Protein 4MUD (pdb70)

Sequence (864 aa):
QKLRSVKEVPQDLTNTLVNIIELRADFELAVEQYSPWLVNAPTVDSRLFVAKKLVSDELNHGWWQLVRLLEEFKVKDVIERISNARLGIHKLEVSNLPLFNWEDVIAFTFLVDGAGLYQLKILKDCSFEPLSTLASSIKEEESHIFFSQNELRNYQNKNNRQGAINFWFPRAVELHTWSLNETHLRDLNISDLTKKNDLINGYIKTTNEELKKCGYNEVNKLRSVKEVPQDLTNTLVNIIELRADFELAVEQYSPWLVNAPTVDSRLFVAKLVSDELNHGWQLVRLLEEFKVKDVIERISNARLGIHKLEVSNLPLFNWEDVIAFTFLVDGAGLYQLKILKDCSFEPLSTLASSIKEEESHIFFSQNELRNYQNKNNRQGAINFWFPRAVELHTWSLNETHLRDLNISDLTKNDLINGYIKTTNEELKKCGYNEVNYKLRSVKEVPQDLTNTLVNIIELRADFELAVEQYSPWLVNAPTVDSRLFVAKLVSDELNHGWQQLVRLLEEFKVKDVIERISNARLGIHKLEVSNLPLFNNWEDVIAFTFLVDGAGLYQLKILKDCSFEPLSTLASSIKEEESHIFFSQNELRNYQNKNRQGAINFWFPRAVELHTWSLNETHLRDLNISDLTKNNDLINGYIKTTNEELKKKCGYNEVNQKLRSVKEVPQDLTNTLVNIIELRADFELAVEQYSPWLVNAPTVDSRLFVAKLVSDELNHGWWQLVRLLEEFKVKDVIEERRISNARLGIHKLEVSNLPLFNWEDVIAFTFLVDGAGLYQLKILKDCSFEPLSTLASSIKEEESHIFFSQNELRRNYQNKNRQGAINFWFPRAVELHTWSLNETHLRDLNISDLTKNDLINGYIKTTNEELKKCGYNEVNNY

Structure (mmCIF, N/CA/C/O backbone):
data_4MUD
#
_entry.id   4MUD
#
_cell.length_a   52.730
_cell.length_b   64.250
_cell.length_c   77.010
_cell.angle_alpha   80.290
_cell.angle_beta   70.080
_cell.angle_gamma   86.420
#
_symmetry.space_group_name_H-M   'P 1'
#
loop_
_entity.id
_entity.type
_entity.pdbx_description
1 polymer 'Ring oxydation complex/ phenylacetic acid degradation related protein'
2 non-polymer 1,2-ETHANEDIOL
3 water water
#
loop_
_atom_site.group_PDB
_atom_site.id
_atom_site.type_symbol
_atom_site.label_atom_id
_atom_site.label_alt_id
_atom_site.label_comp_id
_atom_site.label_asym_id
_atom_site.label_entity_id
_atom_site.label_seq_id
_atom_site.pdbx_PDB_ins_code
_atom_site.Cartn_x
_atom_site.Cartn_y
_atom_site.Cartn_z
_atom_site.occupancy
_atom_site.B_iso_or_equiv
_atom_site.auth_seq_id
_atom_site.auth_comp_id
_atom_site.auth_asym_id
_atom_site.auth_atom_id
_atom_site.pdbx_PDB_model_num
ATOM 9 N N . GLN A 1 3 ? -6.009 40.517 -24.927 1.00 77.95 2 GLN A N 1
ATOM 10 C CA . GLN A 1 3 ? -6.760 41.149 -23.844 1.00 76.63 2 GLN A CA 1
ATOM 11 C C . GLN A 1 3 ? -6.392 40.473 -22.517 1.00 75.27 2 GLN A C 1
ATOM 12 O O . GLN A 1 3 ? -6.272 39.245 -22.465 1.00 73.37 2 GLN A O 1
ATOM 18 N N . LYS A 1 4 ? -6.199 41.283 -21.454 1.00 69.33 3 LYS A N 1
ATOM 19 C CA . LYS A 1 4 ? -5.846 40.800 -20.114 1.00 65.66 3 LYS A CA 1
ATOM 20 C C . LYS A 1 4 ? -7.086 40.451 -19.295 1.00 68.39 3 LYS A C 1
ATOM 21 O O . LYS A 1 4 ? -8.189 40.934 -19.575 1.00 69.43 3 LYS A O 1
ATOM 27 N N . LEU A 1 5 ? -6.883 39.592 -18.284 1.00 62.30 4 LEU A N 1
ATOM 28 C CA . LEU A 1 5 ? -7.890 39.137 -17.330 1.00 61.41 4 LEU A CA 1
ATOM 29 C C . LEU A 1 5 ? -7.447 39.663 -15.965 1.00 65.01 4 LEU A C 1
ATOM 30 O O . LEU A 1 5 ? -6.575 39.074 -15.318 1.00 63.13 4 LEU A O 1
ATOM 35 N N . ARG A 1 6 ? -7.985 40.829 -15.579 1.00 62.90 5 ARG A N 1
ATOM 36 C CA . ARG A 1 6 ? -7.617 41.546 -14.354 1.00 62.51 5 ARG A CA 1
ATOM 37 C C . ARG A 1 6 ? -8.116 40.893 -13.068 1.00 65.21 5 ARG A C 1
ATOM 38 O O . ARG A 1 6 ? -7.528 41.110 -12.009 1.00 64.73 5 ARG A O 1
ATOM 46 N N . SER A 1 7 ? -9.227 40.159 -13.145 1.00 61.74 6 SER A N 1
ATOM 47 C CA . SER A 1 7 ? -9.893 39.568 -11.988 1.00 61.20 6 SER A CA 1
ATOM 48 C C . SER A 1 7 ? -10.368 38.148 -12.282 1.00 63.01 6 SER A C 1
ATOM 49 O O . SER A 1 7 ? -10.324 37.702 -13.434 1.00 62.42 6 SER A O 1
ATOM 52 N N . VAL A 1 8 ? -10.848 37.451 -11.232 1.00 59.07 7 VAL A N 1
ATOM 53 C CA . VAL A 1 8 ? -11.416 36.102 -11.324 1.00 58.81 7 VAL A CA 1
ATOM 54 C C . VAL A 1 8 ? -12.782 36.195 -12.059 1.00 64.83 7 VAL A C 1
ATOM 55 O O . VAL A 1 8 ? -13.138 35.272 -12.791 1.00 64.68 7 VAL A O 1
ATOM 59 N N . LYS A 1 9 ? -13.506 37.330 -11.897 1.00 63.09 8 LYS A N 1
ATOM 60 C CA . LYS A 1 9 ? -14.803 37.606 -12.531 1.00 65.71 8 LYS A CA 1
ATOM 61 C C . LYS A 1 9 ? -14.674 37.630 -14.062 1.00 69.79 8 LYS A C 1
ATOM 62 O O . LYS A 1 9 ? -15.618 37.271 -14.772 1.00 71.50 8 LYS A O 1
ATOM 68 N N . GLU A 1 10 ? -13.496 38.051 -14.558 1.00 63.71 9 GLU A N 1
ATOM 69 C CA . GLU A 1 10 ? -13.174 38.150 -15.975 1.00 62.82 9 GLU A CA 1
ATOM 70 C C . GLU A 1 10 ? -12.690 36.809 -16.549 1.00 63.71 9 GLU A C 1
ATOM 71 O O . GLU A 1 10 ? -12.569 36.690 -17.767 1.00 64.49 9 GLU A O 1
ATOM 77 N N . VAL A 1 11 ? -12.419 35.808 -15.690 1.00 56.77 10 VAL A N 1
ATOM 78 C CA . VAL A 1 11 ? -11.950 34.488 -16.130 1.00 54.42 10 VAL A CA 1
ATOM 79 C C . VAL A 1 11 ? -13.157 33.564 -16.409 1.00 58.92 10 VAL A C 1
ATOM 80 O O . VAL A 1 11 ? -13.927 33.277 -15.487 1.00 58.87 10 VAL A O 1
ATOM 84 N N . PRO A 1 12 ? -13.320 33.073 -17.664 1.00 56.20 11 PRO A N 1
ATOM 85 C CA . PRO A 1 12 ? -14.423 32.131 -17.950 1.00 57.60 11 PRO A CA 1
ATOM 86 C C . PRO A 1 12 ? -14.250 30.834 -17.157 1.00 62.44 11 PRO A C 1
ATOM 87 O O . PRO A 1 12 ? -13.111 30.402 -16.942 1.00 59.91 11 PRO A O 1
ATOM 91 N N . GLN A 1 13 ? -15.372 30.220 -16.719 1.00 61.56 12 GLN A N 1
ATOM 92 C CA . GLN A 1 13 ? -15.409 28.990 -15.904 1.00 61.01 12 GLN A CA 1
ATOM 93 C C . GLN A 1 13 ? -14.551 27.861 -16.498 1.00 63.43 12 GLN A C 1
ATOM 94 O O . GLN A 1 13 ? -13.923 27.121 -15.741 1.00 61.50 12 GLN A O 1
ATOM 100 N N . ASP A 1 14 ? -14.509 27.764 -17.840 1.00 60.83 13 ASP A N 1
ATOM 101 C CA . ASP A 1 14 ? -13.726 26.798 -18.614 1.00 59.87 13 ASP A CA 1
ATOM 102 C C . ASP A 1 14 ? -12.211 26.905 -18.285 1.00 60.37 13 ASP A C 1
ATOM 103 O O . ASP A 1 14 ? -11.534 25.879 -18.202 1.00 59.93 13 ASP A O 1
ATOM 108 N N . LEU A 1 15 ? -11.705 28.137 -18.048 1.00 53.67 14 LEU A N 1
ATOM 109 C CA . LEU A 1 15 ? -10.293 28.409 -17.741 1.00 50.30 14 LEU A CA 1
ATOM 110 C C . LEU A 1 15 ? -9.908 28.305 -16.266 1.00 49.19 14 LEU A C 1
ATOM 111 O O . LEU A 1 15 ? -8.718 28.250 -15.979 1.00 47.62 14 LEU A O 1
ATOM 116 N N . THR A 1 16 ? -10.874 28.335 -15.337 1.00 44.35 15 THR A N 1
ATOM 117 C CA . THR A 1 16 ? -10.601 28.368 -13.894 1.00 41.94 15 THR A CA 1
ATOM 118 C C . THR A 1 16 ? -9.797 27.164 -13.399 1.00 42.54 15 THR A C 1
ATOM 119 O O . THR A 1 16 ? -8.787 27.378 -12.743 1.00 39.97 15 THR A O 1
ATOM 123 N N . ASN A 1 17 ? -10.215 25.926 -13.721 1.00 40.15 16 ASN A N 1
ATOM 124 C CA . ASN A 1 17 ? -9.541 24.699 -13.301 1.00 39.24 16 ASN A CA 1
ATOM 125 C C . ASN A 1 17 ? -8.079 24.651 -13.728 1.00 42.94 16 ASN A C 1
ATOM 126 O O . ASN A 1 17 ? -7.254 24.282 -12.907 1.00 42.99 16 ASN A O 1
ATOM 131 N N . THR A 1 18 ? -7.751 25.024 -14.983 1.00 39.58 17 THR A N 1
ATOM 132 C CA . THR A 1 18 ? -6.369 25.026 -15.487 1.00 38.18 17 THR A CA 1
ATOM 133 C C . THR A 1 18 ? -5.557 26.107 -14.770 1.00 41.39 17 THR A C 1
ATOM 134 O O . THR A 1 18 ? -4.449 25.824 -14.323 1.00 40.81 17 THR A O 1
ATOM 138 N N . LEU A 1 19 ? -6.118 27.319 -14.637 1.00 38.81 18 LEU A N 1
ATOM 139 C CA . LEU A 1 19 ? -5.479 28.451 -13.970 1.00 38.64 18 LEU A CA 1
ATOM 140 C C . LEU A 1 19 ? -5.212 28.126 -12.487 1.00 41.61 18 LEU A C 1
ATOM 141 O O . LEU A 1 19 ? -4.094 28.346 -12.015 1.00 40.32 18 LEU A O 1
ATOM 146 N N . VAL A 1 20 ? -6.198 27.524 -11.791 1.00 37.30 19 VAL A N 1
ATOM 147 C CA . VAL A 1 20 ? -6.059 27.104 -10.396 1.00 35.81 19 VAL A CA 1
ATOM 148 C C . VAL A 1 20 ? -4.933 26.060 -10.296 1.00 38.13 19 VAL A C 1
ATOM 149 O O . VAL A 1 20 ? -4.031 26.229 -9.466 1.00 36.45 19 VAL A O 1
ATOM 153 N N . ASN A 1 21 ? -4.953 25.029 -11.175 1.00 34.72 20 ASN A N 1
ATOM 154 C CA . ASN A 1 21 ? -3.929 23.982 -11.190 1.00 33.69 20 ASN A CA 1
ATOM 155 C C . ASN A 1 21 ? -2.520 24.557 -11.429 1.00 35.66 20 ASN A C 1
ATOM 156 O O . ASN A 1 21 ? -1.592 24.118 -10.759 1.00 33.34 20 ASN A O 1
ATOM 161 N N . ILE A 1 22 ? -2.372 25.553 -12.323 1.00 33.86 21 ILE A N 1
ATOM 162 C CA . ILE A 1 22 ? -1.093 26.233 -12.599 1.00 34.13 21 ILE A CA 1
ATOM 163 C C . ILE A 1 22 ? -0.563 26.922 -11.303 1.00 36.56 21 ILE A C 1
ATOM 164 O O . ILE A 1 22 ? 0.608 26.756 -10.952 1.00 33.53 21 ILE A O 1
ATOM 169 N N . ILE A 1 23 ? -1.435 27.679 -10.606 1.00 34.39 22 ILE A N 1
ATOM 170 C CA . ILE A 1 23 ? -1.086 28.411 -9.384 1.00 33.72 22 ILE A CA 1
ATOM 171 C C . ILE A 1 23 ? -0.785 27.416 -8.238 1.00 37.77 22 ILE A C 1
ATOM 172 O O . ILE A 1 23 ? 0.199 27.599 -7.525 1.00 36.19 22 ILE A O 1
ATOM 177 N N . GLU A 1 24 ? -1.599 26.351 -8.108 1.00 36.38 23 GLU A N 1
ATOM 178 C CA . GLU A 1 24 ? -1.440 25.285 -7.112 1.00 36.13 23 GLU A CA 1
ATOM 179 C C . GLU A 1 24 ? -0.081 24.597 -7.267 1.00 36.87 23 GLU A C 1
ATOM 180 O O . GLU A 1 24 ? 0.626 24.454 -6.274 1.00 35.23 23 GLU A O 1
ATOM 186 N N . LEU A 1 25 ? 0.278 24.195 -8.509 1.00 34.05 24 LEU A N 1
ATOM 187 C CA . LEU A 1 25 ? 1.538 23.525 -8.837 1.00 33.63 24 LEU A CA 1
ATOM 188 C C . LEU A 1 25 ? 2.738 24.401 -8.473 1.00 33.76 24 LEU A C 1
ATOM 189 O O . LEU A 1 25 ? 3.692 23.896 -7.889 1.00 33.32 24 LEU A O 1
ATOM 194 N N . ARG A 1 26 ? 2.674 25.705 -8.779 1.00 27.64 25 ARG A N 1
ATOM 195 C CA . ARG A 1 26 ? 3.740 26.639 -8.455 1.00 26.91 25 ARG A CA 1
ATOM 196 C C . ARG A 1 26 ? 3.822 26.849 -6.938 1.00 31.32 25 ARG A C 1
ATOM 197 O O . ARG A 1 26 ? 4.926 26.805 -6.402 1.00 31.49 25 ARG A O 1
ATOM 205 N N . ALA A 1 27 ? 2.673 27.026 -6.245 1.00 26.90 26 ALA A N 1
ATOM 206 C CA . ALA A 1 27 ? 2.642 27.187 -4.784 1.00 26.11 26 ALA A CA 1
ATOM 207 C C . ALA A 1 27 ? 3.254 25.964 -4.075 1.00 30.84 26 ALA A C 1
ATOM 208 O O . ALA A 1 27 ? 4.057 26.143 -3.160 1.00 30.29 26 ALA A O 1
ATOM 210 N N . ASP A 1 28 ? 2.907 24.724 -4.530 1.00 27.31 27 ASP A N 1
ATOM 211 C CA . ASP A 1 28 ? 3.407 23.471 -3.947 1.00 26.08 27 ASP A CA 1
ATOM 212 C C . ASP A 1 28 ? 4.919 23.302 -4.141 1.00 27.96 27 ASP A C 1
ATOM 213 O O . ASP A 1 28 ? 5.601 22.839 -3.233 1.00 25.28 27 ASP A O 1
ATOM 218 N N . PHE A 1 29 ? 5.431 23.671 -5.327 1.00 26.59 28 PHE A N 1
ATOM 219 C CA . PHE A 1 29 ? 6.845 23.586 -5.683 1.00 26.73 28 PHE A CA 1
ATOM 220 C C . PHE A 1 29 ? 7.710 24.467 -4.744 1.00 32.03 28 PHE A C 1
ATOM 221 O O . PHE A 1 29 ? 8.720 24.013 -4.202 1.00 31.09 28 PHE A O 1
ATOM 229 N N . GLU A 1 30 ? 7.283 25.707 -4.533 1.00 30.74 29 GLU A N 1
ATOM 230 C CA . GLU A 1 30 ? 7.999 26.684 -3.717 1.00 31.32 29 GLU A CA 1
ATOM 231 C C . GLU A 1 30 ? 7.887 26.387 -2.230 1.00 34.32 29 GLU A C 1
ATOM 232 O O . GLU A 1 30 ? 8.887 26.537 -1.517 1.00 34.73 29 GLU A O 1
ATOM 238 N N . LEU A 1 31 ? 6.707 25.927 -1.759 1.00 28.59 30 LEU A N 1
ATOM 239 C CA . LEU A 1 31 ? 6.569 25.595 -0.352 1.00 28.17 30 LEU A CA 1
ATOM 240 C C . LEU A 1 31 ? 7.343 24.316 -0.017 1.00 32.82 30 LEU A C 1
ATOM 241 O O . LEU A 1 31 ? 7.865 24.211 1.095 1.00 33.70 30 LEU A O 1
ATOM 246 N N . ALA A 1 32 ? 7.504 23.391 -0.990 1.00 28.25 31 ALA A N 1
ATOM 247 C CA . ALA A 1 32 ? 8.320 22.189 -0.789 1.00 27.52 31 ALA A CA 1
ATOM 248 C C . ALA A 1 32 ? 9.783 22.568 -0.601 1.00 30.28 31 ALA A C 1
ATOM 249 O O . ALA A 1 32 ? 10.466 21.949 0.211 1.00 32.12 31 ALA A O 1
ATOM 259 N N . VAL A 1 34 ? 10.895 25.113 0.930 1.00 27.95 33 VAL A N 1
ATOM 260 C CA . VAL A 1 34 ? 11.022 25.543 2.325 1.00 29.18 33 VAL A CA 1
ATOM 261 C C . VAL A 1 34 ? 11.483 24.323 3.163 1.00 34.19 33 VAL A C 1
ATOM 262 O O . VAL A 1 34 ? 12.486 24.443 3.863 1.00 33.82 33 VAL A O 1
ATOM 266 N N . GLU A 1 35 ? 10.823 23.145 3.005 1.00 30.31 34 GLU A N 1
ATOM 267 C CA . GLU A 1 35 ? 11.180 21.895 3.697 1.00 29.84 34 GLU A CA 1
ATOM 268 C C . GLU A 1 35 ? 12.530 21.360 3.279 1.00 30.91 34 GLU A C 1
ATOM 269 O O . GLU A 1 35 ? 13.239 20.791 4.109 1.00 30.67 34 GLU A O 1
ATOM 275 N N . GLN A 1 36 ? 12.837 21.441 1.974 1.00 26.05 35 GLN A N 1
ATOM 276 C CA . GLN A 1 36 ? 14.079 20.913 1.394 1.00 25.14 35 GLN A CA 1
ATOM 277 C C . GLN A 1 36 ? 15.315 21.711 1.815 1.00 30.23 35 GLN A C 1
ATOM 278 O O . GLN A 1 36 ? 16.351 21.105 2.098 1.00 29.67 35 GLN A O 1
ATOM 284 N N . TYR A 1 37 ? 15.206 23.050 1.885 1.00 27.88 36 TYR A N 1
ATOM 285 C CA . TYR A 1 37 ? 16.318 23.936 2.231 1.00 28.29 36 TYR A CA 1
ATOM 286 C C . TYR A 1 37 ? 16.462 24.232 3.730 1.00 32.60 36 TYR A C 1
ATOM 287 O O . TYR A 1 37 ? 17.556 24.600 4.158 1.00 32.01 36 TYR A O 1
ATOM 296 N N . SER A 1 38 ? 15.385 24.085 4.521 1.00 29.86 37 SER A N 1
ATOM 297 C CA . SER A 1 38 ? 15.391 24.383 5.965 1.00 30.85 37 SER A CA 1
ATOM 298 C C . SER A 1 38 ? 16.535 23.715 6.775 1.00 36.81 37 SER A C 1
ATOM 299 O O . SER A 1 38 ? 17.097 24.430 7.609 1.00 39.45 37 SER A O 1
ATOM 302 N N . PRO A 1 39 ? 16.945 22.422 6.576 1.00 30.52 38 PRO A N 1
ATOM 303 C CA . PRO A 1 39 ? 18.051 21.885 7.395 1.00 30.55 38 PRO A CA 1
ATOM 304 C C . PRO A 1 39 ? 19.381 22.632 7.224 1.00 35.03 38 PRO A C 1
ATOM 305 O O . PRO A 1 39 ? 20.215 22.628 8.140 1.00 35.48 38 PRO A O 1
ATOM 309 N N . TRP A 1 40 ? 19.558 23.301 6.069 1.00 29.91 39 TRP A N 1
ATOM 310 C CA . TRP A 1 40 ? 20.779 24.010 5.695 1.00 28.34 39 TRP A CA 1
ATOM 311 C C . TRP A 1 40 ? 20.898 25.402 6.311 1.00 32.06 39 TRP A C 1
ATOM 312 O O . TRP A 1 40 ? 21.940 26.024 6.140 1.00 32.28 39 TRP A O 1
ATOM 323 N N . LEU A 1 41 ? 19.900 25.860 7.100 1.00 30.12 40 LEU A N 1
ATOM 324 C CA . LEU A 1 41 ? 19.995 27.142 7.838 1.00 30.92 40 LEU A CA 1
ATOM 325 C C . LEU A 1 41 ? 21.064 27.042 8.924 1.00 35.47 40 LEU A C 1
ATOM 326 O O . LEU A 1 41 ? 21.687 28.039 9.300 1.00 35.72 40 LEU A O 1
ATOM 331 N N . VAL A 1 42 ? 21.275 25.813 9.407 1.00 33.37 41 VAL A N 1
ATOM 332 C CA . VAL A 1 42 ? 22.223 25.453 10.459 1.00 35.05 41 VAL A CA 1
ATOM 333 C C . VAL A 1 42 ? 23.443 24.713 9.882 1.00 39.40 41 VAL A C 1
ATOM 334 O O . VAL A 1 42 ? 24.550 24.900 10.385 1.00 41.05 41 VAL A O 1
ATOM 338 N N . ASN A 1 43 ? 23.244 23.870 8.852 1.00 34.61 42 ASN A N 1
ATOM 339 C CA . ASN A 1 43 ? 24.302 22.989 8.361 1.00 35.10 42 ASN A CA 1
ATOM 340 C C . ASN A 1 43 ? 25.065 23.417 7.106 1.00 39.03 42 ASN A C 1
ATOM 341 O O . ASN A 1 43 ? 26.010 22.704 6.746 1.00 39.37 42 ASN A O 1
ATOM 346 N N . ALA A 1 44 ? 24.733 24.569 6.475 1.00 34.53 43 ALA A N 1
ATOM 347 C CA . ALA A 1 44 ? 25.482 25.044 5.292 1.00 33.65 43 ALA A CA 1
ATOM 348 C C . ALA A 1 44 ? 26.963 25.239 5.670 1.00 37.04 43 ALA A C 1
ATOM 349 O O . ALA A 1 44 ? 27.231 25.529 6.839 1.00 38.40 43 ALA A O 1
ATOM 351 N N . PRO A 1 45 ? 27.935 24.955 4.763 1.00 33.21 44 PRO A N 1
ATOM 352 C CA . PRO A 1 45 ? 29.363 24.941 5.173 1.00 34.66 44 PRO A CA 1
ATOM 353 C C . PRO A 1 45 ? 29.979 26.270 5.616 1.00 41.34 44 PRO A C 1
ATOM 354 O O . PRO A 1 45 ? 30.960 26.239 6.352 1.00 43.00 44 PRO A O 1
ATOM 358 N N . THR A 1 46 ? 29.474 27.418 5.139 1.00 38.17 45 THR A N 1
ATOM 359 C CA . THR A 1 46 ? 30.024 28.737 5.512 1.00 38.36 45 THR A CA 1
ATOM 360 C C . THR A 1 46 ? 28.914 29.637 6.044 1.00 39.77 45 THR A C 1
ATOM 361 O O . THR A 1 46 ? 27.731 29.306 5.924 1.00 38.26 45 THR A O 1
ATOM 365 N N . VAL A 1 47 ? 29.300 30.787 6.606 1.00 36.81 46 VAL A N 1
ATOM 366 C CA . VAL A 1 47 ? 28.383 31.793 7.140 1.00 36.41 46 VAL A CA 1
ATOM 367 C C . VAL A 1 47 ? 27.546 32.388 5.985 1.00 42.16 46 VAL A C 1
ATOM 368 O O . VAL A 1 47 ? 26.319 32.392 6.080 1.00 42.64 46 VAL A O 1
ATOM 372 N N . ASP A 1 48 ? 28.201 32.837 4.891 1.00 39.18 47 ASP A N 1
ATOM 373 C CA . ASP A 1 48 ? 27.528 33.403 3.715 1.00 38.65 47 ASP A CA 1
ATOM 374 C C . ASP A 1 48 ? 26.500 32.436 3.107 1.00 39.11 47 ASP A C 1
ATOM 375 O O . ASP A 1 48 ? 25.449 32.882 2.654 1.00 37.52 47 ASP A O 1
ATOM 380 N N . SER A 1 49 ? 26.810 31.124 3.109 1.00 34.60 48 SER A N 1
ATOM 381 C CA . SER A 1 49 ? 25.953 30.050 2.600 1.00 32.66 48 SER A CA 1
ATOM 382 C C . SER A 1 49 ? 24.660 29.939 3.431 1.00 33.85 48 SER A C 1
ATOM 383 O O . SER A 1 49 ? 23.579 29.830 2.860 1.00 29.88 48 SER A O 1
ATOM 386 N N . ARG A 1 50 ? 24.789 29.959 4.775 1.00 32.25 49 ARG A N 1
ATOM 387 C CA . ARG A 1 50 ? 23.688 29.907 5.734 1.00 32.11 49 ARG A CA 1
ATOM 388 C C . ARG A 1 50 ? 22.786 31.130 5.566 1.00 36.97 49 ARG A C 1
ATOM 389 O O . ARG A 1 50 ? 21.557 31.002 5.619 1.00 36.06 49 ARG A O 1
ATOM 397 N N . LEU A 1 51 ? 23.399 32.308 5.328 1.00 33.99 50 LEU A N 1
ATOM 398 C CA . LEU A 1 51 ? 22.692 33.567 5.112 1.00 33.59 50 LEU A CA 1
ATOM 399 C C . LEU A 1 51 ? 21.897 33.519 3.810 1.00 36.02 50 LEU A C 1
ATOM 400 O O . LEU A 1 51 ? 20.784 34.027 3.773 1.00 35.77 50 LEU A O 1
ATOM 405 N N . PHE A 1 52 ? 22.445 32.878 2.763 1.00 33.12 51 PHE A N 1
ATOM 406 C CA . PHE A 1 52 ? 21.768 32.716 1.472 1.00 33.33 51 PHE A CA 1
ATOM 407 C C . PHE A 1 52 ? 20.554 31.780 1.589 1.00 34.92 51 PHE A C 1
ATOM 408 O O . PHE A 1 52 ? 19.517 32.052 0.988 1.00 33.76 51 PHE A O 1
ATOM 416 N N . VAL A 1 53 ? 20.708 30.664 2.330 1.00 31.40 52 VAL A N 1
ATOM 417 C CA . VAL A 1 53 ? 19.660 29.665 2.564 1.00 29.72 52 VAL A CA 1
ATOM 418 C C . VAL A 1 53 ? 18.496 30.359 3.273 1.00 31.79 52 VAL A C 1
ATOM 419 O O . VAL A 1 53 ? 17.360 30.134 2.882 1.00 30.47 52 VAL A O 1
ATOM 423 N N . ALA A 1 54 ? 18.784 31.275 4.226 1.00 28.00 53 ALA A N 1
ATOM 424 C CA . ALA A 1 54 ? 17.778 32.062 4.938 1.00 27.70 53 ALA A CA 1
ATOM 425 C C . ALA A 1 54 ? 17.012 32.952 3.969 1.00 31.64 53 ALA A C 1
ATOM 426 O O . ALA A 1 54 ? 15.793 33.029 4.086 1.00 30.21 53 ALA A O 1
ATOM 428 N N . LYS A 1 55 ? 17.726 33.587 3.001 1.00 30.65 54 LYS A N 1
ATOM 429 C CA A LYS A 1 55 ? 17.123 34.465 1.994 0.50 31.42 54 LYS A CA 1
ATOM 430 C CA B LYS A 1 55 ? 17.142 34.465 1.982 0.50 31.59 54 LYS A CA 1
ATOM 431 C C . LYS A 1 55 ? 16.232 33.671 1.034 1.00 35.15 54 LYS A C 1
ATOM 432 O O . LYS A 1 55 ? 15.096 34.086 0.781 1.00 35.56 54 LYS A O 1
ATOM 443 N N . LEU A 1 56 ? 16.722 32.527 0.529 1.00 30.85 55 LEU A N 1
ATOM 444 C CA . LEU A 1 56 ? 15.984 31.670 -0.385 1.00 30.55 55 LEU A CA 1
ATOM 445 C C . LEU A 1 56 ? 14.701 31.126 0.292 1.00 33.79 55 LEU A C 1
ATOM 446 O O . LEU A 1 56 ? 13.627 31.186 -0.318 1.00 32.95 55 LEU A O 1
ATOM 451 N N . VAL A 1 57 ? 14.813 30.622 1.543 1.00 29.43 56 VAL A N 1
ATOM 452 C CA . VAL A 1 57 ? 13.692 30.099 2.349 1.00 28.34 56 VAL A CA 1
ATOM 453 C C . VAL A 1 57 ? 12.633 31.206 2.529 1.00 32.47 56 VAL A C 1
ATOM 454 O O . VAL A 1 57 ? 11.451 30.960 2.314 1.00 29.90 56 VAL A O 1
ATOM 458 N N . SER A 1 58 ? 13.079 32.419 2.885 1.00 31.93 57 SER A N 1
ATOM 459 C CA . SER A 1 58 ? 12.232 33.602 3.063 1.00 34.11 57 SER A CA 1
ATOM 460 C C . SER A 1 58 ? 11.506 33.941 1.740 1.00 38.28 57 SER A C 1
ATOM 461 O O . SER A 1 58 ? 10.293 34.131 1.755 1.00 36.22 57 SER A O 1
ATOM 464 N N . ASP A 1 59 ? 12.258 33.972 0.606 1.00 35.70 58 ASP A N 1
ATOM 465 C CA . ASP A 1 59 ? 11.755 34.253 -0.743 1.00 34.72 58 ASP A CA 1
ATOM 466 C C . ASP A 1 59 ? 10.701 33.252 -1.175 1.00 37.86 58 ASP A C 1
ATOM 467 O O . ASP A 1 59 ? 9.617 33.674 -1.579 1.00 38.24 58 ASP A O 1
ATOM 472 N N . GLU A 1 60 ? 11.008 31.930 -1.089 1.00 32.65 59 GLU A N 1
ATOM 473 C CA . GLU A 1 60 ? 10.092 30.867 -1.512 1.00 31.53 59 GLU A CA 1
ATOM 474 C C . GLU A 1 60 ? 8.829 30.801 -0.651 1.00 36.20 59 GLU A C 1
ATOM 475 O O . GLU A 1 60 ? 7.741 30.564 -1.189 1.00 36.26 59 GLU A O 1
ATOM 481 N N . LEU A 1 61 ? 8.954 31.044 0.663 1.00 33.35 60 LEU A N 1
ATOM 482 C CA . LEU A 1 61 ? 7.808 31.038 1.582 1.00 33.82 60 LEU A CA 1
ATOM 483 C C . LEU A 1 61 ? 6.867 32.223 1.279 1.00 39.02 60 LEU A C 1
ATOM 484 O O . LEU A 1 61 ? 5.651 32.033 1.208 1.00 38.92 60 LEU A O 1
ATOM 489 N N . ASN A 1 62 ? 7.433 33.422 1.063 1.00 36.09 61 ASN A N 1
ATOM 490 C CA . ASN A 1 62 ? 6.683 34.618 0.699 1.00 37.13 61 ASN A CA 1
ATOM 491 C C . ASN A 1 62 ? 6.062 34.462 -0.706 1.00 40.46 61 ASN A C 1
ATOM 492 O O . ASN A 1 62 ? 4.886 34.773 -0.862 1.00 41.74 61 ASN A O 1
ATOM 497 N N . HIS A 1 63 ? 6.838 33.957 -1.714 1.00 34.16 62 HIS A N 1
ATOM 498 C CA . HIS A 1 63 ? 6.323 33.681 -3.061 1.00 33.31 62 HIS A CA 1
ATOM 499 C C . HIS A 1 63 ? 5.113 32.721 -2.935 1.00 37.20 62 HIS A C 1
ATOM 500 O O . HIS A 1 63 ? 4.001 33.054 -3.343 1.00 37.50 62 HIS A O 1
ATOM 507 N N . GLY A 1 64 ? 5.357 31.571 -2.299 1.00 33.49 63 GLY A N 1
ATOM 508 C CA . GLY A 1 64 ? 4.393 30.503 -2.051 1.00 33.40 63 GLY A CA 1
ATOM 509 C C . GLY A 1 64 ? 3.067 30.934 -1.454 1.00 39.25 63 GLY A C 1
ATOM 510 O O . GLY A 1 64 ? 2.008 30.533 -1.968 1.00 39.72 63 GLY A O 1
ATOM 511 N N A TRP A 1 65 ? 3.096 31.755 -0.395 0.50 34.84 64 TRP A N 1
ATOM 512 N N B TRP A 1 65 ? 3.112 31.769 -0.381 0.50 36.38 64 TRP A N 1
ATOM 513 C CA A TRP A 1 65 ? 1.854 32.173 0.246 0.50 35.08 64 TRP A CA 1
ATOM 514 C CA B TRP A 1 65 ? 1.924 32.293 0.312 0.50 37.46 64 TRP A CA 1
ATOM 515 C C A TRP A 1 65 ? 1.160 33.355 -0.492 0.50 40.14 64 TRP A C 1
ATOM 516 C C B TRP A 1 65 ? 1.153 33.287 -0.566 0.50 41.16 64 TRP A C 1
ATOM 517 O O A TRP A 1 65 ? -0.040 33.564 -0.292 0.50 39.99 64 TRP A O 1
ATOM 518 O O B TRP A 1 65 ? -0.077 33.354 -0.482 0.50 40.98 64 TRP A O 1
ATOM 539 N N . GLN A 1 66 ? 1.884 34.061 -1.392 1.00 37.10 65 GLN A N 1
ATOM 540 C CA . GLN A 1 66 ? 1.321 35.084 -2.280 1.00 37.42 65 GLN A CA 1
ATOM 541 C C . GLN A 1 66 ? 0.563 34.389 -3.407 1.00 39.71 65 GLN A C 1
ATOM 542 O O . GLN A 1 66 ? -0.433 34.911 -3.896 1.00 41.43 65 GLN A O 1
ATOM 548 N N . LEU A 1 67 ? 1.015 33.186 -3.788 1.00 34.37 66 LEU A N 1
ATOM 549 C CA . LEU A 1 67 ? 0.354 32.356 -4.796 1.00 34.04 66 LEU A CA 1
ATOM 550 C C . LEU A 1 67 ? -0.930 31.755 -4.226 1.00 40.70 66 LEU A C 1
ATOM 551 O O . LEU A 1 67 ? -1.975 31.838 -4.870 1.00 42.05 66 LEU A O 1
ATOM 556 N N . VAL A 1 68 ? -0.861 31.200 -3.006 1.00 37.64 67 VAL A N 1
ATOM 557 C CA . VAL A 1 68 ? -2.006 30.632 -2.283 1.00 38.97 67 VAL A CA 1
ATOM 558 C C . VAL A 1 68 ? -3.059 31.742 -2.031 1.00 44.05 67 VAL A C 1
ATOM 559 O O . VAL A 1 68 ? -4.251 31.469 -2.136 1.00 45.64 67 VAL A O 1
ATOM 563 N N . ARG A 1 69 ? -2.621 32.987 -1.742 1.00 40.80 68 ARG A N 1
ATOM 564 C CA . ARG A 1 69 ? -3.526 34.123 -1.507 1.00 42.38 68 ARG A CA 1
ATOM 565 C C . ARG A 1 69 ? -4.288 34.444 -2.810 1.00 47.85 68 ARG A C 1
ATOM 566 O O . ARG A 1 69 ? -5.454 34.842 -2.733 1.00 49.44 68 ARG A O 1
ATOM 574 N N . LEU A 1 70 ? -3.667 34.183 -3.995 1.00 43.38 69 LEU A N 1
ATOM 575 C CA . LEU A 1 70 ? -4.328 34.339 -5.300 1.00 43.15 69 LEU A CA 1
ATOM 576 C C . LEU A 1 70 ? -5.486 33.359 -5.441 1.00 45.82 69 LEU A C 1
ATOM 577 O O . LEU A 1 70 ? -6.489 33.691 -6.057 1.00 47.46 69 LEU A O 1
ATOM 582 N N . LEU A 1 71 ? -5.337 32.155 -4.879 1.00 40.58 70 LEU A N 1
ATOM 583 C CA . LEU A 1 71 ? -6.330 31.084 -4.944 1.00 40.81 70 LEU A CA 1
ATOM 584 C C . LEU A 1 71 ? -7.580 31.364 -4.105 1.00 46.19 70 LEU A C 1
ATOM 585 O O . LEU A 1 71 ? -8.637 30.820 -4.420 1.00 45.13 70 LEU A O 1
ATOM 590 N N . GLU A 1 72 ? -7.465 32.209 -3.054 1.00 46.03 71 GLU A N 1
ATOM 591 C CA . GLU A 1 72 ? -8.569 32.610 -2.160 1.00 48.87 71 GLU A CA 1
ATOM 592 C C . GLU A 1 72 ? -9.682 33.299 -2.944 1.00 55.30 71 GLU A C 1
ATOM 593 O O . GLU A 1 72 ? -10.856 33.183 -2.591 1.00 56.77 71 GLU A O 1
ATOM 599 N N . GLU A 1 73 ? -9.307 33.964 -4.042 1.00 52.31 72 GLU A N 1
ATOM 600 C CA . GLU A 1 73 ? -10.209 34.685 -4.939 1.00 53.97 72 GLU A CA 1
ATOM 601 C C . GLU A 1 73 ? -10.936 33.723 -5.908 1.00 58.10 72 GLU A C 1
ATOM 602 O O . GLU A 1 73 ? -11.890 34.133 -6.575 1.00 59.72 72 GLU A O 1
ATOM 608 N N . PHE A 1 74 ? -10.519 32.444 -5.956 1.00 52.69 73 PHE A N 1
ATOM 609 C CA . PHE A 1 74 ? -11.103 31.440 -6.850 1.00 52.58 73 PHE A CA 1
ATOM 610 C C . PHE A 1 74 ? -12.102 30.511 -6.156 1.00 58.81 73 PHE A C 1
ATOM 611 O O . PHE A 1 74 ? -12.734 29.709 -6.851 1.00 60.14 73 PHE A O 1
ATOM 619 N N . LYS A 1 75 ? -12.260 30.619 -4.810 1.00 55.89 74 LYS A N 1
ATOM 620 C CA . LYS A 1 75 ? -13.171 29.803 -3.984 1.00 57.05 74 LYS A CA 1
ATOM 621 C C . LYS A 1 75 ? -12.842 28.295 -4.146 1.00 59.14 74 LYS A C 1
ATOM 622 O O . LYS A 1 75 ? -13.687 27.493 -4.577 1.00 60.29 74 LYS A O 1
ATOM 624 N N . VAL A 1 76 ? -11.582 27.939 -3.815 1.00 51.53 75 VAL A N 1
ATOM 625 C CA . VAL A 1 76 ? -11.028 26.577 -3.894 1.00 49.24 75 VAL A CA 1
ATOM 626 C C . VAL A 1 76 ? -10.371 26.212 -2.536 1.00 51.38 75 VAL A C 1
ATOM 627 O O . VAL A 1 76 ? -9.178 25.908 -2.472 1.00 49.71 75 VAL A O 1
ATOM 631 N N . LYS A 1 77 ? -11.177 26.244 -1.453 1.00 49.06 76 LYS A N 1
ATOM 632 C CA . LYS A 1 77 ? -10.766 25.986 -0.066 1.00 48.34 76 LYS A CA 1
ATOM 633 C C . LYS A 1 77 ? -10.111 24.592 0.134 1.00 50.01 76 LYS A C 1
ATOM 634 O O . LYS A 1 77 ? -9.196 24.481 0.946 1.00 48.32 76 LYS A O 1
ATOM 640 N N . ASP A 1 78 ? -10.559 23.561 -0.603 1.00 47.25 77 ASP A N 1
ATOM 641 C CA . ASP A 1 78 ? -10.017 22.195 -0.540 1.00 47.02 77 ASP A CA 1
ATOM 642 C C . ASP A 1 78 ? -8.599 22.140 -1.152 1.00 49.12 77 ASP A C 1
ATOM 643 O O . ASP A 1 78 ? -7.747 21.393 -0.660 1.00 49.21 77 ASP A O 1
ATOM 648 N N . VAL A 1 79 ? -8.358 22.934 -2.218 1.00 42.82 78 VAL A N 1
ATOM 649 C CA . VAL A 1 79 ? -7.064 23.030 -2.893 1.00 40.48 78 VAL A CA 1
ATOM 650 C C . VAL A 1 79 ? -6.084 23.743 -1.947 1.00 42.63 78 VAL A C 1
ATOM 651 O O . VAL A 1 79 ? -4.980 23.249 -1.745 1.00 41.10 78 VAL A O 1
ATOM 655 N N . ILE A 1 80 ? -6.507 24.871 -1.343 1.00 39.47 79 ILE A N 1
ATOM 656 C CA . ILE A 1 80 ? -5.704 25.650 -0.392 1.00 38.33 79 ILE A CA 1
ATOM 657 C C . ILE A 1 80 ? -5.314 24.767 0.832 1.00 42.11 79 ILE A C 1
ATOM 658 O O . ILE A 1 80 ? -4.142 24.773 1.241 1.00 41.70 79 ILE A O 1
ATOM 663 N N . GLU A 1 81 ? -6.268 23.985 1.370 1.00 38.58 80 GLU A N 1
ATOM 664 C CA . GLU A 1 81 ? -6.026 23.105 2.521 1.00 39.17 80 GLU A CA 1
ATOM 665 C C . GLU A 1 81 ? -5.050 21.958 2.164 1.00 42.11 80 GLU A C 1
ATOM 666 O O . GLU A 1 81 ? -4.209 21.596 2.991 1.00 42.19 80 GLU A O 1
ATOM 672 N N . ARG A 1 82 ? -5.132 21.436 0.926 1.00 37.87 81 ARG A N 1
ATOM 673 C CA . ARG A 1 82 ? -4.241 20.391 0.413 1.00 36.81 81 ARG A CA 1
ATOM 674 C C . ARG A 1 82 ? -2.783 20.933 0.290 1.00 38.12 81 ARG A C 1
ATOM 675 O O . ARG A 1 82 ? -1.831 20.241 0.671 1.00 36.22 81 ARG A O 1
ATOM 683 N N . ILE A 1 83 ? -2.627 22.185 -0.188 1.00 33.64 82 ILE A N 1
ATOM 684 C CA . ILE A 1 83 ? -1.324 22.843 -0.320 1.00 31.90 82 ILE A CA 1
ATOM 685 C C . ILE A 1 83 ? -0.722 23.072 1.077 1.00 35.78 82 ILE A C 1
ATOM 686 O O . ILE A 1 83 ? 0.453 22.806 1.281 1.00 35.25 82 ILE A O 1
ATOM 691 N N . SER A 1 84 ? -1.532 23.549 2.026 1.00 34.31 83 SER A N 1
ATOM 692 C CA . SER A 1 84 ? -1.115 23.847 3.400 1.00 33.91 83 SER A CA 1
ATOM 693 C C . SER A 1 84 ? -0.669 22.614 4.167 1.00 37.17 83 SER A C 1
ATOM 694 O O . SER A 1 84 ? 0.238 22.723 4.990 1.00 37.11 83 SER A O 1
ATOM 697 N N . ASN A 1 85 ? -1.297 21.451 3.914 1.00 33.64 84 ASN A N 1
ATOM 698 C CA . ASN A 1 85 ? -0.985 20.199 4.602 1.00 33.11 84 ASN A CA 1
ATOM 699 C C . ASN A 1 85 ? 0.066 19.375 3.886 1.00 35.75 84 ASN A C 1
ATOM 700 O O . ASN A 1 85 ? 0.469 18.331 4.404 1.00 36.38 84 ASN A O 1
ATOM 705 N N . ALA A 1 86 ? 0.512 19.823 2.697 1.00 31.55 85 ALA A N 1
ATOM 706 C CA . ALA A 1 86 ? 1.502 19.079 1.925 1.00 30.15 85 ALA A CA 1
ATOM 707 C C . ALA A 1 86 ? 2.863 19.099 2.628 1.00 34.38 85 ALA A C 1
ATOM 708 O O . ALA A 1 86 ? 3.316 20.139 3.130 1.00 32.30 85 ALA A O 1
ATOM 710 N N . ARG A 1 87 ? 3.453 17.900 2.734 1.00 31.16 86 ARG A N 1
ATOM 711 C CA . ARG A 1 87 ? 4.767 17.659 3.321 1.00 30.17 86 ARG A CA 1
ATOM 712 C C . ARG A 1 87 ? 5.529 16.735 2.391 1.00 32.73 86 ARG A C 1
ATOM 713 O O . ARG A 1 87 ? 4.914 16.174 1.476 1.00 31.06 86 ARG A O 1
ATOM 721 N N . LEU A 1 88 ? 6.851 16.553 2.635 1.00 29.01 87 LEU A N 1
ATOM 722 C CA . LEU A 1 88 ? 7.713 15.643 1.879 1.00 28.91 87 LEU A CA 1
ATOM 723 C C . LEU A 1 88 ? 7.066 14.245 1.807 1.00 33.35 87 LEU A C 1
ATOM 724 O O . LEU A 1 88 ? 6.740 13.657 2.848 1.00 33.76 87 LEU A O 1
ATOM 729 N N . GLY A 1 89 ? 6.827 13.776 0.584 1.00 28.63 88 GLY A N 1
ATOM 730 C CA . GLY A 1 89 ? 6.170 12.505 0.318 1.00 29.32 88 GLY A CA 1
ATOM 731 C C . GLY A 1 89 ? 4.810 12.637 -0.346 1.00 35.01 88 GLY A C 1
ATOM 732 O O . GLY A 1 89 ? 4.334 11.673 -0.945 1.00 37.58 88 GLY A O 1
ATOM 733 N N . ILE A 1 90 ? 4.146 13.809 -0.226 1.00 30.50 89 ILE A N 1
ATOM 734 C CA . ILE A 1 90 ? 2.812 14.028 -0.812 1.00 29.93 89 ILE A CA 1
ATOM 735 C C . ILE A 1 90 ? 2.773 15.331 -1.646 1.00 33.83 89 ILE A C 1
ATOM 736 O O . ILE A 1 90 ? 1.682 15.824 -1.962 1.00 34.39 89 ILE A O 1
ATOM 741 N N . HIS A 1 91 ? 3.955 15.849 -2.053 1.00 29.34 90 HIS A N 1
ATOM 742 C CA . HIS A 1 91 ? 4.026 16.990 -2.972 1.00 28.52 90 HIS A CA 1
ATOM 743 C C . HIS A 1 91 ? 3.744 16.462 -4.385 1.00 33.83 90 HIS A C 1
ATOM 744 O O . HIS A 1 91 ? 3.923 15.266 -4.622 1.00 32.53 90 HIS A O 1
ATOM 751 N N . LYS A 1 92 ? 3.277 17.328 -5.305 1.00 32.75 91 LYS A N 1
ATOM 752 C CA . LYS A 1 92 ? 2.901 16.901 -6.649 1.00 33.73 91 LYS A CA 1
ATOM 753 C C . LYS A 1 92 ? 4.092 16.339 -7.438 1.00 37.40 91 LYS A C 1
ATOM 754 O O . LYS A 1 92 ? 4.002 15.219 -7.957 1.00 38.96 91 LYS A O 1
ATOM 760 N N . LEU A 1 93 ? 5.193 17.090 -7.503 1.00 31.35 92 LEU A N 1
ATOM 761 C CA . LEU A 1 93 ? 6.386 16.690 -8.242 1.00 31.75 92 LEU A CA 1
ATOM 762 C C . LEU A 1 93 ? 7.278 15.765 -7.436 1.00 37.23 92 LEU A C 1
ATOM 763 O O . LEU A 1 93 ? 7.470 15.979 -6.235 1.00 35.74 92 LEU A O 1
ATOM 768 N N . GLU A 1 94 ? 7.868 14.760 -8.119 1.00 36.06 93 GLU A N 1
ATOM 769 C CA . GLU A 1 94 ? 8.819 13.805 -7.543 1.00 36.69 93 GLU A CA 1
ATOM 770 C C . GLU A 1 94 ? 10.046 14.529 -6.976 1.00 40.15 93 GLU A C 1
ATOM 771 O O . GLU A 1 94 ? 10.516 14.189 -5.894 1.00 40.36 93 GLU A O 1
ATOM 777 N N . VAL A 1 95 ? 10.510 15.571 -7.682 1.00 34.76 94 VAL A N 1
ATOM 778 C CA . VAL A 1 95 ? 11.660 16.398 -7.332 1.00 32.96 94 VAL A CA 1
ATOM 779 C C . VAL A 1 95 ? 11.403 17.207 -6.032 1.00 33.02 94 VAL A C 1
ATOM 780 O O . VAL A 1 95 ? 12.355 17.586 -5.345 1.00 31.93 94 VAL A O 1
ATOM 784 N N . SER A 1 96 ? 10.122 17.432 -5.693 1.00 28.40 95 SER A N 1
ATOM 785 C CA . SER A 1 96 ? 9.683 18.151 -4.494 1.00 26.44 95 SER A CA 1
ATOM 786 C C . SER A 1 96 ? 9.612 17.203 -3.282 1.00 30.92 95 SER A C 1
ATOM 787 O O . SER A 1 96 ? 9.525 17.678 -2.149 1.00 31.00 95 SER A O 1
ATOM 790 N N . ASN A 1 97 ? 9.683 15.871 -3.518 1.00 26.21 96 ASN A N 1
ATOM 791 C CA . ASN A 1 97 ? 9.615 14.867 -2.458 1.00 26.87 96 ASN A CA 1
ATOM 792 C C . ASN A 1 97 ? 10.994 14.278 -2.143 1.00 32.84 96 ASN A C 1
ATOM 793 O O . ASN A 1 97 ? 11.101 13.277 -1.419 1.00 34.18 96 ASN A O 1
ATOM 798 N N . LEU A 1 98 ? 12.048 14.919 -2.663 1.00 28.37 97 LEU A N 1
ATOM 799 C CA . LEU A 1 98 ? 13.416 14.474 -2.464 1.00 27.82 97 LEU A CA 1
ATOM 800 C C . LEU A 1 98 ? 14.148 15.414 -1.518 1.00 33.12 97 LEU A C 1
ATOM 801 O O . LEU A 1 98 ? 14.264 16.609 -1.825 1.00 32.22 97 LEU A O 1
ATOM 806 N N . PRO A 1 99 ? 14.671 14.918 -0.369 1.00 32.01 98 PRO A N 1
ATOM 807 C CA . PRO A 1 99 ? 15.422 15.815 0.533 1.00 31.31 98 PRO A CA 1
ATOM 808 C C . PRO A 1 99 ? 16.795 16.140 -0.052 1.00 32.66 98 PRO A C 1
ATOM 809 O O . PRO A 1 99 ? 17.281 15.428 -0.934 1.00 32.64 98 PRO A O 1
ATOM 813 N N . LEU A 1 100 ? 17.397 17.239 0.404 1.00 27.72 99 LEU A N 1
ATOM 814 C CA . LEU A 1 100 ? 18.723 17.659 -0.040 1.00 26.48 99 LEU A CA 1
ATOM 815 C C . LEU A 1 100 ? 19.679 17.306 1.089 1.00 31.11 99 LEU A C 1
ATOM 816 O O . LEU A 1 100 ? 19.850 18.087 2.034 1.00 30.03 99 LEU A O 1
ATOM 821 N N . PHE A 1 101 ? 20.205 16.061 1.044 1.00 27.57 100 PHE A N 1
ATOM 822 C CA . PHE A 1 101 ? 21.035 15.497 2.112 1.00 28.44 100 PHE A CA 1
ATOM 823 C C . PHE A 1 101 ? 22.440 16.067 2.191 1.00 32.35 100 PHE A C 1
ATOM 824 O O . PHE A 1 101 ? 22.973 16.195 3.300 1.00 31.40 100 PHE A O 1
ATOM 832 N N . ASN A 1 102 ? 23.036 16.404 1.038 1.00 28.59 101 ASN A N 1
ATOM 833 C CA . ASN A 1 102 ? 24.396 16.933 0.980 1.00 29.74 101 ASN A CA 1
ATOM 834 C C . ASN A 1 102 ? 24.403 18.330 0.356 1.00 33.16 101 ASN A C 1
ATOM 835 O O . ASN A 1 102 ? 23.452 18.701 -0.332 1.00 32.01 101 ASN A O 1
ATOM 840 N N . TRP A 1 103 ? 25.459 19.115 0.622 1.00 30.64 102 TRP A N 1
ATOM 841 C CA . TRP A 1 103 ? 25.591 20.485 0.121 1.00 29.60 102 TRP A CA 1
ATOM 842 C C . TRP A 1 103 ? 25.616 20.536 -1.416 1.00 33.36 102 TRP A C 1
ATOM 843 O O . TRP A 1 103 ? 25.040 21.464 -1.987 1.00 32.87 102 TRP A O 1
ATOM 854 N N . GLU A 1 104 ? 26.224 19.526 -2.086 1.00 29.96 103 GLU A N 1
ATOM 855 C CA . GLU A 1 104 ? 26.265 19.470 -3.554 1.00 29.22 103 GLU A CA 1
ATOM 856 C C . GLU A 1 104 ? 24.856 19.254 -4.127 1.00 33.70 103 GLU A C 1
ATOM 857 O O . GLU A 1 104 ? 24.587 19.713 -5.238 1.00 34.13 103 GLU A O 1
ATOM 863 N N . ASP A 1 105 ? 23.939 18.626 -3.356 1.00 30.82 104 ASP A N 1
ATOM 864 C CA . ASP A 1 105 ? 22.528 18.456 -3.764 1.00 30.32 104 ASP A CA 1
ATOM 865 C C . ASP A 1 105 ? 21.805 19.803 -3.731 1.00 32.81 104 ASP A C 1
ATOM 866 O O . ASP A 1 105 ? 20.978 20.063 -4.596 1.00 33.29 104 ASP A O 1
ATOM 871 N N . VAL A 1 106 ? 22.147 20.663 -2.758 1.00 28.25 105 VAL A N 1
ATOM 872 C CA . VAL A 1 106 ? 21.596 22.018 -2.587 1.00 26.95 105 VAL A CA 1
ATOM 873 C C . VAL A 1 106 ? 22.004 22.873 -3.789 1.00 31.30 105 VAL A C 1
ATOM 874 O O . VAL A 1 106 ? 21.146 23.526 -4.379 1.00 30.91 105 VAL A O 1
ATOM 878 N N . ILE A 1 107 ? 23.298 22.824 -4.164 1.00 28.92 106 ILE A N 1
ATOM 879 C CA . ILE A 1 107 ? 23.863 23.570 -5.295 1.00 29.67 106 ILE A CA 1
ATOM 880 C C . ILE A 1 107 ? 23.212 23.104 -6.595 1.00 31.33 106 ILE A C 1
ATOM 881 O O . ILE A 1 107 ? 22.659 23.935 -7.316 1.00 28.46 106 ILE A O 1
ATOM 886 N N . ALA A 1 108 ? 23.269 21.783 -6.879 1.00 28.78 107 ALA A N 1
ATOM 887 C CA . ALA A 1 108 ? 22.702 21.196 -8.100 1.00 28.04 107 ALA A CA 1
ATOM 888 C C . ALA A 1 108 ? 21.199 21.421 -8.180 1.00 29.88 107 ALA A C 1
ATOM 889 O O . ALA A 1 108 ? 20.724 21.755 -9.263 1.00 31.97 107 ALA A O 1
ATOM 891 N N . PHE A 1 109 ? 20.452 21.287 -7.051 1.00 22.95 108 PHE A N 1
ATOM 892 C CA . PHE A 1 109 ? 19.005 21.530 -7.036 1.00 21.23 108 PHE A CA 1
ATOM 893 C C . PHE A 1 109 ? 18.692 23.003 -7.384 1.00 27.66 108 PHE A C 1
ATOM 894 O O . PHE A 1 109 ? 17.801 23.261 -8.176 1.00 25.11 108 PHE A O 1
ATOM 902 N N . THR A 1 110 ? 19.421 23.961 -6.777 1.00 29.02 109 THR A N 1
ATOM 903 C CA . THR A 1 110 ? 19.214 25.394 -7.002 1.00 29.25 109 THR A CA 1
ATOM 904 C C . THR A 1 110 ? 19.492 25.743 -8.465 1.00 34.27 109 THR A C 1
ATOM 905 O O . THR A 1 110 ? 18.665 26.385 -9.113 1.00 33.86 109 THR A O 1
ATOM 909 N N . PHE A 1 111 ? 20.637 25.299 -8.981 1.00 31.46 110 PHE A N 1
ATOM 910 C CA . PHE A 1 111 ? 21.060 25.586 -10.341 1.00 32.02 110 PHE A CA 1
ATOM 911 C C . PHE A 1 111 ? 20.182 24.896 -11.391 1.00 33.69 110 PHE A C 1
ATOM 912 O O . PHE A 1 111 ? 19.828 25.531 -12.378 1.00 33.42 110 PHE A O 1
ATOM 920 N N . LEU A 1 112 ? 19.829 23.619 -11.180 1.00 29.34 111 LEU A N 1
ATOM 921 C CA . LEU A 1 112 ? 19.101 22.853 -12.183 1.00 29.29 111 LEU A CA 1
ATOM 922 C C . LEU A 1 112 ? 17.579 22.833 -12.019 1.00 34.51 111 LEU A C 1
ATOM 923 O O . LEU A 1 112 ? 16.888 23.026 -13.020 1.00 35.61 111 LEU A O 1
ATOM 928 N N . VAL A 1 113 ? 17.051 22.559 -10.816 1.00 30.67 112 VAL A N 1
ATOM 929 C CA . VAL A 1 113 ? 15.607 22.418 -10.594 1.00 29.85 112 VAL A CA 1
ATOM 930 C C . VAL A 1 113 ? 14.963 23.794 -10.431 1.00 35.40 112 VAL A C 1
ATOM 931 O O . VAL A 1 113 ? 13.970 24.095 -11.098 1.00 33.82 112 VAL A O 1
ATOM 935 N N . ASP A 1 114 ? 15.541 24.633 -9.567 1.00 35.25 113 ASP A N 1
ATOM 936 C CA . ASP A 1 114 ? 15.085 26.001 -9.376 1.00 35.80 113 ASP A CA 1
ATOM 937 C C . ASP A 1 114 ? 15.373 26.794 -10.686 1.00 39.62 113 ASP A C 1
ATOM 938 O O . ASP A 1 114 ? 14.593 27.681 -11.051 1.00 40.94 113 ASP A O 1
ATOM 943 N N . GLY A 1 115 ? 16.424 26.387 -11.409 1.00 34.48 114 GLY A N 1
ATOM 944 C CA . GLY A 1 115 ? 16.804 26.913 -12.717 1.00 34.16 114 GLY A CA 1
ATOM 945 C C . GLY A 1 115 ? 15.736 26.652 -13.766 1.00 36.18 114 GLY A C 1
ATOM 946 O O . GLY A 1 115 ? 15.328 27.574 -14.472 1.00 36.23 114 GLY A O 1
ATOM 947 N N . ALA A 1 116 ? 15.237 25.401 -13.828 1.00 31.73 115 ALA A N 1
ATOM 948 C CA . ALA A 1 116 ? 14.160 24.943 -14.728 1.00 31.07 115 ALA A CA 1
ATOM 949 C C . ALA A 1 116 ? 12.835 25.634 -14.404 1.00 33.38 115 ALA A C 1
ATOM 950 O O . ALA A 1 116 ? 12.072 25.936 -15.324 1.00 34.39 115 ALA A O 1
ATOM 952 N N . GLY A 1 117 ? 12.584 25.884 -13.113 1.00 27.04 116 GLY A N 1
ATOM 953 C CA . GLY A 1 117 ? 11.399 26.597 -12.640 1.00 26.03 116 GLY A CA 1
ATOM 954 C C . GLY A 1 117 ? 11.388 28.060 -13.065 1.00 30.19 116 GLY A C 1
ATOM 955 O O . GLY A 1 117 ? 10.318 28.653 -13.250 1.00 30.01 116 GLY A O 1
ATOM 956 N N . LEU A 1 118 ? 12.586 28.655 -13.230 1.00 26.84 117 LEU A N 1
ATOM 957 C CA . LEU A 1 118 ? 12.749 30.034 -13.691 1.00 27.63 117 LEU A CA 1
ATOM 958 C C . LEU A 1 118 ? 12.388 30.131 -15.195 1.00 34.24 117 LEU A C 1
ATOM 959 O O . LEU A 1 118 ? 11.809 31.134 -15.614 1.00 34.87 117 LEU A O 1
ATOM 964 N N . TYR A 1 119 ? 12.685 29.078 -15.983 1.00 31.27 118 TYR A N 1
ATOM 965 C CA . TYR A 1 119 ? 12.304 28.999 -17.403 1.00 33.03 118 TYR A CA 1
ATOM 966 C C . TYR A 1 119 ? 10.773 29.058 -17.560 1.00 36.84 118 TYR A C 1
ATOM 967 O O . TYR A 1 119 ? 10.270 29.737 -18.457 1.00 37.50 118 TYR A O 1
ATOM 976 N N . GLN A 1 120 ? 10.047 28.371 -16.661 1.00 33.13 119 GLN A N 1
ATOM 977 C CA . GLN A 1 120 ? 8.583 28.335 -16.625 1.00 33.58 119 GLN A CA 1
ATOM 978 C C . GLN A 1 120 ? 8.020 29.685 -16.149 1.00 41.60 119 GLN A C 1
ATOM 979 O O . GLN A 1 120 ? 7.032 30.167 -16.708 1.00 43.64 119 GLN A O 1
ATOM 985 N N . LEU A 1 121 ? 8.647 30.281 -15.113 1.00 37.45 120 LEU A N 1
ATOM 986 C CA . LEU A 1 121 ? 8.278 31.568 -14.526 1.00 37.75 120 LEU A CA 1
ATOM 987 C C . LEU A 1 121 ? 8.368 32.690 -15.573 1.00 42.41 120 LEU A C 1
ATOM 988 O O . LEU A 1 121 ? 7.498 33.562 -15.603 1.00 43.54 120 LEU A O 1
ATOM 993 N N . LYS A 1 122 ? 9.377 32.630 -16.462 1.00 38.28 121 LYS A N 1
ATOM 994 C CA . LYS A 1 122 ? 9.580 33.604 -17.543 1.00 39.45 121 LYS A CA 1
ATOM 995 C C . LYS A 1 122 ? 8.482 33.476 -18.618 1.00 43.63 121 LYS A C 1
ATOM 996 O O . LYS A 1 122 ? 8.219 34.441 -19.339 1.00 44.96 121 LYS A O 1
ATOM 1002 N N . ILE A 1 123 ? 7.815 32.311 -18.691 1.00 38.08 122 ILE A N 1
ATOM 1003 C CA . ILE A 1 123 ? 6.679 32.105 -19.591 1.00 38.35 122 ILE A CA 1
ATOM 1004 C C . ILE A 1 123 ? 5.414 32.679 -18.905 1.00 42.68 122 ILE A C 1
ATOM 1005 O O . ILE A 1 123 ? 4.646 33.393 -19.553 1.00 44.12 122 ILE A O 1
ATOM 1010 N N . LEU A 1 124 ? 5.237 32.406 -17.593 1.00 38.30 123 LEU A N 1
ATOM 1011 C CA . LEU A 1 124 ? 4.089 32.855 -16.791 1.00 38.02 123 LEU A CA 1
ATOM 1012 C C . LEU A 1 124 ? 4.016 34.387 -16.652 1.00 41.29 123 LEU A C 1
ATOM 1013 O O . LEU A 1 124 ? 2.932 34.913 -16.402 1.00 40.74 123 LEU A O 1
ATOM 1018 N N . LYS A 1 125 ? 5.148 35.101 -16.845 1.00 37.82 124 LYS A N 1
ATOM 1019 C CA . LYS A 1 125 ? 5.188 36.565 -16.761 1.00 38.54 124 LYS A CA 1
ATOM 1020 C C . LYS A 1 125 ? 4.351 37.199 -17.908 1.00 44.59 124 LYS A C 1
ATOM 1021 O O . LYS A 1 125 ? 4.010 38.376 -17.826 1.00 45.28 124 LYS A O 1
ATOM 1027 N N . ASP A 1 126 ? 4.016 36.402 -18.945 1.00 42.43 125 ASP A N 1
ATOM 1028 C CA . ASP A 1 126 ? 3.244 36.814 -20.116 1.00 44.78 125 ASP A CA 1
ATOM 1029 C C . ASP A 1 126 ? 1.815 36.225 -20.116 1.00 48.86 125 ASP A C 1
ATOM 1030 O O . ASP A 1 126 ? 1.106 36.355 -21.114 1.00 49.90 125 ASP A O 1
ATOM 1035 N N . CYS A 1 127 ? 1.392 35.604 -18.992 1.00 43.66 126 CYS A N 1
ATOM 1036 C CA . CYS A 1 127 ? 0.055 35.033 -18.790 1.00 43.21 126 CYS A CA 1
ATOM 1037 C C . CYS A 1 127 ? -1.000 36.135 -18.903 1.00 47.42 126 CYS A C 1
ATOM 1038 O O . CYS A 1 127 ? -0.778 37.233 -18.396 1.00 47.76 126 CYS A O 1
ATOM 1041 N N . SER A 1 128 ? -2.142 35.842 -19.555 1.00 44.47 127 SER A N 1
ATOM 1042 C CA . SER A 1 128 ? -3.256 36.781 -19.760 1.00 45.57 127 SER A CA 1
ATOM 1043 C C . SER A 1 128 ? -3.930 37.177 -18.432 1.00 49.23 127 SER A C 1
ATOM 1044 O O . SER A 1 128 ? -4.601 38.210 -18.365 1.00 50.33 127 SER A O 1
ATOM 1047 N N . PHE A 1 129 ? -3.760 36.344 -17.387 1.00 43.73 128 PHE A N 1
ATOM 1048 C CA . PHE A 1 129 ? -4.304 36.598 -16.068 1.00 42.84 128 PHE A CA 1
ATOM 1049 C C . PHE A 1 129 ? -3.323 37.481 -15.316 1.00 45.38 128 PHE A C 1
ATOM 1050 O O . PHE A 1 129 ? -2.292 37.003 -14.839 1.00 44.01 128 PHE A O 1
ATOM 1058 N N . GLU A 1 130 ? -3.635 38.785 -15.264 1.00 42.88 129 GLU A N 1
ATOM 1059 C CA . GLU A 1 130 ? -2.856 39.872 -14.661 1.00 43.09 129 GLU A CA 1
ATOM 1060 C C . GLU A 1 130 ? -2.363 39.563 -13.215 1.00 45.21 129 GLU A C 1
ATOM 1061 O O . GLU A 1 130 ? -1.164 39.732 -12.991 1.00 43.66 129 GLU A O 1
ATOM 1067 N N . PRO A 1 131 ? -3.187 39.074 -12.237 1.00 41.00 130 PRO A N 1
ATOM 1068 C CA . PRO A 1 131 ? -2.637 38.805 -10.895 1.00 39.23 130 PRO A CA 1
ATOM 1069 C C . PRO A 1 131 ? -1.491 37.790 -10.873 1.00 43.81 130 PRO A C 1
ATOM 1070 O O . PRO A 1 131 ? -0.602 37.934 -10.033 1.00 44.64 130 PRO A O 1
ATOM 1074 N N . LEU A 1 132 ? -1.490 36.793 -11.789 1.00 39.25 131 LEU A N 1
ATOM 1075 C CA . LEU A 1 132 ? -0.442 35.769 -11.876 1.00 37.58 131 LEU A CA 1
ATOM 1076 C C . LEU A 1 132 ? 0.781 36.281 -12.649 1.00 41.52 131 LEU A C 1
ATOM 1077 O O . LEU A 1 132 ? 1.906 36.028 -12.211 1.00 41.16 131 LEU A O 1
ATOM 1082 N N . SER A 1 133 ? 0.575 36.985 -13.784 1.00 38.45 132 SER A N 1
ATOM 1083 C CA . SER A 1 133 ? 1.686 37.527 -14.581 1.00 38.31 132 SER A CA 1
ATOM 1084 C C . SER A 1 133 ? 2.487 38.575 -13.781 1.00 42.04 132 SER A C 1
ATOM 1085 O O . SER A 1 133 ? 3.702 38.610 -13.892 1.00 41.36 132 SER A O 1
ATOM 1088 N N . THR A 1 134 ? 1.805 39.397 -12.967 1.00 40.44 133 THR A N 1
ATOM 1089 C CA . THR A 1 134 ? 2.423 40.428 -12.126 1.00 41.17 133 THR A CA 1
ATOM 1090 C C . THR A 1 134 ? 3.258 39.740 -11.037 1.00 43.38 133 THR A C 1
ATOM 1091 O O . THR A 1 134 ? 4.408 40.125 -10.817 1.00 42.89 133 THR A O 1
ATOM 1095 N N . LEU A 1 135 ? 2.694 38.699 -10.409 1.00 38.04 134 LEU A N 1
ATOM 1096 C CA . LEU A 1 135 ? 3.347 37.934 -9.363 1.00 36.41 134 LEU A CA 1
ATOM 1097 C C . LEU A 1 135 ? 4.564 37.171 -9.907 1.00 40.49 134 LEU A C 1
ATOM 1098 O O . LEU A 1 135 ? 5.593 37.142 -9.236 1.00 39.92 134 LEU A O 1
ATOM 1103 N N . ALA A 1 136 ? 4.460 36.580 -11.117 1.00 36.42 135 ALA A N 1
ATOM 1104 C CA . ALA A 1 136 ? 5.562 35.865 -11.757 1.00 35.06 135 ALA A CA 1
ATOM 1105 C C . ALA A 1 136 ? 6.707 36.830 -12.116 1.00 40.67 135 ALA A C 1
ATOM 1106 O O . ALA A 1 136 ? 7.869 36.502 -11.876 1.00 39.55 135 ALA A O 1
ATOM 1108 N N . SER A 1 137 ? 6.378 38.028 -12.651 1.00 39.90 136 SER A N 1
ATOM 1109 C CA . SER A 1 137 ? 7.361 39.060 -13.027 1.00 41.47 136 SER A CA 1
ATOM 1110 C C . SER A 1 137 ? 8.195 39.547 -11.826 1.00 48.15 136 SER A C 1
ATOM 1111 O O . SER A 1 137 ? 9.412 39.692 -11.953 1.00 49.07 136 SER A O 1
ATOM 1114 N N . SER A 1 138 ? 7.548 39.778 -10.667 1.00 45.31 137 SER A N 1
ATOM 1115 C CA . SER A 1 138 ? 8.205 40.273 -9.454 1.00 45.56 137 SER A CA 1
ATOM 1116 C C . SER A 1 138 ? 9.121 39.218 -8.798 1.00 48.55 137 SER A C 1
ATOM 1117 O O . SER A 1 138 ? 10.018 39.578 -8.037 1.00 49.58 137 SER A O 1
ATOM 1128 N N . ILE A 1 140 ? 11.034 36.872 -10.578 1.00 36.83 139 ILE A N 1
ATOM 1129 C CA . ILE A 1 140 ? 12.150 36.593 -11.498 1.00 36.35 139 ILE A CA 1
ATOM 1130 C C . ILE A 1 140 ? 13.496 37.069 -10.943 1.00 42.18 139 ILE A C 1
ATOM 1131 O O . ILE A 1 140 ? 14.458 36.295 -10.983 1.00 41.27 139 ILE A O 1
ATOM 1136 N N . LYS A 1 141 ? 13.559 38.314 -10.424 1.00 41.32 140 LYS A N 1
ATOM 1137 C CA . LYS A 1 141 ? 14.783 38.898 -9.874 1.00 43.16 140 LYS A CA 1
ATOM 1138 C C . LYS A 1 141 ? 15.320 38.074 -8.683 1.00 46.15 140 LYS A C 1
ATOM 1139 O O . LYS A 1 141 ? 16.519 37.793 -8.638 1.00 45.08 140 LYS A O 1
ATOM 1145 N N . GLU A 1 142 ? 14.424 37.635 -7.770 1.00 42.64 141 GLU A N 1
ATOM 1146 C CA . GLU A 1 142 ? 14.783 36.816 -6.602 1.00 41.86 141 GLU A CA 1
ATOM 1147 C C . GLU A 1 142 ? 15.298 35.436 -7.030 1.00 44.30 141 GLU A C 1
ATOM 1148 O O . GLU A 1 142 ? 16.313 34.987 -6.492 1.00 44.50 141 GLU A O 1
ATOM 1154 N N . GLU A 1 143 ? 14.660 34.805 -8.041 1.00 37.55 142 GLU A N 1
ATOM 1155 C CA . GLU A 1 143 ? 15.089 33.496 -8.553 1.00 35.41 142 GLU A CA 1
ATOM 1156 C C . GLU A 1 143 ? 16.424 33.585 -9.295 1.00 37.22 142 GLU A C 1
ATOM 1157 O O . GLU A 1 143 ? 17.233 32.668 -9.183 1.00 35.65 142 GLU A O 1
ATOM 1163 N N . GLU A 1 144 ? 16.677 34.697 -10.011 1.00 34.43 143 GLU A N 1
ATOM 1164 C CA . GLU A 1 144 ? 17.939 34.926 -10.724 1.00 34.45 143 GLU A CA 1
ATOM 1165 C C . GLU A 1 144 ? 19.128 35.050 -9.752 1.00 37.18 143 GLU A C 1
ATOM 1166 O O . GLU A 1 144 ? 20.231 34.640 -10.107 1.00 36.21 143 GLU A O 1
ATOM 1172 N N . SER A 1 145 ? 18.894 35.570 -8.522 1.00 34.16 144 SER A N 1
ATOM 1173 C CA . SER A 1 145 ? 19.930 35.691 -7.488 1.00 33.76 144 SER A CA 1
ATOM 1174 C C . SER A 1 145 ? 20.249 34.307 -6.898 1.00 34.86 144 SER A C 1
ATOM 1175 O O . SER A 1 145 ? 21.384 34.067 -6.491 1.00 35.70 144 SER A O 1
ATOM 1178 N N . HIS A 1 146 ? 19.268 33.393 -6.901 1.00 29.32 145 HIS A N 1
ATOM 1179 C CA . HIS A 1 146 ? 19.459 32.007 -6.464 1.00 28.80 145 HIS A CA 1
ATOM 1180 C C . HIS A 1 146 ? 20.385 31.277 -7.454 1.00 34.96 145 HIS A C 1
ATOM 1181 O O . HIS A 1 146 ? 21.296 30.563 -7.024 1.00 34.74 145 HIS A O 1
ATOM 1188 N N . ILE A 1 147 ? 20.166 31.488 -8.781 1.00 32.48 146 ILE A N 1
ATOM 1189 C CA . ILE A 1 147 ? 20.962 30.864 -9.848 1.00 33.30 146 ILE A CA 1
ATOM 1190 C C . ILE A 1 147 ? 22.403 31.396 -9.807 1.00 38.65 146 ILE A C 1
ATOM 1191 O O . ILE A 1 147 ? 23.342 30.602 -9.909 1.00 38.65 146 ILE A O 1
ATOM 1196 N N . PHE A 1 148 ? 22.566 32.727 -9.653 1.00 35.70 147 PHE A N 1
ATOM 1197 C CA . PHE A 1 148 ? 23.850 33.421 -9.583 1.00 37.07 147 PHE A CA 1
ATOM 1198 C C . PHE A 1 148 ? 24.709 32.844 -8.445 1.00 42.16 147 PHE A C 1
ATOM 1199 O O . PHE A 1 148 ? 25.883 32.556 -8.667 1.00 42.77 147 PHE A O 1
ATOM 1207 N N . PHE A 1 149 ? 24.107 32.646 -7.251 1.00 38.22 148 PHE A N 1
ATOM 1208 C CA . PHE A 1 149 ? 24.754 32.065 -6.071 1.00 38.26 148 PHE A CA 1
ATOM 1209 C C . PHE A 1 149 ? 25.211 30.628 -6.356 1.00 42.89 148 PHE A C 1
ATOM 1210 O O . PHE A 1 149 ? 26.356 30.292 -6.062 1.00 43.74 148 PHE A O 1
ATOM 1218 N N . SER A 1 150 ? 24.308 29.783 -6.899 1.00 38.76 149 SER A N 1
ATOM 1219 C CA . SER A 1 150 ? 24.593 28.378 -7.228 1.00 38.56 149 SER A CA 1
ATOM 1220 C C . SER A 1 150 ? 25.706 28.260 -8.301 1.00 43.59 149 SER A C 1
ATOM 1221 O O . SER A 1 150 ? 26.515 27.339 -8.213 1.00 43.91 149 SER A O 1
ATOM 1224 N N . GLN A 1 151 ? 25.764 29.205 -9.274 1.00 40.24 150 GLN A N 1
ATOM 1225 C CA . GLN A 1 151 ? 26.801 29.251 -10.320 1.00 41.31 150 GLN A CA 1
ATOM 1226 C C . GLN A 1 151 ? 28.171 29.493 -9.698 1.00 45.40 150 GLN A C 1
ATOM 1227 O O . GLN A 1 151 ? 29.152 28.898 -10.130 1.00 46.27 150 GLN A O 1
ATOM 1233 N N . ASN A 1 152 ? 28.222 30.359 -8.675 1.00 41.81 151 ASN A N 1
ATOM 1234 C CA . ASN A 1 152 ? 29.431 30.695 -7.934 1.00 42.15 151 ASN A CA 1
ATOM 1235 C C . ASN A 1 152 ? 29.854 29.522 -7.070 1.00 44.30 151 ASN A C 1
ATOM 1236 O O . ASN A 1 152 ? 31.040 29.233 -7.005 1.00 46.15 151 ASN A O 1
ATOM 1241 N N . GLU A 1 153 ? 28.891 28.817 -6.449 1.00 39.12 152 GLU A N 1
ATOM 1242 C CA . GLU A 1 153 ? 29.152 27.622 -5.638 1.00 38.79 152 GLU A CA 1
ATOM 1243 C C . GLU A 1 153 ? 29.697 26.487 -6.519 1.00 42.94 152 GLU A C 1
ATOM 1244 O O . GLU A 1 153 ? 30.564 25.742 -6.065 1.00 43.24 152 GLU A O 1
ATOM 1250 N N . LEU A 1 154 ? 29.228 26.391 -7.785 1.00 38.92 153 LEU A N 1
ATOM 1251 C CA . LEU A 1 154 ? 29.686 25.389 -8.751 1.00 39.64 153 LEU A CA 1
ATOM 1252 C C . LEU A 1 154 ? 31.166 25.587 -9.103 1.00 45.77 153 LEU A C 1
ATOM 1253 O O . LEU A 1 154 ? 31.944 24.636 -9.017 1.00 46.30 153 LEU A O 1
ATOM 1258 N N . ARG A 1 155 ? 31.554 26.824 -9.447 1.00 44.17 154 ARG A N 1
ATOM 1259 C CA . ARG A 1 155 ? 32.930 27.202 -9.785 1.00 47.13 154 ARG A CA 1
ATOM 1260 C C . ARG A 1 155 ? 33.903 26.976 -8.613 1.00 53.91 154 ARG A C 1
ATOM 1261 O O . ARG A 1 155 ? 34.991 26.460 -8.826 1.00 56.18 154 ARG A O 1
ATOM 1269 N N . ASN A 1 156 ? 33.492 27.328 -7.388 1.00 50.52 155 ASN A N 1
ATOM 1270 C CA . ASN A 1 156 ? 34.293 27.244 -6.170 1.00 51.14 155 ASN A CA 1
ATOM 1271 C C . ASN A 1 156 ? 34.334 25.848 -5.516 1.00 54.85 155 ASN A C 1
ATOM 1272 O O . ASN A 1 156 ? 35.150 25.648 -4.609 1.00 56.32 155 ASN A O 1
ATOM 1277 N N . TYR A 1 157 ? 33.447 24.910 -5.919 1.00 49.71 156 TYR A N 1
ATOM 1278 C CA . TYR A 1 157 ? 33.401 23.560 -5.334 1.00 48.86 156 TYR A CA 1
ATOM 1279 C C . TYR A 1 157 ? 34.716 22.818 -5.631 1.00 55.52 156 TYR A C 1
ATOM 1280 O O . TYR A 1 157 ? 35.180 22.816 -6.769 1.00 56.03 156 TYR A O 1
ATOM 1289 N N . GLN A 1 158 ? 35.338 22.250 -4.590 1.00 53.76 157 GLN A N 1
ATOM 1290 C CA . GLN A 1 158 ? 36.647 21.592 -4.676 1.00 55.79 157 GLN A CA 1
ATOM 1291 C C . GLN A 1 158 ? 36.559 20.166 -5.216 1.00 61.27 157 GLN A C 1
ATOM 1292 O O . GLN A 1 158 ? 37.326 19.828 -6.116 1.00 63.26 157 GLN A O 1
ATOM 1298 N N . ASN A 1 159 ? 35.647 19.328 -4.676 1.00 56.19 158 ASN A N 1
ATOM 1299 C CA . ASN A 1 159 ? 35.485 17.949 -5.140 1.00 55.32 158 ASN A CA 1
ATOM 1300 C C . ASN A 1 159 ? 34.589 17.944 -6.393 1.00 57.98 158 ASN A C 1
ATOM 1301 O O . ASN A 1 159 ? 33.392 17.637 -6.323 1.00 56.57 158 ASN A O 1
ATOM 1306 N N . LYS A 1 160 ? 35.192 18.290 -7.543 1.00 54.27 159 LYS A N 1
ATOM 1307 C CA . LYS A 1 160 ? 34.546 18.387 -8.852 1.00 53.52 159 LYS A CA 1
ATOM 1308 C C . LYS A 1 160 ? 33.853 17.074 -9.287 1.00 56.06 159 LYS A C 1
ATOM 1309 O O . LYS A 1 160 ? 32.808 17.134 -9.948 1.00 55.84 159 LYS A O 1
ATOM 1315 N N . ASN A 1 161 ? 34.419 15.914 -8.890 1.00 51.44 160 ASN A N 1
ATOM 1316 C CA A ASN A 1 161 ? 33.880 14.588 -9.196 0.50 50.75 160 ASN A CA 1
ATOM 1317 C CA B ASN A 1 161 ? 33.877 14.591 -9.201 0.50 50.97 160 ASN A CA 1
ATOM 1318 C C . ASN A 1 161 ? 32.575 14.347 -8.427 1.00 51.95 160 ASN A C 1
ATOM 1319 O O . ASN A 1 161 ? 31.630 13.787 -8.990 1.00 51.14 160 ASN A O 1
ATOM 1328 N N . ARG A 1 162 ? 32.520 14.781 -7.142 1.00 45.98 161 ARG A N 1
ATOM 1329 C CA . ARG A 1 162 ? 31.349 14.649 -6.259 1.00 43.42 161 ARG A CA 1
ATOM 1330 C C . ARG A 1 162 ? 30.232 15.599 -6.726 1.00 42.57 161 ARG A C 1
ATOM 1331 O O . ARG A 1 162 ? 29.044 15.246 -6.669 1.00 41.59 161 ARG A O 1
ATOM 1347 N N . GLN A 1 164 ? 29.915 16.688 -9.931 1.00 37.54 163 GLN A N 1
ATOM 1348 C CA . GLN A 1 164 ? 29.450 16.135 -11.206 1.00 37.75 163 GLN A CA 1
ATOM 1349 C C . GLN A 1 164 ? 28.375 15.068 -10.979 1.00 42.95 163 GLN A C 1
ATOM 1350 O O . GLN A 1 164 ? 27.389 15.054 -11.711 1.00 43.30 163 GLN A O 1
ATOM 1356 N N . GLY A 1 165 ? 28.567 14.225 -9.954 1.00 40.58 164 GLY A N 1
ATOM 1357 C CA . GLY A 1 165 ? 27.648 13.165 -9.554 1.00 40.25 164 GLY A CA 1
ATOM 1358 C C . GLY A 1 165 ? 26.279 13.697 -9.170 1.00 43.74 164 GLY A C 1
ATOM 1359 O O . GLY A 1 165 ? 25.262 13.073 -9.492 1.00 44.69 164 GLY A O 1
ATOM 1360 N N . ALA A 1 166 ? 26.253 14.866 -8.490 1.00 37.20 165 ALA A N 1
ATOM 1361 C CA . ALA A 1 166 ? 25.035 15.568 -8.078 1.00 34.85 165 ALA A CA 1
ATOM 1362 C C . ALA A 1 166 ? 24.352 16.203 -9.304 1.00 37.65 165 ALA A C 1
ATOM 1363 O O . ALA A 1 166 ? 23.131 16.110 -9.433 1.00 36.71 165 ALA A O 1
ATOM 1365 N N . ILE A 1 167 ? 25.146 16.791 -10.229 1.00 33.61 166 ILE A N 1
ATOM 1366 C CA . ILE A 1 167 ? 24.665 17.362 -11.495 1.00 32.52 166 ILE A CA 1
ATOM 1367 C C . ILE A 1 167 ? 24.017 16.247 -12.328 1.00 36.11 166 ILE A C 1
ATOM 1368 O O . ILE A 1 167 ? 22.906 16.429 -12.809 1.00 35.46 166 ILE A O 1
ATOM 1373 N N . ASN A 1 168 ? 24.690 15.086 -12.448 1.00 34.23 167 ASN A N 1
ATOM 1374 C CA . ASN A 1 168 ? 24.216 13.935 -13.229 1.00 35.22 167 ASN A CA 1
ATOM 1375 C C . ASN A 1 168 ? 22.923 13.340 -12.656 1.00 39.60 167 ASN A C 1
ATOM 1376 O O . ASN A 1 168 ? 22.171 12.703 -13.391 1.00 40.01 167 ASN A O 1
ATOM 1381 N N . PHE A 1 169 ? 22.670 13.541 -11.351 1.00 35.48 168 PHE A N 1
ATOM 1382 C CA . PHE A 1 169 ? 21.465 13.052 -10.680 1.00 34.74 168 PHE A CA 1
ATOM 1383 C C . PHE A 1 169 ? 20.268 14.003 -10.891 1.00 36.39 168 PHE A C 1
ATOM 1384 O O . PHE A 1 169 ? 19.172 13.543 -11.218 1.00 36.12 168 PHE A O 1
ATOM 1392 N N . TRP A 1 170 ? 20.474 15.311 -10.654 1.00 31.33 169 TRP A N 1
ATOM 1393 C CA . TRP A 1 170 ? 19.422 16.319 -10.690 1.00 30.23 169 TRP A CA 1
ATOM 1394 C C . TRP A 1 170 ? 19.073 16.841 -12.093 1.00 34.79 169 TRP A C 1
ATOM 1395 O O . TRP A 1 170 ? 17.929 17.263 -12.289 1.00 32.58 169 TRP A O 1
ATOM 1406 N N . PHE A 1 171 ? 20.029 16.836 -13.050 1.00 34.14 170 PHE A N 1
ATOM 1407 C CA . PHE A 1 171 ? 19.770 17.327 -14.412 1.00 35.64 170 PHE A CA 1
ATOM 1408 C C . PHE A 1 171 ? 18.590 16.550 -15.076 1.00 39.19 170 PHE A C 1
ATOM 1409 O O . PHE A 1 171 ? 17.646 17.225 -15.500 1.00 39.15 170 PHE A O 1
ATOM 1417 N N . PRO A 1 172 ? 18.569 15.188 -15.151 1.00 34.92 171 PRO A N 1
ATOM 1418 C CA . PRO A 1 172 ? 17.431 14.518 -15.809 1.00 35.17 171 PRO A CA 1
ATOM 1419 C C . PRO A 1 172 ? 16.099 14.707 -15.073 1.00 37.39 171 PRO A C 1
ATOM 1420 O O . PRO A 1 172 ? 15.043 14.708 -15.718 1.00 38.29 171 PRO A O 1
ATOM 1424 N N . ARG A 1 173 ? 16.150 14.898 -13.743 1.00 29.87 172 ARG A N 1
ATOM 1425 C CA . ARG A 1 173 ? 14.972 15.118 -12.910 1.00 27.71 172 ARG A CA 1
ATOM 1426 C C . ARG A 1 173 ? 14.356 16.496 -13.171 1.00 32.05 172 ARG A C 1
ATOM 1427 O O . ARG A 1 173 ? 13.124 16.618 -13.164 1.00 31.45 172 ARG A O 1
ATOM 1435 N N . ALA A 1 174 ? 15.206 17.509 -13.451 1.00 29.61 173 ALA A N 1
ATOM 1436 C CA . ALA A 1 174 ? 14.805 18.870 -13.823 1.00 29.03 173 ALA A CA 1
ATOM 1437 C C . ALA A 1 174 ? 14.115 18.840 -15.197 1.00 33.97 173 ALA A C 1
ATOM 1438 O O . ALA A 1 174 ? 13.089 19.485 -15.375 1.00 33.16 173 ALA A O 1
ATOM 1440 N N . VAL A 1 175 ? 14.653 18.035 -16.139 1.00 32.90 174 VAL A N 1
ATOM 1441 C CA . VAL A 1 175 ? 14.114 17.830 -17.492 1.00 34.90 174 VAL A CA 1
ATOM 1442 C C . VAL A 1 175 ? 12.735 17.139 -17.388 1.00 41.21 174 VAL A C 1
ATOM 1443 O O . VAL A 1 175 ? 11.784 17.609 -18.022 1.00 41.01 174 VAL A O 1
ATOM 1447 N N . GLU A 1 176 ? 12.622 16.070 -16.542 1.00 38.80 175 GLU A N 1
ATOM 1448 C CA . GLU A 1 176 ? 11.359 15.343 -16.299 1.00 39.38 175 GLU A CA 1
ATOM 1449 C C . GLU A 1 176 ? 10.313 16.277 -15.683 1.00 40.62 175 GLU A C 1
ATOM 1450 O O . GLU A 1 176 ? 9.150 16.209 -16.057 1.00 41.83 175 GLU A O 1
ATOM 1464 N N . LEU A 1 178 ? 9.993 19.526 -16.192 1.00 33.17 177 LEU A N 1
ATOM 1465 C CA . LEU A 1 178 ? 9.516 20.411 -17.257 1.00 33.38 177 LEU A CA 1
ATOM 1466 C C . LEU A 1 178 ? 8.447 19.749 -18.140 1.00 38.34 177 LEU A C 1
ATOM 1467 O O . LEU A 1 178 ? 7.633 20.455 -18.740 1.00 38.03 177 LEU A O 1
ATOM 1472 N N . HIS A 1 179 ? 8.447 18.408 -18.208 1.00 35.76 178 HIS A N 1
ATOM 1473 C CA . HIS A 1 179 ? 7.489 17.616 -18.984 1.00 37.23 178 HIS A CA 1
ATOM 1474 C C . HIS A 1 179 ? 6.142 17.451 -18.260 1.00 42.64 178 HIS A C 1
ATOM 1475 O O . HIS A 1 179 ? 5.163 17.055 -18.887 1.00 44.82 178 HIS A O 1
ATOM 1490 N N . THR A 1 181 ? 4.016 19.578 -17.267 1.00 41.84 180 THR A N 1
ATOM 1491 C CA . THR A 1 181 ? 2.973 20.523 -17.692 1.00 41.50 180 THR A CA 1
ATOM 1492 C C . THR A 1 181 ? 2.225 19.996 -18.916 1.00 45.59 180 THR A C 1
ATOM 1493 O O . THR A 1 181 ? 1.138 20.477 -19.222 1.00 46.20 180 THR A O 1
ATOM 1497 N N . TRP A 1 182 ? 2.809 19.014 -19.614 1.00 43.08 181 TRP A N 1
ATOM 1498 C CA . TRP A 1 182 ? 2.314 18.446 -20.874 1.00 44.77 181 TRP A CA 1
ATOM 1499 C C . TRP A 1 182 ? 0.927 17.757 -20.736 1.00 49.72 181 TRP A C 1
ATOM 1500 O O . TRP A 1 182 ? 0.298 17.475 -21.750 1.00 50.37 181 TRP A O 1
ATOM 1511 N N . SER A 1 183 ? 0.433 17.561 -19.501 1.00 47.05 182 SER A N 1
ATOM 1512 C CA . SER A 1 183 ? -0.886 16.980 -19.231 1.00 48.60 182 SER A CA 1
ATOM 1513 C C . SER A 1 183 ? -1.959 18.079 -19.173 1.00 51.73 182 SER A C 1
ATOM 1514 O O . SER A 1 183 ? -3.144 17.761 -19.241 1.00 53.71 182 SER A O 1
ATOM 1517 N N . LEU A 1 184 ? -1.551 19.362 -19.061 1.00 45.41 183 LEU A N 1
ATOM 1518 C CA . LEU A 1 184 ? -2.474 20.502 -19.018 1.00 44.85 183 LEU A CA 1
ATOM 1519 C C . LEU A 1 184 ? -3.142 20.721 -20.373 1.00 48.10 183 LEU A C 1
ATOM 1520 O O . LEU A 1 184 ? -2.551 20.406 -21.408 1.00 48.43 183 LEU A O 1
ATOM 1525 N N . ASN A 1 185 ? -4.380 21.255 -20.351 1.00 43.03 184 ASN A N 1
ATOM 1526 C CA . ASN A 1 185 ? -5.208 21.528 -21.520 1.00 43.52 184 ASN A CA 1
ATOM 1527 C C . ASN A 1 185 ? -4.538 22.574 -22.403 1.00 46.34 184 ASN A C 1
ATOM 1528 O O . ASN A 1 185 ? -4.348 23.715 -21.981 1.00 44.12 184 ASN A O 1
ATOM 1533 N N . GLU A 1 186 ? -4.180 22.166 -23.637 1.00 44.78 185 GLU A N 1
ATOM 1534 C CA . GLU A 1 186 ? -3.494 22.994 -24.630 1.00 45.12 185 GLU A CA 1
ATOM 1535 C C . GLU A 1 186 ? -4.342 24.192 -25.062 1.00 49.45 185 GLU A C 1
ATOM 1536 O O . GLU A 1 186 ? -3.783 25.278 -25.240 1.00 48.90 185 GLU A O 1
ATOM 1542 N N . THR A 1 187 ? -5.677 24.006 -25.205 1.00 46.05 186 THR A N 1
ATOM 1543 C CA . THR A 1 187 ? -6.614 25.073 -25.585 1.00 46.56 186 THR A CA 1
ATOM 1544 C C . THR A 1 187 ? -6.643 26.150 -24.483 1.00 48.04 186 THR A C 1
ATOM 1545 O O . THR A 1 187 ? -6.612 27.343 -24.793 1.00 47.55 186 THR A O 1
ATOM 1549 N N . HIS A 1 188 ? -6.655 25.716 -23.209 1.00 43.29 187 HIS A N 1
ATOM 1550 C CA . HIS A 1 188 ? -6.670 26.589 -22.031 1.00 41.69 187 HIS A CA 1
ATOM 1551 C C . HIS A 1 188 ? -5.362 27.357 -21.893 1.00 41.43 187 HIS A C 1
ATOM 1552 O O . HIS A 1 188 ? -5.392 28.521 -21.510 1.00 39.41 187 HIS A O 1
ATOM 1559 N N . LEU A 1 189 ? -4.226 26.730 -22.262 1.00 37.80 188 LEU A N 1
ATOM 1560 C CA . LEU A 1 189 ? -2.904 27.360 -22.200 1.00 36.61 188 LEU A CA 1
ATOM 1561 C C . LEU A 1 189 ? -2.753 28.449 -23.247 1.00 42.82 188 LEU A C 1
ATOM 1562 O O . LEU A 1 189 ? -2.099 29.452 -22.966 1.00 42.72 188 LEU A O 1
ATOM 1567 N N . ARG A 1 190 ? -3.340 28.249 -24.445 1.00 41.41 189 ARG A N 1
ATOM 1568 C CA . ARG A 1 190 ? -3.341 29.228 -25.539 1.00 43.46 189 ARG A CA 1
ATOM 1569 C C . ARG A 1 190 ? -4.188 30.441 -25.156 1.00 50.05 189 ARG A C 1
ATOM 1570 O O . ARG A 1 190 ? -3.753 31.572 -25.371 1.00 50.75 189 ARG A O 1
ATOM 1578 N N . ASP A 1 191 ? -5.363 30.202 -24.532 1.00 48.02 190 ASP A N 1
ATOM 1579 C CA . ASP A 1 191 ? -6.269 31.243 -24.024 1.00 48.50 190 ASP A CA 1
ATOM 1580 C C . ASP A 1 191 ? -5.619 32.070 -22.907 1.00 50.25 190 ASP A C 1
ATOM 1581 O O . ASP A 1 191 ? -5.949 33.250 -22.755 1.00 50.82 190 ASP A O 1
ATOM 1586 N N . LEU A 1 192 ? -4.696 31.448 -22.137 1.00 43.54 191 LEU A N 1
ATOM 1587 C CA . LEU A 1 192 ? -3.971 32.096 -21.047 1.00 41.49 191 LEU A CA 1
ATOM 1588 C C . LEU A 1 192 ? -2.611 32.633 -21.517 1.00 45.02 191 LEU A C 1
ATOM 1589 O O . LEU A 1 192 ? -1.883 33.212 -20.710 1.00 42.40 191 LEU A O 1
ATOM 1594 N N . ASN A 1 193 ? -2.292 32.471 -22.834 1.00 43.35 192 ASN A N 1
ATOM 1595 C CA . ASN A 1 193 ? -1.057 32.925 -23.496 1.00 43.47 192 ASN A CA 1
ATOM 1596 C C . ASN A 1 193 ? 0.200 32.314 -22.844 1.00 43.67 192 ASN A C 1
ATOM 1597 O O . ASN A 1 193 ? 1.203 33.006 -22.673 1.00 42.12 192 ASN A O 1
ATOM 1602 N N . ILE A 1 194 ? 0.145 31.015 -22.477 1.00 40.09 193 ILE A N 1
ATOM 1603 C CA . ILE A 1 194 ? 1.277 30.328 -21.824 1.00 38.65 193 ILE A CA 1
ATOM 1604 C C . ILE A 1 194 ? 1.521 28.926 -22.436 1.00 45.92 193 ILE A C 1
ATOM 1605 O O . ILE A 1 194 ? 2.102 28.052 -21.776 1.00 44.21 193 ILE A O 1
ATOM 1610 N N . SER A 1 195 ? 1.129 28.740 -23.717 1.00 46.39 194 SER A N 1
ATOM 1611 C CA . SER A 1 195 ? 1.284 27.482 -24.455 1.00 47.63 194 SER A CA 1
ATOM 1612 C C . SER A 1 195 ? 2.771 27.077 -24.624 1.00 52.57 194 SER A C 1
ATOM 1613 O O . SER A 1 195 ? 3.050 25.889 -24.813 1.00 52.47 194 SER A O 1
ATOM 1616 N N . ASP A 1 196 ? 3.712 28.047 -24.499 1.00 49.32 195 ASP A N 1
ATOM 1617 C CA . ASP A 1 196 ? 5.170 27.831 -24.563 1.00 48.90 195 ASP A CA 1
ATOM 1618 C C . ASP A 1 196 ? 5.661 26.844 -23.497 1.00 49.66 195 ASP A C 1
ATOM 1619 O O . ASP A 1 196 ? 6.712 26.237 -23.689 1.00 49.55 195 ASP A O 1
ATOM 1624 N N . LEU A 1 197 ? 4.916 26.700 -22.376 1.00 44.28 196 LEU A N 1
ATOM 1625 C CA . LEU A 1 197 ? 5.222 25.773 -21.272 1.00 42.45 196 LEU A CA 1
ATOM 1626 C C . LEU A 1 197 ? 5.368 24.317 -21.723 1.00 46.66 196 LEU A C 1
ATOM 1627 O O . LEU A 1 197 ? 6.216 23.605 -21.194 1.00 45.93 196 LEU A O 1
ATOM 1632 N N . THR A 1 198 ? 4.515 23.879 -22.668 1.00 44.87 197 THR A N 1
ATOM 1633 C CA . THR A 1 198 ? 4.423 22.493 -23.148 1.00 45.12 197 THR A CA 1
ATOM 1634 C C . THR A 1 198 ? 5.131 22.245 -24.483 1.00 48.68 197 THR A C 1
ATOM 1635 O O . THR A 1 198 ? 5.030 21.135 -25.017 1.00 49.74 197 THR A O 1
ATOM 1639 N N . LYS A 1 199 ? 5.852 23.238 -25.019 1.00 44.31 198 LYS A N 1
ATOM 1640 C CA A LYS A 1 199 ? 6.541 23.014 -26.284 0.50 45.71 198 LYS A CA 1
ATOM 1641 C CA B LYS A 1 199 ? 6.557 23.035 -26.280 0.50 45.46 198 LYS A CA 1
ATOM 1642 C C . LYS A 1 199 ? 7.944 22.439 -26.006 1.00 49.91 198 LYS A C 1
ATOM 1643 O O . LYS A 1 199 ? 8.520 22.674 -24.937 1.00 47.86 198 LYS A O 1
ATOM 1654 N N . ASN A 1 200 ? 8.457 21.634 -26.957 1.00 49.48 199 ASN A N 1
ATOM 1655 C CA . ASN A 1 200 ? 9.755 20.961 -26.878 1.00 49.84 199 ASN A CA 1
ATOM 1656 C C . ASN A 1 200 ? 10.935 21.933 -26.921 1.00 54.47 199 ASN A C 1
ATOM 1657 O O . ASN A 1 200 ? 12.028 21.585 -26.466 1.00 53.84 199 ASN A O 1
ATOM 1662 N N . ASP A 1 201 ? 10.714 23.142 -27.474 1.00 52.70 200 ASP A N 1
ATOM 1663 C CA . ASP A 1 201 ? 11.714 24.203 -27.622 1.00 53.34 200 ASP A CA 1
ATOM 1664 C C . ASP A 1 201 ? 12.210 24.683 -26.258 1.00 56.40 200 ASP A C 1
ATOM 1665 O O . ASP A 1 201 ? 13.401 24.957 -26.107 1.00 57.23 200 ASP A O 1
ATOM 1670 N N . LEU A 1 202 ? 11.302 24.759 -25.265 1.00 51.29 201 LEU A N 1
ATOM 1671 C CA . LEU A 1 202 ? 11.618 25.147 -23.892 1.00 49.06 201 LEU A CA 1
ATOM 1672 C C . LEU A 1 202 ? 12.582 24.129 -23.272 1.00 49.06 201 LEU A C 1
ATOM 1673 O O . LEU A 1 202 ? 13.583 24.520 -22.671 1.00 47.61 201 LEU A O 1
ATOM 1678 N N . ILE A 1 203 ? 12.281 22.831 -23.434 1.00 44.20 202 ILE A N 1
ATOM 1679 C CA . ILE A 1 203 ? 13.099 21.743 -22.906 1.00 43.16 202 ILE A CA 1
ATOM 1680 C C . ILE A 1 203 ? 14.439 21.676 -23.677 1.00 47.16 202 ILE A C 1
ATOM 1681 O O . ILE A 1 203 ? 15.488 21.584 -23.029 1.00 46.90 202 ILE A O 1
ATOM 1686 N N . ASN A 1 204 ? 14.416 21.794 -25.025 1.00 43.17 203 ASN A N 1
ATOM 1687 C CA . ASN A 1 204 ? 15.651 21.777 -25.821 1.00 44.11 203 ASN A CA 1
ATOM 1688 C C . ASN A 1 204 ? 16.553 22.985 -25.500 1.00 47.92 203 ASN A C 1
ATOM 1689 O O . ASN A 1 204 ? 17.772 22.820 -25.389 1.00 47.51 203 ASN A O 1
ATOM 1694 N N . GLY A 1 205 ? 15.937 24.155 -25.308 1.00 43.57 204 GLY A N 1
ATOM 1695 C CA . GLY A 1 205 ? 16.621 25.394 -24.951 1.00 42.78 204 GLY A CA 1
ATOM 1696 C C . GLY A 1 205 ? 17.197 25.337 -23.551 1.00 45.67 204 GLY A C 1
ATOM 1697 O O . GLY A 1 205 ? 18.311 25.821 -23.315 1.00 47.05 204 GLY A O 1
ATOM 1698 N N . TYR A 1 206 ? 16.450 24.709 -22.613 1.00 38.85 205 TYR A N 1
ATOM 1699 C CA . TYR A 1 206 ? 16.901 24.511 -21.241 1.00 36.31 205 TYR A CA 1
ATOM 1700 C C . TYR A 1 206 ? 18.129 23.598 -21.224 1.00 41.82 205 TYR A C 1
ATOM 1701 O O . TYR A 1 206 ? 19.110 23.953 -20.582 1.00 43.33 205 TYR A O 1
ATOM 1710 N N . ILE A 1 207 ? 18.078 22.435 -21.912 1.00 37.93 206 ILE A N 1
ATOM 1711 C CA . ILE A 1 207 ? 19.193 21.475 -21.965 1.00 38.53 206 ILE A CA 1
ATOM 1712 C C . ILE A 1 207 ? 20.444 22.142 -22.577 1.00 42.82 206 ILE A C 1
ATOM 1713 O O . ILE A 1 207 ? 21.518 22.076 -21.975 1.00 42.38 206 ILE A O 1
ATOM 1718 N N . LYS A 1 208 ? 20.284 22.806 -23.739 1.00 39.96 207 LYS A N 1
ATOM 1719 C CA . LYS A 1 208 ? 21.367 23.473 -24.462 1.00 42.21 207 LYS A CA 1
ATOM 1720 C C . LYS A 1 208 ? 22.060 24.547 -23.602 1.00 47.40 207 LYS A C 1
ATOM 1721 O O . LYS A 1 208 ? 23.280 24.482 -23.439 1.00 48.33 207 LYS A O 1
ATOM 1727 N N . THR A 1 209 ? 21.291 25.508 -23.052 1.00 42.98 208 THR A N 1
ATOM 1728 C CA . THR A 1 209 ? 21.825 26.611 -22.249 1.00 43.19 208 THR A CA 1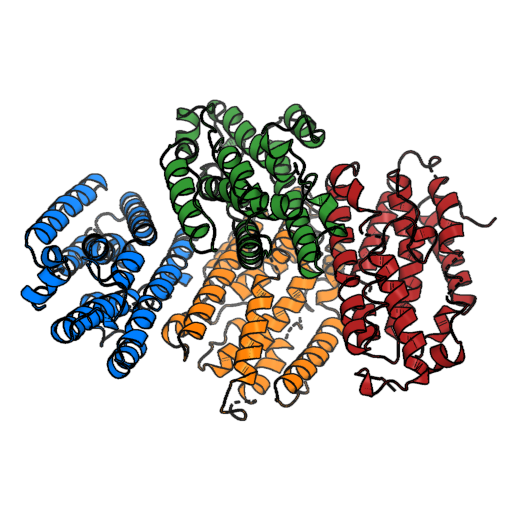
ATOM 1729 C C . THR A 1 209 ? 22.467 26.092 -20.948 1.00 47.11 208 THR A C 1
ATOM 1730 O O . THR A 1 209 ? 23.575 26.521 -20.624 1.00 49.33 208 THR A O 1
ATOM 1734 N N . THR A 1 210 ? 21.799 25.159 -20.238 1.00 40.36 209 THR A N 1
ATOM 1735 C CA . THR A 1 210 ? 22.298 24.568 -18.995 1.00 39.38 209 THR A CA 1
ATOM 1736 C C . THR A 1 210 ? 23.628 23.845 -19.237 1.00 44.60 209 THR A C 1
ATOM 1737 O O . THR A 1 210 ? 24.558 24.058 -18.460 1.00 44.75 209 THR A O 1
ATOM 1741 N N . ASN A 1 211 ? 23.733 23.032 -20.321 1.00 42.42 210 ASN A N 1
ATOM 1742 C CA . ASN A 1 211 ? 24.976 22.328 -20.664 1.00 43.92 210 ASN A CA 1
ATOM 1743 C C . ASN A 1 211 ? 26.087 23.330 -21.010 1.00 50.73 210 ASN A C 1
ATOM 1744 O O . ASN A 1 211 ? 27.240 23.096 -20.642 1.00 51.29 210 ASN A O 1
ATOM 1749 N N . GLU A 1 212 ? 25.727 24.471 -21.650 1.00 48.24 211 GLU A N 1
ATOM 1750 C CA . GLU A 1 212 ? 26.669 25.540 -21.982 1.00 50.10 211 GLU A CA 1
ATOM 1751 C C . GLU A 1 212 ? 27.188 26.210 -20.697 1.00 55.58 211 GLU A C 1
ATOM 1752 O O . GLU A 1 212 ? 28.388 26.478 -20.608 1.00 57.79 211 GLU A O 1
ATOM 1758 N N . GLU A 1 213 ? 26.306 26.430 -19.693 1.00 50.14 212 GLU A N 1
ATOM 1759 C CA . GLU A 1 213 ? 26.667 27.030 -18.401 1.00 49.48 212 GLU A CA 1
ATOM 1760 C C . GLU A 1 213 ? 27.552 26.080 -17.588 1.00 53.05 212 GLU A C 1
ATOM 1761 O O . GLU A 1 213 ? 28.503 26.549 -16.956 1.00 53.93 212 GLU A O 1
ATOM 1767 N N . LEU A 1 214 ? 27.237 24.749 -17.600 1.00 47.65 213 LEU A N 1
ATOM 1768 C CA . LEU A 1 214 ? 28.000 23.714 -16.885 1.00 46.82 213 LEU A CA 1
ATOM 1769 C C . LEU A 1 214 ? 29.441 23.669 -17.366 1.00 54.03 213 LEU A C 1
ATOM 1770 O O . LEU A 1 214 ? 30.352 23.600 -16.543 1.00 54.88 213 LEU A O 1
ATOM 1775 N N . LYS A 1 215 ? 29.634 23.722 -18.704 1.00 52.02 214 LYS A N 1
ATOM 1776 C CA . LYS A 1 215 ? 30.913 23.736 -19.414 1.00 54.12 214 LYS A CA 1
ATOM 1777 C C . LYS A 1 215 ? 31.741 24.956 -18.945 1.00 57.39 214 LYS A C 1
ATOM 1778 O O . LYS A 1 215 ? 32.856 24.785 -18.452 1.00 56.68 214 LYS A O 1
ATOM 1784 N N . LYS A 1 216 ? 31.130 26.159 -19.010 1.00 54.14 215 LYS A N 1
ATOM 1785 C CA . LYS A 1 216 ? 31.636 27.473 -18.601 1.00 54.70 215 LYS A CA 1
ATOM 1786 C C . LYS A 1 216 ? 32.005 27.514 -17.099 1.00 58.30 215 LYS A C 1
ATOM 1787 O O . LYS A 1 216 ? 32.819 28.341 -16.707 1.00 59.55 215 LYS A O 1
ATOM 1793 N N . CYS A 1 217 ? 31.379 26.658 -16.260 1.00 53.15 216 CYS A N 1
ATOM 1794 C CA . CYS A 1 217 ? 31.635 26.549 -14.814 1.00 51.20 216 CYS A CA 1
ATOM 1795 C C . CYS A 1 217 ? 32.698 25.482 -14.520 1.00 52.60 216 CYS A C 1
ATOM 1796 O O . CYS A 1 217 ? 33.131 25.352 -13.371 1.00 50.56 216 CYS A O 1
ATOM 1799 N N . GLY A 1 218 ? 33.113 24.755 -15.557 1.00 49.91 217 GLY A N 1
ATOM 1800 C CA . GLY A 1 218 ? 34.135 23.712 -15.477 1.00 50.98 217 GLY A CA 1
ATOM 1801 C C . GLY A 1 218 ? 33.630 22.306 -15.219 1.00 53.70 217 GLY A C 1
ATOM 1802 O O . GLY A 1 218 ? 34.341 21.505 -14.611 1.00 53.62 217 GLY A O 1
ATOM 1803 N N . TYR A 1 219 ? 32.417 21.981 -15.702 1.00 49.66 218 TYR A N 1
ATOM 1804 C CA . TYR A 1 219 ? 31.809 20.659 -15.532 1.00 48.36 218 TYR A CA 1
ATOM 1805 C C . TYR A 1 219 ? 31.447 20.030 -16.872 1.00 53.62 218 TYR A C 1
ATOM 1806 O O . TYR A 1 219 ? 31.392 20.726 -17.885 1.00 53.50 218 TYR A O 1
ATOM 1815 N N . ASN A 1 220 ? 31.232 18.699 -16.871 1.00 51.19 219 ASN A N 1
ATOM 1816 C CA . ASN A 1 220 ? 30.865 17.934 -18.063 1.00 52.31 219 ASN A CA 1
ATOM 1817 C C . ASN A 1 220 ? 29.370 18.037 -18.329 1.00 56.20 219 ASN A C 1
ATOM 1818 O O . ASN A 1 220 ? 28.567 18.014 -17.390 1.00 53.91 219 ASN A O 1
ATOM 1823 N N . GLU A 1 221 ? 29.004 18.145 -19.621 1.00 54.45 220 GLU A N 1
ATOM 1824 C CA . GLU A 1 221 ? 27.617 18.232 -20.091 1.00 53.35 220 GLU A CA 1
ATOM 1825 C C . GLU A 1 221 ? 26.857 16.942 -19.782 1.00 56.29 220 GLU A C 1
ATOM 1826 O O . GLU A 1 221 ? 27.474 15.884 -19.682 1.00 57.43 220 GLU A O 1
ATOM 1832 N N . VAL A 1 222 ? 25.530 17.029 -19.608 1.00 51.53 221 VAL A N 1
ATOM 1833 C CA . VAL A 1 222 ? 24.671 15.865 -19.347 1.00 51.20 221 VAL A CA 1
ATOM 1834 C C . VAL A 1 222 ? 23.807 15.669 -20.602 1.00 56.24 221 VAL A C 1
ATOM 1835 O O . VAL A 1 222 ? 23.048 16.565 -20.970 1.00 55.48 221 VAL A O 1
ATOM 1839 N N . ASN A 1 223 ? 24.021 14.569 -21.332 1.00 54.75 222 ASN A N 1
ATOM 1840 C CA . ASN A 1 223 ? 23.302 14.315 -22.583 1.00 75.92 222 ASN A CA 1
ATOM 1841 C C . ASN A 1 223 ? 22.814 12.881 -22.669 1.00 106.55 222 ASN A C 1
ATOM 1842 O O . ASN A 1 223 ? 21.723 12.654 -23.179 1.00 72.30 222 ASN A O 1
ATOM 1847 N N . LYS B 1 4 ? 34.002 54.831 26.857 1.00 50.61 3 LYS B N 1
ATOM 1848 C CA . LYS B 1 4 ? 33.572 54.119 25.652 1.00 49.10 3 LYS B CA 1
ATOM 1849 C C . LYS B 1 4 ? 34.779 53.526 24.926 1.00 52.46 3 LYS B C 1
ATOM 1850 O O . LYS B 1 4 ? 35.748 54.236 24.655 1.00 53.54 3 LYS B O 1
ATOM 1856 N N . LEU B 1 5 ? 34.703 52.222 24.610 1.00 47.05 4 LEU B N 1
ATOM 1857 C CA . LEU B 1 5 ? 35.758 51.436 23.964 1.00 46.68 4 LEU B CA 1
ATOM 1858 C C . LEU B 1 5 ? 35.358 51.118 22.520 1.00 50.73 4 LEU B C 1
ATOM 1859 O O . LEU B 1 5 ? 34.440 50.334 22.300 1.00 49.19 4 LEU B O 1
ATOM 1864 N N . ARG B 1 6 ? 36.024 51.758 21.541 1.00 49.98 5 ARG B N 1
ATOM 1865 C CA . ARG B 1 6 ? 35.708 51.648 20.099 1.00 50.24 5 ARG B CA 1
ATOM 1866 C C . ARG B 1 6 ? 36.245 50.372 19.428 1.00 53.70 5 ARG B C 1
ATOM 1867 O O . ARG B 1 6 ? 35.734 49.990 18.369 1.00 52.91 5 ARG B O 1
ATOM 1875 N N . SER B 1 7 ? 37.307 49.763 19.994 1.00 50.35 6 SER B N 1
ATOM 1876 C CA . SER B 1 7 ? 37.958 48.574 19.439 1.00 50.16 6 SER B CA 1
ATOM 1877 C C . SER B 1 7 ? 38.532 47.693 20.546 1.00 55.33 6 SER B C 1
ATOM 1878 O O . SER B 1 7 ? 38.446 48.049 21.724 1.00 54.45 6 SER B O 1
ATOM 1881 N N . VAL B 1 8 ? 39.146 46.555 20.150 1.00 53.96 7 VAL B N 1
ATOM 1882 C CA . VAL B 1 8 ? 39.744 45.544 21.035 1.00 54.48 7 VAL B CA 1
ATOM 1883 C C . VAL B 1 8 ? 41.040 46.090 21.664 1.00 60.37 7 VAL B C 1
ATOM 1884 O O . VAL B 1 8 ? 41.344 45.763 22.820 1.00 60.57 7 VAL B O 1
ATOM 1888 N N . LYS B 1 9 ? 41.767 46.956 20.918 1.00 58.19 8 LYS B N 1
ATOM 1889 C CA . LYS B 1 9 ? 43.005 47.618 21.347 1.00 60.27 8 LYS B CA 1
ATOM 1890 C C . LYS B 1 9 ? 42.763 48.517 22.568 1.00 64.14 8 LYS B C 1
ATOM 1891 O O . LYS B 1 9 ? 43.658 48.669 23.405 1.00 65.14 8 LYS B O 1
ATOM 1897 N N . GLU B 1 10 ? 41.549 49.111 22.651 1.00 59.06 9 GLU B N 1
ATOM 1898 C CA . GLU B 1 10 ? 41.105 50.002 23.725 1.00 58.25 9 GLU B CA 1
ATOM 1899 C C . GLU B 1 10 ? 40.582 49.218 24.944 1.00 59.73 9 GLU B C 1
ATOM 1900 O O . GLU B 1 10 ? 40.430 49.800 26.020 1.00 60.40 9 GLU B O 1
ATOM 1906 N N . VAL B 1 11 ? 40.340 47.908 24.793 1.00 53.02 10 VAL B N 1
ATOM 1907 C CA . VAL B 1 11 ? 39.842 47.085 25.893 1.00 51.11 10 VAL B CA 1
ATOM 1908 C C . VAL B 1 11 ? 41.019 46.566 26.764 1.00 56.17 10 VAL B C 1
ATOM 1909 O O . VAL B 1 11 ? 41.876 45.826 26.262 1.00 57.13 10 VAL B O 1
ATOM 1913 N N . PRO B 1 12 ? 41.042 46.914 28.081 1.00 52.23 11 PRO B N 1
ATOM 1914 C CA . PRO B 1 12 ? 42.088 46.364 28.973 1.00 52.67 11 PRO B CA 1
ATOM 1915 C C . PRO B 1 12 ? 41.945 44.847 29.114 1.00 55.41 11 PRO B C 1
ATOM 1916 O O . PRO B 1 12 ? 40.817 44.337 29.126 1.00 52.96 11 PRO B O 1
ATOM 1920 N N . GLN B 1 13 ? 43.093 44.133 29.198 1.00 53.42 12 GLN B N 1
ATOM 1921 C CA . GLN B 1 13 ? 43.205 42.667 29.284 1.00 52.64 12 GLN B CA 1
ATOM 1922 C C . GLN B 1 13 ? 42.281 42.057 30.343 1.00 54.26 12 GLN B C 1
ATOM 1923 O O . GLN B 1 13 ? 41.712 40.983 30.116 1.00 51.51 12 GLN B O 1
ATOM 1929 N N . ASP B 1 14 ? 42.153 42.738 31.499 1.00 52.72 13 ASP B N 1
ATOM 1930 C CA . ASP B 1 14 ? 41.340 42.306 32.631 1.00 52.25 13 ASP B CA 1
ATOM 1931 C C . ASP B 1 14 ? 39.814 42.353 32.345 1.00 51.81 13 ASP B C 1
ATOM 1932 O O . ASP B 1 14 ? 39.049 41.941 33.208 1.00 49.86 13 ASP B O 1
ATOM 1937 N N . LEU B 1 15 ? 39.374 42.799 31.143 1.00 47.35 14 LEU B N 1
ATOM 1938 C CA . LEU B 1 15 ? 37.945 42.811 30.766 1.00 45.00 14 LEU B CA 1
ATOM 1939 C C . LEU B 1 15 ? 37.663 41.899 29.556 1.00 47.09 14 LEU B C 1
ATOM 1940 O O . LEU B 1 15 ? 36.514 41.500 29.352 1.00 44.97 14 LEU B O 1
ATOM 1945 N N . THR B 1 16 ? 38.705 41.600 28.750 1.00 44.42 15 THR B N 1
ATOM 1946 C CA . THR B 1 16 ? 38.629 40.817 27.509 1.00 43.62 15 THR B CA 1
ATOM 1947 C C . THR B 1 16 ? 37.859 39.491 27.657 1.00 44.05 15 THR B C 1
ATOM 1948 O O . THR B 1 16 ? 36.930 39.272 26.882 1.00 42.69 15 THR B O 1
ATOM 1952 N N . ASN B 1 17 ? 38.206 38.645 28.650 1.00 40.13 16 ASN B N 1
ATOM 1953 C CA . ASN B 1 17 ? 37.537 37.350 28.896 1.00 38.85 16 ASN B CA 1
ATOM 1954 C C . ASN B 1 17 ? 36.049 37.492 29.211 1.00 39.35 16 ASN B C 1
ATOM 1955 O O . ASN B 1 17 ? 35.260 36.711 28.698 1.00 38.08 16 ASN B O 1
ATOM 1960 N N . THR B 1 18 ? 35.669 38.477 30.050 1.00 36.57 17 THR B N 1
ATOM 1961 C CA . THR B 1 18 ? 34.276 38.734 30.425 1.00 35.20 17 THR B CA 1
ATOM 1962 C C . THR B 1 18 ? 33.491 39.215 29.176 1.00 36.41 17 THR B C 1
ATOM 1963 O O . THR B 1 18 ? 32.411 38.700 28.901 1.00 34.72 17 THR B O 1
ATOM 1967 N N . LEU B 1 19 ? 34.068 40.159 28.417 1.00 32.65 18 LEU B N 1
ATOM 1968 C CA . LEU B 1 19 ? 33.489 40.712 27.195 1.00 31.88 18 LEU B CA 1
ATOM 1969 C C . LEU B 1 19 ? 33.289 39.613 26.135 1.00 35.31 18 LEU B C 1
ATOM 1970 O O . LEU B 1 19 ? 32.206 39.531 25.560 1.00 34.68 18 LEU B O 1
ATOM 1975 N N . VAL B 1 20 ? 34.295 38.741 25.939 1.00 31.76 19 VAL B N 1
ATOM 1976 C CA . VAL B 1 20 ? 34.218 37.623 24.993 1.00 30.71 19 VAL B CA 1
ATOM 1977 C C . VAL B 1 20 ? 33.068 36.692 25.423 1.00 33.16 19 VAL B C 1
ATOM 1978 O O . VAL B 1 20 ? 32.214 36.363 24.595 1.00 31.04 19 VAL B O 1
ATOM 1982 N N . ASN B 1 21 ? 33.027 36.323 26.722 1.00 31.05 20 ASN B N 1
ATOM 1983 C CA . ASN B 1 21 ? 31.994 35.442 27.259 1.00 31.17 20 ASN B CA 1
ATOM 1984 C C . ASN B 1 21 ? 30.587 36.041 27.073 1.00 33.95 20 ASN B C 1
ATOM 1985 O O . ASN B 1 21 ? 29.677 35.297 26.714 1.00 32.75 20 ASN B O 1
ATOM 1990 N N . ILE B 1 22 ? 30.422 37.366 27.268 1.00 30.53 21 ILE B N 1
ATOM 1991 C CA . ILE B 1 22 ? 29.144 38.076 27.063 1.00 30.25 21 ILE B CA 1
ATOM 1992 C C . ILE B 1 22 ? 28.684 37.943 25.584 1.00 32.98 21 ILE B C 1
ATOM 1993 O O . ILE B 1 22 ? 27.528 37.606 25.339 1.00 31.77 21 ILE B O 1
ATOM 1998 N N . ILE B 1 23 ? 29.598 38.196 24.622 1.00 29.74 22 ILE B N 1
ATOM 1999 C CA . ILE B 1 23 ? 29.312 38.121 23.179 1.00 28.94 22 ILE B CA 1
ATOM 2000 C C . ILE B 1 23 ? 29.018 36.664 22.769 1.00 33.37 22 ILE B C 1
ATOM 2001 O O . ILE B 1 23 ? 28.059 36.432 22.036 1.00 31.91 22 ILE B O 1
ATOM 2006 N N . GLU B 1 24 ? 29.816 35.703 23.276 1.00 32.53 23 GLU B N 1
ATOM 2007 C CA . GLU B 1 24 ? 29.676 34.264 23.027 1.00 32.40 23 GLU B CA 1
ATOM 2008 C C . GLU B 1 24 ? 28.293 33.781 23.474 1.00 34.97 23 GLU B C 1
ATOM 2009 O O . GLU B 1 24 ? 27.609 33.120 22.695 1.00 34.42 23 GLU B O 1
ATOM 2015 N N . LEU B 1 25 ? 27.883 34.128 24.715 1.00 31.81 24 LEU B N 1
ATOM 2016 C CA . LEU B 1 25 ? 26.597 33.741 25.303 1.00 30.92 24 LEU B CA 1
ATOM 2017 C C . LEU B 1 25 ? 25.426 34.254 24.466 1.00 31.09 24 LEU B C 1
ATOM 2018 O O . LEU B 1 25 ? 24.496 33.490 24.204 1.00 30.81 24 LEU B O 1
ATOM 2023 N N . ARG B 1 26 ? 25.494 35.518 24.017 1.00 24.40 25 ARG B N 1
ATOM 2024 C CA . ARG B 1 26 ? 24.471 36.119 23.187 1.00 23.90 25 ARG B CA 1
ATOM 2025 C C . ARG B 1 26 ? 24.438 35.471 21.793 1.00 29.15 25 ARG B C 1
ATOM 2026 O O . ARG B 1 26 ? 23.353 35.148 21.318 1.00 28.66 25 ARG B O 1
ATOM 2034 N N . ALA B 1 27 ? 25.611 35.232 21.168 1.00 27.00 26 ALA B N 1
ATOM 2035 C CA . ALA B 1 27 ? 25.704 34.573 19.854 1.00 26.45 26 ALA B CA 1
ATOM 2036 C C . ALA B 1 27 ? 25.083 33.167 19.887 1.00 29.16 26 ALA B C 1
ATOM 2037 O O . ALA B 1 27 ? 24.323 32.808 18.984 1.00 27.34 26 ALA B O 1
ATOM 2039 N N . ASP B 1 28 ? 25.391 32.390 20.946 1.00 26.95 27 ASP B N 1
ATOM 2040 C CA . ASP B 1 28 ? 24.914 31.012 21.116 1.00 26.61 27 ASP B CA 1
ATOM 2041 C C . ASP B 1 28 ? 23.390 30.949 21.325 1.00 29.78 27 ASP B C 1
ATOM 2042 O O . ASP B 1 28 ? 22.734 30.062 20.784 1.00 27.73 27 ASP B O 1
ATOM 2047 N N . PHE B 1 29 ? 22.844 31.898 22.098 1.00 27.48 28 PHE B N 1
ATOM 2048 C CA . PHE B 1 29 ? 21.425 32.001 22.404 1.00 26.98 28 PHE B CA 1
ATOM 2049 C C . PHE B 1 29 ? 20.604 32.208 21.117 1.00 31.83 28 PHE B C 1
ATOM 2050 O O . PHE B 1 29 ? 19.621 31.504 20.873 1.00 32.01 28 PHE B O 1
ATOM 2058 N N . GLU B 1 30 ? 21.056 33.139 20.288 1.00 29.15 29 GLU B N 1
ATOM 2059 C CA . GLU B 1 30 ? 20.402 33.533 19.051 1.00 30.11 29 GLU B CA 1
ATOM 2060 C C . GLU B 1 30 ? 20.544 32.480 17.943 1.00 33.56 29 GLU B C 1
ATOM 2061 O O . GLU B 1 30 ? 19.578 32.250 17.217 1.00 33.56 29 GLU B O 1
ATOM 2067 N N . LEU B 1 31 ? 21.703 31.817 17.835 1.00 29.39 30 LEU B N 1
ATOM 2068 C CA . LEU B 1 31 ? 21.884 30.760 16.829 1.00 28.96 30 LEU B CA 1
ATOM 2069 C C . LEU B 1 31 ? 21.103 29.507 17.215 1.00 30.65 30 LEU B C 1
ATOM 2070 O O . LEU B 1 31 ? 20.607 28.814 16.322 1.00 30.92 30 LEU B O 1
ATOM 2075 N N . ALA B 1 32 ? 20.926 29.253 18.529 1.00 24.64 31 ALA B N 1
ATOM 2076 C CA . ALA B 1 32 ? 20.104 28.128 19.002 1.00 23.14 31 ALA B CA 1
ATOM 2077 C C . ALA B 1 32 ? 18.635 28.320 18.582 1.00 27.06 31 ALA B C 1
ATOM 2078 O O . ALA B 1 32 ? 17.970 27.355 18.222 1.00 27.45 31 ALA B O 1
ATOM 2088 N N . VAL B 1 34 ? 17.558 29.585 15.877 1.00 27.64 33 VAL B N 1
ATOM 2089 C CA . VAL B 1 34 ? 17.475 29.160 14.480 1.00 27.60 33 VAL B CA 1
ATOM 2090 C C . VAL B 1 34 ? 17.030 27.685 14.451 1.00 30.71 33 VAL B C 1
ATOM 2091 O O . VAL B 1 34 ? 16.047 27.384 13.781 1.00 31.50 33 VAL B O 1
ATOM 2095 N N . GLU B 1 35 ? 17.687 26.801 15.241 1.00 27.20 34 GLU B N 1
ATOM 2096 C CA . GLU B 1 35 ? 17.347 25.363 15.335 1.00 27.59 34 GLU B CA 1
ATOM 2097 C C . GLU B 1 35 ? 15.981 25.125 15.966 1.00 28.90 34 GLU B C 1
ATOM 2098 O O . GLU B 1 35 ? 15.283 24.188 15.578 1.00 29.53 34 GLU B O 1
ATOM 2104 N N . GLN B 1 36 ? 15.649 25.901 17.005 1.00 23.22 35 GLN B N 1
ATOM 2105 C CA . GLN B 1 36 ? 14.395 25.779 17.762 1.00 21.99 35 GLN B CA 1
ATOM 2106 C C . GLN B 1 36 ? 13.178 26.193 16.949 1.00 25.68 35 GLN B C 1
ATOM 2107 O O . GLN B 1 36 ? 12.159 25.504 17.018 1.00 26.02 35 GLN B O 1
ATOM 2113 N N . TYR B 1 37 ? 13.281 27.287 16.166 1.00 22.67 36 TYR B N 1
ATOM 2114 C CA . TYR B 1 37 ? 12.166 27.813 15.372 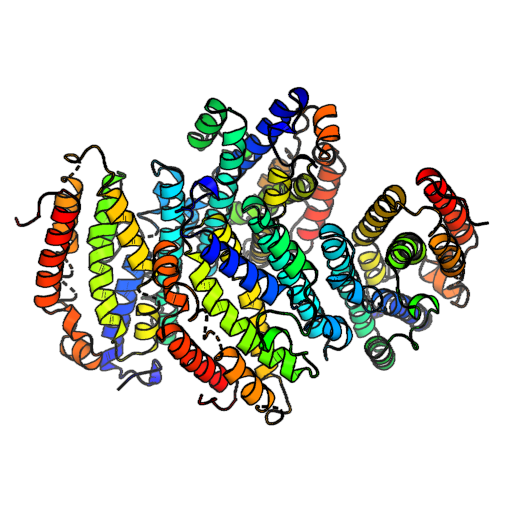1.00 23.68 36 TYR B CA 1
ATOM 2115 C C . TYR B 1 37 ? 12.046 27.243 13.957 1.00 29.46 36 TYR B C 1
ATOM 2116 O O . TYR B 1 37 ? 10.953 27.301 13.390 1.00 29.54 36 TYR B O 1
ATOM 2125 N N . SER B 1 38 ? 13.140 26.692 13.388 1.00 27.77 37 SER B N 1
ATOM 2126 C CA . SER B 1 38 ? 13.166 26.149 12.015 1.00 29.42 37 SER B CA 1
ATOM 2127 C C . SER B 1 38 ? 12.024 25.148 11.685 1.00 35.30 37 SER B C 1
ATOM 2128 O O . SER B 1 38 ? 11.463 25.303 10.590 1.00 38.09 37 SER B O 1
ATOM 2131 N N . PRO B 1 39 ? 11.604 24.171 12.553 1.00 29.24 38 PRO B N 1
ATOM 2132 C CA . PRO B 1 39 ? 10.495 23.275 12.144 1.00 28.80 38 PRO B CA 1
ATOM 2133 C C . PRO B 1 39 ? 9.170 23.997 11.859 1.00 32.50 38 PRO B C 1
ATOM 2134 O O . PRO B 1 39 ? 8.352 23.502 11.085 1.00 34.27 38 PRO B O 1
ATOM 2138 N N . TRP B 1 40 ? 8.976 25.178 12.457 1.00 27.72 39 TRP B N 1
ATOM 2139 C CA . TRP B 1 40 ? 7.754 25.970 12.369 1.00 27.22 39 TRP B CA 1
ATOM 2140 C C . TRP B 1 40 ? 7.640 26.812 11.106 1.00 34.50 39 TRP B C 1
ATOM 2141 O O . TRP B 1 40 ? 6.584 27.410 10.897 1.00 34.13 39 TRP B O 1
ATOM 2152 N N . LEU B 1 41 ? 8.650 26.777 10.207 1.00 35.48 40 LEU B N 1
ATOM 2153 C CA . LEU B 1 41 ? 8.573 27.446 8.891 1.00 38.10 40 LEU B CA 1
ATOM 2154 C C . LEU B 1 41 ? 7.508 26.774 8.023 1.00 45.98 40 LEU B C 1
ATOM 2155 O O . LEU B 1 41 ? 6.903 27.404 7.156 1.00 48.32 40 LEU B O 1
ATOM 2160 N N . VAL B 1 42 ? 7.295 25.484 8.280 1.00 43.93 41 VAL B N 1
ATOM 2161 C CA . VAL B 1 42 ? 6.375 24.605 7.568 1.00 46.04 41 VAL B CA 1
ATOM 2162 C C . VAL B 1 42 ? 5.148 24.282 8.424 1.00 49.41 41 VAL B C 1
ATOM 2163 O O . VAL B 1 42 ? 4.049 24.152 7.876 1.00 52.12 41 VAL B O 1
ATOM 2167 N N . ASN B 1 43 ? 5.331 24.130 9.752 1.00 41.36 42 ASN B N 1
ATOM 2168 C CA . ASN B 1 43 ? 4.272 23.634 10.627 1.00 40.24 42 ASN B CA 1
ATOM 2169 C C . ASN B 1 43 ? 3.489 24.668 11.443 1.00 41.66 42 ASN B C 1
ATOM 2170 O O . ASN B 1 43 ? 2.551 24.260 12.133 1.00 41.30 42 ASN B O 1
ATOM 2175 N N . ALA B 1 44 ? 3.800 25.975 11.341 1.00 36.51 43 ALA B N 1
ATOM 2176 C CA . ALA B 1 44 ? 3.026 26.996 12.062 1.00 35.74 43 ALA B CA 1
ATOM 2177 C C . ALA B 1 44 ? 1.537 26.932 11.608 1.00 39.73 43 ALA B C 1
ATOM 2178 O O . ALA B 1 44 ? 1.292 26.551 10.466 1.00 39.23 43 ALA B O 1
ATOM 2180 N N . PRO B 1 45 ? 0.546 27.174 12.503 1.00 37.46 44 PRO B N 1
ATOM 2181 C CA . PRO B 1 45 ? -0.869 26.933 12.148 1.00 39.77 44 PRO B CA 1
ATOM 2182 C C . PRO B 1 45 ? -1.487 27.814 11.062 1.00 47.88 44 PRO B C 1
ATOM 2183 O O . PRO B 1 45 ? -2.461 27.383 10.450 1.00 49.36 44 PRO B O 1
ATOM 2187 N N . THR B 1 46 ? -0.988 29.039 10.851 1.00 46.52 45 THR B N 1
ATOM 2188 C CA . THR B 1 46 ? -1.538 29.947 9.824 1.00 48.30 45 THR B CA 1
ATOM 2189 C C . THR B 1 46 ? -0.421 30.429 8.899 1.00 53.18 45 THR B C 1
ATOM 2190 O O . THR B 1 46 ? 0.762 30.229 9.181 1.00 51.77 45 THR B O 1
ATOM 2194 N N . VAL B 1 47 ? -0.806 31.093 7.813 1.00 53.53 46 VAL B N 1
ATOM 2195 C CA . VAL B 1 47 ? 0.090 31.672 6.811 1.00 54.16 46 VAL B CA 1
ATOM 2196 C C . VAL B 1 47 ? 0.929 32.799 7.454 1.00 56.71 46 VAL B C 1
ATOM 2197 O O . VAL B 1 47 ? 2.158 32.766 7.351 1.00 55.60 46 VAL B O 1
ATOM 2201 N N . ASP B 1 48 ? 0.267 33.762 8.145 1.00 52.66 47 ASP B N 1
ATOM 2202 C CA . ASP B 1 48 ? 0.929 34.880 8.822 1.00 51.55 47 ASP B CA 1
ATOM 2203 C C . ASP B 1 48 ? 1.958 34.393 9.851 1.00 50.62 47 ASP B C 1
ATOM 2204 O O . ASP B 1 48 ? 3.010 35.022 9.989 1.00 48.98 47 ASP B O 1
ATOM 2209 N N . SER B 1 49 ? 1.651 33.273 10.552 1.00 43.93 48 SER B N 1
ATOM 2210 C CA . SER B 1 49 ? 2.506 32.641 11.557 1.00 40.94 48 SER B CA 1
ATOM 2211 C C . SER B 1 49 ? 3.804 32.115 10.928 1.00 41.07 48 SER B C 1
ATOM 2212 O O . SER B 1 49 ? 4.879 32.342 11.473 1.00 37.64 48 SER B O 1
ATOM 2215 N N . ARG B 1 50 ? 3.691 31.417 9.783 1.00 38.86 49 ARG B N 1
ATOM 2216 C CA . ARG B 1 50 ? 4.810 30.863 9.023 1.00 38.18 49 ARG B CA 1
ATOM 2217 C C . ARG B 1 50 ? 5.709 31.989 8.496 1.00 41.58 49 ARG B C 1
ATOM 2218 O O . ARG B 1 50 ? 6.939 31.867 8.522 1.00 39.87 49 ARG B O 1
ATOM 2226 N N . LEU B 1 51 ? 5.086 33.111 8.071 1.00 39.11 50 LEU B N 1
ATOM 2227 C CA . LEU B 1 51 ? 5.787 34.292 7.570 1.00 38.48 50 LEU B CA 1
ATOM 2228 C C . LEU B 1 51 ? 6.593 34.951 8.691 1.00 38.98 50 LEU B C 1
ATOM 2229 O O . LEU B 1 51 ? 7.716 35.399 8.451 1.00 38.41 50 LEU B O 1
ATOM 2234 N N . PHE B 1 52 ? 6.031 34.977 9.908 1.00 33.06 51 PHE B N 1
ATOM 2235 C CA . PHE B 1 52 ? 6.689 35.535 11.078 1.00 31.79 51 PHE B CA 1
ATOM 2236 C C . PHE B 1 52 ? 7.896 34.693 11.495 1.00 32.98 51 PHE B C 1
ATOM 2237 O O . PHE B 1 52 ? 8.924 35.258 11.871 1.00 30.65 51 PHE B O 1
ATOM 2245 N N . VAL B 1 53 ? 7.745 33.343 11.466 1.00 29.63 52 VAL B N 1
ATOM 2246 C CA . VAL B 1 53 ? 8.795 32.391 11.851 1.00 28.12 52 VAL B CA 1
ATOM 2247 C C . VAL B 1 53 ? 9.981 32.585 10.910 1.00 32.00 52 VAL B C 1
ATOM 2248 O O . VAL B 1 53 ? 11.106 32.622 11.390 1.00 30.85 52 VAL B O 1
ATOM 2252 N N . ALA B 1 54 ? 9.715 32.829 9.607 1.00 30.18 53 ALA B N 1
ATOM 2253 C CA . ALA B 1 54 ? 10.737 33.109 8.602 1.00 30.81 53 ALA B CA 1
ATOM 2254 C C . ALA B 1 54 ? 11.506 34.387 8.951 1.00 35.89 53 ALA B C 1
ATOM 2255 O O . ALA B 1 54 ? 12.729 34.404 8.845 1.00 34.78 53 ALA B O 1
ATOM 2257 N N . LYS B 1 55 ? 10.781 35.436 9.405 1.00 33.68 54 LYS B N 1
ATOM 2258 C CA . LYS B 1 55 ? 11.353 36.722 9.765 1.00 33.77 54 LYS B CA 1
ATOM 2259 C C . LYS B 1 55 ? 12.230 36.587 11.019 1.00 35.76 54 LYS B C 1
ATOM 2260 O O . LYS B 1 55 ? 13.363 37.069 11.020 1.00 35.40 54 LYS B O 1
ATOM 2266 N N . LEU B 1 56 ? 11.720 35.906 12.058 1.00 30.73 55 LEU B N 1
ATOM 2267 C CA . LEU B 1 56 ? 12.428 35.686 13.316 1.00 29.68 55 LEU B CA 1
ATOM 2268 C C . LEU B 1 56 ? 13.727 34.873 13.077 1.00 32.99 55 LEU B C 1
ATOM 2269 O O . LEU B 1 56 ? 14.785 35.271 13.574 1.00 31.29 55 LEU B O 1
ATOM 2274 N N . VAL B 1 57 ? 13.641 33.768 12.293 1.00 30.83 56 VAL B N 1
ATOM 2275 C CA . VAL B 1 57 ? 14.778 32.902 11.935 1.00 30.99 56 VAL B CA 1
ATOM 2276 C C . VAL B 1 57 ? 15.850 33.725 11.204 1.00 35.37 56 VAL B C 1
ATOM 2277 O O . VAL B 1 57 ? 17.028 33.640 11.546 1.00 35.03 56 VAL B O 1
ATOM 2281 N N . SER B 1 58 ? 15.423 34.542 10.234 1.00 33.21 57 SER B N 1
ATOM 2282 C CA . SER B 1 58 ? 16.282 35.433 9.454 1.00 34.28 57 SER B CA 1
ATOM 2283 C C . SER B 1 58 ? 16.978 36.453 10.375 1.00 37.00 57 SER B C 1
ATOM 2284 O O . SER B 1 58 ? 18.193 36.627 10.275 1.00 35.68 57 SER B O 1
ATOM 2287 N N . ASP B 1 59 ? 16.207 37.082 11.300 1.00 34.19 58 ASP B N 1
ATOM 2288 C CA . ASP B 1 59 ? 16.682 38.064 12.288 1.00 33.11 58 ASP B CA 1
ATOM 2289 C C . ASP B 1 59 ? 17.749 37.461 13.208 1.00 34.46 58 ASP B C 1
ATOM 2290 O O . ASP B 1 59 ? 18.842 38.017 13.311 1.00 33.52 58 ASP B O 1
ATOM 2295 N N . GLU B 1 60 ? 17.432 36.324 13.863 1.00 30.32 59 GLU B N 1
ATOM 2296 C CA . GLU B 1 60 ? 18.342 35.663 14.807 1.00 29.72 59 GLU B CA 1
ATOM 2297 C C . GLU B 1 60 ? 19.625 35.140 14.124 1.00 33.36 59 GLU B C 1
ATOM 2298 O O . GLU B 1 60 ? 20.713 35.251 14.708 1.00 32.60 59 GLU B O 1
ATOM 2304 N N . LEU B 1 61 ? 19.509 34.617 12.887 1.00 29.59 60 LEU B N 1
ATOM 2305 C CA . LEU B 1 61 ? 20.668 34.113 12.150 1.00 30.54 60 LEU B CA 1
ATOM 2306 C C . LEU B 1 61 ? 21.609 35.252 11.778 1.00 35.40 60 LEU B C 1
ATOM 2307 O O . LEU B 1 61 ? 22.816 35.110 11.945 1.00 35.17 60 LEU B O 1
ATOM 2312 N N . ASN B 1 62 ? 21.055 36.387 11.313 1.00 32.94 61 ASN B N 1
ATOM 2313 C CA . ASN B 1 62 ? 21.839 37.551 10.934 1.00 33.46 61 ASN B CA 1
ATOM 2314 C C . ASN B 1 62 ? 22.510 38.194 12.154 1.00 36.20 61 ASN B C 1
ATOM 2315 O O . ASN B 1 62 ? 23.715 38.437 12.079 1.00 36.18 61 ASN B O 1
ATOM 2320 N N . HIS B 1 63 ? 21.790 38.387 13.292 1.00 32.23 62 HIS B N 1
ATOM 2321 C CA . HIS B 1 63 ? 22.366 38.996 14.512 1.00 31.53 62 HIS B CA 1
ATOM 2322 C C . HIS B 1 63 ? 23.422 38.067 15.148 1.00 32.60 62 HIS B C 1
ATOM 2323 O O . HIS B 1 63 ? 24.509 38.528 15.496 1.00 32.59 62 HIS B O 1
ATOM 2330 N N . GLY B 1 64 ? 23.111 36.777 15.240 1.00 27.19 63 GLY B N 1
ATOM 2331 C CA . GLY B 1 64 ? 24.014 35.766 15.776 1.00 26.45 63 GLY B CA 1
ATOM 2332 C C . GLY B 1 64 ? 25.368 35.759 15.089 1.00 32.39 63 GLY B C 1
ATOM 2333 O O . GLY B 1 64 ? 26.403 35.848 15.762 1.00 32.81 63 GLY B O 1
ATOM 2334 N N . TRP B 1 65 ? 25.376 35.727 13.737 1.00 28.70 64 TRP B N 1
ATOM 2335 C CA . TRP B 1 65 ? 26.627 35.723 12.992 1.00 29.37 64 TRP B CA 1
ATOM 2336 C C . TRP B 1 65 ? 27.302 37.098 12.975 1.00 32.90 64 TRP B C 1
ATOM 2337 O O . TRP B 1 65 ? 28.511 37.138 12.768 1.00 34.20 64 TRP B O 1
ATOM 2348 N N . GLN B 1 66 ? 26.556 38.213 13.239 1.00 27.97 65 GLN B N 1
ATOM 2349 C CA . GLN B 1 66 ? 27.126 39.566 13.374 1.00 27.52 65 GLN B CA 1
ATOM 2350 C C . GLN B 1 66 ? 27.865 39.647 14.726 1.00 32.93 65 GLN B C 1
ATOM 2351 O O . GLN B 1 66 ? 28.900 40.303 14.839 1.00 33.50 65 GLN B O 1
ATOM 2357 N N . LEU B 1 67 ? 27.334 38.936 15.745 1.00 29.37 66 LEU B N 1
ATOM 2358 C CA . LEU B 1 67 ? 27.935 38.826 17.072 1.00 29.10 66 LEU B CA 1
ATOM 2359 C C . LEU B 1 67 ? 29.223 37.986 17.014 1.00 34.53 66 LEU B C 1
ATOM 2360 O O . LEU B 1 67 ? 30.191 38.306 17.701 1.00 34.83 66 LEU B O 1
ATOM 2365 N N . VAL B 1 68 ? 29.241 36.939 16.166 1.00 31.09 67 VAL B N 1
ATOM 2366 C CA . VAL B 1 68 ? 30.396 36.055 15.980 1.00 31.78 67 VAL B CA 1
ATOM 2367 C C . VAL B 1 68 ? 31.517 36.827 15.259 1.00 38.14 67 VAL B C 1
ATOM 2368 O O . VAL B 1 68 ? 32.688 36.648 15.598 1.00 38.45 67 VAL B O 1
ATOM 2372 N N . ARG B 1 69 ? 31.146 37.720 14.308 1.00 36.02 68 ARG B N 1
ATOM 2373 C CA . ARG B 1 69 ? 32.065 38.568 13.538 1.00 37.70 68 ARG B CA 1
ATOM 2374 C C . ARG B 1 69 ? 32.869 39.504 14.496 1.00 42.19 68 ARG B C 1
ATOM 2375 O O . ARG B 1 69 ? 34.041 39.786 14.231 1.00 43.80 68 ARG B O 1
ATOM 2383 N N . LEU B 1 70 ? 32.250 39.931 15.620 1.00 36.48 69 LEU B N 1
ATOM 2384 C CA . LEU B 1 70 ? 32.887 40.767 16.640 1.00 36.16 69 LEU B CA 1
ATOM 2385 C C . LEU B 1 70 ? 33.972 40.016 17.375 1.00 39.83 69 LEU B C 1
ATOM 2386 O O . LEU B 1 70 ? 34.946 40.636 17.813 1.00 41.42 69 LEU B O 1
ATOM 2391 N N . LEU B 1 71 ? 33.820 38.691 17.516 1.00 35.14 70 LEU B N 1
ATOM 2392 C CA . LEU B 1 71 ? 34.804 37.899 18.245 1.00 35.96 70 LEU B CA 1
ATOM 2393 C C . LEU B 1 71 ? 36.094 37.672 17.450 1.00 45.17 70 LEU B C 1
ATOM 2394 O O . LEU B 1 71 ? 37.119 37.384 18.072 1.00 46.15 70 LEU B O 1
ATOM 2399 N N . GLU B 1 72 ? 36.065 37.875 16.110 1.00 44.66 71 GLU B N 1
ATOM 2400 C CA . GLU B 1 72 ? 37.204 37.678 15.193 1.00 47.66 71 GLU B CA 1
ATOM 2401 C C . GLU B 1 72 ? 38.412 38.573 15.533 1.00 53.61 71 GLU B C 1
ATOM 2402 O O . GLU B 1 72 ? 39.557 38.149 15.353 1.00 55.15 71 GLU B O 1
ATOM 2408 N N . GLU B 1 73 ? 38.164 39.779 16.055 1.00 50.29 72 GLU B N 1
ATOM 2409 C CA . GLU B 1 73 ? 39.233 40.714 16.429 1.00 51.50 72 GLU B CA 1
ATOM 2410 C C . GLU B 1 73 ? 39.782 40.427 17.849 1.00 53.57 72 GLU B C 1
ATOM 2411 O O . GLU B 1 73 ? 40.799 41.007 18.231 1.00 54.78 72 GLU B O 1
ATOM 2417 N N . PHE B 1 74 ? 39.125 39.530 18.621 1.00 47.16 73 PHE B N 1
ATOM 2418 C CA . PHE B 1 74 ? 39.553 39.186 19.984 1.00 45.76 73 PHE B CA 1
ATOM 2419 C C . PHE B 1 74 ? 40.562 38.021 20.030 1.00 49.40 73 PHE B C 1
ATOM 2420 O O . PHE B 1 74 ? 41.096 37.730 21.108 1.00 49.27 73 PHE B O 1
ATOM 2428 N N . LYS B 1 75 ? 40.843 37.383 18.868 1.00 45.07 74 LYS B N 1
ATOM 2429 C CA . LYS B 1 75 ? 41.789 36.263 18.723 1.00 46.00 74 LYS B CA 1
ATOM 2430 C C . LYS B 1 75 ? 41.325 35.060 19.579 1.00 46.80 74 LYS B C 1
ATOM 2431 O O . LYS B 1 75 ? 42.081 34.553 20.427 1.00 46.97 74 LYS B O 1
ATOM 2437 N N . VAL B 1 76 ? 40.064 34.618 19.346 1.00 39.35 75 VAL B N 1
ATOM 2438 C CA . VAL B 1 76 ? 39.426 33.515 20.077 1.00 36.75 75 VAL B CA 1
ATOM 2439 C C . VAL B 1 76 ? 38.814 32.507 19.070 1.00 39.25 75 VAL B C 1
ATOM 2440 O O . VAL B 1 76 ? 37.609 32.226 19.107 1.00 37.03 75 VAL B O 1
ATOM 2444 N N . LYS B 1 77 ? 39.667 31.955 18.178 1.00 37.94 76 LYS B N 1
ATOM 2445 C CA . LYS B 1 77 ? 39.272 31.012 17.125 1.00 38.19 76 LYS B CA 1
ATOM 2446 C C . LYS B 1 77 ? 38.589 29.720 17.676 1.00 42.18 76 LYS B C 1
ATOM 2447 O O . LYS B 1 77 ? 37.695 29.194 17.006 1.00 41.33 76 LYS B O 1
ATOM 2453 N N . ASP B 1 78 ? 39.002 29.235 18.873 1.00 39.46 77 ASP B N 1
ATOM 2454 C CA . ASP B 1 78 ? 38.421 28.059 19.539 1.00 39.14 77 ASP B CA 1
ATOM 2455 C C . ASP B 1 78 ? 36.981 28.350 20.042 1.00 42.15 77 ASP B C 1
ATOM 2456 O O . ASP B 1 78 ? 36.119 27.460 20.007 1.00 41.36 77 ASP B O 1
ATOM 2461 N N . VAL B 1 79 ? 36.728 29.599 20.491 1.00 36.47 78 VAL B N 1
ATOM 2462 C CA . VAL B 1 79 ? 35.417 30.038 20.959 1.00 34.37 78 VAL B CA 1
ATOM 2463 C C . VAL B 1 79 ? 34.486 30.127 19.737 1.00 37.97 78 VAL B C 1
ATOM 2464 O O . VAL B 1 79 ? 33.381 29.599 19.788 1.00 36.85 78 VAL B O 1
ATOM 2468 N N . ILE B 1 80 ? 34.957 30.750 18.632 1.00 34.81 79 ILE B N 1
ATOM 2469 C CA . ILE B 1 80 ? 34.199 30.901 17.384 1.00 32.88 79 ILE B CA 1
ATOM 2470 C C . ILE B 1 80 ? 33.835 29.500 16.814 1.00 37.82 79 ILE B C 1
ATOM 2471 O O . ILE B 1 80 ? 32.687 29.300 16.421 1.00 36.79 79 ILE B O 1
ATOM 2476 N N . GLU B 1 81 ? 34.787 28.542 16.820 1.00 36.58 80 GLU B N 1
ATOM 2477 C CA . GLU B 1 81 ? 34.565 27.184 16.316 1.00 37.49 80 GLU B CA 1
ATOM 2478 C C . GLU B 1 81 ? 33.545 26.416 17.188 1.00 39.67 80 GLU B C 1
ATOM 2479 O O . GLU B 1 81 ? 32.726 25.678 16.649 1.00 39.40 80 GLU B O 1
ATOM 2485 N N . ARG B 1 82 ? 33.575 26.627 18.512 1.00 36.23 81 ARG B N 1
ATOM 2486 C CA . ARG B 1 82 ? 32.645 26.039 19.474 1.00 35.48 81 ARG B CA 1
ATOM 2487 C C . ARG B 1 82 ? 31.215 26.563 19.219 1.00 37.72 81 ARG B C 1
ATOM 2488 O O . ARG B 1 82 ? 30.272 25.767 19.220 1.00 37.66 81 ARG B O 1
ATOM 2496 N N . ILE B 1 83 ? 31.063 27.879 18.955 1.00 32.04 82 ILE B N 1
ATOM 2497 C CA . ILE B 1 83 ? 29.772 28.506 18.661 1.00 30.73 82 ILE B CA 1
ATOM 2498 C C . ILE B 1 83 ? 29.223 27.951 17.340 1.00 35.45 82 ILE B C 1
ATOM 2499 O O . ILE B 1 83 ? 28.045 27.605 17.274 1.00 36.49 82 ILE B O 1
ATOM 2504 N N . SER B 1 84 ? 30.073 27.862 16.304 1.00 31.28 83 SER B N 1
ATOM 2505 C CA . SER B 1 84 ? 29.699 27.383 14.974 1.00 31.43 83 SER B CA 1
ATOM 2506 C C . SER B 1 84 ? 29.247 25.925 14.969 1.00 36.13 83 SER B C 1
ATOM 2507 O O . SER B 1 84 ? 28.352 25.578 14.197 1.00 36.40 83 SER B O 1
ATOM 2510 N N . ASN B 1 85 ? 29.863 25.076 15.815 1.00 32.71 84 ASN B N 1
ATOM 2511 C CA . ASN B 1 85 ? 29.566 23.645 15.889 1.00 33.08 84 ASN B CA 1
ATOM 2512 C C . ASN B 1 85 ? 28.502 23.314 16.916 1.00 36.51 84 ASN B C 1
ATOM 2513 O O . ASN B 1 85 ? 28.125 22.148 17.039 1.00 38.37 84 ASN B O 1
ATOM 2518 N N . ALA B 1 86 ? 28.021 24.315 17.661 1.00 31.51 85 ALA B N 1
ATOM 2519 C CA . ALA B 1 86 ? 26.996 24.089 18.683 1.00 30.42 85 ALA B CA 1
ATOM 2520 C C . ALA B 1 86 ? 25.659 23.717 18.043 1.00 33.82 85 ALA B C 1
ATOM 2521 O O . ALA B 1 86 ? 25.247 24.303 17.043 1.00 32.44 85 ALA B O 1
ATOM 2523 N N . ARG B 1 87 ? 25.047 22.662 18.580 1.00 30.81 86 ARG B N 1
ATOM 2524 C CA . ARG B 1 87 ? 23.746 22.125 18.177 1.00 28.70 86 ARG B CA 1
ATOM 2525 C C . ARG B 1 87 ? 22.955 21.848 19.432 1.00 31.41 86 ARG B C 1
ATOM 2526 O O . ARG B 1 87 ? 23.526 21.901 20.529 1.00 31.56 86 ARG B O 1
ATOM 2534 N N . LEU B 1 88 ? 21.653 21.528 19.287 1.00 27.28 87 LEU B N 1
ATOM 2535 C CA . LEU B 1 88 ? 20.786 21.164 20.408 1.00 26.11 87 LEU B CA 1
ATOM 2536 C C . LEU B 1 88 ? 21.464 20.082 21.259 1.00 30.97 87 LEU B C 1
ATOM 2537 O O . LEU B 1 88 ? 21.925 19.065 20.718 1.00 31.68 87 LEU B O 1
ATOM 2542 N N . GLY B 1 89 ? 21.612 20.364 22.549 1.00 26.58 88 GLY B N 1
ATOM 2543 C CA . GLY B 1 89 ? 22.276 19.465 23.486 1.00 27.12 88 GLY B CA 1
ATOM 2544 C C . GLY B 1 89 ? 23.618 19.948 24.007 1.00 32.22 88 GLY B C 1
ATOM 2545 O O . GLY B 1 89 ? 24.068 19.472 25.047 1.00 33.30 88 GLY B O 1
ATOM 2546 N N . ILE B 1 90 ? 24.292 20.862 23.277 1.00 28.13 89 ILE B N 1
ATOM 2547 C CA . ILE B 1 90 ? 25.600 21.388 23.670 1.00 27.60 89 ILE B CA 1
ATOM 2548 C C . ILE B 1 90 ? 25.619 22.938 23.644 1.00 30.15 89 ILE B C 1
ATOM 2549 O O . ILE B 1 90 ? 26.702 23.536 23.646 1.00 31.06 89 ILE B O 1
ATOM 2554 N N . HIS B 1 91 ? 24.433 23.583 23.676 1.00 24.81 90 HIS B N 1
ATOM 2555 C CA . HIS B 1 91 ? 24.339 25.040 23.814 1.00 23.96 90 HIS B CA 1
ATOM 2556 C C . HIS B 1 91 ? 24.583 25.383 25.289 1.00 30.46 90 HIS B C 1
ATOM 2557 O O . HIS B 1 91 ? 24.383 24.524 26.152 1.00 29.31 90 HIS B O 1
ATOM 2564 N N . LYS B 1 92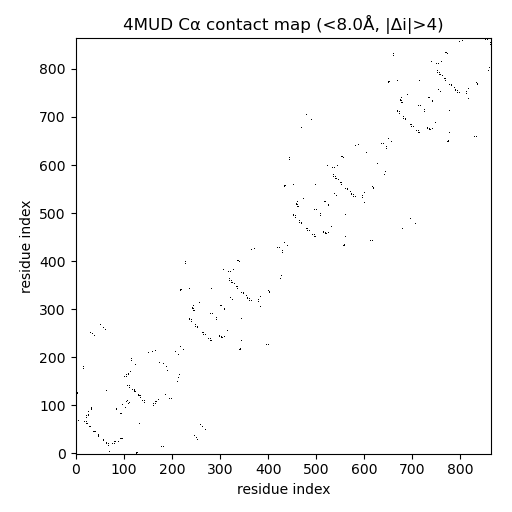 ? 25.063 26.605 25.578 1.00 30.55 91 LYS B N 1
ATOM 2565 C CA . LYS B 1 92 ? 25.406 27.036 26.948 1.00 31.93 91 LYS B CA 1
ATOM 2566 C C . LYS B 1 92 ? 24.194 26.994 27.894 1.00 34.78 91 LYS B C 1
ATOM 2567 O O . LYS B 1 92 ? 24.276 26.377 28.955 1.00 35.59 91 LYS B O 1
ATOM 2573 N N . LEU B 1 93 ? 23.091 27.641 27.512 1.00 29.49 92 LEU B N 1
ATOM 2574 C CA . LEU B 1 93 ? 21.875 27.696 28.317 1.00 29.10 92 LEU B CA 1
ATOM 2575 C C . LEU B 1 93 ? 21.005 26.453 28.137 1.00 30.64 92 LEU B C 1
ATOM 2576 O O . LEU B 1 93 ? 20.826 25.987 27.011 1.00 28.03 92 LEU B O 1
ATOM 2581 N N . GLU B 1 94 ? 20.416 25.969 29.250 1.00 28.40 93 GLU B N 1
ATOM 2582 C CA . GLU B 1 94 ? 19.473 24.850 29.292 1.00 29.01 93 GLU B CA 1
ATOM 2583 C C . GLU B 1 94 ? 18.253 25.121 28.402 1.00 33.13 93 GLU B C 1
ATOM 2584 O O . GLU B 1 94 ? 17.793 24.236 27.682 1.00 33.57 93 GLU B O 1
ATOM 2590 N N . VAL B 1 95 ? 17.783 26.378 28.407 1.00 28.87 94 VAL B N 1
ATOM 2591 C CA . VAL B 1 95 ? 16.617 26.831 27.652 1.00 27.36 94 VAL B CA 1
ATOM 2592 C C . VAL B 1 95 ? 16.905 26.818 26.105 1.00 28.21 94 VAL B C 1
ATOM 2593 O O . VAL B 1 95 ? 15.977 26.737 25.307 1.00 27.44 94 VAL B O 1
ATOM 2597 N N . SER B 1 96 ? 18.186 26.857 25.713 1.00 23.67 95 SER B N 1
ATOM 2598 C CA . SER B 1 96 ? 18.642 26.802 24.323 1.00 22.40 95 SER B CA 1
ATOM 2599 C C . SER B 1 96 ? 18.748 25.352 23.833 1.00 26.69 95 SER B C 1
ATOM 2600 O O . SER B 1 96 ? 18.876 25.127 22.628 1.00 26.50 95 SER B O 1
ATOM 2603 N N . ASN B 1 97 ? 18.682 24.374 24.758 1.00 24.30 96 ASN B N 1
ATOM 2604 C CA . ASN B 1 97 ? 18.770 22.948 24.427 1.00 25.62 96 ASN B CA 1
ATOM 2605 C C . ASN B 1 97 ? 17.394 22.274 24.470 1.00 30.47 96 ASN B C 1
ATOM 2606 O O . ASN B 1 97 ? 17.304 21.047 24.424 1.00 30.20 96 ASN B O 1
ATOM 2611 N N . LEU B 1 98 ? 16.330 23.082 24.524 1.00 28.09 97 LEU B N 1
ATOM 2612 C CA . LEU B 1 98 ? 14.960 22.585 24.573 1.00 28.63 97 LEU B CA 1
ATOM 2613 C C . LEU B 1 98 ? 14.256 22.833 23.235 1.00 32.94 97 LEU B C 1
ATOM 2614 O O . LEU B 1 98 ? 14.128 23.981 22.823 1.00 31.59 97 LEU B O 1
ATOM 2619 N N . PRO B 1 99 ? 13.796 21.784 22.529 1.00 31.07 98 PRO B N 1
ATOM 2620 C CA . PRO B 1 99 ? 13.062 22.005 21.269 1.00 30.11 98 PRO B CA 1
ATOM 2621 C C . PRO B 1 99 ? 11.668 22.593 21.545 1.00 31.41 98 PRO B C 1
ATOM 2622 O O . PRO B 1 99 ? 11.161 22.501 22.668 1.00 31.56 98 PRO B O 1
ATOM 2626 N N . LEU B 1 100 ? 11.066 23.230 20.540 1.00 25.36 99 LEU B N 1
ATOM 2627 C CA . LEU B 1 100 ? 9.720 23.802 20.658 1.00 24.51 99 LEU B CA 1
ATOM 2628 C C . LEU B 1 100 ? 8.790 22.863 19.903 1.00 27.57 99 LEU B C 1
ATOM 2629 O O . LEU B 1 100 ? 8.649 22.972 18.683 1.00 28.99 99 LEU B O 1
ATOM 2634 N N . PHE B 1 101 ? 8.270 21.850 20.619 1.00 21.78 100 PHE B N 1
ATOM 2635 C CA . PHE B 1 101 ? 7.501 20.756 20.051 1.00 22.57 100 PHE B CA 1
ATOM 2636 C C . PHE B 1 101 ? 6.107 21.148 19.601 1.00 26.94 100 PHE B C 1
ATOM 2637 O O . PHE B 1 101 ? 5.638 20.620 18.591 1.00 26.08 100 PHE B O 1
ATOM 2645 N N . ASN B 1 102 ? 5.447 22.058 20.342 1.00 24.34 101 ASN B N 1
ATOM 2646 C CA . ASN B 1 102 ? 4.081 22.497 20.062 1.00 25.91 101 ASN B CA 1
ATOM 2647 C C . ASN B 1 102 ? 4.051 23.996 19.833 1.00 31.43 101 ASN B C 1
ATOM 2648 O O . ASN B 1 102 ? 4.989 24.696 20.220 1.00 30.14 101 ASN B O 1
ATOM 2653 N N . TRP B 1 103 ? 2.991 24.488 19.163 1.00 30.61 102 TRP B N 1
ATOM 2654 C CA . TRP B 1 103 ? 2.835 25.909 18.840 1.00 30.29 102 TRP B CA 1
ATOM 2655 C C . TRP B 1 103 ? 2.767 26.775 20.105 1.00 34.52 102 TRP B C 1
ATOM 2656 O O . TRP B 1 103 ? 3.324 27.875 20.096 1.00 34.94 102 TRP B O 1
ATOM 2667 N N . GLU B 1 104 ? 2.110 26.284 21.189 1.00 31.21 103 GLU B N 1
ATOM 2668 C CA . GLU B 1 104 ? 2.027 27.040 22.455 1.00 31.79 103 GLU B CA 1
ATOM 2669 C C . GLU B 1 104 ? 3.440 27.207 23.086 1.00 33.55 103 GLU B C 1
ATOM 2670 O O . GLU B 1 104 ? 3.688 28.234 23.705 1.00 33.32 103 GLU B O 1
ATOM 2676 N N . ASP B 1 105 ? 4.388 26.287 22.802 1.00 29.30 104 ASP B N 1
ATOM 2677 C CA . ASP B 1 105 ? 5.786 26.403 23.254 1.00 28.32 104 ASP B CA 1
ATOM 2678 C C . ASP B 1 105 ? 6.508 27.529 22.500 1.00 30.92 104 ASP B C 1
ATOM 2679 O O . ASP B 1 105 ? 7.321 28.230 23.092 1.00 30.25 104 ASP B O 1
ATOM 2684 N N . VAL B 1 106 ? 6.180 27.715 21.204 1.00 26.84 105 VAL B N 1
ATOM 2685 C CA . VAL B 1 106 ? 6.734 28.761 20.342 1.00 25.73 105 VAL B CA 1
ATOM 2686 C C . VAL B 1 106 ? 6.285 30.122 20.864 1.00 31.23 105 VAL B C 1
ATOM 2687 O O . VAL B 1 106 ? 7.121 31.012 21.002 1.00 30.94 105 VAL B O 1
ATOM 2691 N N . ILE B 1 107 ? 4.977 30.258 21.194 1.00 28.66 106 ILE B N 1
ATOM 2692 C CA . ILE B 1 107 ? 4.377 31.487 21.721 1.00 28.56 106 ILE B CA 1
ATOM 2693 C C . ILE B 1 107 ? 4.996 31.818 23.066 1.00 31.45 106 ILE B C 1
ATOM 2694 O O . ILE B 1 107 ? 5.511 32.922 23.232 1.00 31.10 106 ILE B O 1
ATOM 2699 N N . ALA B 1 108 ? 4.953 30.861 24.020 1.00 28.83 107 ALA B N 1
ATOM 2700 C CA . ALA B 1 108 ? 5.482 31.047 25.375 1.00 28.19 107 ALA B CA 1
ATOM 2701 C C . ALA B 1 108 ? 6.983 31.318 25.347 1.00 31.12 107 ALA B C 1
ATOM 2702 O O . ALA B 1 108 ? 7.421 32.202 26.078 1.00 31.98 107 ALA B O 1
ATOM 2704 N N . PHE B 1 109 ? 7.764 30.606 24.492 1.00 25.23 108 PHE B N 1
ATOM 2705 C CA . PHE B 1 109 ? 9.209 30.833 24.371 1.00 23.61 108 PHE B CA 1
ATOM 2706 C C . PHE B 1 109 ? 9.495 32.244 23.864 1.00 26.94 108 PHE B C 1
ATOM 2707 O O . PHE B 1 109 ? 10.360 32.909 24.411 1.00 26.58 108 PHE B O 1
ATOM 2715 N N . THR B 1 110 ? 8.779 32.700 22.822 1.00 24.95 109 THR B N 1
ATOM 2716 C CA . THR B 1 110 ? 8.978 34.025 22.224 1.00 24.57 109 THR B CA 1
ATOM 2717 C C . THR B 1 110 ? 8.657 35.115 23.249 1.00 30.18 109 THR B C 1
ATOM 2718 O O . THR B 1 110 ? 9.461 36.014 23.463 1.00 28.34 109 THR B O 1
ATOM 2722 N N . PHE B 1 111 ? 7.497 35.008 23.899 1.00 29.05 110 PHE B N 1
ATOM 2723 C CA . PHE B 1 111 ? 7.033 35.989 24.869 1.00 29.04 110 PHE B CA 1
ATOM 2724 C C . PHE B 1 111 ? 7.881 36.010 26.135 1.00 31.37 110 PHE B C 1
ATOM 2725 O O . PHE B 1 111 ? 8.194 37.095 26.623 1.00 30.62 110 PHE B O 1
ATOM 2733 N N . LEU B 1 112 ? 8.255 34.834 26.666 1.00 27.72 111 LEU B N 1
ATOM 2734 C CA . LEU B 1 112 ? 8.950 34.756 27.945 1.00 27.46 111 LEU B CA 1
ATOM 2735 C C . LEU B 1 112 ? 10.472 34.664 27.849 1.00 31.09 111 LEU B C 1
ATOM 2736 O O . LEU B 1 112 ? 11.127 35.383 28.590 1.00 32.37 111 LEU B O 1
ATOM 2741 N N . VAL B 1 113 ? 11.037 33.784 27.006 1.00 26.59 112 VAL B N 1
ATOM 2742 C CA . VAL B 1 113 ? 12.497 33.571 26.931 1.00 25.42 112 VAL B CA 1
ATOM 2743 C C . VAL B 1 113 ? 13.138 34.638 26.051 1.00 31.58 112 VAL B C 1
ATOM 2744 O O . VAL B 1 113 ? 14.108 35.273 26.473 1.00 30.14 112 VAL B O 1
ATOM 2748 N N . ASP B 1 114 ? 12.587 34.850 24.849 1.00 30.55 113 ASP B N 1
ATOM 2749 C CA . ASP B 1 114 ? 13.041 35.901 23.949 1.00 31.53 113 ASP B CA 1
ATOM 2750 C C . ASP B 1 114 ? 12.705 37.273 24.593 1.00 35.22 113 ASP B C 1
ATOM 2751 O O . ASP B 1 114 ? 13.464 38.227 24.426 1.00 35.30 113 ASP B O 1
ATOM 2756 N N . GLY B 1 115 ? 11.630 37.317 25.390 1.00 31.51 114 GLY B N 1
ATOM 2757 C CA . GLY B 1 115 ? 11.212 38.471 26.185 1.00 31.07 114 GLY B CA 1
ATOM 2758 C C . GLY B 1 115 ? 12.248 38.845 27.228 1.00 33.35 114 GLY B C 1
ATOM 2759 O O . GLY B 1 115 ? 12.629 40.012 27.312 1.00 34.30 114 GLY B O 1
ATOM 2760 N N . ALA B 1 116 ? 12.751 37.839 27.989 1.00 27.99 115 ALA B N 1
ATOM 2761 C CA . ALA B 1 116 ? 13.802 37.975 29.006 1.00 27.86 115 ALA B CA 1
ATOM 2762 C C . ALA B 1 116 ? 15.139 38.395 28.387 1.00 32.20 115 ALA B C 1
ATOM 2763 O O . ALA B 1 116 ? 15.876 39.167 29.001 1.00 32.32 115 ALA B O 1
ATOM 2765 N N . GLY B 1 117 ? 15.427 37.896 27.180 1.00 28.19 116 GLY B N 1
ATOM 2766 C CA . GLY B 1 117 ? 16.619 38.238 26.415 1.00 27.17 116 GLY B CA 1
ATOM 2767 C C . GLY B 1 117 ? 16.610 39.690 25.955 1.00 30.18 116 GLY B C 1
ATOM 2768 O O . GLY B 1 117 ? 17.676 40.290 25.793 1.00 29.71 116 GLY B O 1
ATOM 2769 N N . LEU B 1 118 ? 15.404 40.264 25.742 1.00 25.69 117 LEU B N 1
ATOM 2770 C CA . LEU B 1 118 ? 15.223 41.668 25.357 1.00 26.21 117 LEU B CA 1
ATOM 2771 C C . LEU B 1 118 ? 15.545 42.587 26.557 1.00 32.19 117 LEU B C 1
ATOM 2772 O O . LEU B 1 118 ? 16.133 43.648 26.361 1.00 32.97 117 LEU B O 1
ATOM 2777 N N . TYR B 1 119 ? 15.214 42.158 27.789 1.00 30.12 118 TYR B N 1
ATOM 2778 C CA . TYR B 1 119 ? 15.557 42.876 29.024 1.00 31.58 118 TYR B CA 1
ATOM 2779 C C . TYR B 1 119 ? 17.086 43.021 29.142 1.00 34.14 118 TYR B C 1
ATOM 2780 O O . TYR B 1 119 ? 17.574 44.088 29.505 1.00 35.50 118 TYR B O 1
ATOM 2789 N N . GLN B 1 120 ? 17.830 41.958 28.796 1.00 29.39 119 GLN B N 1
ATOM 2790 C CA . GLN B 1 120 ? 19.298 41.928 28.812 1.00 29.41 119 GLN B CA 1
ATOM 2791 C C . GLN B 1 120 ? 19.882 42.778 27.670 1.00 34.59 119 GLN B C 1
ATOM 2792 O O . GLN B 1 120 ? 20.873 43.477 27.874 1.00 35.40 119 GLN B O 1
ATOM 2798 N N . LEU B 1 121 ? 19.266 42.696 26.472 1.00 30.20 120 LEU B N 1
ATOM 2799 C CA . LEU B 1 121 ? 19.667 43.433 25.267 1.00 30.59 120 LEU B CA 1
ATOM 2800 C C . LEU B 1 121 ? 19.578 44.937 25.495 1.00 32.84 120 LEU B C 1
ATOM 2801 O O . LEU B 1 121 ? 20.463 45.672 25.059 1.00 33.11 120 LEU B O 1
ATOM 2806 N N . LYS B 1 122 ? 18.549 45.381 26.242 1.00 28.51 121 LYS B N 1
ATOM 2807 C CA . LYS B 1 122 ? 18.341 46.789 26.588 1.00 28.66 121 LYS B CA 1
ATOM 2808 C C . LYS B 1 122 ? 19.423 47.278 27.554 1.00 30.95 121 LYS B C 1
ATOM 2809 O O . LYS B 1 122 ? 19.710 48.467 27.580 1.00 32.31 121 LYS B O 1
ATOM 2815 N N . ILE B 1 123 ? 20.063 46.364 28.292 1.00 27.04 122 ILE B N 1
ATOM 2816 C CA . ILE B 1 123 ? 21.180 46.700 29.182 1.00 27.35 122 ILE B CA 1
ATOM 2817 C C . ILE B 1 123 ? 22.471 46.777 28.334 1.00 33.11 122 ILE B C 1
ATOM 2818 O O . ILE B 1 123 ? 23.243 47.732 28.481 1.00 35.60 122 ILE B O 1
ATOM 2823 N N . LEU B 1 124 ? 22.670 45.809 27.421 1.00 28.04 123 LEU B N 1
ATOM 2824 C CA . LEU B 1 124 ? 23.848 45.736 26.539 1.00 28.20 123 LEU B CA 1
ATOM 2825 C C . LEU B 1 124 ? 23.952 46.924 25.554 1.00 34.88 123 LEU B C 1
ATOM 2826 O O . LEU B 1 124 ? 25.052 47.221 25.088 1.00 35.71 123 LEU B O 1
ATOM 2831 N N . LYS B 1 125 ? 22.830 47.610 25.256 1.00 31.46 124 LYS B N 1
ATOM 2832 C CA . LYS B 1 125 ? 22.826 48.772 24.362 1.00 31.88 124 LYS B CA 1
ATOM 2833 C C . LYS B 1 125 ? 23.644 49.936 24.980 1.00 37.01 124 LYS B C 1
ATOM 2834 O O . LYS B 1 125 ? 23.998 50.874 24.268 1.00 37.86 124 LYS B O 1
ATOM 2840 N N . ASP B 1 126 ? 23.935 49.862 26.300 1.00 34.34 125 ASP B N 1
ATOM 2841 C CA . ASP B 1 126 ? 24.684 50.873 27.057 1.00 35.74 125 ASP B CA 1
ATOM 2842 C C . ASP B 1 126 ? 26.096 50.375 27.457 1.00 41.41 125 ASP B C 1
ATOM 2843 O O . ASP B 1 126 ? 26.779 51.031 28.252 1.00 41.93 125 ASP B O 1
ATOM 2848 N N . CYS B 1 127 ? 26.535 49.234 26.880 1.00 38.84 126 CYS B N 1
ATOM 2849 C CA . CYS B 1 127 ? 27.861 48.661 27.114 1.00 40.14 126 CYS B CA 1
ATOM 2850 C C . CYS B 1 127 ? 28.956 49.659 26.676 1.00 42.90 126 CYS B C 1
ATOM 2851 O O . CYS B 1 127 ? 28.761 50.416 25.718 1.00 41.39 126 CYS B O 1
ATOM 2854 N N . SER B 1 128 ? 30.080 49.687 27.417 1.00 39.71 127 SER B N 1
ATOM 2855 C CA . SER B 1 128 ? 31.223 50.569 27.131 1.00 40.34 127 SER B CA 1
ATOM 2856 C C . SER B 1 128 ? 31.863 50.208 25.796 1.00 42.43 127 SER B C 1
ATOM 2857 O O . SER B 1 128 ? 32.360 51.095 25.108 1.00 44.47 127 SER B O 1
ATOM 2860 N N . PHE B 1 129 ? 31.852 48.916 25.436 1.00 35.16 128 PHE B N 1
ATOM 2861 C CA . PHE B 1 129 ? 32.399 48.428 24.176 1.00 34.99 128 PHE B CA 1
ATOM 2862 C C . PHE B 1 129 ? 31.432 48.764 23.022 1.00 39.05 128 PHE B C 1
ATOM 2863 O O . PHE B 1 129 ? 30.422 48.077 22.825 1.00 36.81 128 PHE B O 1
ATOM 2871 N N . GLU B 1 130 ? 31.753 49.847 22.282 1.00 37.79 129 GLU B N 1
ATOM 2872 C CA . GLU B 1 130 ? 30.972 50.421 21.181 1.00 38.04 129 GLU B CA 1
ATOM 2873 C C . GLU B 1 130 ? 30.481 49.369 20.149 1.00 40.51 129 GLU B C 1
ATOM 2874 O O . GLU B 1 130 ? 29.285 49.394 19.848 1.00 38.89 129 GLU B O 1
ATOM 2880 N N . PRO B 1 131 ? 31.308 48.444 19.593 1.00 37.04 130 PRO B N 1
ATOM 2881 C CA . PRO B 1 131 ? 30.767 47.514 18.580 1.00 35.48 130 PRO B CA 1
ATOM 2882 C C . PRO B 1 131 ? 29.649 46.588 19.086 1.00 37.63 130 PRO B C 1
ATOM 2883 O O . PRO B 1 131 ? 28.837 46.142 18.273 1.00 36.20 130 PRO B O 1
ATOM 2887 N N . LEU B 1 132 ? 29.596 46.296 20.405 1.00 32.96 131 LEU B N 1
ATOM 2888 C CA . LEU B 1 132 ? 28.546 45.446 20.970 1.00 30.70 131 LEU B CA 1
ATOM 2889 C C . LEU B 1 132 ? 27.281 46.272 21.265 1.00 32.92 131 LEU B C 1
ATOM 2890 O O . LEU B 1 132 ? 26.181 45.803 20.994 1.00 30.86 131 LEU B O 1
ATOM 2895 N N . SER B 1 133 ? 27.434 47.488 21.832 1.00 30.37 132 SER B N 1
ATOM 2896 C CA . SER B 1 133 ? 26.313 48.373 22.161 1.00 29.94 132 SER B CA 1
ATOM 2897 C C . SER B 1 133 ? 25.549 48.781 20.902 1.00 34.74 132 SER B C 1
ATOM 2898 O O . SER B 1 133 ? 24.322 48.831 20.944 1.00 33.15 132 SER B O 1
ATOM 2901 N N . THR B 1 134 ? 26.278 49.029 19.774 1.00 33.48 133 THR B N 1
ATOM 2902 C CA . THR B 1 134 ? 25.712 49.417 18.473 1.00 33.50 133 THR B CA 1
ATOM 2903 C C . THR B 1 134 ? 24.906 48.239 17.920 1.00 35.69 133 THR B C 1
ATOM 2904 O O . THR B 1 134 ? 23.774 48.416 17.457 1.00 35.72 133 THR B O 1
ATOM 2908 N N . LEU B 1 135 ? 25.479 47.042 18.004 1.00 31.00 134 LEU B N 1
ATOM 2909 C CA . LEU B 1 135 ? 24.855 45.818 17.528 1.00 30.36 134 LEU B CA 1
ATOM 2910 C C . LEU B 1 135 ? 23.626 45.460 18.378 1.00 34.67 134 LEU B C 1
ATOM 2911 O O . LEU B 1 135 ? 22.612 45.056 17.815 1.00 35.52 134 LEU B O 1
ATOM 2916 N N . ALA B 1 136 ? 23.706 45.648 19.716 1.00 30.38 135 ALA B N 1
ATOM 2917 C CA . ALA B 1 136 ? 22.593 45.390 20.639 1.00 29.83 135 ALA B CA 1
ATOM 2918 C C . ALA B 1 136 ? 21.430 46.368 20.399 1.00 34.68 135 ALA B C 1
ATOM 2919 O O . ALA B 1 136 ? 20.277 45.925 20.417 1.00 35.84 135 ALA B O 1
ATOM 2921 N N . SER B 1 137 ? 21.728 47.665 20.141 1.00 30.69 136 SER B N 1
ATOM 2922 C CA . SER B 1 137 ? 20.743 48.726 19.856 1.00 32.52 136 SER B CA 1
ATOM 2923 C C . SER B 1 137 ? 19.945 48.457 18.576 1.00 38.79 136 SER B C 1
ATOM 2924 O O . SER B 1 137 ? 18.732 48.658 18.573 1.00 39.45 136 SER B O 1
ATOM 2927 N N . SER B 1 138 ? 20.623 48.010 17.494 1.00 36.27 137 SER B N 1
ATOM 2928 C CA . SER B 1 138 ? 19.991 47.745 16.202 1.00 37.36 137 SER B CA 1
ATOM 2929 C C . SER B 1 138 ? 19.016 46.534 16.232 1.00 42.15 137 SER B C 1
ATOM 2930 O O . SER B 1 138 ? 18.140 46.455 15.372 1.00 43.08 137 SER B O 1
ATOM 2941 N N . ILE B 1 140 ? 16.986 45.702 18.954 1.00 34.09 139 ILE B N 1
ATOM 2942 C CA . ILE B 1 140 ? 15.877 45.957 19.882 1.00 33.11 139 ILE B CA 1
ATOM 2943 C C . ILE B 1 140 ? 14.537 46.037 19.146 1.00 39.13 139 ILE B C 1
ATOM 2944 O O . ILE B 1 140 ? 13.573 45.396 19.586 1.00 37.99 139 ILE B O 1
ATOM 2949 N N . LYS B 1 141 ? 14.484 46.784 18.021 1.00 39.10 140 LYS B N 1
ATOM 2950 C CA . LYS B 1 141 ? 13.261 46.939 17.222 1.00 40.39 140 LYS B CA 1
ATOM 2951 C C . LYS B 1 141 ? 12.770 45.562 16.693 1.00 43.38 140 LYS B C 1
ATOM 2952 O O . LYS B 1 141 ? 11.575 45.277 16.786 1.00 42.71 140 LYS B O 1
ATOM 2958 N N . GLU B 1 142 ? 13.698 44.710 16.197 1.00 39.29 141 GLU B N 1
ATOM 2959 C CA . GLU B 1 142 ? 13.388 43.375 15.675 1.00 38.93 141 GLU B CA 1
ATOM 2960 C C . GLU B 1 142 ? 12.862 42.457 16.794 1.00 40.45 141 GLU B C 1
ATOM 2961 O O . GLU B 1 142 ? 11.862 41.776 16.581 1.00 39.81 141 GLU B O 1
ATOM 2967 N N . GLU B 1 143 ? 13.478 42.498 17.992 1.00 34.67 142 GLU B N 1
ATOM 2968 C CA . GLU B 1 143 ? 13.040 41.689 19.134 1.00 33.49 142 GLU B CA 1
ATOM 2969 C C . GLU B 1 143 ? 11.682 42.153 19.679 1.00 36.84 142 GLU B C 1
ATOM 2970 O O . GLU B 1 143 ? 10.890 41.306 20.085 1.00 37.35 142 GLU B O 1
ATOM 2976 N N . GLU B 1 144 ? 11.399 43.474 19.655 1.00 32.60 143 GLU B N 1
ATOM 2977 C CA . GLU B 1 144 ? 10.120 44.030 20.109 1.00 32.95 143 GLU B CA 1
ATOM 2978 C C . GLU B 1 144 ? 8.958 43.576 19.205 1.00 35.62 143 GLU B C 1
ATOM 2979 O O . GLU B 1 144 ? 7.841 43.423 19.695 1.00 34.55 143 GLU B O 1
ATOM 2985 N N . SER B 1 145 ? 9.227 43.335 17.900 1.00 32.78 144 SER B N 1
ATOM 2986 C CA . SER B 1 145 ? 8.208 42.855 16.958 1.00 33.47 144 SER B CA 1
ATOM 2987 C C . SER B 1 145 ? 7.916 41.375 17.228 1.00 37.87 144 SER B C 1
ATOM 2988 O O . SER B 1 145 ? 6.794 40.926 16.981 1.00 38.91 144 SER B O 1
ATOM 2991 N N . HIS B 1 146 ? 8.911 40.626 17.765 1.00 32.87 145 HIS B N 1
ATOM 2992 C CA . HIS B 1 146 ? 8.741 39.223 18.153 1.00 32.16 145 HIS B CA 1
ATOM 2993 C C . HIS B 1 146 ? 7.786 39.144 19.362 1.00 38.59 145 HIS B C 1
ATOM 2994 O O . HIS B 1 146 ? 6.893 38.299 19.376 1.00 38.57 145 HIS B O 1
ATOM 3001 N N . ILE B 1 147 ? 7.950 40.061 20.344 1.00 36.72 146 ILE B N 1
ATOM 3002 C CA . ILE B 1 147 ? 7.121 40.115 21.561 1.00 38.10 146 ILE B CA 1
ATOM 3003 C C . ILE B 1 147 ? 5.680 40.507 21.207 1.00 43.37 146 ILE B C 1
ATOM 3004 O O . ILE B 1 147 ? 4.743 39.880 21.706 1.00 43.54 146 ILE B O 1
ATOM 3009 N N . PHE B 1 148 ? 5.516 41.518 20.328 1.00 40.66 147 PHE B N 1
ATOM 3010 C CA . PHE B 1 148 ? 4.232 42.035 19.857 1.00 41.27 147 PHE B CA 1
ATOM 3011 C C . PHE B 1 148 ? 3.412 40.914 19.214 1.00 43.92 147 PHE B C 1
ATOM 3012 O O . PHE B 1 148 ? 2.228 40.765 19.525 1.00 44.55 147 PHE B O 1
ATOM 3020 N N . PHE B 1 149 ? 4.056 40.116 18.350 1.00 39.66 148 PHE B N 1
ATOM 3021 C CA . PHE B 1 149 ? 3.460 38.972 17.670 1.00 39.53 148 PHE B CA 1
ATOM 3022 C C . PHE B 1 149 ? 2.997 37.912 18.681 1.00 42.41 148 PHE B C 1
ATOM 3023 O O . PHE B 1 149 ? 1.865 37.437 18.575 1.00 43.04 148 PHE B O 1
ATOM 3031 N N . SER B 1 150 ? 3.877 37.526 19.629 1.00 37.58 149 SER B N 1
ATOM 3032 C CA . SER B 1 150 ? 3.583 36.522 20.658 1.00 36.92 149 SER B CA 1
ATOM 3033 C C . SER B 1 150 ? 2.427 36.976 21.577 1.00 40.28 149 SER B C 1
ATOM 3034 O O . SER B 1 150 ? 1.622 36.137 21.973 1.00 40.54 149 SER B O 1
ATOM 3037 N N . GLN B 1 151 ? 2.319 38.289 21.862 1.00 36.35 150 GLN B N 1
ATOM 3038 C CA . GLN B 1 151 ? 1.241 38.867 22.682 1.00 37.51 150 GLN B CA 1
ATOM 3039 C C . GLN B 1 151 ? -0.108 38.692 21.978 1.00 43.33 150 GLN B C 1
ATOM 3040 O O . GLN B 1 151 ? -1.118 38.406 22.624 1.00 43.88 150 GLN B O 1
ATOM 3046 N N . ASN B 1 152 ? -0.114 38.859 20.642 1.00 40.17 151 ASN B N 1
ATOM 3047 C CA . ASN B 1 152 ? -1.293 38.698 19.802 1.00 41.34 151 ASN B CA 1
ATOM 3048 C C . ASN B 1 152 ? -1.680 37.215 19.702 1.00 45.26 151 ASN B C 1
ATOM 3049 O O . ASN B 1 152 ? -2.861 36.889 19.770 1.00 46.48 151 ASN B O 1
ATOM 3054 N N . GLU B 1 153 ? -0.695 36.319 19.563 1.00 40.49 152 GLU B N 1
ATOM 3055 C CA . GLU B 1 153 ? -0.898 34.863 19.539 1.00 39.89 152 GLU B CA 1
ATOM 3056 C C . GLU B 1 153 ? -1.471 34.361 20.885 1.00 45.01 152 GLU B C 1
ATOM 3057 O O . GLU B 1 153 ? -2.262 33.420 20.884 1.00 46.50 152 GLU B O 1
ATOM 3063 N N . LEU B 1 154 ? -1.070 34.994 22.017 1.00 41.13 153 LEU B N 1
ATOM 3064 C CA . LEU B 1 154 ? -1.545 34.686 23.367 1.00 42.12 153 LEU B CA 1
ATOM 3065 C C . LEU B 1 154 ? -3.040 34.967 23.495 1.00 49.22 153 LEU B C 1
ATOM 3066 O O . LEU B 1 154 ? -3.791 34.082 23.901 1.00 49.79 153 LEU B O 1
ATOM 3071 N N . ARG B 1 155 ? -3.459 36.204 23.133 1.00 47.24 154 ARG B N 1
ATOM 3072 C CA . ARG B 1 155 ? -4.844 36.674 23.159 1.00 49.29 154 ARG B CA 1
ATOM 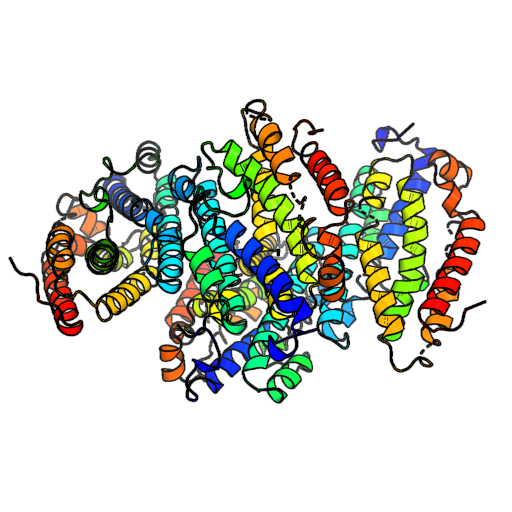3073 C C . ARG B 1 155 ? -5.770 35.796 22.290 1.00 54.08 154 ARG B C 1
ATOM 3074 O O . ARG B 1 155 ? -6.872 35.465 22.717 1.00 55.81 154 ARG B O 1
ATOM 3082 N N . ASN B 1 156 ? -5.306 35.419 21.089 1.00 48.86 155 ASN B N 1
ATOM 3083 C CA . ASN B 1 156 ? -6.047 34.649 20.093 1.00 49.29 155 ASN B CA 1
ATOM 3084 C C . ASN B 1 156 ? -6.071 33.130 20.341 1.00 51.59 155 ASN B C 1
ATOM 3085 O O . ASN B 1 156 ? -6.867 32.439 19.692 1.00 50.94 155 ASN B O 1
ATOM 3090 N N . TYR B 1 157 ? -5.202 32.604 21.244 1.00 46.18 156 TYR B N 1
ATOM 3091 C CA . TYR B 1 157 ? -5.135 31.170 21.544 1.00 44.63 156 TYR B CA 1
ATOM 3092 C C . TYR B 1 157 ? -6.445 30.699 22.176 1.00 50.12 156 TYR B C 1
ATOM 3093 O O . TYR B 1 157 ? -6.932 31.322 23.120 1.00 51.33 156 TYR B O 1
ATOM 3102 N N . GLN B 1 158 ? -7.037 29.629 21.617 1.00 46.82 157 GLN B N 1
ATOM 3103 C CA . GLN B 1 158 ? -8.340 29.107 22.037 1.00 48.15 157 GLN B CA 1
ATOM 3104 C C . GLN B 1 158 ? -8.259 28.206 23.271 1.00 53.32 157 GLN B C 1
ATOM 3105 O O . GLN B 1 158 ? -9.048 28.388 24.197 1.00 54.34 157 GLN B O 1
ATOM 3111 N N . ASN B 1 159 ? -7.324 27.248 23.298 1.00 50.09 158 ASN B N 1
ATOM 3112 C CA . ASN B 1 159 ? -7.176 26.361 24.453 1.00 50.34 158 ASN B CA 1
ATOM 3113 C C . ASN B 1 159 ? -6.330 27.075 25.518 1.00 53.56 158 ASN B C 1
ATOM 3114 O O . ASN B 1 159 ? -5.133 26.808 25.659 1.00 51.90 158 ASN B O 1
ATOM 3119 N N . LYS B 1 160 ? -6.980 27.982 26.270 1.00 51.00 159 LYS B N 1
ATOM 3120 C CA . LYS B 1 160 ? -6.384 28.815 27.316 1.00 50.18 159 LYS B CA 1
ATOM 3121 C C . LYS B 1 160 ? -5.689 27.977 28.408 1.00 53.98 159 LYS B C 1
ATOM 3122 O O . LYS B 1 160 ? -4.649 28.405 28.924 1.00 53.26 159 LYS B O 1
ATOM 3128 N N . ASN B 1 161 ? -6.242 26.781 28.720 1.00 50.29 160 ASN B N 1
ATOM 3129 C CA A ASN B 1 161 ? -5.694 25.861 29.722 0.50 49.62 160 ASN B CA 1
ATOM 3130 C CA B ASN B 1 161 ? -5.697 25.862 29.724 0.50 49.89 160 ASN B CA 1
ATOM 3131 C C . ASN B 1 161 ? -4.368 25.260 29.245 1.00 50.73 160 ASN B C 1
ATOM 3132 O O . ASN B 1 161 ? -3.440 25.129 30.043 1.00 50.17 160 ASN B O 1
ATOM 3141 N N . ARG B 1 162 ? -4.275 24.900 27.943 1.00 45.24 161 ARG B N 1
ATOM 3142 C CA . ARG B 1 162 ? -3.074 24.324 27.319 1.00 42.58 161 ARG B CA 1
ATOM 3143 C C . ARG B 1 162 ? -1.994 25.407 27.186 1.00 43.13 161 ARG B C 1
ATOM 3144 O O . ARG B 1 162 ? -0.800 25.119 27.344 1.00 43.38 161 ARG B O 1
ATOM 3160 N N . GLN B 1 164 ? -1.794 28.091 29.230 1.00 38.25 163 GLN B N 1
ATOM 3161 C CA . GLN B 1 164 ? -1.364 28.363 30.607 1.00 38.92 163 GLN B CA 1
ATOM 3162 C C . GLN B 1 164 ? -0.264 27.388 31.030 1.00 41.39 163 GLN B C 1
ATOM 3163 O O . GLN B 1 164 ? 0.702 27.817 31.659 1.00 41.16 163 GLN B O 1
ATOM 3169 N N . GLY B 1 165 ? -0.417 26.114 30.661 1.00 37.35 164 GLY B N 1
ATOM 3170 C CA . GLY B 1 165 ? 0.556 25.060 30.943 1.00 36.55 164 GLY B CA 1
ATOM 3171 C C . GLY B 1 165 ? 1.920 25.364 30.358 1.00 38.96 164 GLY B C 1
ATOM 3172 O O . GLY B 1 165 ? 2.931 25.167 31.032 1.00 38.67 164 GLY B O 1
ATOM 3173 N N . ALA B 1 166 ? 1.945 25.880 29.102 1.00 34.66 165 ALA B N 1
ATOM 3174 C CA . ALA B 1 166 ? 3.158 26.290 28.378 1.00 32.41 165 ALA B CA 1
ATOM 3175 C C . ALA B 1 166 ? 3.798 27.505 29.067 1.00 35.37 165 ALA B C 1
ATOM 3176 O O . ALA B 1 166 ? 5.010 27.524 29.251 1.00 34.30 165 ALA B O 1
ATOM 3178 N N . ILE B 1 167 ? 2.970 28.480 29.500 1.00 32.35 166 ILE B N 1
ATOM 3179 C CA . ILE B 1 167 ? 3.403 29.667 30.240 1.00 32.10 166 ILE B CA 1
ATOM 3180 C C . ILE B 1 167 ? 4.043 29.219 31.567 1.00 37.32 166 ILE B C 1
ATOM 3181 O O . ILE B 1 167 ? 5.146 29.665 31.891 1.00 36.25 166 ILE B O 1
ATOM 3186 N N . ASN B 1 168 ? 3.370 28.303 32.299 1.00 35.33 167 ASN B N 1
ATOM 3187 C CA . ASN B 1 168 ? 3.831 27.778 33.591 1.00 36.33 167 ASN B CA 1
ATOM 3188 C C . ASN B 1 168 ? 5.145 27.005 33.468 1.00 37.50 167 ASN B C 1
ATOM 3189 O O . ASN B 1 168 ? 5.877 26.913 34.446 1.00 37.69 167 ASN B O 1
ATOM 3194 N N . PHE B 1 169 ? 5.439 26.459 32.278 1.00 32.45 168 PHE B N 1
ATOM 3195 C CA . PHE B 1 169 ? 6.666 25.704 32.020 1.00 30.80 168 PHE B CA 1
ATOM 3196 C C . PHE B 1 169 ? 7.855 26.636 31.691 1.00 32.26 168 PHE B C 1
ATOM 3197 O O . PHE B 1 169 ? 8.940 26.463 32.252 1.00 29.76 168 PHE B O 1
ATOM 3205 N N . TRP B 1 170 ? 7.647 27.589 30.764 1.00 28.73 169 TRP B N 1
ATOM 3206 C CA . TRP B 1 170 ? 8.688 28.467 30.259 1.00 28.91 169 TRP B CA 1
ATOM 3207 C C . TRP B 1 170 ? 8.995 29.679 31.132 1.00 36.60 169 TRP B C 1
ATOM 3208 O O . TRP B 1 170 ? 10.133 30.157 31.076 1.00 35.99 169 TRP B O 1
ATOM 3219 N N . PHE B 1 171 ? 8.011 30.193 31.913 1.00 36.13 170 PHE B N 1
ATOM 3220 C CA . PHE B 1 171 ? 8.229 31.362 32.784 1.00 36.31 170 PHE B CA 1
ATOM 3221 C C . PHE B 1 171 ? 9.392 31.096 33.778 1.00 38.46 170 PHE B C 1
ATOM 3222 O O . PHE B 1 171 ? 10.319 31.899 33.764 1.00 36.48 170 PHE B O 1
ATOM 3230 N N . PRO B 1 172 ? 9.412 30.005 34.602 1.00 35.55 171 PRO B N 1
ATOM 3231 C CA . PRO B 1 172 ? 10.539 29.823 35.546 1.00 35.18 171 PRO B CA 1
ATOM 3232 C C . PRO B 1 172 ? 11.892 29.593 34.859 1.00 37.66 171 PRO B C 1
ATOM 3233 O O . PRO B 1 172 ? 12.924 29.961 35.417 1.00 37.85 171 PRO B O 1
ATOM 3237 N N . ARG B 1 173 ? 11.882 29.038 33.645 1.00 32.38 172 ARG B N 1
ATOM 3238 C CA . ARG B 1 173 ? 13.088 28.788 32.851 1.00 30.83 172 ARG B CA 1
ATOM 3239 C C . ARG B 1 173 ? 13.677 30.096 32.309 1.00 33.75 172 ARG B C 1
ATOM 3240 O O . ARG B 1 173 ? 14.900 30.238 32.238 1.00 33.27 172 ARG B O 1
ATOM 3248 N N . ALA B 1 174 ? 12.812 31.069 31.984 1.00 30.58 173 ALA B N 1
ATOM 3249 C CA . ALA B 1 174 ? 13.205 32.412 31.560 1.00 29.68 173 ALA B CA 1
ATOM 3250 C C . ALA B 1 174 ? 13.860 33.153 32.737 1.00 33.91 173 ALA B C 1
ATOM 3251 O O . ALA B 1 174 ? 14.883 33.819 32.557 1.00 32.50 173 ALA B O 1
ATOM 3253 N N . VAL B 1 175 ? 13.291 32.981 33.956 1.00 32.14 174 VAL B N 1
ATOM 3254 C CA . VAL B 1 175 ? 13.780 33.561 35.214 1.00 33.02 174 VAL B CA 1
ATOM 3255 C C . VAL B 1 175 ? 15.161 32.948 35.525 1.00 38.50 174 VAL B C 1
ATOM 3256 O O . VAL B 1 175 ? 16.091 33.705 35.815 1.00 39.67 174 VAL B O 1
ATOM 3260 N N . GLU B 1 176 ? 15.304 31.597 35.404 1.00 34.82 175 GLU B N 1
ATOM 3261 C CA . GLU B 1 176 ? 16.572 30.871 35.597 1.00 35.28 175 GLU B CA 1
ATOM 3262 C C . GLU B 1 176 ? 17.632 31.386 34.635 1.00 37.95 175 GLU B C 1
ATOM 3263 O O . GLU B 1 176 ? 18.769 31.584 35.042 1.00 37.95 175 GLU B O 1
ATOM 3277 N N . LEU B 1 178 ? 17.933 34.354 33.298 1.00 33.73 177 LEU B N 1
ATOM 3278 C CA . LEU B 1 178 ? 18.379 35.681 33.726 1.00 33.74 177 LEU B CA 1
ATOM 3279 C C . LEU B 1 178 ? 19.414 35.606 34.856 1.00 38.44 177 LEU B C 1
ATOM 3280 O O . LEU B 1 178 ? 20.208 36.531 34.999 1.00 39.15 177 LEU B O 1
ATOM 3285 N N . HIS B 1 179 ? 19.405 34.514 35.641 1.00 35.39 178 HIS B N 1
ATOM 3286 C CA . HIS B 1 179 ? 20.326 34.264 36.754 1.00 37.26 178 HIS B CA 1
ATOM 3287 C C . HIS B 1 179 ? 21.686 33.744 36.276 1.00 39.62 178 HIS B C 1
ATOM 3288 O O . HIS B 1 179 ? 22.629 33.750 37.052 1.00 41.19 178 HIS B O 1
ATOM 3303 N N . THR B 1 181 ? 23.848 35.061 34.363 1.00 33.13 180 THR B N 1
ATOM 3304 C CA . THR B 1 181 ? 24.885 36.096 34.279 1.00 32.81 180 THR B CA 1
ATOM 3305 C C . THR B 1 181 ? 25.562 36.300 35.661 1.00 37.08 180 THR B C 1
ATOM 3306 O O . THR B 1 181 ? 26.635 36.886 35.725 1.00 36.35 180 THR B O 1
ATOM 3310 N N . TRP B 1 182 ? 24.944 35.797 36.752 1.00 35.30 181 TRP B N 1
ATOM 3311 C CA . TRP B 1 182 ? 25.391 35.951 38.146 1.00 38.21 181 TRP B CA 1
ATOM 3312 C C . TRP B 1 182 ? 26.773 35.331 38.427 1.00 42.76 181 TRP B C 1
ATOM 3313 O O . TRP B 1 182 ? 27.358 35.620 39.467 1.00 42.78 181 TRP B O 1
ATOM 3324 N N . SER B 1 183 ? 27.303 34.520 37.492 1.00 40.13 182 SER B N 1
ATOM 3325 C CA . SER B 1 183 ? 28.618 33.889 37.598 1.00 41.08 182 SER B CA 1
ATOM 3326 C C . SER B 1 183 ? 29.701 34.788 36.993 1.00 43.75 182 SER B C 1
ATOM 3327 O O . SER B 1 183 ? 30.885 34.552 37.213 1.00 44.79 182 SER B O 1
ATOM 3330 N N . LEU B 1 184 ? 29.300 35.834 36.262 1.00 39.35 183 LEU B N 1
ATOM 3331 C CA . LEU B 1 184 ? 30.233 36.798 35.659 1.00 38.79 183 LEU B CA 1
ATOM 3332 C C . LEU B 1 184 ? 30.813 37.710 36.723 1.00 43.72 183 LEU B C 1
ATOM 3333 O O . LEU B 1 184 ? 30.171 37.960 37.749 1.00 43.68 183 LEU B O 1
ATOM 3338 N N . ASN B 1 185 ? 32.030 38.207 36.475 1.00 40.91 184 ASN B N 1
ATOM 3339 C CA . ASN B 1 185 ? 32.749 39.099 37.376 1.00 42.03 184 ASN B CA 1
ATOM 3340 C C . ASN B 1 185 ? 32.017 40.450 37.477 1.00 43.86 184 ASN B C 1
ATOM 3341 O O . ASN B 1 185 ? 31.867 41.149 36.479 1.00 42.26 184 ASN B O 1
ATOM 3346 N N . GLU B 1 186 ? 31.561 40.793 38.692 1.00 41.16 185 GLU B N 1
ATOM 3347 C CA . GLU B 1 186 ? 30.821 42.011 39.011 1.00 40.97 185 GLU B CA 1
ATOM 3348 C C . GLU B 1 186 ? 31.647 43.272 38.742 1.00 46.26 185 GLU B C 1
ATOM 3349 O O . GLU B 1 186 ? 31.091 44.258 38.250 1.00 46.11 185 GLU B O 1
ATOM 3355 N N . THR B 1 187 ? 32.961 43.240 39.057 1.00 44.86 186 THR B N 1
ATOM 3356 C CA . THR B 1 187 ? 33.877 44.367 38.843 1.00 45.76 186 THR B CA 1
ATOM 3357 C C . THR B 1 187 ? 34.011 44.633 37.333 1.00 47.96 186 THR B C 1
ATOM 3358 O O . THR B 1 187 ? 33.977 45.790 36.910 1.00 47.54 186 THR B O 1
ATOM 3362 N N . HIS B 1 188 ? 34.118 43.560 36.535 1.00 43.80 187 HIS B N 1
ATOM 3363 C CA . HIS B 1 188 ? 34.247 43.627 35.085 1.00 42.71 187 HIS B CA 1
ATOM 3364 C C . HIS B 1 188 ? 32.968 44.155 34.438 1.00 44.85 187 HIS B C 1
ATOM 3365 O O . HIS B 1 188 ? 33.053 44.894 33.457 1.00 44.82 187 HIS B O 1
ATOM 3372 N N . LEU B 1 189 ? 31.796 43.824 35.010 1.00 39.50 188 LEU B N 1
ATOM 3373 C CA . LEU B 1 189 ? 30.518 44.304 34.487 1.00 37.12 188 LEU B CA 1
ATOM 3374 C C . LEU B 1 189 ? 30.337 45.790 34.758 1.00 41.95 188 LEU B C 1
ATOM 3375 O O . LEU B 1 189 ? 29.810 46.478 33.895 1.00 43.40 188 LEU B O 1
ATOM 3380 N N . ARG B 1 190 ? 30.797 46.292 35.910 1.00 39.25 189 ARG B N 1
ATOM 3381 C CA . ARG B 1 190 ? 30.733 47.720 36.255 1.00 40.58 189 ARG B CA 1
ATOM 3382 C C . ARG B 1 190 ? 31.620 48.519 35.316 1.00 46.51 189 ARG B C 1
ATOM 3383 O O . ARG B 1 190 ? 31.189 49.561 34.822 1.00 48.04 189 ARG B O 1
ATOM 3391 N N . ASP B 1 191 ? 32.829 47.986 35.010 1.00 42.01 190 ASP B N 1
ATOM 3392 C CA . ASP B 1 191 ? 33.795 48.588 34.087 1.00 41.94 190 ASP B CA 1
ATOM 3393 C C . ASP B 1 191 ? 33.272 48.627 32.654 1.00 43.72 190 ASP B C 1
ATOM 3394 O O . ASP B 1 191 ? 33.650 49.522 31.893 1.00 43.48 190 ASP B O 1
ATOM 3399 N N . LEU B 1 192 ? 32.395 47.665 32.290 1.00 39.41 191 LEU B N 1
ATOM 3400 C CA . LEU B 1 192 ? 31.773 47.572 30.969 1.00 37.71 191 LEU B CA 1
ATOM 3401 C C . LEU B 1 192 ? 30.394 48.241 30.949 1.00 41.23 191 LEU B C 1
ATOM 3402 O O . LEU B 1 192 ? 29.739 48.251 29.904 1.00 40.16 191 LEU B O 1
ATOM 3407 N N . ASN B 1 193 ? 29.984 48.851 32.088 1.00 39.29 192 ASN B N 1
ATOM 3408 C CA . ASN B 1 193 ? 28.717 49.580 32.277 1.00 39.14 192 ASN B CA 1
ATOM 3409 C C . ASN B 1 193 ? 27.488 48.673 32.010 1.00 41.49 192 ASN B C 1
ATOM 3410 O O . ASN B 1 193 ? 26.500 49.115 31.405 1.00 40.66 192 ASN B O 1
ATOM 3415 N N . ILE B 1 194 ? 27.553 47.399 32.463 1.00 36.61 193 ILE B N 1
ATOM 3416 C CA . ILE B 1 194 ? 26.450 46.456 32.251 1.00 35.10 193 ILE B CA 1
ATOM 3417 C C . ILE B 1 194 ? 26.152 45.655 33.543 1.00 40.32 193 ILE B C 1
ATOM 3418 O O . ILE B 1 194 ? 25.596 44.559 33.471 1.00 38.86 193 ILE B O 1
ATOM 3423 N N . SER B 1 195 ? 26.478 46.229 34.722 1.00 39.48 194 SER B N 1
ATOM 3424 C CA . SER B 1 195 ? 26.251 45.624 36.046 1.00 40.42 194 SER B CA 1
ATOM 3425 C C . SER B 1 195 ? 24.762 45.380 36.324 1.00 44.68 194 SER B C 1
ATOM 3426 O O . SER B 1 195 ? 24.457 44.517 37.151 1.00 45.86 194 SER B O 1
ATOM 3429 N N . ASP B 1 196 ? 23.844 46.094 35.613 1.00 39.32 195 ASP B N 1
ATOM 3430 C CA . ASP B 1 196 ? 22.387 45.938 35.733 1.00 38.76 195 ASP B CA 1
ATOM 3431 C C . ASP B 1 196 ? 21.940 44.511 35.403 1.00 40.76 195 ASP B C 1
ATOM 3432 O O . ASP B 1 196 ? 20.877 44.100 35.868 1.00 41.54 195 ASP B O 1
ATOM 3437 N N . LEU B 1 197 ? 22.735 43.767 34.595 1.00 34.59 196 LEU B N 1
ATOM 3438 C CA . LEU B 1 197 ? 22.457 42.379 34.197 1.00 33.28 196 LEU B CA 1
ATOM 3439 C C . LEU B 1 197 ? 22.290 41.435 35.388 1.00 39.08 196 LEU B C 1
ATOM 3440 O O . LEU B 1 197 ? 21.446 40.548 35.336 1.00 38.70 196 LEU B O 1
ATOM 3445 N N . THR B 1 198 ? 23.117 41.613 36.444 1.00 37.26 197 THR B N 1
ATOM 3446 C CA . THR B 1 198 ? 23.174 40.740 37.626 1.00 37.44 197 THR B CA 1
ATOM 3447 C C . THR B 1 198 ? 22.409 41.285 38.836 1.00 43.49 197 THR B C 1
ATOM 3448 O O . THR B 1 198 ? 22.445 40.658 39.897 1.00 45.00 197 THR B O 1
ATOM 3452 N N . LYS B 1 199 ? 21.697 42.416 38.683 1.00 40.67 198 LYS B N 1
ATOM 3453 C CA . LYS B 1 199 ? 20.897 43.007 39.765 1.00 42.08 198 LYS B CA 1
ATOM 3454 C C . LYS B 1 199 ? 19.599 42.260 39.906 1.00 47.86 198 LYS B C 1
ATOM 3455 O O . LYS B 1 199 ? 19.064 41.801 38.904 1.00 47.02 198 LYS B O 1
ATOM 3461 N N . ASN B 1 200 ? 19.076 42.159 41.137 1.00 48.58 199 ASN B N 1
ATOM 3462 C CA . ASN B 1 200 ? 17.799 41.503 41.440 1.00 49.73 199 ASN B CA 1
ATOM 3463 C C . ASN B 1 200 ? 16.606 42.307 40.914 1.00 54.26 199 ASN B C 1
ATOM 3464 O O . ASN B 1 200 ? 15.537 41.735 40.709 1.00 53.51 199 ASN B O 1
ATOM 3469 N N . ASP B 1 201 ? 16.798 43.619 40.690 1.00 52.46 200 ASP B N 1
ATOM 3470 C CA . ASP B 1 201 ? 15.798 44.563 40.185 1.00 53.14 200 ASP B CA 1
ATOM 3471 C C . ASP B 1 201 ? 15.336 44.168 38.786 1.00 54.47 200 ASP B C 1
ATOM 3472 O O . ASP B 1 201 ? 14.153 44.287 38.485 1.00 53.09 200 ASP B O 1
ATOM 3477 N N . LEU B 1 202 ? 16.274 43.689 37.941 1.00 50.40 201 LEU B N 1
ATOM 3478 C CA . LEU B 1 202 ? 15.993 43.229 36.580 1.00 48.51 201 LEU B CA 1
ATOM 3479 C C . LEU B 1 202 ? 15.069 42.019 36.628 1.00 48.24 201 LEU B C 1
ATOM 3480 O O . LEU B 1 202 ? 14.089 41.989 35.898 1.00 47.15 201 LEU B O 1
ATOM 3485 N N . ILE B 1 203 ? 15.373 41.043 37.499 1.00 43.39 202 ILE B N 1
ATOM 3486 C CA . ILE B 1 203 ? 14.589 39.821 37.647 1.00 42.61 202 ILE B CA 1
ATOM 3487 C C . ILE B 1 203 ? 13.227 40.158 38.290 1.00 45.39 202 ILE B C 1
ATOM 3488 O O . ILE B 1 203 ? 12.205 39.701 37.775 1.00 45.02 202 ILE B O 1
ATOM 3493 N N . ASN B 1 204 ? 13.202 40.998 39.345 1.00 41.80 203 ASN B N 1
ATOM 3494 C CA . ASN B 1 204 ? 11.950 41.404 39.994 1.00 42.14 203 ASN B CA 1
ATOM 3495 C C . ASN B 1 204 ? 11.050 42.205 39.042 1.00 43.83 203 ASN B C 1
ATOM 3496 O O . ASN B 1 204 ? 9.842 41.967 39.015 1.00 43.22 203 ASN B O 1
ATOM 3501 N N . GLY B 1 205 ? 11.656 43.099 38.258 1.00 39.07 204 GLY B N 1
ATOM 3502 C CA . GLY B 1 205 ? 10.981 43.921 37.264 1.00 38.70 204 GLY B CA 1
ATOM 3503 C C . GLY B 1 205 ? 10.457 43.094 36.110 1.00 42.94 204 GLY B C 1
ATOM 3504 O O . GLY B 1 205 ? 9.353 43.353 35.626 1.00 43.33 204 GLY B O 1
ATOM 3505 N N . TYR B 1 206 ? 11.229 42.063 35.691 1.00 38.36 205 TYR B N 1
ATOM 3506 C CA . TYR B 1 206 ? 10.830 41.144 34.638 1.00 36.93 205 TYR B CA 1
ATOM 3507 C C . TYR B 1 206 ? 9.607 40.351 35.096 1.00 41.27 205 TYR B C 1
ATOM 3508 O O . TYR B 1 206 ? 8.644 40.285 34.347 1.00 40.50 205 TYR B O 1
ATOM 3517 N N . ILE B 1 207 ? 9.639 39.752 36.311 1.00 39.10 206 ILE B N 1
ATOM 3518 C CA . ILE B 1 207 ? 8.526 38.951 36.855 1.00 39.35 206 ILE B CA 1
ATOM 3519 C C . ILE B 1 207 ? 7.252 39.822 36.972 1.00 44.21 206 ILE B C 1
ATOM 3520 O O . ILE B 1 207 ? 6.197 39.419 36.471 1.00 43.85 206 ILE B O 1
ATOM 3525 N N . LYS B 1 208 ? 7.372 41.019 37.590 1.00 40.46 207 LYS B N 1
ATOM 3526 C CA . LYS B 1 208 ? 6.272 41.955 37.801 1.00 41.32 207 LYS B CA 1
ATOM 3527 C C . LYS B 1 208 ? 5.605 42.368 36.483 1.00 43.08 207 LYS B C 1
ATOM 3528 O O . LYS B 1 208 ? 4.390 42.212 36.362 1.00 43.96 207 LYS B O 1
ATOM 3534 N N . THR B 1 209 ? 6.390 42.883 35.508 1.00 37.30 208 THR B N 1
ATOM 3535 C CA . THR B 1 209 ? 5.887 43.361 34.213 1.00 36.17 208 THR B CA 1
ATOM 3536 C C . THR B 1 209 ? 5.278 42.211 33.399 1.00 38.96 208 THR B C 1
ATOM 3537 O O . THR B 1 209 ? 4.176 42.376 32.877 1.00 40.31 208 THR B O 1
ATOM 3541 N N . THR B 1 210 ? 5.965 41.050 33.338 1.00 33.40 209 THR B N 1
ATOM 3542 C CA . THR B 1 210 ? 5.521 39.866 32.610 1.00 32.31 209 THR B CA 1
ATOM 3543 C C . THR B 1 210 ? 4.178 39.370 33.167 1.00 37.44 209 THR B C 1
ATOM 3544 O O . THR B 1 210 ? 3.275 39.090 32.374 1.00 36.19 209 THR B O 1
ATOM 3548 N N . ASN B 1 211 ? 4.033 39.290 34.512 1.00 35.59 210 ASN B N 1
ATOM 3549 C CA . ASN B 1 211 ? 2.782 38.862 35.139 1.00 36.91 210 ASN B CA 1
ATOM 3550 C C . ASN B 1 211 ? 1.649 39.856 34.838 1.00 43.83 210 ASN B C 1
ATOM 3551 O O . ASN B 1 211 ? 0.520 39.419 34.613 1.00 44.71 210 ASN B O 1
ATOM 3556 N N . GLU B 1 212 ? 1.952 41.172 34.770 1.00 42.25 211 GLU B N 1
ATOM 3557 C CA . GLU B 1 212 ? 0.964 42.195 34.418 1.00 44.56 211 GLU B CA 1
ATOM 3558 C C . GLU B 1 212 ? 0.574 42.049 32.948 1.00 49.91 211 GLU B C 1
ATOM 3559 O O . GLU B 1 212 ? -0.612 42.094 32.629 1.00 51.86 211 GLU B O 1
ATOM 3565 N N . GLU B 1 213 ? 1.574 41.831 32.065 1.00 45.26 212 GLU B N 1
ATOM 3566 C CA . GLU B 1 213 ? 1.379 41.615 30.629 1.00 44.24 212 GLU B CA 1
ATOM 3567 C C . GLU B 1 213 ? 0.559 40.351 30.383 1.00 47.51 212 GLU B C 1
ATOM 3568 O O . GLU B 1 213 ? -0.321 40.368 29.524 1.00 49.51 212 GLU B O 1
ATOM 3574 N N . LEU B 1 214 ? 0.808 39.276 31.170 1.00 41.46 213 LEU B N 1
ATOM 3575 C CA . LEU B 1 214 ? 0.099 37.995 31.076 1.00 40.30 213 LEU B CA 1
ATOM 3576 C C . LEU B 1 214 ? -1.373 38.149 31.386 1.00 48.22 213 LEU B C 1
ATOM 3577 O O . LEU B 1 214 ? -2.202 37.590 30.661 1.00 47.84 213 LEU B O 1
ATOM 3582 N N . LYS B 1 215 ? -1.697 38.913 32.458 1.00 48.33 214 LYS B N 1
ATOM 3583 C CA . LYS B 1 215 ? -3.071 39.157 32.906 1.00 51.09 214 LYS B CA 1
ATOM 3584 C C . LYS B 1 215 ? -3.847 39.991 31.881 1.00 55.48 214 LYS B C 1
ATOM 3585 O O . LYS B 1 215 ? -4.991 39.661 31.588 1.00 55.72 214 LYS B O 1
ATOM 3591 N N . LYS B 1 216 ? -3.199 41.008 31.284 1.00 52.83 215 LYS B N 1
ATOM 3592 C CA . LYS B 1 216 ? -3.767 41.887 30.250 1.00 53.86 215 LYS B CA 1
ATOM 3593 C C . LYS B 1 216 ? -4.148 41.086 28.984 1.00 56.95 215 LYS B C 1
ATOM 3594 O O . LYS B 1 216 ? -5.007 41.523 28.228 1.00 57.16 215 LYS B O 1
ATOM 3600 N N . CYS B 1 217 ? -3.506 39.919 28.762 1.00 52.60 216 CYS B N 1
ATOM 3601 C CA . CYS B 1 217 ? -3.784 39.008 27.647 1.00 51.60 216 CYS B CA 1
ATOM 3602 C C . CYS B 1 217 ? -4.801 37.911 28.057 1.00 57.16 216 CYS B C 1
ATOM 3603 O O . CYS B 1 217 ? -5.163 37.086 27.215 1.00 57.89 216 CYS B O 1
ATOM 3606 N N . GLY B 1 218 ? -5.246 37.918 29.322 1.00 53.97 217 GLY B N 1
ATOM 3607 C CA . GLY B 1 218 ? -6.236 36.983 29.850 1.00 55.51 217 GLY B CA 1
ATOM 3608 C C . GLY B 1 218 ? -5.720 35.676 30.425 1.00 60.27 217 GLY B C 1
ATOM 3609 O O . GLY B 1 218 ? -6.415 34.656 30.353 1.00 61.35 217 GLY B O 1
ATOM 3610 N N . TYR B 1 219 ? -4.517 35.692 31.028 1.00 55.66 218 TYR B N 1
ATOM 3611 C CA . TYR B 1 219 ? -3.917 34.499 31.636 1.00 54.54 218 TYR B CA 1
ATOM 3612 C C . TYR B 1 219 ? -3.593 34.717 33.108 1.00 59.59 218 TYR B C 1
ATOM 3613 O O . TYR B 1 219 ? -3.572 35.859 33.572 1.00 60.64 218 TYR B O 1
ATOM 3622 N N . ASN B 1 220 ? -3.356 33.614 33.840 1.00 55.29 219 ASN B N 1
ATOM 3623 C CA . ASN B 1 220 ? -3.000 33.644 35.253 1.00 55.40 219 ASN B CA 1
ATOM 3624 C C . ASN B 1 220 ? -1.507 33.930 35.429 1.00 56.77 219 ASN B C 1
ATOM 3625 O O . ASN B 1 220 ? -0.675 33.439 34.657 1.00 54.72 219 ASN B O 1
ATOM 3630 N N . GLU B 1 221 ? -1.180 34.719 36.458 1.00 53.69 220 GLU B N 1
ATOM 3631 C CA . GLU B 1 221 ? 0.184 35.079 36.841 1.00 52.08 220 GLU B CA 1
ATOM 3632 C C . GLU B 1 221 ? 0.960 33.834 37.300 1.00 54.83 220 GLU B C 1
ATOM 3633 O O . GLU B 1 221 ? 0.355 32.863 37.752 1.00 54.92 220 GLU B O 1
ATOM 3639 N N . VAL B 1 222 ? 2.288 33.857 37.163 1.00 50.10 221 VAL B N 1
ATOM 3640 C CA . VAL B 1 222 ? 3.153 32.757 37.589 1.00 49.56 221 VAL B CA 1
ATOM 3641 C C . VAL B 1 222 ? 3.996 33.251 38.756 1.00 56.83 221 VAL B C 1
ATOM 3642 O O . VAL B 1 222 ? 4.703 34.253 38.626 1.00 56.41 221 VAL B O 1
ATOM 3646 N N . ASN B 1 223 ? 3.941 32.542 39.881 1.00 56.47 222 ASN B N 1
ATOM 3647 C CA . ASN B 1 223 ? 4.749 32.906 41.031 1.00 58.37 222 ASN B CA 1
ATOM 3648 C C . ASN B 1 223 ? 5.943 31.963 41.103 1.00 63.20 222 ASN B C 1
ATOM 3649 O O . ASN B 1 223 ? 5.768 30.741 41.113 1.00 63.12 222 ASN B O 1
ATOM 3654 N N . TYR B 1 224 ? 7.158 32.548 41.073 1.00 59.44 223 TYR B N 1
ATOM 3655 C CA . TYR B 1 224 ? 8.452 31.862 41.111 1.00 81.88 223 TYR B CA 1
ATOM 3656 C C . TYR B 1 224 ? 8.900 31.638 42.561 1.00 111.35 223 TYR B C 1
ATOM 3657 O O . TYR B 1 224 ? 8.571 30.622 43.171 1.00 69.48 223 TYR B O 1
ATOM 3666 N N . LYS C 1 4 ? 37.944 38.728 -0.838 1.00 71.85 3 LYS C N 1
ATOM 3667 C CA . LYS C 1 4 ? 37.639 39.788 0.121 1.00 69.27 3 LYS C CA 1
ATOM 3668 C C . LYS C 1 4 ? 38.905 40.388 0.744 1.00 74.14 3 LYS C C 1
ATOM 3669 O O . LYS C 1 4 ? 39.820 39.652 1.124 1.00 75.28 3 LYS C O 1
ATOM 3675 N N . LEU C 1 5 ? 38.936 41.735 0.845 1.00 69.84 4 LEU C N 1
ATOM 3676 C CA . LEU C 1 5 ? 40.009 42.543 1.447 1.00 70.52 4 LEU C CA 1
ATOM 3677 C C . LEU C 1 5 ? 39.500 43.027 2.809 1.00 74.46 4 LEU C C 1
ATOM 3678 O O . LEU C 1 5 ? 38.539 43.792 2.861 1.00 71.27 4 LEU C O 1
ATOM 3683 N N . ARG C 1 6 ? 40.082 42.525 3.909 1.00 74.27 5 ARG C N 1
ATOM 3684 C CA . ARG C 1 6 ? 39.602 42.850 5.259 1.00 73.68 5 ARG C CA 1
ATOM 3685 C C . ARG C 1 6 ? 40.416 43.957 5.947 1.00 78.64 5 ARG C C 1
ATOM 3686 O O . ARG C 1 6 ? 40.030 44.404 7.030 1.00 77.32 5 ARG C O 1
ATOM 3694 N N . SER C 1 7 ? 41.498 44.434 5.307 1.00 77.11 6 SER C N 1
ATOM 3695 C CA . SER C 1 7 ? 42.341 45.498 5.855 1.00 77.23 6 SER C CA 1
ATOM 3696 C C . SER C 1 7 ? 42.829 46.443 4.761 1.00 80.46 6 SER C C 1
ATOM 3697 O O . SER C 1 7 ? 42.655 46.167 3.569 1.00 79.94 6 SER C O 1
ATOM 3700 N N . VAL C 1 8 ? 43.461 47.556 5.187 1.00 76.81 7 VAL C N 1
ATOM 3701 C CA . VAL C 1 8 ? 44.060 48.598 4.348 1.00 76.50 7 VAL C CA 1
ATOM 3702 C C . VAL C 1 8 ? 45.355 48.039 3.711 1.00 82.92 7 VAL C C 1
ATOM 3703 O O . VAL C 1 8 ? 45.741 48.482 2.625 1.00 83.12 7 VAL C O 1
ATOM 3707 N N . LYS C 1 9 ? 45.998 47.046 4.378 1.00 81.13 8 LYS C N 1
ATOM 3708 C CA . LYS C 1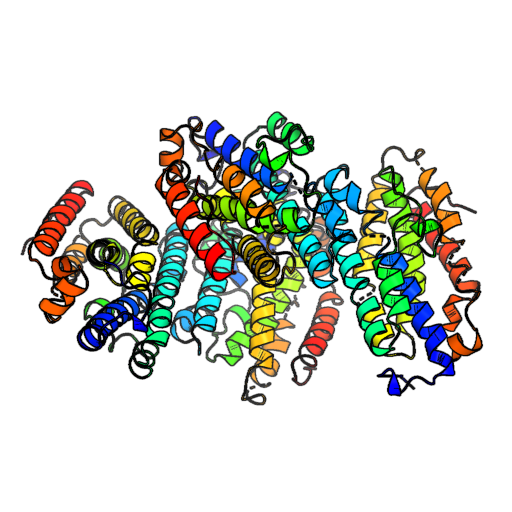 9 ? 47.219 46.361 3.918 1.00 83.65 8 LYS C CA 1
ATOM 3709 C C . LYS C 1 9 ? 46.922 45.490 2.693 1.00 86.52 8 LYS C C 1
ATOM 3710 O O . LYS C 1 9 ? 47.793 45.314 1.840 1.00 87.81 8 LYS C O 1
ATOM 3716 N N . GLU C 1 10 ? 45.687 44.943 2.623 1.00 80.76 9 GLU C N 1
ATOM 3717 C CA . GLU C 1 10 ? 45.195 44.070 1.553 1.00 80.36 9 GLU C CA 1
ATOM 3718 C C . GLU C 1 10 ? 44.694 44.875 0.338 1.00 81.18 9 GLU C C 1
ATOM 3719 O O . GLU C 1 10 ? 44.493 44.297 -0.730 1.00 81.25 9 GLU C O 1
ATOM 3725 N N . VAL C 1 11 ? 44.515 46.198 0.488 1.00 75.27 10 VAL C N 1
ATOM 3726 C CA . VAL C 1 11 ? 44.036 47.040 -0.610 1.00 73.61 10 VAL C CA 1
ATOM 3727 C C . VAL C 1 11 ? 45.231 47.534 -1.463 1.00 80.70 10 VAL C C 1
ATOM 3728 O O . VAL C 1 11 ? 46.087 48.259 -0.943 1.00 81.42 10 VAL C O 1
ATOM 3732 N N . PRO C 1 12 ? 45.278 47.189 -2.779 1.00 78.29 11 PRO C N 1
ATOM 3733 C CA . PRO C 1 12 ? 46.359 47.712 -3.643 1.00 80.31 11 PRO C CA 1
ATOM 3734 C C . PRO C 1 12 ? 46.267 49.232 -3.775 1.00 83.12 11 PRO C C 1
ATOM 3735 O O . PRO C 1 12 ? 45.151 49.765 -3.810 1.00 80.22 11 PRO C O 1
ATOM 3739 N N . GLN C 1 13 ? 47.432 49.926 -3.832 1.00 81.23 12 GLN C N 1
ATOM 3740 C CA . GLN C 1 13 ? 47.561 51.393 -3.918 1.00 79.83 12 GLN C CA 1
ATOM 3741 C C . GLN C 1 13 ? 46.664 52.007 -5.010 1.00 81.23 12 GLN C C 1
ATOM 3742 O O . GLN C 1 13 ? 46.125 53.098 -4.812 1.00 78.36 12 GLN C O 1
ATOM 3748 N N . ASP C 1 14 ? 46.495 51.292 -6.137 1.00 79.00 13 ASP C N 1
ATOM 3749 C CA . ASP C 1 14 ? 45.689 51.688 -7.292 1.00 78.10 13 ASP C CA 1
ATOM 3750 C C . ASP C 1 14 ? 44.206 51.885 -6.917 1.00 76.12 13 ASP C C 1
ATOM 3751 O O . ASP C 1 14 ? 43.573 52.820 -7.411 1.00 75.51 13 ASP C O 1
ATOM 3756 N N . LEU C 1 15 ? 43.686 51.058 -5.995 1.00 67.76 14 LEU C N 1
ATOM 3757 C CA . LEU C 1 15 ? 42.292 51.089 -5.550 1.00 63.01 14 LEU C CA 1
ATOM 3758 C C . LEU C 1 15 ? 41.995 52.049 -4.374 1.00 62.52 14 LEU C C 1
ATOM 3759 O O . LEU C 1 15 ? 40.823 52.413 -4.183 1.00 58.56 14 LEU C O 1
ATOM 3764 N N . THR C 1 16 ? 43.031 52.434 -3.588 1.00 58.81 15 THR C N 1
ATOM 3765 C CA . THR C 1 16 ? 42.904 53.252 -2.375 1.00 56.98 15 THR C CA 1
ATOM 3766 C C . THR C 1 16 ? 42.131 54.569 -2.589 1.00 57.86 15 THR C C 1
ATOM 3767 O O . THR C 1 16 ? 41.176 54.808 -1.854 1.00 55.73 15 THR C O 1
ATOM 3771 N N . ASN C 1 17 ? 42.508 55.386 -3.592 1.00 53.67 16 ASN C N 1
ATOM 3772 C CA . ASN C 1 17 ? 41.863 56.669 -3.883 1.00 51.44 16 ASN C CA 1
ATOM 3773 C C . ASN C 1 17 ? 40.380 56.537 -4.227 1.00 51.91 16 ASN C C 1
ATOM 3774 O O . ASN C 1 17 ? 39.589 57.345 -3.744 1.00 50.50 16 ASN C O 1
ATOM 3779 N N . THR C 1 18 ? 40.004 55.549 -5.059 1.00 48.25 17 THR C N 1
ATOM 3780 C CA . THR C 1 18 ? 38.609 55.323 -5.457 1.00 46.39 17 THR C CA 1
ATOM 3781 C C . THR C 1 18 ? 37.795 54.858 -4.228 1.00 45.73 17 THR C C 1
ATOM 3782 O O . THR C 1 18 ? 36.706 55.377 -3.991 1.00 41.74 17 THR C O 1
ATOM 3786 N N . LEU C 1 19 ? 38.352 53.917 -3.443 1.00 43.19 18 LEU C N 1
ATOM 3787 C CA . LEU C 1 19 ? 37.734 53.376 -2.233 1.00 41.44 18 LEU C CA 1
ATOM 3788 C C . LEU C 1 19 ? 37.519 54.492 -1.190 1.00 43.51 18 LEU C C 1
ATOM 3789 O O . LEU C 1 19 ? 36.421 54.604 -0.655 1.00 42.33 18 LEU C O 1
ATOM 3794 N N . VAL C 1 20 ? 38.529 55.353 -0.970 1.00 39.99 19 VAL C N 1
ATOM 3795 C CA . VAL C 1 20 ? 38.440 56.491 -0.054 1.00 38.14 19 VAL C CA 1
ATOM 3796 C C . VAL C 1 20 ? 37.317 57.432 -0.539 1.00 40.18 19 VAL C C 1
ATOM 3797 O O . VAL C 1 20 ? 36.437 57.771 0.261 1.00 38.70 19 VAL C O 1
ATOM 3801 N N . ASN C 1 21 ? 37.317 57.793 -1.846 1.00 36.70 20 ASN C N 1
ATOM 3802 C CA . ASN C 1 21 ? 36.299 58.660 -2.432 1.00 36.12 20 ASN C CA 1
ATOM 3803 C C . ASN C 1 21 ? 34.876 58.071 -2.277 1.00 39.99 20 ASN C C 1
ATOM 3804 O O . ASN C 1 21 ? 33.965 58.824 -1.951 1.00 37.97 20 ASN C O 1
ATOM 3809 N N . ILE C 1 22 ? 34.701 56.741 -2.441 1.00 38.27 21 ILE C N 1
ATOM 3810 C CA . ILE C 1 22 ? 33.409 56.056 -2.255 1.00 37.69 21 ILE C CA 1
ATOM 3811 C C . ILE C 1 22 ? 32.920 56.224 -0.789 1.00 39.72 21 ILE C C 1
ATOM 3812 O O . ILE C 1 22 ? 31.760 56.569 -0.568 1.00 38.57 21 ILE C O 1
ATOM 3817 N N . ILE C 1 23 ? 33.809 55.979 0.198 1.00 35.87 22 ILE C N 1
ATOM 3818 C CA . ILE C 1 23 ? 33.487 56.079 1.631 1.00 33.94 22 ILE C CA 1
ATOM 3819 C C . ILE C 1 23 ? 33.215 57.554 2.008 1.00 36.60 22 ILE C C 1
ATOM 3820 O O . ILE C 1 23 ? 32.260 57.821 2.726 1.00 35.11 22 ILE C O 1
ATOM 3825 N N . GLU C 1 24 ? 34.027 58.492 1.488 1.00 34.71 23 GLU C N 1
ATOM 3826 C CA . GLU C 1 24 ? 33.893 59.930 1.709 1.00 34.78 23 GLU C CA 1
ATOM 3827 C C . GLU C 1 24 ? 32.526 60.423 1.221 1.00 37.79 23 GLU C C 1
ATOM 3828 O O . GLU C 1 24 ? 31.828 61.101 1.972 1.00 37.45 23 GLU C O 1
ATOM 3834 N N . LEU C 1 25 ? 32.148 60.067 -0.022 1.00 34.72 24 LEU C N 1
ATOM 3835 C CA . LEU C 1 25 ? 30.881 60.453 -0.640 1.00 34.44 24 LEU C CA 1
ATOM 3836 C C . LEU C 1 25 ? 29.696 59.952 0.181 1.00 36.50 24 LEU C C 1
ATOM 3837 O O . LEU C 1 25 ? 28.750 60.708 0.402 1.00 35.82 24 LEU C O 1
ATOM 3842 N N . ARG C 1 26 ? 29.772 58.694 0.662 1.00 31.53 25 ARG C N 1
ATOM 3843 C CA . ARG C 1 26 ? 28.729 58.093 1.474 1.00 29.83 25 ARG C CA 1
ATOM 3844 C C . ARG C 1 26 ? 28.629 58.784 2.843 1.00 32.52 25 ARG C C 1
ATOM 3845 O O . ARG C 1 26 ? 27.521 59.078 3.292 1.00 30.58 25 ARG C O 1
ATOM 3853 N N . ALA C 1 27 ? 29.780 59.036 3.494 1.00 29.73 26 ALA C N 1
ATOM 3854 C CA . ALA C 1 27 ? 29.848 59.711 4.788 1.00 29.44 26 ALA C CA 1
ATOM 3855 C C . ALA C 1 27 ? 29.241 61.114 4.714 1.00 32.15 26 ALA C C 1
ATOM 3856 O O . ALA C 1 27 ? 28.465 61.487 5.597 1.00 31.42 26 ALA C O 1
ATOM 3858 N N . ASP C 1 28 ? 29.558 61.869 3.635 1.00 28.55 27 ASP C N 1
ATOM 3859 C CA . ASP C 1 28 ? 29.088 63.238 3.436 1.00 27.73 27 ASP C CA 1
ATOM 3860 C C . ASP C 1 28 ? 27.562 63.304 3.209 1.00 30.70 27 ASP C C 1
ATOM 3861 O O . ASP C 1 28 ? 26.912 64.199 3.756 1.00 29.48 27 ASP C O 1
ATOM 3866 N N . PHE C 1 29 ? 27.006 62.367 2.404 1.00 27.44 28 PHE C N 1
ATOM 3867 C CA . PHE C 1 29 ? 25.581 62.278 2.090 1.00 27.40 28 PHE C CA 1
ATOM 3868 C C . PHE C 1 29 ? 24.739 62.075 3.378 1.00 33.71 28 PHE C C 1
ATOM 3869 O O . PHE C 1 29 ? 23.764 62.807 3.607 1.00 34.52 28 PHE C O 1
ATOM 3877 N N . GLU C 1 30 ? 25.176 61.127 4.222 1.00 29.21 29 GLU C N 1
ATOM 3878 C CA . GLU C 1 30 ? 24.556 60.724 5.479 1.00 28.86 29 GLU C CA 1
ATOM 3879 C C . GLU C 1 30 ? 24.673 61.790 6.588 1.00 31.81 29 GLU C C 1
ATOM 3880 O O . GLU C 1 30 ? 23.703 61.986 7.322 1.00 30.52 29 GLU C O 1
ATOM 3886 N N . LEU C 1 31 ? 25.840 62.460 6.719 1.00 28.62 30 LEU C N 1
ATOM 3887 C CA . LEU C 1 31 ? 26.017 63.521 7.714 1.00 28.01 30 LEU C CA 1
ATOM 3888 C C . LEU C 1 31 ? 25.251 64.791 7.297 1.00 31.07 30 LEU C C 1
ATOM 3889 O O . LEU C 1 31 ? 24.746 65.503 8.172 1.00 32.04 30 LEU C O 1
ATOM 3894 N N . ALA C 1 32 ? 25.080 65.030 5.975 1.00 25.03 31 ALA C N 1
ATOM 3895 C CA . ALA C 1 32 ? 24.264 66.151 5.486 1.00 22.71 31 ALA C CA 1
ATOM 3896 C C . ALA C 1 32 ? 22.799 65.961 5.885 1.00 26.14 31 ALA C C 1
ATOM 3897 O O . ALA C 1 32 ? 22.130 66.932 6.224 1.00 28.14 31 ALA C O 1
ATOM 3907 N N . VAL C 1 34 ? 21.715 64.751 8.594 1.00 29.34 33 VAL C N 1
ATOM 3908 C CA . VAL C 1 34 ? 21.613 65.179 9.986 1.00 30.85 33 VAL C CA 1
ATOM 3909 C C . VAL C 1 34 ? 21.155 66.650 9.996 1.00 37.10 33 VAL C C 1
ATOM 3910 O O . VAL C 1 34 ? 20.156 66.943 10.647 1.00 38.77 33 VAL C O 1
ATOM 3914 N N . GLU C 1 35 ? 21.819 67.537 9.206 1.00 32.68 34 GLU C N 1
ATOM 3915 C CA . GLU C 1 35 ? 21.469 68.967 9.076 1.00 31.73 34 GLU C CA 1
ATOM 3916 C C . GLU C 1 35 ? 20.113 69.183 8.434 1.00 33.46 34 GLU C C 1
ATOM 3917 O O . GLU C 1 35 ? 19.407 70.112 8.812 1.00 35.52 34 GLU C O 1
ATOM 3923 N N . GLN C 1 36 ? 19.787 68.387 7.410 1.00 27.90 35 GLN C N 1
ATOM 3924 C CA . GLN C 1 36 ? 18.536 68.493 6.647 1.00 26.94 35 GLN C CA 1
ATOM 3925 C C . GLN C 1 36 ? 17.307 68.090 7.454 1.00 30.76 35 GLN C C 1
ATOM 3926 O O . GLN C 1 36 ? 16.279 68.770 7.370 1.00 30.89 35 GLN C O 1
ATOM 3932 N N . TYR C 1 37 ? 17.416 67.019 8.256 1.00 26.63 36 TYR C N 1
ATOM 3933 C CA . TYR C 1 37 ? 16.292 66.502 9.043 1.00 26.98 36 TYR C CA 1
ATOM 3934 C C . TYR C 1 37 ? 16.165 67.095 10.450 1.00 33.42 36 TYR C C 1
ATOM 3935 O O . TYR C 1 37 ? 15.071 67.032 11.015 1.00 33.62 36 TYR C O 1
ATOM 3944 N N . SER C 1 38 ? 17.261 67.645 11.019 1.00 31.06 37 SER C N 1
ATOM 3945 C CA . SER C 1 38 ? 17.277 68.203 12.380 1.00 32.80 37 SER C CA 1
ATOM 3946 C C . SER C 1 38 ? 16.138 69.211 12.700 1.00 36.09 37 SER C C 1
ATOM 3947 O O . SER C 1 38 ? 15.586 69.076 13.792 1.00 36.14 37 SER C O 1
ATOM 3950 N N . PRO C 1 39 ? 15.721 70.178 11.821 1.00 31.57 38 PRO C N 1
ATOM 3951 C CA . PRO C 1 39 ? 14.621 71.087 12.220 1.00 31.92 38 PRO C CA 1
ATOM 3952 C C . PRO C 1 39 ? 13.297 70.372 12.500 1.00 35.62 38 PRO C C 1
ATOM 3953 O O . PRO C 1 39 ? 12.478 70.888 13.259 1.00 38.06 38 PRO C O 1
ATOM 3957 N N . TRP C 1 40 ? 13.103 69.177 11.913 1.00 30.87 39 TRP C N 1
ATOM 3958 C CA . TRP C 1 40 ? 11.877 68.385 12.018 1.00 31.42 39 TRP C CA 1
ATOM 3959 C C . TRP C 1 40 ? 11.762 67.563 13.304 1.00 35.80 39 TRP C C 1
ATOM 3960 O O . TRP C 1 40 ? 10.708 66.967 13.527 1.00 36.04 39 TRP C O 1
ATOM 3971 N N . LEU C 1 41 ? 12.779 67.593 14.189 1.00 33.83 40 LEU C N 1
ATOM 3972 C CA . LEU C 1 41 ? 12.700 66.948 15.516 1.00 35.82 40 LEU C CA 1
ATOM 3973 C C . LEU C 1 41 ? 11.640 67.643 16.382 1.00 43.15 40 LEU C C 1
ATOM 3974 O O . LEU C 1 41 ? 11.026 67.027 17.255 1.00 44.95 40 LEU C O 1
ATOM 3979 N N . VAL C 1 42 ? 11.429 68.932 16.101 1.00 40.74 41 VAL C N 1
ATOM 3980 C CA . VAL C 1 42 ? 10.513 69.820 16.796 1.00 43.35 41 VAL C CA 1
ATOM 3981 C C . VAL C 1 42 ? 9.281 70.129 15.939 1.00 48.02 41 VAL C C 1
ATOM 3982 O O . VAL C 1 42 ? 8.182 70.272 16.487 1.00 50.97 41 VAL C O 1
ATOM 3986 N N . ASN C 1 43 ? 9.460 70.259 14.607 1.00 42.25 42 ASN C N 1
ATOM 3987 C CA . ASN C 1 43 ? 8.392 70.734 13.727 1.00 42.14 42 ASN C CA 1
ATOM 3988 C C . ASN C 1 43 ? 7.611 69.691 12.928 1.00 44.55 42 ASN C C 1
ATOM 3989 O O . ASN C 1 43 ? 6.661 70.090 12.249 1.00 44.77 42 ASN C O 1
ATOM 3994 N N . ALA C 1 44 ? 7.926 68.381 13.043 1.00 39.82 43 ALA C N 1
ATOM 3995 C CA . ALA C 1 44 ? 7.154 67.350 12.338 1.00 39.48 43 ALA C CA 1
ATOM 3996 C C . ALA C 1 44 ? 5.666 67.419 12.790 1.00 45.85 43 ALA C C 1
ATOM 3997 O O . ALA C 1 44 ? 5.418 67.819 13.932 1.00 46.95 43 ALA C O 1
ATOM 3999 N N . PRO C 1 45 ? 4.674 67.158 11.895 1.00 43.31 44 PRO C N 1
ATOM 4000 C CA . PRO C 1 45 ? 3.259 67.400 12.248 1.00 45.88 44 PRO C CA 1
ATOM 4001 C C . PRO C 1 45 ? 2.650 66.540 13.358 1.00 54.39 44 PRO C C 1
ATOM 4002 O O . PRO C 1 45 ? 1.689 66.983 13.981 1.00 56.95 44 PRO C O 1
ATOM 4006 N N . THR C 1 46 ? 3.139 65.316 13.573 1.00 52.25 45 THR C N 1
ATOM 4007 C CA . THR C 1 46 ? 2.592 64.432 14.617 1.00 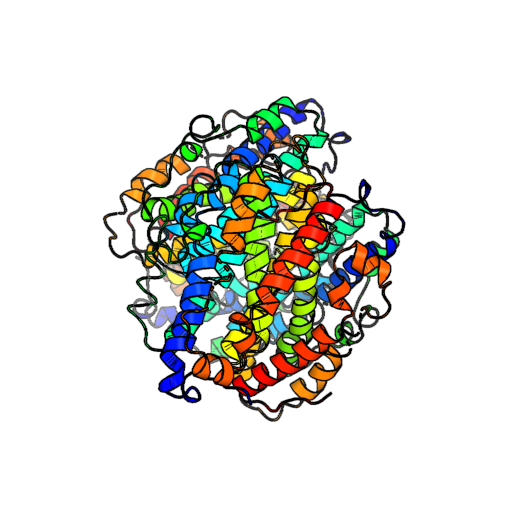54.34 45 THR C CA 1
ATOM 4008 C C . THR C 1 46 ? 3.710 63.963 15.551 1.00 59.72 45 THR C C 1
ATOM 4009 O O . THR C 1 46 ? 4.895 64.156 15.264 1.00 58.31 45 THR C O 1
ATOM 4013 N N . VAL C 1 47 ? 3.322 63.324 16.652 1.00 58.94 46 VAL C N 1
ATOM 4014 C CA . VAL C 1 47 ? 4.215 62.753 17.658 1.00 58.84 46 VAL C CA 1
ATOM 4015 C C . VAL C 1 47 ? 5.061 61.617 17.021 1.00 60.74 46 VAL C C 1
ATOM 4016 O O . VAL C 1 47 ? 6.289 61.655 17.122 1.00 59.35 46 VAL C O 1
ATOM 4020 N N . ASP C 1 48 ? 4.399 60.643 16.341 1.00 56.65 47 ASP C N 1
ATOM 4021 C CA . ASP C 1 48 ? 5.052 59.511 15.678 1.00 55.19 47 ASP C CA 1
ATOM 4022 C C . ASP C 1 48 ? 6.081 59.981 14.642 1.00 54.05 47 ASP C C 1
ATOM 4023 O O . ASP C 1 48 ? 7.133 59.350 14.514 1.00 53.20 47 ASP C O 1
ATOM 4028 N N . SER C 1 49 ? 5.779 61.094 13.930 1.00 46.22 48 SER C N 1
ATOM 4029 C CA . SER C 1 49 ? 6.629 61.708 12.918 1.00 42.26 48 SER C CA 1
ATOM 4030 C C . SER C 1 49 ? 7.926 62.237 13.535 1.00 43.40 48 SER C C 1
ATOM 4031 O O . SER C 1 49 ? 8.996 61.995 12.990 1.00 41.38 48 SER C O 1
ATOM 4034 N N . ARG C 1 50 ? 7.819 62.956 14.665 1.00 41.34 49 ARG C N 1
ATOM 4035 C CA . ARG C 1 50 ? 8.938 63.520 15.416 1.00 40.89 49 ARG C CA 1
ATOM 4036 C C . ARG C 1 50 ? 9.836 62.404 15.953 1.00 45.32 49 ARG C C 1
ATOM 4037 O O . ARG C 1 50 ? 11.061 62.536 15.926 1.00 43.74 49 ARG C O 1
ATOM 4045 N N . LEU C 1 51 ? 9.220 61.292 16.403 1.00 43.89 50 LEU C N 1
ATOM 4046 C CA . LEU C 1 51 ? 9.922 60.111 16.917 1.00 43.36 50 LEU C CA 1
ATOM 4047 C C . LEU C 1 51 ? 10.723 59.440 15.801 1.00 43.40 50 LEU C C 1
ATOM 4048 O O . LEU C 1 51 ? 11.841 58.999 16.041 1.00 42.52 50 LEU C O 1
ATOM 4053 N N . PHE C 1 52 ? 10.159 59.396 14.586 1.00 38.12 51 PHE C N 1
ATOM 4054 C CA . PHE C 1 52 ? 10.816 58.821 13.422 1.00 36.73 51 PHE C CA 1
ATOM 4055 C C . PHE C 1 52 ? 12.029 59.663 12.987 1.00 36.73 51 PHE C C 1
ATOM 4056 O O . PHE C 1 52 ? 13.060 59.096 12.614 1.00 35.28 51 PHE C O 1
ATOM 4064 N N . VAL C 1 53 ? 11.880 61.007 12.997 1.00 31.09 52 VAL C N 1
ATOM 4065 C CA . VAL C 1 53 ? 12.927 61.953 12.613 1.00 28.54 52 VAL C CA 1
ATOM 4066 C C . VAL C 1 53 ? 14.108 61.760 13.567 1.00 33.28 52 VAL C C 1
ATOM 4067 O O . VAL C 1 53 ? 15.236 61.712 13.103 1.00 34.69 52 VAL C O 1
ATOM 4071 N N . ALA C 1 54 ? 13.843 61.528 14.854 1.00 31.19 53 ALA C N 1
ATOM 4072 C CA . ALA C 1 54 ? 14.864 61.265 15.872 1.00 32.10 53 ALA C CA 1
ATOM 4073 C C . ALA C 1 54 ? 15.632 59.986 15.548 1.00 37.07 53 ALA C C 1
ATOM 4074 O O . ALA C 1 54 ? 16.855 59.970 15.663 1.00 34.86 53 ALA C O 1
ATOM 4076 N N . LYS C 1 55 ? 14.905 58.927 15.111 1.00 35.57 54 LYS C N 1
ATOM 4077 C CA . LYS C 1 55 ? 15.474 57.635 14.756 1.00 35.36 54 LYS C CA 1
ATOM 4078 C C . LYS C 1 55 ? 16.356 57.756 13.502 1.00 36.89 54 LYS C C 1
ATOM 4079 O O . LYS C 1 55 ? 17.487 57.274 13.509 1.00 37.10 54 LYS C O 1
ATOM 4085 N N . LEU C 1 56 ? 15.849 58.422 12.456 1.00 31.15 55 LEU C N 1
ATOM 4086 C CA . LEU C 1 56 ? 16.564 58.626 11.204 1.00 29.74 55 LEU C CA 1
ATOM 4087 C C . LEU C 1 56 ? 17.857 59.451 11.439 1.00 33.06 55 LEU C C 1
ATOM 4088 O O . LEU C 1 56 ? 18.916 59.065 10.939 1.00 33.68 55 LEU C O 1
ATOM 4093 N N . VAL C 1 57 ? 17.770 60.549 12.210 1.00 29.14 56 VAL C N 1
ATOM 4094 C CA . VAL C 1 57 ? 18.904 61.429 12.550 1.00 29.65 56 VAL C CA 1
ATOM 4095 C C . VAL C 1 57 ? 19.973 60.619 13.284 1.00 35.01 56 VAL C C 1
ATOM 4096 O O . VAL C 1 57 ? 21.149 60.699 12.924 1.00 35.05 56 VAL C O 1
ATOM 4100 N N . SER C 1 58 ? 19.549 59.813 14.267 1.00 32.88 57 SER C N 1
ATOM 4101 C CA . SER C 1 58 ? 20.403 58.929 15.060 1.00 33.70 57 SER C CA 1
ATOM 4102 C C . SER C 1 58 ? 21.095 57.899 14.150 1.00 35.07 57 SER C C 1
ATOM 4103 O O . SER C 1 58 ? 22.299 57.721 14.258 1.00 35.05 57 SER C O 1
ATOM 4106 N N . ASP C 1 59 ? 20.334 57.269 13.220 1.00 29.90 58 ASP C N 1
ATOM 4107 C CA . ASP C 1 59 ? 20.822 56.281 12.249 1.00 28.53 58 ASP C CA 1
ATOM 4108 C C . ASP C 1 59 ? 21.887 56.864 11.327 1.00 30.75 58 ASP C C 1
ATOM 4109 O O . ASP C 1 59 ? 22.976 56.309 11.241 1.00 30.11 58 ASP C O 1
ATOM 4114 N N . GLU C 1 60 ? 21.571 57.978 10.648 1.00 27.65 59 GLU C N 1
ATOM 4115 C CA . GLU C 1 60 ? 22.464 58.649 9.701 1.00 27.30 59 GLU C CA 1
ATOM 4116 C C . GLU C 1 60 ? 23.740 59.205 10.382 1.00 34.75 59 GLU C C 1
ATOM 4117 O O . GLU C 1 60 ? 24.817 59.130 9.790 1.00 35.25 59 GLU C O 1
ATOM 4123 N N . LEU C 1 61 ? 23.632 59.717 11.622 1.00 32.90 60 LEU C N 1
ATOM 4124 C CA . LEU C 1 61 ? 24.784 60.229 12.364 1.00 33.93 60 LEU C CA 1
ATOM 4125 C C . LEU C 1 61 ? 25.716 59.089 12.762 1.00 37.31 60 LEU C C 1
ATOM 4126 O O . LEU C 1 61 ? 26.931 59.219 12.591 1.00 37.07 60 LEU C O 1
ATOM 4131 N N . ASN C 1 62 ? 25.152 57.979 13.275 1.00 33.50 61 ASN C N 1
ATOM 4132 C CA . ASN C 1 62 ? 25.930 56.822 13.683 1.00 34.26 61 ASN C CA 1
ATOM 4133 C C . ASN C 1 62 ? 26.618 56.158 12.491 1.00 36.93 61 ASN C C 1
ATOM 4134 O O . ASN C 1 62 ? 27.823 55.924 12.581 1.00 39.12 61 ASN C O 1
ATOM 4139 N N . HIS C 1 63 ? 25.904 55.923 11.375 1.00 30.75 62 HIS C N 1
ATOM 4140 C CA . HIS C 1 63 ? 26.483 55.284 10.189 1.00 30.82 62 HIS C CA 1
ATOM 4141 C C . HIS C 1 63 ? 27.540 56.211 9.531 1.00 32.15 62 HIS C C 1
ATOM 4142 O O . HIS C 1 63 ? 28.620 55.743 9.186 1.00 32.18 62 HIS C O 1
ATOM 4149 N N . GLY C 1 64 ? 27.232 57.500 9.422 1.00 27.59 63 GLY C N 1
ATOM 4150 C CA . GLY C 1 64 ? 28.116 58.525 8.873 1.00 27.15 63 GLY C CA 1
ATOM 4151 C C . GLY C 1 64 ? 29.464 58.594 9.566 1.00 33.29 63 GLY C C 1
ATOM 4152 O O . GLY C 1 64 ? 30.491 58.581 8.888 1.00 34.35 63 GLY C O 1
ATOM 4153 N N . TRP C 1 65 ? 29.490 58.588 10.916 1.00 31.02 64 TRP C N 1
ATOM 4154 C CA . TRP C 1 65 ? 30.749 58.615 11.657 1.00 32.73 64 TRP C CA 1
ATOM 4155 C C . TRP C 1 65 ? 31.411 57.245 11.667 1.00 36.03 64 TRP C C 1
ATOM 4156 O O . TRP C 1 65 ? 32.626 57.181 11.874 1.00 36.75 64 TRP C O 1
ATOM 4167 N N . GLN C 1 66 ? 30.640 56.154 11.405 1.00 31.85 65 GLN C N 1
ATOM 4168 C CA A GLN C 1 66 ? 31.211 54.803 11.297 0.50 32.25 65 GLN C CA 1
ATOM 4169 C CA B GLN C 1 66 ? 31.216 54.810 11.299 0.50 32.05 65 GLN C CA 1
ATOM 4170 C C . GLN C 1 66 ? 31.961 54.690 9.962 1.00 36.46 65 GLN C C 1
ATOM 4171 O O . GLN C 1 66 ? 32.937 53.944 9.858 1.00 37.61 65 GLN C O 1
ATOM 4182 N N . LEU C 1 67 ? 31.507 55.458 8.941 1.00 32.84 66 LEU C N 1
ATOM 4183 C CA . LEU C 1 67 ? 32.117 55.540 7.606 1.00 32.68 66 LEU C CA 1
ATOM 4184 C C . LEU C 1 67 ? 33.407 56.339 7.715 1.00 38.29 66 LEU C C 1
ATOM 4185 O O . LEU C 1 67 ? 34.436 55.923 7.186 1.00 38.85 66 LEU C O 1
ATOM 4190 N N . VAL C 1 68 ? 33.358 57.458 8.465 1.00 34.99 67 VAL C N 1
ATOM 4191 C CA . VAL C 1 68 ? 34.505 58.338 8.721 1.00 36.72 67 VAL C CA 1
ATOM 4192 C C . VAL C 1 68 ? 35.577 57.539 9.473 1.00 45.02 67 VAL C C 1
ATOM 4193 O O . VAL C 1 68 ? 36.741 57.600 9.081 1.00 46.90 67 VAL C O 1
ATOM 4197 N N . ARG C 1 69 ? 35.163 56.723 10.479 1.00 42.92 68 ARG C N 1
ATOM 4198 C CA . ARG C 1 69 ? 36.027 55.849 11.284 1.00 45.09 68 ARG C CA 1
ATOM 4199 C C . ARG C 1 69 ? 36.775 54.816 10.422 1.00 49.87 68 ARG C C 1
ATOM 4200 O O . ARG C 1 69 ? 37.862 54.391 10.826 1.00 53.47 68 ARG C O 1
ATOM 4208 N N . LEU C 1 70 ? 36.214 54.412 9.246 1.00 42.94 69 LEU C N 1
ATOM 4209 C CA . LEU C 1 70 ? 36.893 53.487 8.321 1.00 42.58 69 LEU C CA 1
ATOM 4210 C C . LEU C 1 70 ? 38.099 54.150 7.692 1.00 48.16 69 LEU C C 1
ATOM 4211 O O . LEU C 1 70 ? 39.106 53.484 7.471 1.00 50.20 69 LEU C O 1
ATOM 4216 N N . LEU C 1 71 ? 37.982 55.457 7.371 1.00 44.65 70 LEU C N 1
ATOM 4217 C CA . LEU C 1 71 ? 39.029 56.231 6.704 1.00 46.00 70 LEU C CA 1
ATOM 4218 C C . LEU C 1 71 ? 40.261 56.465 7.575 1.00 51.42 70 LEU C C 1
ATOM 4219 O O . LEU C 1 71 ? 41.331 56.667 7.020 1.00 53.12 70 LEU C O 1
ATOM 4224 N N . GLU C 1 72 ? 40.132 56.411 8.910 1.00 48.85 71 GLU C N 1
ATOM 4225 C CA . GLU C 1 72 ? 41.230 56.643 9.862 1.00 51.87 71 GLU C CA 1
ATOM 4226 C C . GLU C 1 72 ? 42.471 55.768 9.597 1.00 59.75 71 GLU C C 1
ATOM 4227 O O . GLU C 1 72 ? 43.590 56.214 9.857 1.00 61.89 71 GLU C O 1
ATOM 4233 N N . GLU C 1 73 ? 42.271 54.559 9.044 1.00 56.75 72 GLU C N 1
ATOM 4234 C CA . GLU C 1 73 ? 43.332 53.594 8.748 1.00 59.10 72 GLU C CA 1
ATOM 4235 C C . GLU C 1 73 ? 44.005 53.843 7.369 1.00 60.93 72 GLU C C 1
ATOM 4236 O O . GLU C 1 73 ? 45.080 53.294 7.110 1.00 62.03 72 GLU C O 1
ATOM 4242 N N . PHE C 1 74 ? 43.380 54.671 6.504 1.00 54.43 73 PHE C N 1
ATOM 4243 C CA . PHE C 1 74 ? 43.847 54.984 5.145 1.00 53.96 73 PHE C CA 1
ATOM 4244 C C . PHE C 1 74 ? 44.827 56.163 5.096 1.00 58.74 73 PHE C C 1
ATOM 4245 O O . PHE C 1 74 ? 45.421 56.420 4.039 1.00 58.68 73 PHE C O 1
ATOM 4253 N N . LYS C 1 75 ? 45.005 56.864 6.243 1.00 55.56 74 LYS C N 1
ATOM 4254 C CA . LYS C 1 75 ? 45.907 58.010 6.418 1.00 56.50 74 LYS C CA 1
ATOM 4255 C C . LYS C 1 75 ? 45.499 59.167 5.466 1.00 57.72 74 LYS C C 1
ATOM 4256 O O . LYS C 1 75 ? 46.293 59.650 4.644 1.00 58.61 74 LYS C O 1
ATOM 4262 N N . VAL C 1 76 ? 44.230 59.594 5.609 1.00 49.63 75 VAL C N 1
ATOM 4263 C CA . VAL C 1 76 ? 43.602 60.666 4.822 1.00 46.74 75 VAL C CA 1
ATOM 4264 C C . VAL C 1 76 ? 42.959 61.705 5.785 1.00 49.36 75 VAL C C 1
ATOM 4265 O O . VAL C 1 76 ? 41.760 61.983 5.698 1.00 47.03 75 VAL C O 1
ATOM 4269 N N . LYS C 1 77 ? 43.780 62.278 6.692 1.00 48.05 76 LYS C N 1
ATOM 4270 C CA . LYS C 1 77 ? 43.372 63.253 7.713 1.00 47.60 76 LYS C CA 1
ATOM 4271 C C . LYS C 1 77 ? 42.705 64.516 7.118 1.00 50.63 76 LYS C C 1
ATOM 4272 O O . LYS C 1 77 ? 41.791 65.043 7.750 1.00 49.74 76 LYS C O 1
ATOM 4278 N N . ASP C 1 78 ? 43.137 64.978 5.920 1.00 47.44 77 ASP C N 1
ATOM 4279 C CA . ASP C 1 78 ? 42.563 66.140 5.232 1.00 46.66 77 ASP C CA 1
ATOM 4280 C C . ASP C 1 78 ? 41.143 65.826 4.700 1.00 48.07 77 ASP C C 1
ATOM 4281 O O . ASP C 1 78 ? 40.280 66.705 4.705 1.00 47.31 77 ASP C O 1
ATOM 4286 N N . VAL C 1 79 ? 40.906 64.576 4.264 1.00 42.31 78 VAL C N 1
ATOM 4287 C CA . VAL C 1 79 ? 39.600 64.118 3.781 1.00 39.77 78 VAL C CA 1
ATOM 4288 C C . VAL C 1 79 ? 38.635 64.038 4.986 1.00 42.60 78 VAL C C 1
ATOM 4289 O O . VAL C 1 79 ? 37.526 64.557 4.905 1.00 41.15 78 VAL C O 1
ATOM 4293 N N . ILE C 1 80 ? 39.082 63.445 6.107 1.00 39.26 79 ILE C N 1
ATOM 4294 C CA . ILE C 1 80 ? 38.301 63.318 7.343 1.00 37.65 79 ILE C CA 1
ATOM 4295 C C . ILE C 1 80 ? 37.929 64.726 7.880 1.00 43.86 79 ILE C C 1
ATOM 4296 O O . ILE C 1 80 ? 36.767 64.933 8.243 1.00 43.13 79 ILE C O 1
ATOM 4301 N N . GLU C 1 81 ? 38.890 65.687 7.885 1.00 42.19 80 GLU C N 1
ATOM 4302 C CA . GLU C 1 81 ? 38.656 67.056 8.351 1.00 42.44 80 GLU C CA 1
ATOM 4303 C C . GLU C 1 81 ? 37.652 67.800 7.443 1.00 44.29 80 GLU C C 1
ATOM 4304 O O . GLU C 1 81 ? 36.825 68.559 7.952 1.00 43.11 80 GLU C O 1
ATOM 4310 N N . ARG C 1 82 ? 37.711 67.563 6.122 1.00 40.10 81 ARG C N 1
ATOM 4311 C CA . ARG C 1 82 ? 36.805 68.145 5.133 1.00 39.13 81 ARG C CA 1
ATOM 4312 C C . ARG C 1 82 ? 35.362 67.632 5.366 1.00 42.05 81 ARG C C 1
ATOM 4313 O O . ARG C 1 82 ? 34.426 68.433 5.344 1.00 41.37 81 ARG C O 1
ATOM 4321 N N . ILE C 1 83 ? 35.197 66.317 5.639 1.00 37.48 82 ILE C N 1
ATOM 4322 C CA . ILE C 1 83 ? 33.898 65.701 5.936 1.00 35.30 82 ILE C CA 1
ATOM 4323 C C . ILE C 1 83 ? 33.332 66.286 7.246 1.00 40.62 82 ILE C C 1
ATOM 4324 O O . ILE C 1 83 ? 32.158 66.650 7.293 1.00 39.70 82 ILE C O 1
ATOM 4329 N N . SER C 1 84 ? 34.171 66.390 8.290 1.00 38.58 83 SER C N 1
ATOM 4330 C CA . SER C 1 84 ? 33.785 66.900 9.605 1.00 38.97 83 SER C CA 1
ATOM 4331 C C . SER C 1 84 ? 33.340 68.356 9.578 1.00 40.71 83 SER C C 1
ATOM 4332 O O . SER C 1 84 ? 32.442 68.717 10.333 1.00 41.37 83 SER C O 1
ATOM 4335 N N . ASN C 1 85 ? 33.956 69.182 8.725 1.00 36.45 84 ASN C N 1
ATOM 4336 C CA . ASN C 1 85 ? 33.671 70.617 8.617 1.00 36.07 84 ASN C CA 1
ATOM 4337 C C . ASN C 1 85 ? 32.618 70.934 7.572 1.00 39.21 84 ASN C C 1
ATOM 4338 O O . ASN C 1 85 ? 32.241 72.099 7.435 1.00 39.61 84 ASN C O 1
ATOM 4343 N N . ALA C 1 86 ? 32.134 69.912 6.840 1.00 35.21 85 ALA C N 1
ATOM 4344 C CA . ALA C 1 86 ? 31.122 70.125 5.809 1.00 33.91 85 ALA C CA 1
ATOM 4345 C C . ALA C 1 86 ? 29.785 70.516 6.426 1.00 37.81 85 ALA C C 1
ATOM 4346 O O . ALA C 1 86 ? 29.364 69.932 7.426 1.00 37.98 85 ALA C O 1
ATOM 4348 N N . ARG C 1 87 ? 29.179 71.570 5.867 1.00 32.59 86 ARG C N 1
ATOM 4349 C CA . ARG C 1 87 ? 27.887 72.130 6.249 1.00 31.32 86 ARG C CA 1
ATOM 4350 C C . ARG C 1 87 ? 27.106 72.421 4.974 1.00 35.35 86 ARG C C 1
ATOM 4351 O O . ARG C 1 87 ? 27.691 72.371 3.891 1.00 34.50 86 ARG C O 1
ATOM 4359 N N . LEU C 1 88 ? 25.802 72.770 5.091 1.00 32.11 87 LEU C N 1
ATOM 4360 C CA . LEU C 1 88 ? 24.936 73.111 3.960 1.00 30.71 87 LEU C CA 1
ATOM 4361 C C . LEU C 1 88 ? 25.596 74.195 3.129 1.00 35.59 87 LEU C C 1
ATOM 4362 O O . LEU C 1 88 ? 25.937 75.258 3.667 1.00 35.65 87 LEU C O 1
ATOM 4367 N N . GLY C 1 89 ? 25.792 73.896 1.842 1.00 31.68 88 GLY C N 1
ATOM 4368 C CA . GLY C 1 89 ? 26.440 74.782 0.886 1.00 31.47 88 GLY C CA 1
ATOM 4369 C C . GLY C 1 89 ? 27.780 74.274 0.378 1.00 35.99 88 GLY C C 1
ATOM 4370 O O . GLY C 1 89 ? 28.235 74.710 -0.682 1.00 37.04 88 GLY C O 1
ATOM 4371 N N . ILE C 1 90 ? 28.452 73.384 1.144 1.00 31.80 89 ILE C N 1
ATOM 4372 C CA . ILE C 1 90 ? 29.767 72.851 0.766 1.00 31.64 89 ILE C CA 1
ATOM 4373 C C . ILE C 1 90 ? 29.780 71.290 0.808 1.00 35.82 89 ILE C C 1
ATOM 4374 O O . ILE C 1 90 ? 30.862 70.679 0.840 1.00 37.13 89 ILE C O 1
ATOM 4379 N N . HIS C 1 91 ? 28.588 70.650 0.758 1.00 29.50 90 HIS C N 1
ATOM 4380 C CA . HIS C 1 91 ? 28.510 69.192 0.640 1.00 28.94 90 HIS C CA 1
ATOM 4381 C C . HIS C 1 91 ? 28.776 68.837 -0.826 1.00 35.56 90 HIS C C 1
ATOM 4382 O O . HIS C 1 91 ? 28.579 69.691 -1.695 1.00 35.31 90 HIS C O 1
ATOM 4389 N N . LYS C 1 92 ? 29.273 67.612 -1.100 1.00 34.02 91 LYS C N 1
ATOM 4390 C CA . LYS C 1 92 ? 29.624 67.167 -2.459 1.00 35.49 91 LYS C CA 1
ATOM 4391 C C . LYS C 1 92 ? 28.408 67.197 -3.408 1.00 39.62 91 LYS C C 1
ATOM 4392 O O . LYS C 1 92 ? 28.492 67.803 -4.475 1.00 40.99 91 LYS C O 1
ATOM 4398 N N . LEU C 1 93 ? 27.292 66.554 -3.015 1.00 34.19 92 LEU C N 1
ATOM 4399 C CA . LEU C 1 93 ? 26.086 66.489 -3.843 1.00 33.66 92 LEU C CA 1
ATOM 4400 C C . LEU C 1 93 ? 25.193 67.709 -3.656 1.00 35.70 92 LEU C C 1
ATOM 4401 O O . LEU C 1 93 ? 25.017 68.191 -2.531 1.00 32.67 92 LEU C O 1
ATOM 4406 N N . GLU C 1 94 ? 24.579 68.160 -4.768 1.00 33.42 93 GLU C N 1
ATOM 4407 C CA . GLU C 1 94 ? 23.625 69.279 -4.821 1.00 33.41 93 GLU C CA 1
ATOM 4408 C C . GLU C 1 94 ? 22.416 69.014 -3.923 1.00 34.85 93 GLU C C 1
ATOM 4409 O O . GLU C 1 94 ? 21.959 69.906 -3.220 1.00 34.48 93 GLU C O 1
ATOM 4415 N N . VAL C 1 95 ? 21.957 67.756 -3.899 1.00 30.47 94 VAL C N 1
ATOM 4416 C CA . VAL C 1 95 ? 20.813 67.281 -3.139 1.00 28.99 94 VAL C CA 1
ATOM 4417 C C . VAL C 1 95 ? 21.083 67.352 -1.607 1.00 28.71 94 VAL C C 1
ATOM 4418 O O . VAL C 1 95 ? 20.131 67.450 -0.834 1.00 26.27 94 VAL C O 1
ATOM 4422 N N . SER C 1 96 ? 22.371 67.324 -1.192 1.00 24.73 95 SER C N 1
ATOM 4423 C CA . SER C 1 96 ? 22.806 67.440 0.207 1.00 22.96 95 SER C CA 1
ATOM 4424 C C . SER C 1 96 ? 22.878 68.916 0.651 1.00 28.58 95 SER C C 1
ATOM 4425 O O . SER C 1 96 ? 23.009 69.188 1.846 1.00 28.44 95 SER C O 1
ATOM 4428 N N . ASN C 1 97 ? 22.838 69.860 -0.308 1.00 27.20 96 ASN C N 1
ATOM 4429 C CA . ASN C 1 97 ? 22.939 71.296 -0.012 1.00 28.28 96 ASN C CA 1
ATOM 4430 C C . ASN C 1 97 ? 21.567 71.972 -0.049 1.00 33.72 96 ASN C C 1
ATOM 4431 O O . ASN C 1 97 ? 21.476 73.205 -0.022 1.00 34.56 96 ASN C O 1
ATOM 4436 N N . LEU C 1 98 ? 20.504 71.161 -0.089 1.00 29.72 97 LEU C N 1
ATOM 4437 C CA . LEU C 1 98 ? 19.130 71.652 -0.153 1.00 29.18 97 LEU C CA 1
ATOM 4438 C C . LEU C 1 98 ? 18.414 71.408 1.158 1.00 33.72 97 LEU C C 1
ATOM 4439 O O . LEU C 1 98 ? 18.289 70.257 1.573 1.00 33.14 97 LEU C O 1
ATOM 4444 N N . PRO C 1 99 ? 17.950 72.463 1.860 1.00 32.58 98 PRO C N 1
ATOM 4445 C CA . PRO C 1 99 ? 17.211 72.237 3.118 1.00 31.98 98 PRO C CA 1
ATOM 4446 C C . PRO C 1 99 ? 15.821 71.658 2.835 1.00 35.45 98 PRO C C 1
ATOM 4447 O O . PRO C 1 99 ? 15.329 71.749 1.706 1.00 35.00 98 PRO C O 1
ATOM 4451 N N . LEU C 1 100 ? 15.212 71.019 3.837 1.00 31.78 99 LEU C N 1
ATOM 4452 C CA . LEU C 1 100 ? 13.868 70.437 3.711 1.00 30.80 99 LEU C CA 1
ATOM 4453 C C . LEU C 1 100 ? 12.931 71.372 4.456 1.00 33.45 99 LEU C C 1
ATOM 4454 O O . LEU C 1 100 ? 12.773 71.257 5.670 1.00 33.83 99 LEU C O 1
ATOM 4459 N N . PHE C 1 101 ? 12.414 72.377 3.733 1.00 28.34 100 PHE C N 1
ATOM 4460 C CA . PHE C 1 101 ? 11.615 73.465 4.288 1.00 28.97 100 PHE C CA 1
ATOM 4461 C C . PHE C 1 101 ? 10.202 73.073 4.701 1.00 35.02 100 PHE C C 1
ATOM 4462 O O . PHE C 1 101 ? 9.695 73.612 5.695 1.00 35.84 100 PHE C O 1
ATOM 4470 N N . ASN C 1 102 ? 9.575 72.156 3.952 1.00 31.78 101 ASN C N 1
ATOM 4471 C CA A ASN C 1 102 ? 8.210 71.708 4.196 0.50 33.16 101 ASN C CA 1
ATOM 4472 C CA B ASN C 1 102 ? 8.229 71.716 4.293 0.50 33.19 101 ASN C CA 1
ATOM 4473 C C . ASN C 1 102 ? 8.185 70.200 4.496 1.00 36.17 101 ASN C C 1
ATOM 4474 O O . ASN C 1 102 ? 9.124 69.496 4.135 1.00 35.13 101 ASN C O 1
ATOM 4483 N N . TRP C 1 103 ? 7.128 69.714 5.170 1.00 32.25 102 TRP C N 1
ATOM 4484 C CA . TRP C 1 103 ? 6.969 68.301 5.517 1.00 30.76 102 TRP C CA 1
ATOM 4485 C C . TRP C 1 103 ? 6.922 67.404 4.274 1.00 35.20 102 TRP C C 1
ATOM 4486 O O . TRP C 1 103 ? 7.487 66.312 4.311 1.00 34.38 102 TRP C O 1
ATOM 4497 N N . GLU C 1 104 ? 6.299 67.871 3.168 1.00 32.74 103 GLU C N 1
ATOM 4498 C CA . GLU C 1 104 ? 6.227 67.108 1.914 1.00 31.68 103 GLU C CA 1
ATOM 4499 C C . GLU C 1 104 ? 7.635 66.934 1.305 1.00 32.61 103 GLU C C 1
ATOM 4500 O O . GLU C 1 104 ? 7.868 65.933 0.635 1.00 32.57 103 GLU C O 1
ATOM 4506 N N . ASP C 1 105 ? 8.577 67.864 1.581 1.00 27.33 104 ASP C N 1
ATOM 4507 C CA . ASP C 1 105 ? 9.979 67.754 1.134 1.00 25.83 104 ASP C CA 1
ATOM 4508 C C . ASP C 1 105 ? 10.694 66.641 1.909 1.00 30.95 104 ASP C C 1
ATOM 4509 O O . ASP C 1 105 ? 11.512 65.932 1.337 1.00 30.78 104 ASP C O 1
ATOM 4514 N N . VAL C 1 106 ? 10.364 66.481 3.204 1.00 28.13 105 VAL C N 1
ATOM 4515 C CA . VAL C 1 106 ? 10.906 65.448 4.087 1.00 27.06 105 VAL C CA 1
ATOM 4516 C C . VAL C 1 106 ? 10.462 64.073 3.571 1.00 32.74 105 VAL C C 1
ATOM 4517 O O . VAL C 1 106 ? 11.298 63.180 3.445 1.00 33.03 105 VAL C O 1
ATOM 4521 N N . ILE C 1 107 ? 9.157 63.926 3.247 1.00 29.92 106 ILE C N 1
ATOM 4522 C CA . ILE C 1 107 ? 8.567 62.689 2.732 1.00 30.10 106 ILE C CA 1
ATOM 4523 C C . ILE C 1 107 ? 9.196 62.343 1.385 1.00 34.64 106 ILE C C 1
ATOM 4524 O O . ILE C 1 107 ? 9.718 61.239 1.236 1.00 32.90 106 ILE C O 1
ATOM 4529 N N . ALA C 1 108 ? 9.156 63.289 0.417 1.00 33.81 107 ALA C N 1
ATOM 4530 C CA . ALA C 1 108 ? 9.701 63.089 -0.931 1.00 33.73 107 ALA C CA 1
ATOM 4531 C C . ALA C 1 108 ? 11.201 62.826 -0.893 1.00 34.96 107 ALA C C 1
ATOM 4532 O O . ALA C 1 108 ? 11.647 61.942 -1.609 1.00 34.95 107 ALA C O 1
ATOM 4534 N N . PHE C 1 109 ? 11.973 63.553 -0.046 1.00 29.63 108 PHE C N 1
ATOM 4535 C CA . PHE C 1 109 ? 13.418 63.335 0.089 1.00 27.26 108 PHE C CA 1
ATOM 4536 C C . PHE C 1 109 ? 13.702 61.924 0.615 1.00 32.33 108 PHE C C 1
ATOM 4537 O O . PHE C 1 109 ? 14.569 61.243 0.078 1.00 31.92 108 PHE C O 1
ATOM 4545 N N . THR C 1 110 ? 12.978 61.487 1.662 1.00 30.21 109 THR C N 1
ATOM 4546 C CA . THR C 1 110 ? 13.176 60.167 2.280 1.00 29.75 109 THR C CA 1
ATOM 4547 C C . THR C 1 110 ? 12.868 59.060 1.273 1.00 33.91 109 THR C C 1
ATOM 4548 O O . THR C 1 110 ? 13.683 58.161 1.079 1.00 32.44 109 THR C O 1
ATOM 4552 N N . PHE C 1 111 ? 11.709 59.153 0.614 1.00 31.77 110 PHE C N 1
ATOM 4553 C CA . PHE C 1 111 ? 11.258 58.160 -0.346 1.00 32.27 110 PHE C CA 1
ATOM 4554 C C . PHE C 1 111 ? 12.113 58.122 -1.619 1.00 33.88 110 PHE C C 1
ATOM 4555 O O . PHE C 1 111 ? 12.440 57.030 -2.087 1.00 32.72 110 PHE C O 1
ATOM 4563 N N . LEU C 1 112 ? 12.484 59.291 -2.164 1.00 29.64 111 LEU C N 1
ATOM 4564 C CA . LEU C 1 112 ? 13.196 59.355 -3.430 1.00 29.66 111 LEU C CA 1
ATOM 4565 C C . LEU C 1 112 ? 14.720 59.443 -3.320 1.00 35.06 111 LEU C C 1
ATOM 4566 O O . LEU C 1 112 ? 15.386 58.719 -4.054 1.00 36.53 111 LEU C O 1
ATOM 4571 N N . VAL C 1 113 ? 15.277 60.336 -2.480 1.00 31.44 112 VAL C N 1
ATOM 4572 C CA . VAL C 1 113 ? 16.735 60.559 -2.401 1.00 30.73 112 VAL C CA 1
ATOM 4573 C C . VAL C 1 113 ? 17.369 59.513 -1.509 1.00 36.69 112 VAL C C 1
ATOM 4574 O O . VAL C 1 113 ? 18.335 58.868 -1.918 1.00 37.74 112 VAL C O 1
ATOM 4578 N N . ASP C 1 114 ? 16.811 59.318 -0.315 1.00 34.34 113 ASP C N 1
ATOM 4579 C CA . ASP C 1 114 ? 17.263 58.283 0.606 1.00 34.31 113 ASP C CA 1
ATOM 4580 C C . ASP C 1 114 ? 16.937 56.896 -0.019 1.00 38.11 113 ASP C C 1
ATOM 4581 O O . ASP C 1 114 ? 17.692 55.948 0.173 1.00 38.52 113 ASP C O 1
ATOM 4586 N N . GLY C 1 115 ? 15.873 56.838 -0.828 1.00 34.53 114 GLY C N 1
ATOM 4587 C CA . GLY C 1 115 ? 15.463 55.667 -1.598 1.00 34.47 114 GLY C CA 1
ATOM 4588 C C . GLY C 1 115 ? 16.506 55.274 -2.624 1.00 37.72 114 GLY C C 1
ATOM 4589 O O . GLY C 1 115 ? 16.894 54.106 -2.685 1.00 38.97 114 GLY C O 1
ATOM 4590 N N . ALA C 1 116 ? 17.008 56.263 -3.395 1.00 32.56 115 ALA C N 1
ATOM 4591 C CA . ALA C 1 116 ? 18.064 56.110 -4.404 1.00 32.75 115 ALA C CA 1
ATOM 4592 C C . ALA C 1 116 ? 19.396 55.697 -3.759 1.00 34.55 115 ALA C C 1
ATOM 4593 O O . ALA C 1 116 ? 20.134 54.911 -4.350 1.00 35.20 115 ALA C O 1
ATOM 4595 N N . GLY C 1 117 ? 19.672 56.218 -2.558 1.00 28.83 116 GLY C N 1
ATOM 4596 C CA . GLY C 1 117 ? 20.863 55.899 -1.770 1.00 27.71 116 GLY C CA 1
ATOM 4597 C C . GLY C 1 117 ? 20.860 54.461 -1.283 1.00 31.41 116 GLY C C 1
ATOM 4598 O O . GLY C 1 117 ? 21.929 53.870 -1.106 1.00 31.56 116 GLY C O 1
ATOM 4599 N N . LEU C 1 118 ? 19.649 53.876 -1.092 1.00 27.72 117 LEU C N 1
ATOM 4600 C CA . LEU C 1 118 ? 19.475 52.480 -0.684 1.00 28.64 117 LEU C CA 1
ATOM 4601 C C . LEU C 1 118 ? 19.821 51.544 -1.854 1.00 36.21 117 LEU C C 1
ATOM 4602 O O . LEU C 1 118 ? 20.406 50.486 -1.624 1.00 36.80 117 LEU C O 1
ATOM 4607 N N . TYR C 1 119 ? 19.502 51.954 -3.102 1.00 34.90 118 TYR C N 1
ATOM 4608 C CA . TYR C 1 119 ? 19.852 51.213 -4.322 1.00 35.96 118 TYR C CA 1
ATOM 4609 C C . TYR C 1 119 ? 21.386 51.060 -4.416 1.00 38.31 118 TYR C C 1
ATOM 4610 O O . TYR C 1 119 ? 21.877 49.985 -4.758 1.00 39.53 118 TYR C O 1
ATOM 4619 N N . GLN C 1 120 ? 22.126 52.127 -4.072 1.00 32.11 119 GLN C N 1
ATOM 4620 C CA . GLN C 1 120 ? 23.592 52.163 -4.077 1.00 31.74 119 GLN C CA 1
ATOM 4621 C C . GLN C 1 120 ? 24.165 51.327 -2.931 1.00 35.26 119 GLN C C 1
ATOM 4622 O O . GLN C 1 120 ? 25.148 50.615 -3.124 1.00 36.13 119 GLN C O 1
ATOM 4628 N N . LEU C 1 121 ? 23.554 51.433 -1.737 1.00 31.12 120 LEU C N 1
ATOM 4629 C CA . LEU C 1 121 ? 23.941 50.709 -0.520 1.00 30.62 120 LEU C CA 1
ATOM 4630 C C . LEU C 1 121 ? 23.844 49.195 -0.727 1.00 34.33 120 LEU C C 1
ATOM 4631 O O . LEU C 1 121 ? 24.717 48.460 -0.257 1.00 34.59 120 LEU C O 1
ATOM 4636 N N . LYS C 1 122 ? 22.817 48.738 -1.476 1.00 31.51 121 LYS C N 1
ATOM 4637 C CA . LYS C 1 122 ? 22.608 47.319 -1.811 1.00 32.31 121 LYS C CA 1
ATOM 4638 C C . LYS C 1 122 ? 23.699 46.815 -2.768 1.00 39.65 121 LYS C C 1
ATOM 4639 O O . LYS C 1 122 ? 23.976 45.616 -2.796 1.00 43.20 121 LYS C O 1
ATOM 4645 N N . ILE C 1 123 ? 24.353 47.722 -3.504 1.00 35.50 122 ILE C N 1
ATOM 4646 C CA . ILE C 1 123 ? 25.473 47.363 -4.374 1.00 36.49 122 ILE C CA 1
ATOM 4647 C C . ILE C 1 123 ? 26.753 47.293 -3.502 1.00 41.46 122 ILE C C 1
ATOM 4648 O O . ILE C 1 123 ? 27.528 46.338 -3.630 1.00 43.95 122 ILE C O 1
ATOM 4653 N N . LEU C 1 124 ? 26.939 48.272 -2.588 1.00 35.39 123 LEU C N 1
ATOM 4654 C CA . LEU C 1 124 ? 28.106 48.355 -1.697 1.00 35.26 123 LEU C CA 1
ATOM 4655 C C . LEU C 1 124 ? 28.198 47.173 -0.705 1.00 38.28 123 LEU C C 1
ATOM 4656 O O . LEU C 1 124 ? 29.278 46.893 -0.204 1.00 37.43 123 LEU C O 1
ATOM 4661 N N . LYS C 1 125 ? 27.083 46.476 -0.440 1.00 35.94 124 LYS C N 1
ATOM 4662 C CA . LYS C 1 125 ? 27.062 45.331 0.471 1.00 36.90 124 LYS C CA 1
ATOM 4663 C C . LYS C 1 125 ? 27.905 44.158 -0.111 1.00 46.02 124 LYS C C 1
ATOM 4664 O O . LYS C 1 125 ? 28.279 43.233 0.619 1.00 46.81 124 LYS C O 1
ATOM 4670 N N . ASP C 1 126 ? 28.194 44.214 -1.425 1.00 45.19 125 ASP C N 1
ATOM 4671 C CA . ASP C 1 126 ? 28.951 43.197 -2.147 1.00 47.93 125 ASP C CA 1
ATOM 4672 C C . ASP C 1 126 ? 30.377 43.673 -2.512 1.00 53.00 125 ASP C C 1
ATOM 4673 O O . ASP C 1 126 ? 31.068 42.988 -3.271 1.00 54.81 125 ASP C O 1
ATOM 4678 N N . CYS C 1 127 ? 30.829 44.815 -1.950 1.00 48.58 126 CYS C N 1
ATOM 4679 C CA . CYS C 1 127 ? 32.167 45.374 -2.165 1.00 49.13 126 CYS C CA 1
ATOM 4680 C C . CYS C 1 127 ? 33.257 44.375 -1.675 1.00 53.30 126 CYS C C 1
ATOM 4681 O O . CYS C 1 127 ? 33.031 43.636 -0.713 1.00 52.36 126 CYS C O 1
ATOM 4684 N N . SER C 1 128 ? 34.414 44.349 -2.362 1.00 50.81 127 SER C N 1
ATOM 4685 C CA . SER C 1 128 ? 35.573 43.498 -2.046 1.00 52.71 127 SER C CA 1
ATOM 4686 C C . SER C 1 128 ? 36.204 43.878 -0.706 1.00 56.20 127 SER C C 1
ATOM 4687 O O . SER C 1 128 ? 36.815 43.032 -0.056 1.00 57.60 127 SER C O 1
ATOM 4690 N N . PHE C 1 129 ? 36.086 45.160 -0.315 1.00 50.18 128 PHE C N 1
ATOM 4691 C CA . PHE C 1 129 ? 36.629 45.669 0.935 1.00 48.97 128 PHE C CA 1
ATOM 4692 C C . PHE C 1 129 ? 35.645 45.389 2.090 1.00 52.11 128 PHE C C 1
ATOM 4693 O O . PHE C 1 129 ? 34.718 46.171 2.332 1.00 50.79 128 PHE C O 1
ATOM 4701 N N . GLU C 1 130 ? 35.863 44.248 2.783 1.00 49.68 129 GLU C N 1
ATOM 4702 C CA . GLU C 1 130 ? 35.075 43.700 3.898 1.00 49.02 129 GLU C CA 1
ATOM 4703 C C . GLU C 1 130 ? 34.580 44.782 4.898 1.00 51.26 129 GLU C C 1
ATOM 4704 O O . GLU C 1 130 ? 33.374 44.783 5.162 1.00 50.07 129 GLU C O 1
ATOM 4710 N N . PRO C 1 131 ? 35.419 45.690 5.474 1.00 47.00 130 PRO C N 1
ATOM 4711 C CA . PRO C 1 131 ? 34.875 46.663 6.439 1.00 44.88 130 PRO C CA 1
ATOM 4712 C C . PRO C 1 131 ? 33.753 47.546 5.878 1.00 46.39 130 PRO C C 1
ATOM 4713 O O . PRO C 1 131 ? 32.831 47.875 6.636 1.00 44.79 130 PRO C O 1
ATOM 4717 N N . LEU C 1 132 ? 33.802 47.902 4.564 1.00 41.66 131 LEU C N 1
ATOM 4718 C CA . LEU C 1 132 ? 32.759 48.717 3.927 1.00 38.85 131 LEU C CA 1
ATOM 4719 C C . LEU C 1 132 ? 31.512 47.867 3.638 1.00 40.75 131 LEU C C 1
ATOM 4720 O O . LEU C 1 132 ? 30.393 48.341 3.870 1.00 39.85 131 LEU C O 1
ATOM 4725 N N . SER C 1 133 ? 31.701 46.625 3.132 1.00 36.67 132 SER C N 1
ATOM 4726 C CA . SER C 1 133 ? 30.588 45.719 2.808 1.00 36.21 132 SER C CA 1
ATOM 4727 C C . SER C 1 133 ? 29.800 45.340 4.068 1.00 38.02 132 SER C C 1
ATOM 4728 O O . SER C 1 133 ? 28.579 45.264 4.009 1.00 35.15 132 SER C O 1
ATOM 4731 N N . THR C 1 134 ? 30.502 45.161 5.213 1.00 35.81 133 THR C N 1
ATOM 4732 C CA . THR C 1 134 ? 29.896 44.826 6.502 1.00 35.65 133 THR C CA 1
ATOM 4733 C C . THR C 1 134 ? 29.082 46.027 6.995 1.00 39.03 133 THR C C 1
ATOM 4734 O O . THR C 1 134 ? 27.933 45.857 7.397 1.00 38.35 133 THR C O 1
ATOM 4738 N N . LEU C 1 135 ? 29.656 47.233 6.903 1.00 36.84 134 LEU C N 1
ATOM 4739 C CA . LEU C 1 135 ? 29.007 48.460 7.323 1.00 36.04 134 LEU C CA 1
ATOM 4740 C C . LEU C 1 135 ? 27.783 48.785 6.448 1.00 39.57 134 LEU C C 1
ATOM 4741 O O . LEU C 1 135 ? 26.764 49.202 6.985 1.00 38.64 134 LEU C O 1
ATOM 4746 N N . ALA C 1 136 ? 27.872 48.574 5.125 1.00 36.79 135 ALA C N 1
ATOM 4747 C CA . ALA C 1 136 ? 26.766 48.823 4.203 1.00 35.64 135 ALA C CA 1
ATOM 4748 C C . ALA C 1 136 ? 25.611 47.850 4.452 1.00 39.54 135 ALA C C 1
ATOM 4749 O O . ALA C 1 136 ? 24.454 48.278 4.461 1.00 40.23 135 ALA C O 1
ATOM 4751 N N . SER C 1 137 ? 25.930 46.562 4.682 1.00 35.99 136 SER C N 1
ATOM 4752 C CA . SER C 1 137 ? 24.969 45.488 4.946 1.00 36.83 136 SER C CA 1
ATOM 4753 C C . SER C 1 137 ? 24.146 45.751 6.211 1.00 41.24 136 SER C C 1
ATOM 4754 O O . SER C 1 137 ? 22.923 45.554 6.196 1.00 41.30 136 SER C O 1
ATOM 4757 N N . SER C 1 138 ? 24.806 46.214 7.296 1.00 37.35 137 SER C N 1
ATOM 4758 C CA . SER C 1 138 ? 24.148 46.487 8.574 1.00 37.09 137 SER C CA 1
ATOM 4759 C C . SER C 1 138 ? 23.191 47.695 8.498 1.00 40.96 137 SER C C 1
ATOM 4760 O O . SER C 1 138 ? 22.274 47.771 9.314 1.00 42.60 137 SER C O 1
ATOM 4771 N N . ILE C 1 140 ? 21.215 48.548 5.727 1.00 33.20 139 ILE C N 1
ATOM 4772 C CA . ILE C 1 140 ? 20.106 48.285 4.802 1.00 32.73 139 ILE C CA 1
ATOM 4773 C C . ILE C 1 140 ? 18.761 48.225 5.536 1.00 38.10 139 ILE C C 1
ATOM 4774 O O . ILE C 1 140 ? 17.804 48.866 5.080 1.00 36.58 139 ILE C O 1
ATOM 4779 N N . LYS C 1 141 ? 18.698 47.494 6.673 1.00 36.40 140 LYS C N 1
ATOM 4780 C CA . LYS C 1 141 ? 17.482 47.357 7.471 1.00 37.29 140 LYS C CA 1
ATOM 4781 C C . LYS C 1 141 ? 17.001 48.733 7.976 1.00 38.72 140 LYS C C 1
ATOM 4782 O O . LYS C 1 141 ? 15.808 49.013 7.898 1.00 38.51 140 LYS C O 1
ATOM 4788 N N . GLU C 1 142 ? 17.928 49.593 8.434 1.00 33.94 141 GLU C N 1
ATOM 4789 C CA . GLU C 1 142 ? 17.610 50.930 8.940 1.00 33.47 141 GLU C CA 1
ATOM 4790 C C . GLU C 1 142 ? 17.079 51.831 7.822 1.00 37.03 141 GLU C C 1
ATOM 4791 O O . GLU C 1 142 ? 16.083 52.518 8.026 1.00 37.16 141 GLU C O 1
ATOM 4797 N N . GLU C 1 143 ? 17.685 51.771 6.636 1.00 32.98 142 GLU C N 1
ATOM 4798 C CA . GLU C 1 143 ? 17.251 52.565 5.484 1.00 32.73 142 GLU C CA 1
ATOM 4799 C C . GLU C 1 143 ? 15.893 52.088 4.941 1.00 36.56 142 GLU C C 1
ATOM 4800 O O . GLU C 1 143 ? 15.094 52.926 4.529 1.00 36.24 142 GLU C O 1
ATOM 4806 N N . GLU C 1 144 ? 15.614 50.767 4.984 1.00 33.10 143 GLU C N 1
ATOM 4807 C CA . GLU C 1 144 ? 14.342 50.197 4.544 1.00 33.35 143 GLU C CA 1
ATOM 4808 C C . GLU C 1 144 ? 13.187 50.663 5.436 1.00 37.41 143 GLU C C 1
ATOM 4809 O O . GLU C 1 144 ? 12.074 50.802 4.935 1.00 37.91 143 GLU C O 1
ATOM 4815 N N . SER C 1 145 ? 13.447 50.921 6.746 1.00 33.68 144 SER C N 1
ATOM 4816 C CA . SER C 1 145 ? 12.433 51.415 7.685 1.00 32.95 144 SER C CA 1
ATOM 4817 C C . SER C 1 145 ? 12.131 52.887 7.395 1.00 35.43 144 SER C C 1
ATOM 4818 O O . SER C 1 145 ? 11.008 53.324 7.624 1.00 36.86 144 SER C O 1
ATOM 4821 N N . HIS C 1 146 ? 13.115 53.636 6.849 1.00 30.58 145 HIS C N 1
ATOM 4822 C CA . HIS C 1 146 ? 12.931 55.032 6.438 1.00 29.67 145 HIS C CA 1
ATOM 4823 C C . HIS C 1 146 ? 11.988 55.088 5.222 1.00 35.95 145 HIS C C 1
ATOM 4824 O O . HIS C 1 146 ? 11.101 55.932 5.186 1.00 36.49 145 HIS C O 1
ATOM 4831 N N . ILE C 1 147 ? 12.170 54.165 4.250 1.00 33.60 146 ILE C N 1
ATOM 4832 C CA . ILE C 1 147 ? 11.361 54.089 3.030 1.00 35.01 146 ILE C CA 1
ATOM 4833 C C . ILE C 1 147 ? 9.925 53.690 3.387 1.00 39.71 146 ILE C C 1
ATOM 4834 O O . ILE C 1 147 ? 8.991 54.295 2.858 1.00 40.70 146 ILE C O 1
ATOM 4839 N N . PHE C 1 148 ? 9.764 52.687 4.278 1.00 35.72 147 PHE C N 1
ATOM 4840 C CA . PHE C 1 148 ? 8.478 52.160 4.740 1.00 37.42 147 PHE C CA 1
ATOM 4841 C C . PHE C 1 148 ? 7.639 53.284 5.357 1.00 42.24 147 PHE C C 1
ATOM 4842 O O . PHE C 1 148 ? 6.467 53.423 5.019 1.00 43.72 147 PHE C O 1
ATOM 4850 N N . PHE C 1 149 ? 8.264 54.100 6.223 1.00 37.96 148 PHE C N 1
ATOM 4851 C CA . PHE C 1 149 ? 7.647 55.250 6.875 1.00 38.21 148 PHE C CA 1
ATOM 4852 C C . PHE C 1 149 ? 7.186 56.284 5.837 1.00 43.42 148 PHE C C 1
ATOM 4853 O O . PHE C 1 149 ? 6.044 56.735 5.913 1.00 46.04 148 PHE C O 1
ATOM 4861 N N . SER C 1 150 ? 8.075 56.668 4.896 1.00 37.83 149 SER C N 1
ATOM 4862 C CA . SER C 1 150 ? 7.788 57.654 3.849 1.00 37.44 149 SER C CA 1
ATOM 4863 C C . SER C 1 150 ? 6.659 57.178 2.916 1.00 41.18 149 SER C C 1
ATOM 4864 O O . SER C 1 150 ? 5.854 58.002 2.491 1.00 41.69 149 SER C O 1
ATOM 4867 N N . GLN C 1 151 ? 6.571 55.857 2.645 1.00 38.11 150 GLN C N 1
ATOM 4868 C CA . GLN C 1 151 ? 5.512 55.257 1.810 1.00 39.42 150 GLN C CA 1
ATOM 4869 C C . GLN C 1 151 ? 4.146 55.441 2.472 1.00 42.32 150 GLN C C 1
ATOM 4870 O O . GLN C 1 151 ? 3.159 55.724 1.797 1.00 42.06 150 GLN C O 1
ATOM 4876 N N . ASN C 1 152 ? 4.111 55.282 3.806 1.00 39.20 151 ASN C N 1
ATOM 4877 C CA . ASN C 1 152 ? 2.924 55.433 4.631 1.00 40.77 151 ASN C CA 1
ATOM 4878 C C . ASN C 1 152 ? 2.520 56.906 4.701 1.00 44.75 151 ASN C C 1
ATOM 4879 O O . ASN C 1 152 ? 1.331 57.216 4.606 1.00 45.39 151 ASN C O 1
ATOM 4884 N N . GLU C 1 153 ? 3.507 57.814 4.819 1.00 39.23 152 GLU C N 1
ATOM 4885 C CA . GLU C 1 153 ? 3.268 59.258 4.831 1.00 39.57 152 GLU C CA 1
ATOM 4886 C C . GLU C 1 153 ? 2.709 59.729 3.480 1.00 46.26 152 GLU C C 1
ATOM 4887 O O . GLU C 1 153 ? 1.848 60.610 3.465 1.00 48.02 152 GLU C O 1
ATOM 4893 N N . LEU C 1 154 ? 3.190 59.140 2.359 1.00 43.24 153 LEU C N 1
ATOM 4894 C CA . LEU C 1 154 ? 2.724 59.438 0.999 1.00 44.74 153 LEU C CA 1
ATOM 4895 C C . LEU C 1 154 ? 1.232 59.115 0.833 1.00 54.32 153 LEU C C 1
ATOM 4896 O O . LEU C 1 154 ? 0.485 59.967 0.354 1.00 55.81 153 LEU C O 1
ATOM 4901 N N . ARG C 1 155 ? 0.806 57.889 1.242 1.00 53.05 154 ARG C N 1
ATOM 4902 C CA . ARG C 1 155 ? -0.582 57.406 1.177 1.00 55.73 154 ARG C CA 1
ATOM 4903 C C . ARG C 1 155 ? -1.529 58.270 2.020 1.00 62.30 154 ARG C C 1
ATOM 4904 O O . ARG C 1 155 ? -2.628 58.597 1.568 1.00 64.76 154 ARG C O 1
ATOM 4912 N N . ASN C 1 156 ? -1.090 58.649 3.232 1.00 58.41 155 ASN C N 1
ATOM 4913 C CA . ASN C 1 156 ? -1.871 59.412 4.209 1.00 59.53 155 ASN C CA 1
ATOM 4914 C C . ASN C 1 156 ? -1.879 60.933 3.974 1.00 61.44 155 ASN C C 1
ATOM 4915 O O . ASN C 1 156 ? -2.676 61.620 4.618 1.00 62.63 155 ASN C O 1
ATOM 4920 N N . TYR C 1 157 ? -1.000 61.464 3.092 1.00 54.62 156 TYR C N 1
ATOM 4921 C CA . TYR C 1 157 ? -0.942 62.902 2.803 1.00 53.29 156 TYR C CA 1
ATOM 4922 C C . TYR C 1 157 ? -2.253 63.368 2.155 1.00 59.23 156 TYR C C 1
ATOM 4923 O O . TYR C 1 157 ? -2.725 62.744 1.205 1.00 59.78 156 TYR C O 1
ATOM 4932 N N . GLN C 1 158 ? -2.860 64.429 2.709 1.00 56.79 157 GLN C N 1
ATOM 4933 C CA . GLN C 1 158 ? -4.167 64.947 2.278 1.00 58.78 157 GLN C CA 1
ATOM 4934 C C . GLN C 1 158 ? -4.079 65.846 1.040 1.00 62.62 157 GLN C C 1
ATOM 4935 O O . GLN C 1 158 ? -4.864 65.649 0.111 1.00 64.98 157 GLN C O 1
ATOM 4941 N N . ASN C 1 159 ? -3.149 66.819 1.015 1.00 56.47 158 ASN C N 1
ATOM 4942 C CA . ASN C 1 159 ? -2.985 67.704 -0.142 1.00 55.90 158 ASN C CA 1
ATOM 4943 C C . ASN C 1 159 ? -2.118 66.997 -1.193 1.00 56.06 158 ASN C C 1
ATOM 4944 O O . ASN C 1 159 ? -0.932 67.280 -1.322 1.00 53.56 158 ASN C O 1
ATOM 4949 N N . LYS C 1 160 ? -2.736 66.073 -1.945 1.00 53.49 159 LYS C N 1
ATOM 4950 C CA . LYS C 1 160 ? -2.110 65.243 -2.982 1.00 52.37 159 LYS C CA 1
ATOM 4951 C C . LYS C 1 160 ? -1.420 66.081 -4.077 1.00 55.66 159 LYS C C 1
ATOM 4952 O O . LYS C 1 160 ? -0.384 65.667 -4.591 1.00 53.57 159 LYS C O 1
ATOM 4958 N N . ASN C 1 161 ? -1.979 67.264 -4.396 1.00 54.31 160 ASN C N 1
ATOM 4959 C CA . ASN C 1 161 ? -1.452 68.214 -5.381 1.00 54.23 160 ASN C CA 1
ATOM 4960 C C . ASN C 1 161 ? -0.120 68.807 -4.911 1.00 54.18 160 ASN C C 1
ATOM 4961 O O . ASN C 1 161 ? 0.813 68.918 -5.713 1.00 52.80 160 ASN C O 1
ATOM 4966 N N . ARG C 1 162 ? -0.040 69.184 -3.612 1.00 48.77 161 ARG C N 1
ATOM 4967 C CA . ARG C 1 162 ? 1.153 69.752 -2.967 1.00 46.16 161 ARG C CA 1
ATOM 4968 C C . ARG C 1 162 ? 2.250 68.684 -2.833 1.00 47.25 161 ARG C C 1
ATOM 4969 O O . ARG C 1 162 ? 3.439 68.983 -3.022 1.00 46.88 161 ARG C O 1
ATOM 4985 N N . GLN C 1 164 ? 2.496 65.988 -4.861 1.00 40.55 163 GLN C N 1
ATOM 4986 C CA . GLN C 1 164 ? 2.939 65.708 -6.234 1.00 41.28 163 GLN C CA 1
ATOM 4987 C C . GLN C 1 164 ? 4.042 66.686 -6.665 1.00 44.92 163 GLN C C 1
ATOM 4988 O O . GLN C 1 164 ? 5.015 66.256 -7.285 1.00 43.72 163 GLN C O 1
ATOM 4994 N N . GLY C 1 165 ? 3.887 67.968 -6.314 1.00 41.65 164 GLY C N 1
ATOM 4995 C CA . GLY C 1 165 ? 4.861 69.012 -6.608 1.00 40.47 164 GLY C CA 1
ATOM 4996 C C . GLY C 1 165 ? 6.218 68.688 -6.020 1.00 43.76 164 GLY C C 1
ATOM 4997 O O . GLY C 1 165 ? 7.232 68.815 -6.709 1.00 44.22 164 GLY C O 1
ATOM 4998 N N . ALA C 1 166 ? 6.234 68.225 -4.749 1.00 38.94 165 ALA C N 1
ATOM 4999 C CA . ALA C 1 166 ? 7.439 67.821 -4.018 1.00 36.25 165 ALA C CA 1
ATOM 5000 C C . ALA C 1 166 ? 8.081 66.591 -4.689 1.00 39.15 165 ALA C C 1
ATOM 5001 O O . ALA C 1 166 ? 9.294 66.564 -4.862 1.00 37.74 165 ALA C O 1
ATOM 5003 N N . ILE C 1 167 ? 7.257 65.610 -5.116 1.00 36.58 166 ILE C N 1
ATOM 5004 C CA . ILE C 1 167 ? 7.704 64.415 -5.843 1.00 35.90 166 ILE C CA 1
ATOM 5005 C C . ILE C 1 167 ? 8.357 64.854 -7.173 1.00 40.93 166 ILE C C 1
ATOM 5006 O O . ILE C 1 167 ? 9.457 64.410 -7.479 1.00 39.83 166 ILE C O 1
ATOM 5011 N N . ASN C 1 168 ? 7.693 65.758 -7.923 1.00 39.42 167 ASN C N 1
ATOM 5012 C CA . ASN C 1 168 ? 8.161 66.276 -9.213 1.00 40.82 167 ASN C CA 1
ATOM 5013 C C . ASN C 1 168 ? 9.470 67.057 -9.089 1.00 42.23 167 ASN C C 1
ATOM 5014 O O . ASN C 1 168 ? 10.211 67.144 -10.065 1.00 43.31 167 ASN C O 1
ATOM 5019 N N . PHE C 1 169 ? 9.749 67.617 -7.909 1.00 36.39 168 PHE C N 1
ATOM 5020 C CA . PHE C 1 169 ? 10.976 68.366 -7.632 1.00 34.08 168 PHE C CA 1
ATOM 5021 C C . PHE C 1 169 ? 12.163 67.428 -7.276 1.00 35.13 168 PHE C C 1
ATOM 5022 O O . PHE C 1 169 ? 13.265 67.589 -7.809 1.00 32.20 168 PHE C O 1
ATOM 5030 N N . TRP C 1 170 ? 11.933 66.485 -6.352 1.00 31.89 169 TRP C N 1
ATOM 5031 C CA . TRP C 1 170 ? 12.977 65.613 -5.827 1.00 31.67 169 TRP C CA 1
ATOM 5032 C C . TRP C 1 170 ? 13.294 64.383 -6.692 1.00 36.56 169 TRP C C 1
ATOM 5033 O O . TRP C 1 170 ? 14.433 63.900 -6.626 1.00 34.96 169 TRP C O 1
ATOM 5044 N N . PHE C 1 171 ? 12.319 63.869 -7.477 1.00 34.86 170 PHE C N 1
ATOM 5045 C CA . PHE C 1 171 ? 12.545 62.693 -8.332 1.00 35.97 170 PHE C CA 1
ATOM 5046 C C . PHE C 1 171 ? 13.720 62.940 -9.320 1.00 40.12 170 PHE C C 1
ATOM 5047 O O . PHE C 1 171 ? 14.644 62.126 -9.306 1.00 38.79 170 PHE C O 1
ATOM 5055 N N . PRO C 1 172 ? 13.756 64.029 -10.143 1.00 37.67 171 PRO C N 1
ATOM 5056 C CA . PRO C 1 172 ? 14.887 64.188 -11.085 1.00 38.11 171 PRO C CA 1
ATOM 5057 C C . PRO C 1 172 ? 16.232 64.420 -10.388 1.00 39.13 171 PRO C C 1
ATOM 5058 O O . PRO C 1 172 ? 17.270 64.047 -10.934 1.00 38.81 171 PRO C O 1
ATOM 5062 N N . ARG C 1 173 ? 16.209 64.987 -9.175 1.00 33.43 172 ARG C N 1
ATOM 5063 C CA . ARG C 1 173 ? 17.409 65.253 -8.384 1.00 31.84 172 ARG C CA 1
ATOM 5064 C C . ARG C 1 173 ? 17.995 63.953 -7.832 1.00 35.40 172 ARG C C 1
ATOM 5065 O O . ARG C 1 173 ? 19.213 63.812 -7.763 1.00 34.88 172 ARG C O 1
ATOM 5073 N N . ALA C 1 174 ? 17.129 62.987 -7.493 1.00 32.91 173 ALA C N 1
ATOM 5074 C CA . ALA C 1 174 ? 17.511 61.648 -7.049 1.00 32.24 173 ALA C CA 1
ATOM 5075 C C . ALA C 1 174 ? 18.179 60.893 -8.215 1.00 38.31 173 ALA C C 1
ATOM 5076 O O . ALA C 1 174 ? 19.201 60.236 -8.015 1.00 36.72 173 ALA C O 1
ATOM 5078 N N . VAL C 1 175 ? 17.623 61.043 -9.441 1.00 37.69 174 VAL C N 1
ATOM 5079 C CA . VAL C 1 175 ? 18.123 60.440 -10.684 1.00 39.80 174 VAL C CA 1
ATOM 5080 C C . VAL C 1 175 ? 19.509 61.038 -10.997 1.00 44.93 174 VAL C C 1
ATOM 5081 O O . VAL C 1 175 ? 20.437 60.271 -11.268 1.00 45.14 174 VAL C O 1
ATOM 5085 N N . GLU C 1 176 ? 19.657 62.389 -10.903 1.00 41.95 175 GLU C N 1
ATOM 5086 C CA . GLU C 1 176 ? 20.928 63.110 -11.101 1.00 42.17 175 GLU C CA 1
ATOM 5087 C C . GLU C 1 176 ? 21.976 62.607 -10.124 1.00 44.44 175 GLU C C 1
ATOM 5088 O O . GLU C 1 176 ? 23.111 62.385 -10.517 1.00 44.90 175 GLU C O 1
ATOM 5102 N N . LEU C 1 178 ? 22.259 59.669 -8.707 1.00 38.00 177 LEU C N 1
ATOM 5103 C CA . LEU C 1 178 ? 22.701 58.331 -9.101 1.00 38.10 177 LEU C CA 1
ATOM 5104 C C . LEU C 1 178 ? 23.751 58.368 -10.225 1.00 44.04 177 LEU C C 1
ATOM 5105 O O . LEU C 1 178 ? 24.546 57.433 -10.340 1.00 44.71 177 LEU C O 1
ATOM 5110 N N . HIS C 1 179 ? 23.752 59.439 -11.034 1.00 41.38 178 HIS C N 1
ATOM 5111 C CA . HIS C 1 179 ? 24.687 59.642 -12.141 1.00 43.98 178 HIS C CA 1
ATOM 5112 C C . HIS C 1 179 ? 26.044 60.157 -11.669 1.00 47.99 178 HIS C C 1
ATOM 5113 O O . HIS C 1 179 ? 26.996 60.119 -12.437 1.00 50.29 178 HIS C O 1
ATOM 5128 N N . THR C 1 181 ? 28.200 58.920 -9.729 1.00 41.70 180 THR C N 1
ATOM 5129 C CA . THR C 1 181 ? 29.233 57.882 -9.599 1.00 41.24 180 THR C CA 1
ATOM 5130 C C . THR C 1 181 ? 29.932 57.638 -10.955 1.00 45.61 180 THR C C 1
ATOM 5131 O O . THR C 1 181 ? 31.014 57.056 -10.977 1.00 45.42 180 THR C O 1
ATOM 5135 N N . TRP C 1 182 ? 29.328 58.112 -12.076 1.00 42.93 181 TRP C N 1
ATOM 5136 C CA . TRP C 1 182 ? 29.796 57.936 -13.463 1.00 44.89 181 TRP C CA 1
ATOM 5137 C C . TRP C 1 182 ? 31.196 58.545 -13.725 1.00 51.08 181 TRP C C 1
ATOM 5138 O O . TRP C 1 182 ? 31.813 58.233 -14.745 1.00 51.72 181 TRP C O 1
ATOM 5149 N N . SER C 1 183 ? 31.705 59.375 -12.797 1.00 48.08 182 SER C N 1
ATOM 5150 C CA . SER C 1 183 ? 33.032 59.992 -12.913 1.00 49.85 182 SER C CA 1
ATOM 5151 C C . SER C 1 183 ? 34.104 59.107 -12.264 1.00 52.61 182 SER C C 1
ATOM 5152 O O . SER C 1 183 ? 35.295 59.346 -12.467 1.00 52.91 182 SER C O 1
ATOM 5155 N N . LEU C 1 184 ? 33.683 58.085 -11.494 1.00 48.56 183 LEU C N 1
ATOM 5156 C CA . LEU C 1 184 ? 34.606 57.152 -10.842 1.00 49.21 183 LEU C CA 1
ATOM 5157 C C . LEU C 1 184 ? 35.214 56.204 -11.872 1.00 57.11 183 LEU C C 1
ATOM 5158 O O . LEU C 1 184 ? 34.578 55.895 -12.889 1.00 58.27 183 LEU C O 1
ATOM 5163 N N . ASN C 1 185 ? 36.444 55.737 -11.594 1.00 54.66 184 ASN C N 1
ATOM 5164 C CA . ASN C 1 185 ? 37.189 54.815 -12.445 1.00 56.86 184 ASN C CA 1
ATOM 5165 C C . ASN C 1 185 ? 36.459 53.469 -12.527 1.00 60.01 184 ASN C C 1
ATOM 5166 O O . ASN C 1 185 ? 36.302 52.791 -11.511 1.00 57.87 184 ASN C O 1
ATOM 5171 N N . GLU C 1 186 ? 36.012 53.105 -13.743 1.00 58.67 185 GLU C N 1
ATOM 5172 C CA . GLU C 1 186 ? 35.276 51.869 -14.041 1.00 58.85 185 GLU C CA 1
ATOM 5173 C C . GLU C 1 186 ? 36.104 50.619 -13.747 1.00 62.20 185 GLU C C 1
ATOM 5174 O O . GLU C 1 186 ? 35.546 49.637 -13.269 1.00 59.99 185 GLU C O 1
ATOM 5180 N N . THR C 1 187 ? 37.422 50.653 -14.031 1.00 60.31 186 THR C N 1
ATOM 5181 C CA . THR C 1 187 ? 38.337 49.531 -13.781 1.00 61.61 186 THR C CA 1
ATOM 5182 C C . THR C 1 187 ? 38.436 49.294 -12.267 1.00 63.03 186 THR C C 1
ATOM 5183 O O . THR C 1 187 ? 38.382 48.146 -11.828 1.00 62.92 186 THR C O 1
ATOM 5187 N N . HIS C 1 188 ? 38.527 50.380 -11.483 1.00 57.89 187 HIS C N 1
ATOM 5188 C CA . HIS C 1 188 ? 38.615 50.341 -10.022 1.00 55.60 187 HIS C CA 1
ATOM 5189 C C . HIS C 1 188 ? 37.322 49.832 -9.391 1.00 55.96 187 HIS C C 1
ATOM 5190 O O . HIS C 1 188 ? 37.390 49.095 -8.411 1.00 55.98 187 HIS C O 1
ATOM 5197 N N . LEU C 1 189 ? 36.157 50.205 -9.941 1.00 49.49 188 LEU C N 1
ATOM 5198 C CA . LEU C 1 189 ? 34.866 49.735 -9.426 1.00 46.98 188 LEU C CA 1
ATOM 5199 C C . LEU C 1 189 ? 34.686 48.241 -9.696 1.00 52.98 188 LEU C C 1
ATOM 5200 O O . LEU C 1 189 ? 34.187 47.523 -8.835 1.00 51.90 188 LEU C O 1
ATOM 5205 N N . ARG C 1 190 ? 35.153 47.773 -10.867 1.00 53.57 189 ARG C N 1
ATOM 5206 C CA . ARG C 1 190 ? 35.139 46.375 -11.289 1.00 55.43 189 ARG C CA 1
ATOM 5207 C C . ARG C 1 190 ? 35.955 45.533 -10.298 1.00 61.09 189 ARG C C 1
ATOM 5208 O O . ARG C 1 190 ? 35.440 44.531 -9.799 1.00 61.53 189 ARG C O 1
ATOM 5213 N N . ASP C 1 191 ? 37.181 46.000 -9.947 1.00 57.86 190 ASP C N 1
ATOM 5214 C CA . ASP C 1 191 ? 38.120 45.384 -8.999 1.00 58.39 190 ASP C CA 1
ATOM 5215 C C . ASP C 1 191 ? 37.574 45.355 -7.570 1.00 58.70 190 ASP C C 1
ATOM 5216 O O . ASP C 1 191 ? 37.949 44.473 -6.786 1.00 58.98 190 ASP C O 1
ATOM 5221 N N . LEU C 1 192 ? 36.703 46.328 -7.231 1.00 51.22 191 LEU C N 1
ATOM 5222 C CA . LEU C 1 192 ? 36.068 46.434 -5.921 1.00 48.03 191 LEU C CA 1
ATOM 5223 C C . LEU C 1 192 ? 34.690 45.759 -5.915 1.00 51.27 191 LEU C C 1
ATOM 5224 O O . LEU C 1 192 ? 34.037 45.738 -4.878 1.00 49.27 191 LEU C O 1
ATOM 5229 N N . ASN C 1 193 ? 34.286 45.153 -7.056 1.00 50.24 192 ASN C N 1
ATOM 5230 C CA . ASN C 1 193 ? 33.027 44.417 -7.272 1.00 49.77 192 ASN C CA 1
ATOM 5231 C C . ASN C 1 193 ? 31.804 45.319 -7.003 1.00 49.53 192 ASN C C 1
ATOM 5232 O O . ASN C 1 193 ? 30.821 44.879 -6.414 1.00 47.23 192 ASN C O 1
ATOM 5237 N N . ILE C 1 194 ? 31.867 46.583 -7.462 1.00 44.95 193 ILE C N 1
ATOM 5238 C CA . ILE C 1 194 ? 30.777 47.553 -7.293 1.00 42.30 193 ILE C CA 1
ATOM 5239 C C . ILE C 1 194 ? 30.509 48.340 -8.597 1.00 47.25 193 ILE C C 1
ATOM 5240 O O . ILE C 1 194 ? 29.942 49.432 -8.548 1.00 45.95 193 ILE C O 1
ATOM 5245 N N . SER C 1 195 ? 30.857 47.748 -9.753 1.00 46.26 194 SER C N 1
ATOM 5246 C CA . SER C 1 195 ? 30.684 48.325 -11.090 1.00 47.40 194 SER C CA 1
ATOM 5247 C C . SER C 1 195 ? 29.210 48.580 -11.427 1.00 51.53 194 SER C C 1
ATOM 5248 O O . SER C 1 195 ? 28.933 49.447 -12.258 1.00 51.99 194 SER C O 1
ATOM 5251 N N . ASP C 1 196 ? 28.268 47.865 -10.750 1.00 46.97 195 ASP C N 1
ATOM 5252 C CA . ASP C 1 196 ? 26.813 48.015 -10.922 1.00 45.59 195 ASP C CA 1
ATOM 5253 C C . ASP C 1 196 ? 26.335 49.444 -10.619 1.00 46.67 195 ASP C C 1
ATOM 5254 O O . ASP C 1 196 ? 25.277 49.837 -11.114 1.00 46.69 195 ASP C O 1
ATOM 5259 N N . LEU C 1 197 ? 27.106 50.208 -9.800 1.00 40.47 196 LEU C N 1
ATOM 5260 C CA . LEU C 1 197 ? 26.812 51.602 -9.430 1.00 38.12 196 LEU C CA 1
ATOM 5261 C C . LEU C 1 197 ? 26.667 52.527 -10.640 1.00 41.83 196 LEU C C 1
ATOM 5262 O O . LEU C 1 197 ? 25.827 53.421 -10.621 1.00 39.42 196 LEU C O 1
ATOM 5267 N N . THR C 1 198 ? 27.512 52.327 -11.678 1.00 40.59 197 THR C N 1
ATOM 5268 C CA . THR C 1 198 ? 27.588 53.178 -12.870 1.00 41.60 197 THR C CA 1
ATOM 5269 C C . THR C 1 198 ? 26.850 52.622 -14.092 1.00 48.63 197 THR C C 1
ATOM 5270 O O . THR C 1 198 ? 26.910 53.231 -15.163 1.00 49.72 197 THR C O 1
ATOM 5274 N N . LYS C 1 199 ? 26.137 51.495 -13.936 1.00 47.55 198 LYS C N 1
ATOM 5275 C CA . LYS C 1 199 ? 25.347 50.893 -15.022 1.00 50.40 198 LYS C CA 1
ATOM 5276 C C . LYS C 1 199 ? 24.035 51.658 -15.152 1.00 57.04 198 LYS C C 1
ATOM 5277 O O . LYS C 1 199 ? 23.497 52.100 -14.136 1.00 53.44 198 LYS C O 1
ATOM 5283 N N A ASN C 1 200 ? 23.516 51.857 -16.368 0.50 57.88 199 ASN C N 1
ATOM 5284 N N B ASN C 1 200 ? 23.524 51.822 -16.382 0.50 57.99 199 ASN C N 1
ATOM 5285 C CA A ASN C 1 200 ? 22.268 52.617 -16.454 0.50 58.08 199 ASN C CA 1
ATOM 5286 C CA B ASN C 1 200 ? 22.273 52.552 -16.606 0.50 58.54 199 ASN C CA 1
ATOM 5287 C C A ASN C 1 200 ? 21.038 51.719 -16.158 0.50 63.75 199 ASN C C 1
ATOM 5288 C C B ASN C 1 200 ? 21.047 51.702 -16.206 0.50 63.87 199 ASN C C 1
ATOM 5289 O O A ASN C 1 200 ? 19.932 52.245 -16.049 0.50 63.21 199 ASN C O 1
ATOM 5290 O O B ASN C 1 200 ? 19.950 52.246 -16.091 0.50 63.29 199 ASN C O 1
ATOM 5299 N N . ASP C 1 201 ? 21.251 50.391 -15.940 1.00 62.20 200 ASP C N 1
ATOM 5300 C CA . ASP C 1 201 ? 20.217 49.425 -15.501 1.00 62.84 200 ASP C CA 1
ATOM 5301 C C . ASP C 1 201 ? 19.738 49.802 -14.082 1.00 64.48 200 ASP C C 1
ATOM 5302 O O . ASP C 1 201 ? 18.550 49.682 -13.792 1.00 65.05 200 ASP C O 1
ATOM 5307 N N . LEU C 1 202 ? 20.667 50.280 -13.218 1.00 57.56 201 LEU C N 1
ATOM 5308 C CA . LEU C 1 202 ? 20.375 50.741 -11.867 1.00 54.36 201 LEU C CA 1
ATOM 5309 C C . LEU C 1 202 ? 19.438 51.952 -11.926 1.00 56.90 201 LEU C C 1
ATOM 5310 O O . LEU C 1 202 ? 18.447 51.986 -11.203 1.00 56.17 201 LEU C O 1
ATOM 5315 N N . ILE C 1 203 ? 19.744 52.922 -12.798 1.00 52.89 202 ILE C N 1
ATOM 5316 C CA . ILE C 1 203 ? 18.955 54.138 -12.965 1.00 52.35 202 ILE C CA 1
ATOM 5317 C C . ILE C 1 203 ? 17.598 53.789 -13.618 1.00 56.40 202 ILE C C 1
ATOM 5318 O O . ILE C 1 203 ? 16.567 54.252 -13.125 1.00 54.38 202 ILE C O 1
ATOM 5323 N N . ASN C 1 204 ? 17.586 52.934 -14.665 1.00 55.17 203 ASN C N 1
ATOM 5324 C CA . ASN C 1 204 ? 16.340 52.519 -15.323 1.00 56.56 203 ASN C CA 1
ATOM 5325 C C . ASN C 1 204 ? 15.433 51.719 -14.371 1.00 59.96 203 ASN C C 1
ATOM 5326 O O . ASN C 1 204 ? 14.222 51.942 -14.361 1.00 60.21 203 ASN C O 1
ATOM 5331 N N . GLY C 1 205 ? 16.040 50.845 -13.560 1.00 55.11 204 GLY C N 1
ATOM 5332 C CA . GLY C 1 205 ? 15.356 50.033 -12.558 1.00 53.77 204 GLY C CA 1
ATOM 5333 C C . GLY C 1 205 ? 14.811 50.880 -11.427 1.00 56.32 204 GLY C C 1
ATOM 5334 O O . GLY C 1 205 ? 13.698 50.635 -10.951 1.00 56.90 204 GLY C O 1
ATOM 5335 N N . TYR C 1 206 ? 15.577 51.912 -11.019 1.00 50.31 205 TYR C N 1
ATOM 5336 C CA . TYR C 1 206 ? 15.163 52.857 -9.988 1.00 47.91 205 TYR C CA 1
ATOM 5337 C C . TYR C 1 206 ? 13.943 53.644 -10.470 1.00 52.02 205 TYR C C 1
ATOM 5338 O O . TYR C 1 206 ? 12.978 53.728 -9.727 1.00 51.14 205 TYR C O 1
ATOM 5347 N N . ILE C 1 207 ? 13.984 54.214 -11.699 1.00 49.32 206 ILE C N 1
ATOM 5348 C CA . ILE C 1 207 ? 12.879 55.005 -12.268 1.00 49.35 206 ILE C CA 1
ATOM 5349 C C . ILE C 1 207 ? 11.613 54.138 -12.378 1.00 52.52 206 ILE C C 1
ATOM 5350 O O . ILE C 1 207 ? 10.554 54.557 -11.907 1.00 52.23 206 ILE C O 1
ATOM 5355 N N . LYS C 1 208 ? 11.737 52.930 -12.960 1.00 48.40 207 LYS C N 1
ATOM 5356 C CA . LYS C 1 208 ? 10.637 51.995 -13.168 1.00 49.35 207 LYS C CA 1
ATOM 5357 C C . LYS C 1 208 ? 9.952 51.607 -11.848 1.00 51.13 207 LYS C C 1
ATOM 5358 O O . LYS C 1 208 ? 8.735 51.771 -11.740 1.00 52.05 207 LYS C O 1
ATOM 5364 N N . THR C 1 209 ? 10.722 51.104 -10.859 1.00 44.30 208 THR C N 1
ATOM 5365 C CA . THR C 1 209 ? 10.204 50.659 -9.564 1.00 42.50 208 THR C CA 1
ATOM 5366 C C . THR C 1 209 ? 9.592 51.833 -8.781 1.00 44.81 208 THR C C 1
ATOM 5367 O O . THR C 1 209 ? 8.488 51.685 -8.260 1.00 44.06 208 THR C O 1
ATOM 5371 N N . THR C 1 210 ? 10.285 52.991 -8.732 1.00 40.96 209 THR C N 1
ATOM 5372 C CA . THR C 1 210 ? 9.827 54.194 -8.036 1.00 39.69 209 THR C CA 1
ATOM 5373 C C . THR C 1 210 ? 8.497 54.684 -8.628 1.00 44.76 209 THR C C 1
ATOM 5374 O O . THR C 1 210 ? 7.583 54.980 -7.858 1.00 44.05 209 THR C O 1
ATOM 5378 N N . ASN C 1 211 ? 8.371 54.735 -9.973 1.00 43.51 210 ASN C N 1
ATOM 5379 C CA . ASN C 1 211 ? 7.125 55.152 -10.635 1.00 44.76 210 ASN C CA 1
ATOM 5380 C C . ASN C 1 211 ? 5.998 54.154 -10.349 1.00 50.77 210 ASN C C 1
ATOM 5381 O O . ASN C 1 211 ? 4.854 54.570 -10.176 1.00 51.56 210 ASN C O 1
ATOM 5386 N N . GLU C 1 212 ? 6.333 52.851 -10.232 1.00 48.72 211 GLU C N 1
ATOM 5387 C CA . GLU C 1 212 ? 5.381 51.793 -9.878 1.00 50.30 211 GLU C CA 1
ATOM 5388 C C . GLU C 1 212 ? 4.919 51.952 -8.425 1.00 56.73 211 GLU C C 1
ATOM 5389 O O . GLU C 1 212 ? 3.726 51.801 -8.172 1.00 60.04 211 GLU C O 1
ATOM 5395 N N . GLU C 1 213 ? 5.840 52.261 -7.466 1.00 51.29 212 GLU C N 1
ATOM 5396 C CA . GLU C 1 213 ? 5.406 52.428 -6.079 1.00 50.53 212 GLU C CA 1
ATOM 5397 C C . GLU C 1 213 ? 4.778 53.812 -5.842 1.00 55.05 212 GLU C C 1
ATOM 5398 O O . GLU C 1 213 ? 4.013 53.956 -4.884 1.00 56.02 212 GLU C O 1
ATOM 5404 N N . LEU C 1 214 ? 5.019 54.795 -6.744 1.00 50.41 213 LEU C N 1
ATOM 5405 C CA . LEU C 1 214 ? 4.348 56.095 -6.675 1.00 49.70 213 LEU C CA 1
ATOM 5406 C C . LEU C 1 214 ? 2.901 55.900 -7.112 1.00 57.05 213 LEU C C 1
ATOM 5407 O O . LEU C 1 214 ? 2.005 56.493 -6.510 1.00 58.08 213 LEU C O 1
ATOM 5412 N N . LYS C 1 215 ? 2.689 55.038 -8.151 1.00 55.67 214 LYS C N 1
ATOM 5413 C CA A LYS C 1 215 ? 1.380 54.661 -8.696 0.50 58.53 214 LYS C CA 1
ATOM 5414 C CA B LYS C 1 215 ? 1.372 54.673 -8.687 0.50 58.51 214 LYS C CA 1
ATOM 5415 C C . LYS C 1 215 ? 0.570 53.927 -7.603 1.00 62.82 214 LYS C C 1
ATOM 5416 O O . LYS C 1 215 ? -0.581 54.283 -7.345 1.00 63.35 214 LYS C O 1
ATOM 5427 N N . LYS C 1 216 ? 1.203 52.928 -6.938 1.00 59.33 215 LYS C N 1
ATOM 5428 C CA . LYS C 1 216 ? 0.670 52.101 -5.844 1.00 60.23 215 LYS C CA 1
ATOM 5429 C C . LYS C 1 216 ? 0.266 52.925 -4.610 1.00 65.19 215 LYS C C 1
ATOM 5430 O O . LYS C 1 216 ? -0.458 52.414 -3.753 1.00 65.06 215 LYS C O 1
ATOM 5436 N N . CYS C 1 217 ? 0.816 54.159 -4.477 1.00 61.78 216 CYS C N 1
ATOM 5437 C CA . CYS C 1 217 ? 0.574 55.073 -3.359 1.00 60.27 216 CYS C CA 1
ATOM 5438 C C . CYS C 1 217 ? -0.456 56.154 -3.712 1.00 63.94 216 CYS C C 1
ATOM 5439 O O . CYS C 1 217 ? -0.864 56.910 -2.829 1.00 63.53 216 CYS C O 1
ATOM 5442 N N . GLY C 1 218 ? -0.889 56.191 -4.974 1.00 60.63 217 GLY C N 1
ATOM 5443 C CA . GLY C 1 218 ? -1.902 57.125 -5.453 1.00 61.62 217 GLY C CA 1
ATOM 5444 C C . GLY C 1 218 ? -1.368 58.428 -6.005 1.00 63.86 217 GLY C C 1
ATOM 5445 O O . GLY C 1 218 ? -2.016 59.470 -5.858 1.00 64.91 217 GLY C O 1
ATOM 5446 N N . TYR C 1 219 ? -0.194 58.380 -6.663 1.00 57.01 218 TYR C N 1
ATOM 5447 C CA . TYR C 1 219 ? 0.426 59.560 -7.264 1.00 54.60 218 TYR C CA 1
ATOM 5448 C C . TYR C 1 219 ? 0.750 59.328 -8.734 1.00 60.10 218 TYR C C 1
ATOM 5449 O O . TYR C 1 219 ? 0.750 58.182 -9.197 1.00 60.24 218 TYR C O 1
ATOM 5458 N N . ASN C 1 220 ? 0.996 60.432 -9.470 1.00 56.67 219 ASN C N 1
ATOM 5459 C CA . ASN C 1 220 ? 1.354 60.396 -10.880 1.00 57.46 219 ASN C CA 1
ATOM 5460 C C . ASN C 1 220 ? 2.845 60.115 -11.046 1.00 58.34 219 ASN C C 1
ATOM 5461 O O . ASN C 1 220 ? 3.674 60.613 -10.270 1.00 55.41 219 ASN C O 1
ATOM 5466 N N . GLU C 1 221 ? 3.178 59.310 -12.065 1.00 55.37 220 GLU C N 1
ATOM 5467 C CA . GLU C 1 221 ? 4.551 58.939 -12.414 1.00 53.69 220 GLU C CA 1
ATOM 5468 C C . GLU C 1 221 ? 5.339 60.171 -12.882 1.00 54.88 220 GLU C C 1
ATOM 5469 O O . GLU C 1 221 ? 4.740 61.130 -13.364 1.00 55.13 220 GLU C O 1
ATOM 5475 N N . VAL C 1 222 ? 6.667 60.151 -12.721 1.00 49.15 221 VAL C N 1
ATOM 5476 C CA . VAL C 1 222 ? 7.537 61.246 -13.157 1.00 48.47 221 VAL C CA 1
ATOM 5477 C C . VAL C 1 222 ? 8.390 60.741 -14.322 1.00 55.06 221 VAL C C 1
ATOM 5478 O O . VAL C 1 222 ? 9.083 59.723 -14.189 1.00 54.67 221 VAL C O 1
ATOM 5482 N N . ASN C 1 223 ? 8.358 61.491 -15.446 1.00 53.60 222 ASN C N 1
ATOM 5483 C CA . ASN C 1 223 ? 9.089 61.217 -16.686 1.00 82.13 222 ASN C CA 1
ATOM 5484 C C . ASN C 1 223 ? 10.378 62.035 -16.744 1.00 103.22 222 ASN C C 1
ATOM 5485 O O . ASN C 1 223 ? 11.372 61.674 -16.118 1.00 61.84 222 ASN C O 1
ATOM 5498 N N . GLN D 1 3 ? -1.000 53.575 49.181 1.00 84.92 2 GLN D N 1
ATOM 5499 C CA . GLN D 1 3 ? -1.794 52.780 48.233 1.00 84.71 2 GLN D CA 1
ATOM 5500 C C . GLN D 1 3 ? -1.755 53.447 46.842 1.00 84.30 2 GLN D C 1
ATOM 5501 O O . GLN D 1 3 ? -1.970 54.660 46.718 1.00 82.43 2 GLN D O 1
ATOM 5507 N N . LYS D 1 4 ? -1.428 52.647 45.809 1.00 78.74 3 LYS D N 1
ATOM 5508 C CA . LYS D 1 4 ? -1.239 53.111 44.434 1.00 75.47 3 LYS D CA 1
ATOM 5509 C C . LYS D 1 4 ? -2.533 53.221 43.614 1.00 77.31 3 LYS D C 1
ATOM 5510 O O . LYS D 1 4 ? -3.495 52.490 43.854 1.00 78.72 3 LYS D O 1
ATOM 5516 N N . LEU D 1 5 ? -2.527 54.162 42.641 1.00 70.47 4 LEU D N 1
ATOM 5517 C CA . LEU D 1 5 ? -3.601 54.440 41.676 1.00 69.74 4 LEU D CA 1
ATOM 5518 C C . LEU D 1 5 ? -3.106 53.982 40.306 1.00 71.49 4 LEU D C 1
ATOM 5519 O O . LEU D 1 5 ? -2.086 54.485 39.825 1.00 68.11 4 LEU D O 1
ATOM 5524 N N . ARG D 1 6 ? -3.789 52.990 39.704 1.00 69.66 5 ARG D N 1
ATOM 5525 C CA . ARG D 1 6 ? -3.356 52.355 38.455 1.00 68.90 5 ARG D CA 1
ATOM 5526 C C . ARG D 1 6 ? -3.961 52.963 37.182 1.00 71.75 5 ARG D C 1
ATOM 5527 O O . ARG D 1 6 ? -3.435 52.722 36.092 1.00 70.51 5 ARG D O 1
ATOM 5535 N N . SER D 1 7 ? -5.030 53.759 37.314 1.00 68.69 6 SER D N 1
ATOM 5536 C CA . SER D 1 7 ? -5.748 54.361 36.186 1.00 68.28 6 SER D CA 1
ATOM 5537 C C . SER D 1 7 ? -6.240 55.770 36.533 1.00 70.87 6 SER D C 1
ATOM 5538 O O . SER D 1 7 ? -6.150 56.188 37.690 1.00 69.95 6 SER D O 1
ATOM 5541 N N . VAL D 1 8 ? -6.759 56.497 35.522 1.00 67.37 7 VAL D N 1
ATOM 5542 C CA . VAL D 1 8 ? -7.352 57.833 35.656 1.00 67.01 7 VAL D CA 1
ATOM 5543 C C . VAL D 1 8 ? -8.702 57.700 36.407 1.00 74.00 7 VAL D C 1
ATOM 5544 O O . VAL D 1 8 ? -9.069 58.609 37.159 1.00 73.91 7 VAL D O 1
ATOM 5548 N N . LYS D 1 9 ? -9.402 56.544 36.241 1.00 72.81 8 LYS D N 1
ATOM 5549 C CA . LYS D 1 9 ? -10.675 56.236 36.903 1.00 75.34 8 LYS D CA 1
ATOM 5550 C C . LYS D 1 9 ? -10.512 56.160 38.435 1.00 79.30 8 LYS D C 1
ATOM 5551 O O . LYS D 1 9 ? -11.447 56.486 39.169 1.00 80.72 8 LYS D O 1
ATOM 5557 N N . GLU D 1 10 ? -9.319 55.739 38.898 1.00 74.09 9 GLU D N 1
ATOM 5558 C CA . GLU D 1 10 ? -8.953 55.613 40.310 1.00 73.82 9 GLU D CA 1
ATOM 5559 C C . GLU D 1 10 ? -8.479 56.957 40.908 1.00 75.44 9 GLU D C 1
ATOM 5560 O O . GLU D 1 10 ? -8.358 57.079 42.128 1.00 75.56 9 GLU D O 1
ATOM 5566 N N . VAL D 1 11 ? -8.234 57.965 40.058 1.00 69.73 10 VAL D N 1
ATOM 5567 C CA . VAL D 1 11 ? -7.788 59.278 40.524 1.00 68.05 10 VAL D CA 1
ATOM 5568 C C . VAL D 1 11 ? -9.009 60.170 40.861 1.00 72.98 10 VAL D C 1
ATOM 5569 O O . VAL D 1 11 ? -9.803 60.475 39.964 1.00 73.75 10 VAL D O 1
ATOM 5573 N N . PRO D 1 12 ? -9.152 60.621 42.136 1.00 68.74 11 PRO D N 1
ATOM 5574 C CA . PRO D 1 12 ? -10.259 61.539 42.478 1.00 69.97 11 PRO D CA 1
ATOM 5575 C C . PRO D 1 12 ? -10.131 62.864 41.726 1.00 72.78 11 PRO D C 1
ATOM 5576 O O . PRO D 1 12 ? -9.001 63.330 41.521 1.00 69.82 11 PRO D O 1
ATOM 5580 N N . GLN D 1 13 ? -11.279 63.464 41.314 1.00 71.14 12 GLN D N 1
ATOM 5581 C CA . GLN D 1 13 ? -11.375 64.728 40.555 1.00 70.49 12 GLN D CA 1
ATOM 5582 C C . GLN D 1 13 ? -10.521 65.859 41.171 1.00 74.23 12 GLN D C 1
ATOM 5583 O O . GLN D 1 13 ? -9.936 66.652 40.425 1.00 72.50 12 GLN D O 1
ATOM 5589 N N . ASP D 1 14 ? -10.432 65.902 42.513 1.00 72.16 13 ASP D N 1
ATOM 5590 C CA . ASP D 1 14 ? -9.652 66.875 43.281 1.00 71.71 13 ASP D CA 1
ATOM 5591 C C . ASP D 1 14 ? -8.144 66.810 42.926 1.00 70.68 13 ASP D C 1
ATOM 5592 O O . ASP D 1 14 ? -7.494 67.858 42.840 1.00 70.45 13 ASP D O 1
ATOM 5597 N N . LEU D 1 15 ? -7.614 65.597 42.656 1.00 62.70 14 LEU D N 1
ATOM 5598 C CA . LEU D 1 15 ? -6.197 65.375 42.332 1.00 58.46 14 LEU D CA 1
ATOM 5599 C C . LEU D 1 15 ? -5.817 65.536 40.853 1.00 56.83 14 LEU D C 1
ATOM 5600 O O . LEU D 1 15 ? -4.639 65.753 40.561 1.00 53.91 14 LEU D O 1
ATOM 5605 N N . THR D 1 16 ? -6.789 65.402 39.935 1.00 52.29 15 THR D N 1
ATOM 5606 C CA . THR D 1 16 ? -6.599 65.412 38.475 1.00 49.44 15 THR D CA 1
ATOM 5607 C C . THR D 1 16 ? -5.819 66.625 37.955 1.00 48.73 15 THR D C 1
ATOM 5608 O O . THR D 1 16 ? -4.844 66.416 37.244 1.00 47.49 15 THR D O 1
ATOM 5612 N N . ASN D 1 17 ? -6.203 67.861 38.328 1.00 44.10 16 ASN D N 1
ATOM 5613 C CA . ASN D 1 17 ? -5.536 69.095 37.891 1.00 42.33 16 ASN D CA 1
ATOM 5614 C C . ASN D 1 17 ? -4.071 69.175 38.316 1.00 44.50 16 ASN D C 1
ATOM 5615 O O . ASN D 1 17 ? -3.253 69.592 37.507 1.00 42.36 16 ASN D O 1
ATOM 5620 N N . THR D 1 18 ? -3.738 68.779 39.560 1.00 42.60 17 THR D N 1
ATOM 5621 C CA . THR D 1 18 ? -2.354 68.812 40.060 1.00 41.43 17 THR D CA 1
ATOM 5622 C C . THR D 1 18 ? -1.512 67.758 39.316 1.00 43.00 17 THR D C 1
ATOM 5623 O O . THR D 1 18 ? -0.410 68.070 38.865 1.00 39.58 17 THR D O 1
ATOM 5627 N N . LEU D 1 19 ? -2.059 66.539 39.161 1.00 40.65 18 LEU D N 1
ATOM 5628 C CA . LEU D 1 19 ? -1.415 65.430 38.467 1.00 39.49 18 LEU D CA 1
ATOM 5629 C C . LEU D 1 19 ? -1.156 65.794 36.991 1.00 43.66 18 LEU D C 1
ATOM 5630 O O . LEU D 1 19 ? -0.042 65.600 36.515 1.00 42.42 18 LEU D O 1
ATOM 5635 N N . VAL D 1 20 ? -2.150 66.394 36.309 1.00 41.41 19 VAL D N 1
ATOM 5636 C CA . VAL D 1 20 ? -2.019 66.848 34.927 1.00 40.62 19 VAL D CA 1
ATOM 5637 C C . VAL D 1 20 ? -0.906 67.911 34.846 1.00 43.52 19 VAL D C 1
ATOM 5638 O O . VAL D 1 20 ? -0.009 67.780 34.009 1.00 42.02 19 VAL D O 1
ATOM 5642 N N . ASN D 1 21 ? -0.932 68.916 35.750 1.00 40.20 20 ASN D N 1
ATOM 5643 C CA . ASN D 1 21 ? 0.065 69.980 35.778 1.00 39.15 20 ASN D CA 1
ATOM 5644 C C . ASN D 1 21 ? 1.483 69.425 35.988 1.00 41.61 20 ASN D C 1
ATOM 5645 O O . ASN D 1 21 ? 2.399 69.899 35.332 1.00 40.00 20 ASN D O 1
ATOM 5650 N N . ILE D 1 22 ? 1.655 68.408 36.859 1.00 38.88 21 ILE D N 1
ATOM 5651 C CA . ILE D 1 22 ? 2.943 67.747 37.117 1.00 36.94 21 ILE D CA 1
ATOM 5652 C C . ILE D 1 22 ? 3.467 67.099 35.806 1.00 37.00 21 ILE D C 1
ATOM 5653 O O . ILE D 1 22 ? 4.626 67.306 35.448 1.00 34.59 21 ILE D O 1
ATOM 5658 N N . ILE D 1 23 ? 2.608 66.338 35.100 1.00 33.16 22 ILE D N 1
ATOM 5659 C CA . ILE D 1 23 ? 2.960 65.630 33.862 1.00 32.86 22 ILE D CA 1
ATOM 5660 C C . ILE D 1 23 ? 3.241 66.647 32.733 1.00 38.11 22 ILE D C 1
ATOM 5661 O O . ILE D 1 23 ? 4.222 66.482 32.010 1.00 36.16 22 ILE D O 1
ATOM 5666 N N . GLU D 1 24 ? 2.411 67.707 32.622 1.00 37.55 23 GLU D N 1
ATOM 5667 C CA . GLU D 1 24 ? 2.551 68.791 31.648 1.00 37.51 23 GLU D CA 1
ATOM 5668 C C . GLU D 1 24 ? 3.905 69.489 31.811 1.00 40.37 23 GLU D C 1
ATOM 5669 O O . GLU D 1 24 ? 4.610 69.651 30.818 1.00 39.85 23 GLU D O 1
ATOM 5675 N N . LEU D 1 25 ? 4.269 69.875 33.058 1.00 36.86 24 LEU D N 1
ATOM 5676 C CA . LEU D 1 25 ? 5.524 70.558 33.381 1.00 36.22 24 LEU D CA 1
ATOM 5677 C C . LEU D 1 25 ? 6.727 69.708 32.991 1.00 37.41 24 LEU D C 1
ATOM 5678 O O . LEU D 1 25 ? 7.671 70.228 32.404 1.00 36.28 24 LEU D O 1
ATOM 5683 N N . ARG D 1 26 ? 6.680 68.402 33.279 1.00 33.87 25 ARG D N 1
ATOM 5684 C CA . ARG D 1 26 ? 7.750 67.468 32.944 1.00 32.37 25 ARG D CA 1
ATOM 5685 C C . ARG D 1 26 ? 7.837 67.262 31.420 1.00 36.00 25 ARG D C 1
ATOM 5686 O O . ARG D 1 26 ? 8.938 67.286 30.879 1.00 35.77 25 ARG D O 1
ATOM 5694 N N . ALA D 1 27 ? 6.691 67.116 30.729 1.00 32.07 26 ALA D N 1
ATOM 5695 C CA . ALA D 1 27 ? 6.651 66.972 29.270 1.00 30.29 26 ALA D CA 1
ATOM 5696 C C . ALA D 1 27 ? 7.250 68.201 28.583 1.00 31.85 26 ALA D C 1
ATOM 5697 O O . ALA D 1 27 ? 8.040 68.044 27.657 1.00 30.70 26 ALA D O 1
ATOM 5699 N N . ASP D 1 28 ? 6.893 69.420 29.052 1.00 28.32 27 ASP D N 1
ATOM 5700 C CA . ASP D 1 28 ? 7.372 70.686 28.478 1.00 27.81 27 ASP D CA 1
ATOM 5701 C C . ASP D 1 28 ? 8.895 70.877 28.675 1.00 31.64 27 ASP D C 1
ATOM 5702 O O . ASP D 1 28 ? 9.573 71.346 27.771 1.00 30.75 27 ASP D O 1
ATOM 5707 N N . PHE D 1 29 ? 9.411 70.505 29.846 1.00 29.79 28 PHE D N 1
ATOM 5708 C CA . PHE D 1 29 ? 10.827 70.582 30.204 1.00 29.56 28 PHE D CA 1
ATOM 5709 C C . PHE D 1 29 ? 11.683 69.716 29.258 1.00 34.12 28 PHE D C 1
ATOM 5710 O O . PHE D 1 29 ? 12.685 70.198 28.713 1.00 33.04 28 PHE D O 1
ATOM 5718 N N . GLU D 1 30 ? 11.250 68.454 29.043 1.00 30.85 29 GLU D N 1
ATOM 5719 C CA . GLU D 1 30 ? 11.918 67.473 28.196 1.00 30.70 29 GLU D CA 1
ATOM 5720 C C . GLU D 1 30 ? 11.877 67.837 26.739 1.00 33.89 29 GLU D C 1
ATOM 5721 O O . GLU D 1 30 ? 12.903 67.707 26.070 1.00 33.31 29 GLU D O 1
ATOM 5727 N N . LEU D 1 31 ? 10.695 68.281 26.238 1.00 29.82 30 LEU D N 1
ATOM 5728 C CA . LEU D 1 31 ? 10.545 68.641 24.835 1.00 29.40 30 LEU D CA 1
ATOM 5729 C C . LEU D 1 31 ? 11.305 69.918 24.523 1.00 32.34 30 LEU D C 1
ATOM 5730 O O . LEU D 1 31 ? 11.830 70.027 23.414 1.00 32.96 30 LEU D O 1
ATOM 5735 N N . ALA D 1 32 ? 11.454 70.837 25.504 1.00 27.77 31 ALA D N 1
ATOM 5736 C CA . ALA D 1 32 ? 12.262 72.054 25.315 1.00 26.79 31 ALA D CA 1
ATOM 5737 C C . ALA D 1 32 ? 13.738 71.696 25.123 1.00 28.81 31 ALA D C 1
ATOM 5738 O O . ALA D 1 32 ? 14.420 72.328 24.320 1.00 29.23 31 ALA D O 1
ATOM 5748 N N . VAL D 1 34 ? 14.877 69.183 23.554 1.00 30.21 33 VAL D N 1
ATOM 5749 C CA . VAL D 1 34 ? 15.007 68.765 22.162 1.00 30.77 33 VAL D CA 1
ATOM 5750 C C . VAL D 1 34 ? 15.451 69.995 21.341 1.00 34.88 33 VAL D C 1
ATOM 5751 O O . VAL D 1 34 ? 16.453 69.896 20.642 1.00 34.70 33 VAL D O 1
ATOM 5755 N N . GLU D 1 35 ? 14.769 71.162 21.505 1.00 31.04 34 GLU D N 1
ATOM 5756 C CA . GLU D 1 35 ? 15.106 72.424 20.826 1.00 30.64 34 GLU D CA 1
ATOM 5757 C C . GLU D 1 35 ? 16.465 72.975 21.242 1.00 32.39 34 GLU D C 1
ATOM 5758 O O . GLU D 1 35 ? 17.170 73.542 20.407 1.00 32.99 34 GLU D O 1
ATOM 5764 N N . GLN D 1 36 ? 16.781 72.878 22.544 1.00 26.73 35 GLN D N 1
ATOM 5765 C CA . GLN D 1 36 ? 18.009 73.406 23.131 1.00 27.09 35 GLN D CA 1
ATOM 5766 C C . GLN D 1 36 ? 19.255 72.633 22.695 1.00 32.28 35 GLN D C 1
ATOM 5767 O O . GLN D 1 36 ? 20.274 73.253 22.411 1.00 31.55 35 GLN D O 1
ATOM 5773 N N . TYR D 1 37 ? 19.170 71.302 22.622 1.00 30.57 36 TYR D N 1
ATOM 5774 C CA . TYR D 1 37 ? 20.298 70.433 22.267 1.00 30.48 36 TYR D CA 1
ATOM 5775 C C . TYR D 1 37 ? 20.443 70.138 20.770 1.00 34.06 36 TYR D C 1
ATOM 5776 O O . TYR D 1 37 ? 21.543 69.780 20.344 1.00 34.45 36 TYR D O 1
ATOM 5785 N N . SER D 1 38 ? 19.364 70.276 19.982 1.00 30.40 37 SER D N 1
ATOM 5786 C CA . SER D 1 38 ? 19.366 69.983 18.537 1.00 31.33 37 SER D CA 1
ATOM 5787 C C . SER D 1 38 ? 20.504 70.657 17.729 1.00 34.56 37 SER D C 1
ATOM 5788 O O . SER D 1 38 ? 21.074 69.942 16.905 1.00 36.25 37 SER D O 1
ATOM 5791 N N . PRO D 1 39 ? 20.895 71.956 17.919 1.00 27.98 38 PRO D N 1
ATOM 5792 C CA . PRO D 1 39 ? 22.010 72.501 17.109 1.00 28.03 38 PRO D CA 1
ATOM 5793 C C . PRO D 1 39 ? 23.343 71.757 17.279 1.00 31.43 38 PRO D C 1
ATOM 5794 O O . PRO D 1 39 ? 24.169 71.768 16.367 1.00 33.31 38 PRO D O 1
ATOM 5798 N N . TRP D 1 40 ? 23.534 71.091 18.429 1.00 26.80 39 TRP D N 1
ATOM 5799 C CA . TRP D 1 40 ? 24.762 70.397 18.793 1.00 26.41 39 TRP D CA 1
ATOM 5800 C C . TRP D 1 40 ? 24.901 68.998 18.165 1.00 32.39 39 TRP D C 1
ATOM 5801 O O . TRP D 1 40 ? 25.962 68.385 18.313 1.00 31.90 39 TRP D O 1
ATOM 5812 N N . LEU D 1 41 ? 23.900 68.538 17.381 1.00 30.54 40 LEU D N 1
ATOM 5813 C CA . LEU D 1 41 ? 24.002 67.270 16.634 1.00 32.20 40 LEU D CA 1
ATOM 5814 C C . LEU D 1 41 ? 25.072 67.385 15.535 1.00 38.81 40 LEU D C 1
ATOM 5815 O O . LEU D 1 41 ? 25.691 66.393 15.126 1.00 38.79 40 LEU D O 1
ATOM 5820 N N . VAL D 1 42 ? 25.269 68.621 15.068 1.00 36.39 41 VAL D N 1
ATOM 5821 C CA . VAL D 1 42 ? 26.203 68.987 14.016 1.00 38.09 41 VAL D CA 1
ATOM 5822 C C . VAL D 1 42 ? 27.430 69.729 14.592 1.00 39.90 41 VAL D C 1
ATOM 5823 O O . VAL D 1 42 ? 28.534 69.548 14.080 1.00 41.05 41 VAL D O 1
ATOM 5827 N N . ASN D 1 43 ? 27.230 70.570 15.627 1.00 33.44 42 ASN D N 1
ATOM 5828 C CA . ASN D 1 43 ? 28.275 71.468 16.121 1.00 33.13 42 ASN D CA 1
ATOM 5829 C C . ASN D 1 43 ? 29.038 71.052 17.371 1.00 35.34 42 ASN D C 1
ATOM 5830 O O . ASN D 1 43 ? 29.971 71.776 17.726 1.00 35.81 42 ASN D O 1
ATOM 5835 N N . ALA D 1 44 ? 28.726 69.896 17.998 1.00 31.43 43 ALA D N 1
ATOM 5836 C CA . ALA D 1 44 ? 29.478 69.433 19.182 1.00 31.47 43 ALA D CA 1
ATOM 5837 C C . ALA D 1 44 ? 30.966 69.260 18.808 1.00 37.83 43 ALA D C 1
ATOM 5838 O O . ALA D 1 44 ? 31.251 68.988 17.641 1.00 39.79 43 ALA D O 1
ATOM 5840 N N . PRO D 1 45 ? 31.928 69.539 19.721 1.00 34.60 44 PRO D N 1
ATOM 5841 C CA . PRO D 1 45 ? 33.355 69.562 19.324 1.00 35.53 44 PRO D CA 1
ATOM 5842 C C . PRO D 1 45 ? 33.986 68.234 18.883 1.00 39.40 44 PRO D C 1
ATOM 5843 O O . PRO D 1 45 ? 34.960 68.269 18.137 1.00 40.75 44 PRO D O 1
ATOM 5847 N N . THR D 1 46 ? 33.487 67.088 19.360 1.00 34.71 45 THR D N 1
ATOM 5848 C CA . THR D 1 46 ? 34.042 65.779 18.974 1.00 35.73 45 THR D CA 1
ATOM 5849 C C . THR D 1 46 ? 32.934 64.874 18.427 1.00 38.29 45 THR D C 1
ATOM 5850 O O . THR D 1 46 ? 31.759 65.185 18.567 1.00 36.00 45 THR D O 1
ATOM 5854 N N . VAL D 1 47 ? 33.317 63.741 17.843 1.00 38.13 46 VAL D N 1
ATOM 5855 C CA . VAL D 1 47 ? 32.410 62.728 17.300 1.00 38.71 46 VAL D CA 1
ATOM 5856 C C . VAL D 1 47 ? 31.590 62.104 18.452 1.00 45.84 46 VAL D C 1
ATOM 5857 O O . VAL D 1 47 ? 30.363 62.052 18.352 1.00 45.11 46 VAL D O 1
ATOM 5861 N N . ASP D 1 48 ? 32.265 61.671 19.555 1.00 44.67 47 ASP D N 1
ATOM 5862 C CA . ASP D 1 48 ? 31.617 61.074 20.735 1.00 43.95 47 ASP D CA 1
ATOM 5863 C C . ASP D 1 48 ? 30.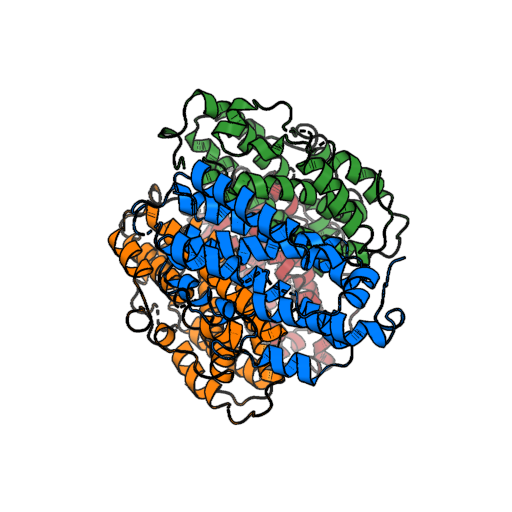570 62.012 21.344 1.00 43.67 47 ASP D C 1
ATOM 5864 O O . ASP D 1 48 ? 29.528 61.539 21.793 1.00 42.10 47 ASP D O 1
ATOM 5869 N N . SER D 1 49 ? 30.854 63.332 21.339 1.00 39.23 48 SER D N 1
ATOM 5870 C CA . SER D 1 49 ? 29.980 64.396 21.852 1.00 36.75 48 SER D CA 1
ATOM 5871 C C . SER D 1 49 ? 28.695 64.487 21.017 1.00 37.57 48 SER D C 1
ATOM 5872 O O . SER D 1 49 ? 27.614 64.595 21.583 1.00 35.93 48 SER D O 1
ATOM 5875 N N . ARG D 1 50 ? 28.827 64.429 19.676 1.00 33.13 49 ARG D N 1
ATOM 5876 C CA . ARG D 1 50 ? 27.735 64.473 18.695 1.00 32.55 49 ARG D CA 1
ATOM 5877 C C . ARG D 1 50 ? 26.833 63.241 18.849 1.00 36.29 49 ARG D C 1
ATOM 5878 O O . ARG D 1 50 ? 25.605 63.338 18.729 1.00 34.14 49 ARG D O 1
ATOM 5886 N N . LEU D 1 51 ? 27.463 62.080 19.127 1.00 34.71 50 LEU D N 1
ATOM 5887 C CA . LEU D 1 51 ? 26.777 60.809 19.349 1.00 35.01 50 LEU D CA 1
ATOM 5888 C C . LEU D 1 51 ? 25.967 60.871 20.630 1.00 38.04 50 LEU D C 1
ATOM 5889 O O . LEU D 1 51 ? 24.851 60.370 20.649 1.00 37.07 50 LEU D O 1
ATOM 5894 N N . PHE D 1 52 ? 26.507 61.523 21.681 1.00 35.13 51 PHE D N 1
ATOM 5895 C CA . PHE D 1 52 ? 25.823 61.681 22.963 1.00 34.13 51 PHE D CA 1
ATOM 5896 C C . PHE D 1 52 ? 24.604 62.614 22.835 1.00 34.70 51 PHE D C 1
ATOM 5897 O O . PHE D 1 52 ? 23.566 62.342 23.435 1.00 33.99 51 PHE D O 1
ATOM 5905 N N . VAL D 1 53 ? 24.757 63.732 22.097 1.00 28.57 52 VAL D N 1
ATOM 5906 C CA . VAL D 1 53 ? 23.701 64.723 21.866 1.00 25.33 52 VAL D CA 1
ATOM 5907 C C . VAL D 1 53 ? 22.545 64.030 21.148 1.00 27.89 52 VAL D C 1
ATOM 5908 O O . VAL D 1 53 ? 21.409 64.239 21.539 1.00 27.34 52 VAL D O 1
ATOM 5912 N N . ALA D 1 54 ? 22.840 63.132 20.200 1.00 26.27 53 ALA D N 1
ATOM 5913 C CA . ALA D 1 54 ? 21.842 62.332 19.481 1.00 27.19 53 ALA D CA 1
ATOM 5914 C C . ALA D 1 54 ? 21.079 61.432 20.442 1.00 32.52 53 ALA D C 1
ATOM 5915 O O . ALA D 1 54 ? 19.862 61.344 20.329 1.00 32.93 53 ALA D O 1
ATOM 5917 N N . LYS D 1 55 ? 21.786 60.806 21.404 1.00 30.19 54 LYS D N 1
ATOM 5918 C CA . LYS D 1 55 ? 21.213 59.909 22.405 1.00 31.37 54 LYS D CA 1
ATOM 5919 C C . LYS D 1 55 ? 20.306 60.688 23.377 1.00 34.86 54 LYS D C 1
ATOM 5920 O O . LYS D 1 55 ? 19.174 60.264 23.613 1.00 34.55 54 LYS D O 1
ATOM 5926 N N . LEU D 1 56 ? 20.777 61.837 23.882 1.00 30.78 55 LEU D N 1
ATOM 5927 C CA . LEU D 1 56 ? 20.027 62.688 24.799 1.00 30.50 55 LEU D CA 1
ATOM 5928 C C . LEU D 1 56 ? 18.739 63.220 24.127 1.00 32.53 55 LEU D C 1
ATOM 5929 O O . LEU D 1 56 ? 17.669 63.151 24.732 1.00 30.11 55 LEU D O 1
ATOM 5934 N N . VAL D 1 57 ? 18.845 63.713 22.874 1.00 30.51 56 VAL D N 1
ATOM 5935 C CA . VAL D 1 57 ? 17.724 64.242 22.080 1.00 30.23 56 VAL D CA 1
ATOM 5936 C C . VAL D 1 57 ? 16.681 63.138 21.883 1.00 34.53 56 VAL D C 1
ATOM 5937 O O . VAL D 1 57 ? 15.498 63.377 22.103 1.00 33.85 56 VAL D O 1
ATOM 5941 N N . SER D 1 58 ? 17.138 61.931 21.519 1.00 32.70 57 SER D N 1
ATOM 5942 C CA . SER D 1 58 ? 16.309 60.745 21.323 1.00 34.42 57 SER D CA 1
ATOM 5943 C C . SER D 1 58 ? 15.586 60.379 22.631 1.00 38.96 57 SER D C 1
ATOM 5944 O O . SER D 1 58 ? 14.378 60.170 22.606 1.00 39.27 57 SER D O 1
ATOM 5947 N N . ASP D 1 59 ? 16.324 60.349 23.769 1.00 34.93 58 ASP D N 1
ATOM 5948 C CA . ASP D 1 59 ? 15.818 60.047 25.115 1.00 34.46 58 ASP D CA 1
ATOM 5949 C C . ASP D 1 59 ? 14.733 61.021 25.554 1.00 37.18 58 ASP D C 1
ATOM 5950 O O . ASP D 1 59 ? 13.653 60.575 25.930 1.00 37.45 58 ASP D O 1
ATOM 5955 N N . GLU D 1 60 ? 15.019 62.342 25.497 1.00 31.68 59 GLU D N 1
ATOM 5956 C CA . GLU D 1 60 ? 14.107 63.399 25.917 1.00 31.04 59 GLU D CA 1
ATOM 5957 C C . GLU D 1 60 ? 12.847 63.459 25.055 1.00 36.91 59 GLU D C 1
ATOM 5958 O O . GLU D 1 60 ? 11.757 63.727 25.591 1.00 35.92 59 GLU D O 1
ATOM 5964 N N . LEU D 1 61 ? 12.985 63.215 23.733 1.00 34.96 60 LEU D N 1
ATOM 5965 C CA . LEU D 1 61 ? 11.843 63.231 22.816 1.00 36.12 60 LEU D CA 1
ATOM 5966 C C . LEU D 1 61 ? 10.931 62.022 23.102 1.00 42.90 60 LEU D C 1
ATOM 5967 O O . LEU D 1 61 ? 9.707 62.171 23.118 1.00 44.67 60 LEU D O 1
ATOM 5972 N N . ASN D 1 62 ? 11.545 60.859 23.429 1.00 39.49 61 ASN D N 1
ATOM 5973 C CA . ASN D 1 62 ? 10.892 59.609 23.834 1.00 40.53 61 ASN D CA 1
ATOM 5974 C C . ASN D 1 62 ? 10.201 59.793 25.211 1.00 42.02 61 ASN D C 1
ATOM 5975 O O . ASN D 1 62 ? 9.014 59.500 25.326 1.00 42.64 61 ASN D O 1
ATOM 5980 N N . HIS D 1 63 ? 10.935 60.279 26.241 1.00 36.12 62 HIS D N 1
ATOM 5981 C CA . HIS D 1 63 ? 10.373 60.569 27.567 1.00 35.22 62 HIS D CA 1
ATOM 5982 C C . HIS D 1 63 ? 9.149 61.522 27.401 1.00 38.91 62 HIS D C 1
ATOM 5983 O O . HIS D 1 63 ? 8.047 61.206 27.840 1.00 39.19 62 HIS D O 1
ATOM 5990 N N . GLY D 1 64 ? 9.379 62.651 26.726 1.00 34.85 63 GLY D N 1
ATOM 5991 C CA . GLY D 1 64 ? 8.410 63.711 26.484 1.00 35.05 63 GLY D CA 1
ATOM 5992 C C . GLY D 1 64 ? 7.101 63.291 25.851 1.00 41.51 63 GLY D C 1
ATOM 5993 O O . GLY D 1 64 ? 6.043 63.755 26.286 1.00 41.76 63 GLY D O 1
ATOM 5994 N N A TRP D 1 65 ? 7.147 62.419 24.839 0.50 37.21 64 TRP D N 1
ATOM 5995 N N B TRP D 1 65 ? 7.165 62.410 24.822 0.50 40.61 64 TRP D N 1
ATOM 5996 C CA A TRP D 1 65 ? 5.915 62.006 24.185 0.50 37.64 64 TRP D CA 1
ATOM 5997 C CA B TRP D 1 65 ? 5.989 61.888 24.115 0.50 42.75 64 TRP D CA 1
ATOM 5998 C C A TRP D 1 65 ? 5.247 60.812 24.911 0.50 44.73 64 TRP D C 1
ATOM 5999 C C B TRP D 1 65 ? 5.237 60.885 24.987 0.50 46.97 64 TRP D C 1
ATOM 6000 O O A TRP D 1 65 ? 4.057 60.570 24.699 0.50 46.00 64 TRP D O 1
ATOM 6001 O O B TRP D 1 65 ? 4.011 60.789 24.892 0.50 48.25 64 TRP D O 1
ATOM 6022 N N . GLN D 1 66 ? 5.974 60.133 25.822 1.00 41.57 65 GLN D N 1
ATOM 6023 C CA . GLN D 1 66 ? 5.403 59.110 26.694 1.00 41.42 65 GLN D CA 1
ATOM 6024 C C . GLN D 1 66 ? 4.603 59.811 27.806 1.00 43.66 65 GLN D C 1
ATOM 6025 O O . GLN D 1 66 ? 3.550 59.317 28.189 1.00 46.83 65 GLN D O 1
ATOM 6031 N N . LEU D 1 67 ? 5.058 60.993 28.253 1.00 36.72 66 LEU D N 1
ATOM 6032 C CA . LEU D 1 67 ? 4.362 61.829 29.242 1.00 36.60 66 LEU D CA 1
ATOM 6033 C C . LEU D 1 67 ? 3.080 62.453 28.654 1.00 44.10 66 LEU D C 1
ATOM 6034 O O . LEU D 1 67 ? 2.036 62.442 29.316 1.00 44.74 66 LEU D O 1
ATOM 6039 N N . VAL D 1 68 ? 3.162 62.989 27.417 1.00 41.98 67 VAL D N 1
ATOM 6040 C CA . VAL D 1 68 ? 2.020 63.558 26.682 1.00 43.93 67 VAL D CA 1
ATOM 6041 C C . VAL D 1 68 ? 1.002 62.411 26.412 1.00 50.59 67 VAL D C 1
ATOM 6042 O O . VAL D 1 68 ? -0.202 62.656 26.477 1.00 52.09 67 VAL D O 1
ATOM 6046 N N . ARG D 1 69 ? 1.488 61.160 26.190 1.00 47.78 68 ARG D N 1
ATOM 6047 C CA . ARG D 1 69 ? 0.638 59.982 25.984 1.00 50.53 68 ARG D CA 1
ATOM 6048 C C . ARG D 1 69 ? -0.158 59.660 27.268 1.00 57.01 68 ARG D C 1
ATOM 6049 O O . ARG D 1 69 ? -1.274 59.153 27.164 1.00 59.59 68 ARG D O 1
ATOM 6057 N N . LEU D 1 70 ? 0.394 59.980 28.470 1.00 51.72 69 LEU D N 1
ATOM 6058 C CA . LEU D 1 70 ? -0.314 59.785 29.738 1.00 51.51 69 LEU D CA 1
ATOM 6059 C C . LEU D 1 70 ? -1.501 60.728 29.854 1.00 55.70 69 LEU D C 1
ATOM 6060 O O . LEU D 1 70 ? -2.507 60.359 30.450 1.00 57.88 69 LEU D O 1
ATOM 6065 N N . LEU D 1 71 ? -1.367 61.955 29.314 1.00 50.85 70 LEU D N 1
ATOM 6066 C CA . LEU D 1 71 ? -2.377 63.019 29.379 1.00 51.01 70 LEU D CA 1
ATOM 6067 C C . LEU D 1 71 ? -3.629 62.711 28.561 1.00 56.26 70 LEU D C 1
ATOM 6068 O O . LEU D 1 71 ? -4.692 63.222 28.896 1.00 56.22 70 LEU D O 1
ATOM 6073 N N . GLU D 1 72 ? -3.509 61.873 27.513 1.00 54.68 71 GLU D N 1
ATOM 6074 C CA . GLU D 1 72 ? -4.604 61.467 26.615 1.00 57.37 71 GLU D CA 1
ATOM 6075 C C . GLU D 1 72 ? -5.786 60.846 27.367 1.00 63.55 71 GLU D C 1
ATOM 6076 O O . GLU D 1 72 ? -6.939 61.049 26.978 1.00 64.34 71 GLU D O 1
ATOM 6082 N N . GLU D 1 73 ? -5.492 60.125 28.461 1.00 60.94 72 GLU D N 1
ATOM 6083 C CA . GLU D 1 73 ? -6.471 59.442 29.316 1.00 62.50 72 GLU D CA 1
ATOM 6084 C C . GLU D 1 73 ? -7.164 60.405 30.300 1.00 65.02 72 GLU D C 1
ATOM 6085 O O . GLU D 1 73 ? -8.155 60.016 30.915 1.00 66.82 72 GLU D O 1
ATOM 6091 N N . PHE D 1 74 ? -6.657 61.652 30.439 1.00 58.12 73 PHE D N 1
ATOM 6092 C CA . PHE D 1 74 ? -7.171 62.651 31.380 1.00 57.16 73 PHE D CA 1
ATOM 6093 C C . PHE D 1 74 ? -8.190 63.624 30.763 1.00 59.94 73 PHE D C 1
ATOM 6094 O O . PHE D 1 74 ? -8.777 64.417 31.503 1.00 59.52 73 PHE D O 1
ATOM 6102 N N . LYS D 1 75 ? -8.415 63.554 29.430 1.00 56.73 74 LYS D N 1
ATOM 6103 C CA . LYS D 1 75 ? -9.338 64.414 28.669 1.00 58.15 74 LYS D CA 1
ATOM 6104 C C . LYS D 1 75 ? -8.934 65.906 28.824 1.00 60.49 74 LYS D C 1
ATOM 6105 O O . LYS D 1 75 ? -9.727 66.737 29.304 1.00 61.54 74 LYS D O 1
ATOM 6111 N N . VAL D 1 76 ? -7.673 66.217 28.441 1.00 53.14 75 VAL D N 1
ATOM 6112 C CA . VAL D 1 76 ? -7.082 67.559 28.529 1.00 51.57 75 VAL D CA 1
ATOM 6113 C C . VAL D 1 76 ? -6.443 67.936 27.162 1.00 54.36 75 VAL D C 1
ATOM 6114 O O . VAL D 1 76 ? -5.245 68.230 27.077 1.00 50.87 75 VAL D O 1
ATOM 6118 N N . LYS D 1 77 ? -7.278 67.942 26.098 1.00 53.20 76 LYS D N 1
ATOM 6119 C CA . LYS D 1 77 ? -6.877 68.219 24.710 1.00 53.07 76 LYS D CA 1
ATOM 6120 C C . LYS D 1 77 ? -6.199 69.608 24.526 1.00 55.88 76 LYS D C 1
ATOM 6121 O O . LYS D 1 77 ? -5.290 69.721 23.702 1.00 52.66 76 LYS D O 1
ATOM 6127 N N . ASP D 1 78 ? -6.630 70.634 25.296 1.00 54.57 77 ASP D N 1
ATOM 6128 C CA . ASP D 1 78 ? -6.080 71.997 25.262 1.00 54.13 77 ASP D CA 1
ATOM 6129 C C . ASP D 1 78 ? -4.658 72.027 25.847 1.00 55.18 77 ASP D C 1
ATOM 6130 O O . ASP D 1 78 ? -3.801 72.764 25.344 1.00 54.56 77 ASP D O 1
ATOM 6135 N N . VAL D 1 79 ? -4.415 71.213 26.898 1.00 49.11 78 VAL D N 1
ATOM 6136 C CA . VAL D 1 79 ? -3.108 71.091 27.549 1.00 46.03 78 VAL D CA 1
ATOM 6137 C C . VAL D 1 79 ? -2.142 70.391 26.577 1.00 46.16 78 VAL D C 1
ATOM 6138 O O . VAL D 1 79 ? -1.037 70.889 26.365 1.00 44.84 78 VAL D O 1
ATOM 6142 N N . ILE D 1 80 ? -2.578 69.276 25.960 1.00 41.57 79 ILE D N 1
ATOM 6143 C CA . ILE D 1 80 ? -1.790 68.518 24.978 1.00 40.46 79 ILE D CA 1
ATOM 6144 C C . ILE D 1 80 ? -1.406 69.437 23.764 1.00 44.55 79 ILE D C 1
ATOM 6145 O O . ILE D 1 80 ? -0.242 69.416 23.343 1.00 44.15 79 ILE D O 1
ATOM 6150 N N A GLU D 1 81 ? -2.368 70.248 23.263 0.50 41.99 80 GLU D N 1
ATOM 6151 N N B GLU D 1 81 ? -2.350 70.247 23.240 0.50 42.31 80 GLU D N 1
ATOM 6152 C CA A GLU D 1 81 ? -2.183 71.196 22.153 0.50 42.16 80 GLU D CA 1
ATOM 6153 C CA B GLU D 1 81 ? -2.066 71.148 22.112 0.50 42.52 80 GLU D CA 1
ATOM 6154 C C A GLU D 1 81 ? -1.122 72.240 22.510 0.50 44.94 80 GLU D C 1
ATOM 6155 C C B GLU D 1 81 ? -1.070 72.245 22.509 0.50 45.06 80 GLU D C 1
ATOM 6156 O O A GLU D 1 81 ? -0.254 72.531 21.685 0.50 44.26 80 GLU D O 1
ATOM 6157 O O B GLU D 1 81 ? -0.188 72.567 21.712 0.50 44.32 80 GLU D O 1
ATOM 6168 N N . ARG D 1 82 ? -1.186 72.777 23.747 1.00 40.86 81 ARG D N 1
ATOM 6169 C CA A ARG D 1 82 ? -0.256 73.788 24.252 0.67 39.84 81 ARG D CA 1
ATOM 6170 C CA B ARG D 1 82 ? -0.278 73.788 24.303 0.33 39.31 81 ARG D CA 1
ATOM 6171 C C . ARG D 1 82 ? 1.164 73.235 24.352 1.00 41.83 81 ARG D C 1
ATOM 6172 O O . ARG D 1 82 ? 2.112 73.926 23.963 1.00 41.64 81 ARG D O 1
ATOM 6187 N N . ILE D 1 83 ? 1.314 71.975 24.810 1.00 37.37 82 ILE D N 1
ATOM 6188 C CA . ILE D 1 83 ? 2.612 71.302 24.918 1.00 35.97 82 ILE D CA 1
ATOM 6189 C C . ILE D 1 83 ? 3.202 71.103 23.513 1.00 40.31 82 ILE D C 1
ATOM 6190 O O . ILE D 1 83 ? 4.374 71.382 23.301 1.00 39.47 82 ILE D O 1
ATOM 6195 N N . SER D 1 84 ? 2.393 70.617 22.572 1.00 39.05 83 SER D N 1
ATOM 6196 C CA . SER D 1 84 ? 2.801 70.334 21.193 1.00 38.73 83 SER D CA 1
ATOM 6197 C C . SER D 1 84 ? 3.245 71.575 20.433 1.00 40.60 83 SER D C 1
ATOM 6198 O O . SER D 1 84 ? 4.144 71.471 19.598 1.00 38.77 83 SER D O 1
ATOM 6201 N N . ASN D 1 85 ? 2.615 72.733 20.703 1.00 38.02 84 ASN D N 1
ATOM 6202 C CA . ASN D 1 85 ? 2.904 73.994 20.009 1.00 38.30 84 ASN D CA 1
ATOM 6203 C C . ASN D 1 85 ? 3.955 74.829 20.708 1.00 40.65 84 ASN D C 1
ATOM 6204 O O . ASN D 1 85 ? 4.338 75.873 20.175 1.00 40.31 84 ASN D O 1
ATOM 6209 N N . ALA D 1 86 ? 4.388 74.421 21.916 1.00 36.30 85 ALA D N 1
ATOM 6210 C CA . ALA D 1 86 ? 5.366 75.177 22.686 1.00 34.42 85 ALA D CA 1
ATOM 6211 C C . ALA D 1 86 ? 6.736 75.134 22.012 1.00 37.14 85 ALA D C 1
ATOM 6212 O O . ALA D 1 86 ? 7.204 74.080 21.588 1.00 37.93 85 ALA D O 1
ATOM 6214 N N . ARG D 1 87 ? 7.325 76.311 21.850 1.00 31.86 86 ARG D N 1
ATOM 6215 C CA . ARG D 1 87 ? 8.642 76.554 21.262 1.00 30.04 86 ARG D CA 1
ATOM 6216 C C . ARG D 1 87 ? 9.399 77.481 22.186 1.00 30.05 86 ARG D C 1
ATOM 6217 O O . ARG D 1 87 ? 8.790 78.037 23.100 1.00 27.63 86 ARG D O 1
ATOM 6225 N N . LEU D 1 88 ? 10.704 77.702 21.913 1.00 27.21 87 LEU D N 1
ATOM 6226 C CA . LEU D 1 88 ? 11.531 78.637 22.681 1.00 27.24 87 LEU D CA 1
ATOM 6227 C C . LEU D 1 88 ? 10.818 80.001 22.780 1.00 32.17 87 LEU D C 1
ATOM 6228 O O . LEU D 1 88 ? 10.356 80.547 21.758 1.00 32.10 87 LEU D O 1
ATOM 6233 N N . GLY D 1 89 ? 10.648 80.466 24.016 1.00 27.12 88 GLY D N 1
ATOM 6234 C CA . GLY D 1 89 ? 9.971 81.718 24.312 1.00 27.15 88 GLY D CA 1
ATOM 6235 C C . GLY D 1 89 ? 8.621 81.562 24.985 1.00 33.24 88 GLY D C 1
ATOM 6236 O O . GLY D 1 89 ? 8.129 82.516 25.603 1.00 36.07 88 GLY D O 1
ATOM 6237 N N . ILE D 1 90 ? 7.975 80.381 24.847 1.00 28.01 89 ILE D N 1
ATOM 6238 C CA . ILE D 1 90 ? 6.647 80.131 25.427 1.00 27.31 89 ILE D CA 1
ATOM 6239 C C . ILE D 1 90 ? 6.632 78.815 26.243 1.00 31.16 89 ILE D C 1
ATOM 6240 O O . ILE D 1 90 ? 5.552 78.286 26.546 1.00 30.73 89 ILE D O 1
ATOM 6245 N N . HIS D 1 91 ? 7.821 78.318 26.645 1.00 26.72 90 HIS D N 1
ATOM 6246 C CA . HIS D 1 91 ? 7.914 77.170 27.552 1.00 25.65 90 HIS D CA 1
ATOM 6247 C C . HIS D 1 91 ? 7.635 77.679 28.967 1.00 34.00 90 HIS D C 1
ATOM 6248 O O . HIS D 1 91 ? 7.805 78.873 29.217 1.00 34.45 90 HIS D O 1
ATOM 6255 N N . LYS D 1 92 ? 7.150 76.811 29.875 1.00 33.64 91 LYS D N 1
ATOM 6256 C CA . LYS D 1 92 ? 6.791 77.219 31.225 1.00 34.94 91 LYS D CA 1
ATOM 6257 C C . LYS D 1 92 ? 7.977 77.780 32.010 1.00 39.48 91 LYS D C 1
ATOM 6258 O O . LYS D 1 92 ? 7.874 78.881 32.558 1.00 40.97 91 LYS D O 1
ATOM 6264 N N . LEU D 1 93 ? 9.088 77.033 32.066 1.00 34.90 92 LEU D N 1
ATOM 6265 C CA . LEU D 1 93 ? 10.279 77.440 32.805 1.00 34.67 92 LEU D CA 1
ATOM 6266 C C . LEU D 1 93 ? 11.158 78.383 32.001 1.00 39.11 92 LEU D C 1
ATOM 6267 O O . LEU D 1 93 ? 11.343 78.187 30.796 1.00 38.52 92 LEU D O 1
ATOM 6272 N N . GLU D 1 94 ? 11.728 79.390 32.687 1.00 37.23 93 GLU D N 1
ATOM 6273 C CA . GLU D 1 94 ? 12.663 80.372 32.121 1.00 38.17 93 GLU D CA 1
ATOM 6274 C C . GLU D 1 94 ? 13.899 79.678 31.549 1.00 39.52 93 GLU D C 1
ATOM 6275 O O . GLU D 1 94 ? 14.370 80.040 30.476 1.00 39.21 93 GLU D O 1
ATOM 6281 N N . VAL D 1 95 ? 14.365 78.637 32.236 1.00 34.90 94 VAL D N 1
ATOM 6282 C CA . VAL D 1 95 ? 15.528 77.822 31.894 1.00 33.42 94 VAL D CA 1
ATOM 6283 C C . VAL D 1 95 ? 15.282 77.030 30.587 1.00 33.61 94 VAL D C 1
ATOM 6284 O O . VAL D 1 95 ? 16.237 76.674 29.901 1.00 32.73 94 VAL D O 1
ATOM 6288 N N . SER D 1 96 ? 14.005 76.804 30.237 1.00 28.78 95 SER D N 1
ATOM 6289 C CA . SER D 1 96 ? 13.576 76.092 29.028 1.00 26.86 95 SER D CA 1
ATOM 6290 C C . SER D 1 96 ? 13.474 77.038 27.829 1.00 30.52 95 SER D C 1
ATOM 6291 O O . SER D 1 96 ? 13.326 76.570 26.700 1.00 29.53 95 SER D O 1
ATOM 6294 N N . ASN D 1 97 ? 13.561 78.365 28.070 1.00 27.58 96 ASN D N 1
ATOM 6295 C CA . ASN D 1 97 ? 13.477 79.389 27.025 1.00 28.27 96 ASN D CA 1
ATOM 6296 C C . ASN D 1 97 ? 14.851 80.010 26.733 1.00 32.76 96 ASN D C 1
ATOM 6297 O O . ASN D 1 97 ? 14.946 81.020 26.034 1.00 31.51 96 ASN D O 1
ATOM 6302 N N . LEU D 1 98 ? 15.915 79.366 27.233 1.00 30.60 97 LEU D N 1
ATOM 6303 C CA . LEU D 1 98 ? 17.284 79.825 27.045 1.00 30.38 97 LEU D CA 1
ATOM 6304 C C . LEU D 1 98 ? 18.018 78.901 26.090 1.00 36.33 97 LEU D C 1
ATOM 6305 O O . LEU D 1 98 ? 18.141 77.705 26.380 1.00 37.18 97 LEU D O 1
ATOM 6310 N N . PRO D 1 99 ? 18.534 79.406 24.944 1.00 32.55 98 PRO D N 1
ATOM 6311 C CA . PRO D 1 99 ? 19.274 78.512 24.039 1.00 31.43 98 PRO D CA 1
ATOM 6312 C C . PRO D 1 99 ? 20.661 78.206 24.605 1.00 32.48 98 PRO D C 1
ATOM 6313 O O . PRO D 1 99 ? 21.154 78.936 25.472 1.00 31.30 98 PRO D O 1
ATOM 6317 N N . LEU D 1 100 ? 21.268 77.108 24.141 1.00 28.34 99 LEU D N 1
ATOM 6318 C CA . LEU D 1 100 ? 22.602 76.694 24.567 1.00 27.15 99 LEU D CA 1
ATOM 6319 C C . LEU D 1 100 ? 23.546 77.056 23.431 1.00 30.75 99 LEU D C 1
ATOM 6320 O O . LEU D 1 100 ? 23.718 76.278 22.488 1.00 30.79 99 LEU D O 1
ATOM 6325 N N . PHE D 1 101 ? 24.064 78.295 23.474 1.00 25.56 100 PHE D N 1
ATOM 6326 C CA . PHE D 1 101 ? 24.873 78.864 22.403 1.00 25.13 100 PHE D CA 1
ATOM 6327 C C . PHE D 1 101 ? 26.297 78.329 22.343 1.00 30.30 100 PHE D C 1
ATOM 6328 O O . PHE D 1 101 ? 26.850 78.212 21.240 1.00 30.40 100 PHE D O 1
ATOM 6336 N N . ASN D 1 102 ? 26.882 78.009 23.496 1.00 25.83 101 ASN D N 1
ATOM 6337 C CA . ASN D 1 102 ? 28.247 77.512 23.566 1.00 27.43 101 ASN D CA 1
ATOM 6338 C C . ASN D 1 102 ? 28.281 76.102 24.178 1.00 31.90 101 ASN D C 1
ATOM 6339 O O . ASN D 1 102 ? 27.338 75.706 24.862 1.00 29.58 101 ASN D O 1
ATOM 6344 N N . TRP D 1 103 ? 29.351 75.334 23.898 1.00 29.78 102 TRP D N 1
ATOM 6345 C CA . TRP D 1 103 ? 29.502 73.967 24.388 1.00 28.59 102 TRP D CA 1
ATOM 6346 C C . TRP D 1 103 ? 29.526 73.907 25.923 1.00 34.12 102 TRP D C 1
ATOM 6347 O O . TRP D 1 103 ? 28.965 72.967 26.482 1.00 33.43 102 TRP D O 1
ATOM 6358 N N . GLU D 1 104 ? 30.122 74.922 26.604 1.00 31.95 103 GLU D N 1
ATOM 6359 C CA . GLU D 1 104 ? 30.172 74.975 28.072 1.00 31.91 103 GLU D CA 1
ATOM 6360 C C . GLU D 1 104 ? 28.758 75.168 28.654 1.00 36.15 103 GLU D C 1
ATOM 6361 O O . GLU D 1 104 ? 28.506 74.700 29.759 1.00 36.84 103 GLU D O 1
ATOM 6367 N N . ASP D 1 105 ? 27.822 75.782 27.890 1.00 32.59 104 ASP D N 1
ATOM 6368 C CA . ASP D 1 105 ? 26.411 75.928 28.301 1.00 31.02 104 ASP D CA 1
ATOM 6369 C C . ASP D 1 105 ? 25.706 74.566 28.259 1.00 33.95 104 ASP D C 1
ATOM 6370 O O . ASP D 1 105 ? 24.885 74.285 29.119 1.00 34.24 104 ASP D O 1
ATOM 6375 N N . VAL D 1 106 ? 26.055 73.718 27.279 1.00 29.10 105 VAL D N 1
ATOM 6376 C CA . VAL D 1 106 ? 25.528 72.359 27.098 1.00 27.93 105 VAL D CA 1
ATOM 6377 C C . VAL D 1 106 ? 25.960 71.502 28.295 1.00 32.33 105 VAL D C 1
ATOM 6378 O O . VAL D 1 106 ? 25.127 70.815 28.878 1.00 31.75 105 VAL D O 1
ATOM 6382 N N . ILE D 1 107 ? 27.253 71.576 28.671 1.00 30.06 106 ILE D N 1
ATOM 6383 C CA . ILE D 1 107 ? 27.826 70.833 29.792 1.00 30.35 106 ILE D CA 1
ATOM 6384 C C . ILE D 1 107 ? 27.171 71.287 31.097 1.00 33.20 106 ILE D C 1
ATOM 6385 O O . ILE D 1 107 ? 26.637 70.445 31.815 1.00 34.06 106 ILE D O 1
ATOM 6390 N N . ALA D 1 108 ? 27.205 72.607 31.391 1.00 28.13 107 ALA D N 1
ATOM 6391 C CA . ALA D 1 108 ? 26.635 73.171 32.615 1.00 27.83 107 ALA D CA 1
ATOM 6392 C C . ALA D 1 108 ? 25.131 72.925 32.702 1.00 32.38 107 ALA D C 1
ATOM 6393 O O . ALA D 1 108 ? 24.659 72.583 33.785 1.00 34.10 107 ALA D O 1
ATOM 6395 N N . PHE D 1 109 ? 24.381 73.051 31.575 1.00 26.63 108 PHE D N 1
ATOM 6396 C CA . PHE D 1 109 ? 22.936 72.790 31.559 1.00 24.41 108 PHE D CA 1
ATOM 6397 C C . PHE D 1 109 ? 22.648 71.323 31.893 1.00 30.37 108 PHE D C 1
ATOM 6398 O O . PHE D 1 109 ? 21.756 71.046 32.692 1.00 29.77 108 PHE D O 1
ATOM 6406 N N . THR D 1 110 ? 23.389 70.384 31.279 1.00 28.71 109 THR D N 1
ATOM 6407 C CA . THR D 1 110 ? 23.191 68.946 31.495 1.00 28.36 109 THR D CA 1
ATOM 6408 C C . THR D 1 110 ? 23.486 68.588 32.961 1.00 33.61 109 THR D C 1
ATOM 6409 O O . THR D 1 110 ? 22.683 67.926 33.615 1.00 33.88 109 THR D O 1
ATOM 6413 N N . PHE D 1 111 ? 24.620 69.050 33.473 1.00 31.06 110 PHE D N 1
ATOM 6414 C CA . PHE D 1 111 ? 25.052 68.749 34.827 1.00 32.20 110 PHE D CA 1
ATOM 6415 C C . PHE D 1 111 ? 24.167 69.412 35.896 1.00 34.08 110 PHE D C 1
ATOM 6416 O O . PHE D 1 111 ? 23.828 68.759 36.886 1.00 32.88 110 PHE D O 1
ATOM 6424 N N . LEU D 1 112 ? 23.796 70.684 35.695 1.00 29.65 111 LEU D N 1
ATOM 6425 C CA . LEU D 1 112 ? 23.060 71.434 36.705 1.00 29.35 111 LEU D CA 1
ATOM 6426 C C . LEU D 1 112 ? 21.541 71.438 36.535 1.00 34.30 111 LEU D C 1
ATOM 6427 O O . LEU D 1 112 ? 20.852 71.242 37.528 1.00 35.75 111 LEU D O 1
ATOM 6432 N N . VAL D 1 113 ? 21.013 71.707 35.333 1.00 31.00 112 VAL D N 1
ATOM 6433 C CA . VAL D 1 113 ? 19.564 71.838 35.111 1.00 30.43 112 VAL D CA 1
ATOM 6434 C C . VAL D 1 113 ? 18.938 70.456 34.940 1.00 35.47 112 VAL D C 1
ATOM 6435 O O . VAL D 1 113 ? 17.959 70.140 35.620 1.00 34.57 112 VAL D O 1
ATOM 6439 N N . ASP D 1 114 ? 19.527 69.625 34.063 1.00 32.93 113 ASP D N 1
ATOM 6440 C CA . ASP D 1 114 ? 19.086 68.256 33.863 1.00 32.71 113 ASP D CA 1
ATOM 6441 C C . ASP D 1 114 ? 19.385 67.460 35.159 1.00 36.73 113 ASP D C 1
ATOM 6442 O O . ASP D 1 114 ? 18.624 66.560 35.508 1.00 37.51 113 ASP D O 1
ATOM 6447 N N . GLY D 1 115 ? 20.429 67.871 35.889 1.00 32.67 114 GLY D N 1
ATOM 6448 C CA . GLY D 1 115 ? 20.814 67.322 37.189 1.00 32.45 114 GLY D CA 1
ATOM 6449 C C . GLY D 1 115 ? 19.752 67.571 38.245 1.00 35.37 114 GLY D C 1
ATOM 6450 O O . GLY D 1 115 ? 19.352 66.637 38.942 1.00 35.45 114 GLY D O 1
ATOM 6451 N N . ALA D 1 116 ? 19.231 68.821 38.315 1.00 30.65 115 ALA D N 1
ATOM 6452 C CA . ALA D 1 116 ? 18.156 69.252 39.220 1.00 30.67 115 ALA D CA 1
ATOM 6453 C C . ALA D 1 116 ? 16.837 68.555 38.888 1.00 35.04 115 ALA D C 1
ATOM 6454 O O . ALA D 1 116 ? 16.074 68.243 39.805 1.00 35.34 115 ALA D O 1
ATOM 6456 N N . GLY D 1 117 ? 16.592 68.304 37.592 1.00 30.88 116 GLY D N 1
ATOM 6457 C CA . GLY D 1 117 ? 15.414 67.591 37.104 1.00 30.21 116 GLY D CA 1
ATOM 6458 C C . GLY D 1 117 ? 15.419 66.126 37.517 1.00 35.35 116 GLY D C 1
ATOM 6459 O O . GLY D 1 117 ? 14.358 65.525 37.697 1.00 35.43 116 GLY D O 1
ATOM 6460 N N . LEU D 1 118 ? 16.627 65.537 37.677 1.00 32.64 117 LEU D N 1
ATOM 6461 C CA . LEU D 1 118 ? 16.804 64.154 38.125 1.00 32.79 117 LEU D CA 1
ATOM 6462 C C . LEU D 1 118 ? 16.438 64.036 39.618 1.00 37.07 117 LEU D C 1
ATOM 6463 O O . LEU D 1 118 ? 15.858 63.025 40.016 1.00 37.83 117 LEU D O 1
ATOM 6468 N N . TYR D 1 119 ? 16.716 65.089 40.418 1.00 33.31 118 TYR D N 1
ATOM 6469 C CA . TYR D 1 119 ? 16.343 65.152 41.838 1.00 34.82 118 TYR D CA 1
ATOM 6470 C C . TYR D 1 119 ? 14.821 65.070 41.991 1.00 39.56 118 TYR D C 1
ATOM 6471 O O . TYR D 1 119 ? 14.322 64.366 42.868 1.00 40.95 118 TYR D O 1
ATOM 6480 N N . GLN D 1 120 ? 14.089 65.758 41.107 1.00 35.89 119 GLN D N 1
ATOM 6481 C CA . GLN D 1 120 ? 12.621 65.769 41.076 1.00 35.34 119 GLN D CA 1
ATOM 6482 C C . GLN D 1 120 ? 12.072 64.420 40.597 1.00 40.14 119 GLN D C 1
ATOM 6483 O O . GLN D 1 120 ? 11.090 63.924 41.146 1.00 40.01 119 GLN D O 1
ATOM 6489 N N . LEU D 1 121 ? 12.723 63.828 39.577 1.00 37.90 120 LEU D N 1
ATOM 6490 C CA . LEU D 1 121 ? 12.339 62.549 38.988 1.00 38.65 120 LEU D CA 1
ATOM 6491 C C . LEU D 1 121 ? 12.468 61.415 39.999 1.00 43.83 120 LEU D C 1
ATOM 6492 O O . LEU D 1 121 ? 11.621 60.526 40.010 1.00 45.23 120 LEU D O 1
ATOM 6497 N N . LYS D 1 122 ? 13.471 61.484 40.892 1.00 40.00 121 LYS D N 1
ATOM 6498 C CA . LYS D 1 122 ? 13.686 60.498 41.959 1.00 40.59 121 LYS D CA 1
ATOM 6499 C C . LYS D 1 122 ? 12.579 60.593 43.032 1.00 46.73 121 LYS D C 1
ATOM 6500 O O . LYS D 1 122 ? 12.320 59.608 43.722 1.00 48.85 121 LYS D O 1
ATOM 6506 N N . ILE D 1 123 ? 11.897 61.750 43.143 1.00 42.06 122 ILE D N 1
ATOM 6507 C CA . ILE D 1 123 ? 10.746 61.927 44.035 1.00 41.73 122 ILE D CA 1
ATOM 6508 C C . ILE D 1 123 ? 9.506 61.331 43.338 1.00 44.25 122 ILE D C 1
ATOM 6509 O O . ILE D 1 123 ? 8.738 60.607 43.978 1.00 44.34 122 ILE D O 1
ATOM 6514 N N . LEU D 1 124 ? 9.327 61.632 42.023 1.00 39.42 123 LEU D N 1
ATOM 6515 C CA . LEU D 1 124 ? 8.187 61.178 41.205 1.00 39.19 123 LEU D CA 1
ATOM 6516 C C . LEU D 1 124 ? 8.137 59.645 41.032 1.00 43.53 123 LEU D C 1
ATOM 6517 O O . LEU D 1 124 ? 7.064 59.106 40.763 1.00 43.12 123 LEU D O 1
ATOM 6522 N N . LYS D 1 125 ? 9.278 58.944 41.209 1.00 41.48 124 LYS D N 1
ATOM 6523 C CA . LYS D 1 125 ? 9.333 57.481 41.102 1.00 42.94 124 LYS D CA 1
ATOM 6524 C C . LYS D 1 125 ? 8.493 56.819 42.231 1.00 50.82 124 LYS D C 1
ATOM 6525 O O . LYS D 1 125 ? 8.158 55.636 42.132 1.00 52.70 124 LYS D O 1
ATOM 6531 N N . ASP D 1 126 ? 8.148 57.593 43.279 1.00 48.20 125 ASP D N 1
ATOM 6532 C CA . ASP D 1 126 ? 7.382 57.130 44.435 1.00 50.47 125 ASP D CA 1
ATOM 6533 C C . ASP D 1 126 ? 5.947 57.684 44.433 1.00 53.02 125 ASP D C 1
ATOM 6534 O O . ASP D 1 126 ? 5.234 57.546 45.428 1.00 53.78 125 ASP D O 1
ATOM 6539 N N . CYS D 1 127 ? 5.519 58.267 43.301 1.00 48.08 126 CYS D N 1
ATOM 6540 C CA . CYS D 1 127 ? 4.169 58.800 43.132 1.00 48.21 126 CYS D CA 1
ATOM 6541 C C . CYS D 1 127 ? 3.129 57.680 43.290 1.00 52.89 126 CYS D C 1
ATOM 6542 O O . CYS D 1 127 ? 3.343 56.575 42.786 1.00 53.19 126 CYS D O 1
ATOM 6545 N N . SER D 1 128 ? 2.014 57.965 43.999 1.00 49.54 127 SER D N 1
ATOM 6546 C CA . SER D 1 128 ? 0.920 57.011 44.200 1.00 50.65 127 SER D CA 1
ATOM 6547 C C . SER D 1 128 ? 0.281 56.634 42.855 1.00 52.71 127 SER D C 1
ATOM 6548 O O . SER D 1 128 ? -0.152 55.497 42.696 1.00 53.88 127 SER D O 1
ATOM 6551 N N . PHE D 1 129 ? 0.271 57.568 41.877 1.00 46.47 128 PHE D N 1
ATOM 6552 C CA . PHE D 1 129 ? -0.241 57.321 40.522 1.00 45.55 128 PHE D CA 1
ATOM 6553 C C . PHE D 1 129 ? 0.810 56.510 39.734 1.00 47.20 128 PHE D C 1
ATOM 6554 O O . PHE D 1 129 ? 1.772 57.082 39.212 1.00 43.92 128 PHE D O 1
ATOM 6562 N N . GLU D 1 130 ? 0.629 55.167 39.702 1.00 46.22 129 GLU D N 1
ATOM 6563 C CA . GLU D 1 130 ? 1.523 54.169 39.095 1.00 46.70 129 GLU D CA 1
ATOM 6564 C C . GLU D 1 130 ? 1.950 54.482 37.638 1.00 49.13 129 GLU D C 1
ATOM 6565 O O . GLU D 1 130 ? 3.154 54.401 37.394 1.00 47.66 129 GLU D O 1
ATOM 6571 N N . PRO D 1 131 ? 1.076 54.873 36.668 1.00 45.80 130 PRO D N 1
ATOM 6572 C CA . PRO D 1 131 ? 1.586 55.162 35.310 1.00 44.14 130 PRO D CA 1
ATOM 6573 C C . PRO D 1 131 ? 2.733 56.195 35.274 1.00 45.99 130 PRO D C 1
ATOM 6574 O O . PRO D 1 131 ? 3.687 56.011 34.515 1.00 45.33 130 PRO D O 1
ATOM 6578 N N . LEU D 1 132 ? 2.676 57.234 36.127 1.00 40.90 131 LEU D N 1
ATOM 6579 C CA . LEU D 1 132 ? 3.714 58.264 36.218 1.00 38.34 131 LEU D CA 1
ATOM 6580 C C . LEU D 1 132 ? 4.935 57.743 36.989 1.00 43.60 131 LEU D C 1
ATOM 6581 O O . LEU D 1 132 ? 6.069 58.001 36.569 1.00 42.39 131 LEU D O 1
ATOM 6586 N N . SER D 1 133 ? 4.708 57.021 38.111 1.00 41.92 132 SER D N 1
ATOM 6587 C CA . SER D 1 133 ? 5.787 56.460 38.935 1.00 41.73 132 SER D CA 1
ATOM 6588 C C . SER D 1 133 ? 6.632 55.430 38.142 1.00 45.28 132 SER D C 1
ATOM 6589 O O . SER D 1 133 ? 7.849 55.366 38.333 1.00 43.98 132 SER D O 1
ATOM 6592 N N . THR D 1 134 ? 5.978 54.640 37.266 1.00 42.85 133 THR D N 1
ATOM 6593 C CA . THR D 1 134 ? 6.633 53.627 36.441 1.00 43.95 133 THR D CA 1
ATOM 6594 C C . THR D 1 134 ? 7.456 54.334 35.351 1.00 48.56 133 THR D C 1
ATOM 6595 O O . THR D 1 134 ? 8.613 53.972 35.119 1.00 48.51 133 THR D O 1
ATOM 6599 N N . LEU D 1 135 ? 6.877 55.364 34.739 1.00 44.77 134 LEU D N 1
ATOM 6600 C CA . LEU D 1 135 ? 7.530 56.153 33.711 1.00 43.78 134 LEU D CA 1
ATOM 6601 C C . LEU D 1 135 ? 8.729 56.921 34.281 1.00 46.90 134 LEU D C 1
ATOM 6602 O O . LEU D 1 135 ? 9.756 56.968 33.609 1.00 46.87 134 LEU D O 1
ATOM 6607 N N . ALA D 1 136 ? 8.620 57.484 35.517 1.00 42.33 135 ALA D N 1
ATOM 6608 C CA . ALA D 1 136 ? 9.725 58.211 36.167 1.00 41.12 135 ALA D CA 1
ATOM 6609 C C . ALA D 1 136 ? 10.887 57.267 36.513 1.00 46.39 135 ALA D C 1
ATOM 6610 O O . ALA D 1 136 ? 12.049 57.631 36.318 1.00 44.82 135 ALA D O 1
ATOM 6612 N N . SER D 1 137 ? 10.565 56.051 37.006 1.00 45.38 136 SER D N 1
ATOM 6613 C CA . SER D 1 137 ? 11.548 55.031 37.374 1.00 46.72 136 SER D CA 1
ATOM 6614 C C . SER D 1 137 ? 12.391 54.576 36.170 1.00 50.76 136 SER D C 1
ATOM 6615 O O . SER D 1 137 ? 13.607 54.457 36.300 1.00 51.23 136 SER D O 1
ATOM 6618 N N . SER D 1 138 ? 11.749 54.334 35.009 1.00 46.79 137 SER D N 1
ATOM 6619 C CA . SER D 1 138 ? 12.411 53.873 33.786 1.00 46.56 137 SER D CA 1
ATOM 6620 C C . SER D 1 138 ? 13.304 54.948 33.151 1.00 49.10 137 SER D C 1
ATOM 6621 O O . SER D 1 138 ? 14.215 54.602 32.402 1.00 50.22 137 SER D O 1
ATOM 6632 N N . ILE D 1 140 ? 15.159 57.330 34.953 1.00 37.37 139 ILE D N 1
ATOM 6633 C CA . ILE D 1 140 ? 16.274 57.619 35.872 1.00 37.46 139 ILE D CA 1
ATOM 6634 C C . ILE D 1 140 ? 17.630 57.170 35.308 1.00 42.06 139 ILE D C 1
ATOM 6635 O O . ILE D 1 140 ? 18.579 57.955 35.352 1.00 41.79 139 ILE D O 1
ATOM 6640 N N . LYS D 1 141 ? 17.714 55.935 34.775 1.00 39.55 140 LYS D N 1
ATOM 6641 C CA . LYS D 1 141 ? 18.938 55.375 34.206 1.00 39.73 140 LYS D CA 1
ATOM 6642 C C . LYS D 1 141 ? 19.439 56.233 33.028 1.00 41.15 140 LYS D C 1
ATOM 6643 O O . LYS D 1 141 ? 20.633 56.526 32.970 1.00 40.27 140 LYS D O 1
ATOM 6646 N N . GLU D 1 142 ? 18.527 56.674 32.134 1.00 37.41 141 GLU D N 1
ATOM 6647 C CA . GLU D 1 142 ? 18.878 57.507 30.973 1.00 37.20 141 GLU D CA 1
ATOM 6648 C C . GLU D 1 142 ? 19.382 58.882 31.403 1.00 39.07 141 GLU D C 1
ATOM 6649 O O . GLU D 1 142 ? 20.386 59.345 30.865 1.00 38.61 141 GLU D O 1
ATOM 6655 N N . GLU D 1 143 ? 18.742 59.494 32.416 1.00 34.34 142 GLU D N 1
ATOM 6656 C CA . GLU D 1 143 ? 19.157 60.798 32.943 1.00 33.75 142 GLU D CA 1
ATOM 6657 C C . GLU D 1 143 ? 20.501 60.713 33.684 1.00 37.81 142 GLU D C 1
ATOM 6658 O O . GLU D 1 143 ? 21.298 61.642 33.573 1.00 38.27 142 GLU D O 1
ATOM 6664 N N . GLU D 1 144 ? 20.773 59.595 34.388 1.00 33.74 143 GLU D N 1
ATOM 6665 C CA . GLU D 1 144 ? 22.036 59.382 35.095 1.00 34.28 143 GLU D CA 1
ATOM 6666 C C . GLU D 1 144 ? 23.218 59.281 34.113 1.00 38.61 143 GLU D C 1
ATOM 6667 O O . GLU D 1 144 ? 24.320 59.693 34.467 1.00 39.34 143 GLU D O 1
ATOM 6673 N N . SER D 1 145 ? 22.985 58.767 32.877 1.00 34.51 144 SER D N 1
ATOM 6674 C CA . SER D 1 145 ? 24.021 58.669 31.842 1.00 33.79 144 SER D CA 1
ATOM 6675 C C . SER D 1 145 ? 24.323 60.059 31.274 1.00 38.22 144 SER D C 1
ATOM 6676 O O . SER D 1 145 ? 25.459 60.309 30.862 1.00 40.98 144 SER D O 1
ATOM 6679 N N . HIS D 1 146 ? 23.329 60.971 31.300 1.00 31.85 145 HIS D N 1
ATOM 6680 C CA . HIS D 1 146 ? 23.511 62.359 30.868 1.00 31.09 145 HIS D CA 1
ATOM 6681 C C . HIS D 1 146 ? 24.429 63.091 31.865 1.00 36.95 145 HIS D C 1
ATOM 6682 O O . HIS D 1 146 ? 25.321 63.827 31.443 1.00 36.80 145 HIS D O 1
ATOM 6689 N N . ILE D 1 147 ? 24.222 62.857 33.186 1.00 34.48 146 ILE D N 1
ATOM 6690 C CA . ILE D 1 147 ? 25.012 63.476 34.261 1.00 35.13 146 ILE D CA 1
ATOM 6691 C C . ILE D 1 147 ? 26.455 62.961 34.211 1.00 40.08 146 ILE D C 1
ATOM 6692 O O . ILE D 1 147 ? 27.381 63.765 34.316 1.00 39.67 146 ILE D O 1
ATOM 6697 N N . PHE D 1 148 ? 26.633 61.631 34.034 1.00 36.91 147 PHE D N 1
ATOM 6698 C CA . PHE D 1 148 ? 27.932 60.953 33.946 1.00 37.80 147 PHE D CA 1
ATOM 6699 C C . PHE D 1 148 ? 28.775 61.563 32.823 1.00 40.73 147 PHE D C 1
ATOM 6700 O O . PHE D 1 148 ? 29.944 61.874 33.040 1.00 40.44 147 PHE D O 1
ATOM 6708 N N . PHE D 1 149 ? 28.164 61.764 31.641 1.00 37.86 148 PHE D N 1
ATOM 6709 C CA . PHE D 1 149 ? 28.798 62.369 30.471 1.00 38.27 148 PHE D CA 1
ATOM 6710 C C . PHE D 1 149 ? 29.242 63.808 30.769 1.00 41.46 148 PHE D C 1
ATOM 6711 O O . PHE D 1 149 ? 30.378 64.163 30.472 1.00 42.73 148 PHE D O 1
ATOM 6719 N N . SER D 1 150 ? 28.337 64.634 31.328 1.00 36.39 149 SER D N 1
ATOM 6720 C CA . SER D 1 150 ? 28.606 66.037 31.667 1.00 35.57 149 SER D CA 1
ATOM 6721 C C . SER D 1 150 ? 29.722 66.159 32.730 1.00 39.64 149 SER D C 1
ATOM 6722 O O . SER D 1 150 ? 30.526 67.087 32.650 1.00 38.93 149 SER D O 1
ATOM 6725 N N . GLN D 1 151 ? 29.794 65.208 33.687 1.00 37.62 150 GLN D N 1
ATOM 6726 C CA . GLN D 1 151 ? 30.829 65.170 34.728 1.00 39.67 150 GLN D CA 1
ATOM 6727 C C . GLN D 1 151 ? 32.200 64.950 34.104 1.00 44.72 150 GLN D C 1
ATOM 6728 O O . GLN D 1 151 ? 33.181 65.545 34.548 1.00 46.31 150 GLN D O 1
ATOM 6734 N N . ASN D 1 152 ? 32.256 64.090 33.070 1.00 39.77 151 ASN D N 1
ATOM 6735 C CA . ASN D 1 152 ? 33.469 63.776 32.336 1.00 40.11 151 ASN D CA 1
ATOM 6736 C C . ASN D 1 152 ? 33.883 64.967 31.476 1.00 41.44 151 ASN D C 1
ATOM 6737 O O . ASN D 1 152 ? 35.065 65.270 31.410 1.00 42.14 151 ASN D O 1
ATOM 6742 N N . GLU D 1 153 ? 32.910 65.665 30.858 1.00 36.43 152 GLU D N 1
ATOM 6743 C CA . GLU D 1 153 ? 33.148 66.873 30.057 1.00 35.75 152 GLU D CA 1
ATOM 6744 C C . GLU D 1 153 ? 33.677 67.998 30.943 1.00 42.28 152 GLU D C 1
ATOM 6745 O O . GLU D 1 153 ? 34.541 68.763 30.510 1.00 44.09 152 GLU D O 1
ATOM 6751 N N . LEU D 1 154 ? 33.186 68.065 32.189 1.00 39.52 153 LEU D N 1
ATOM 6752 C CA . LEU D 1 154 ? 33.629 69.017 33.203 1.00 41.44 153 LEU D CA 1
ATOM 6753 C C . LEU D 1 154 ? 35.120 68.834 33.549 1.00 48.90 153 LEU D C 1
ATOM 6754 O O . LEU D 1 154 ? 35.856 69.815 33.528 1.00 49.10 153 LEU D O 1
ATOM 6759 N N A ARG D 1 155 ? 35.539 67.583 33.844 0.67 47.80 154 ARG D N 1
ATOM 6760 N N B ARG D 1 155 ? 35.556 67.591 33.846 0.33 47.59 154 ARG D N 1
ATOM 6761 C CA A ARG D 1 155 ? 36.908 67.170 34.186 0.67 50.45 154 ARG D CA 1
ATOM 6762 C CA B ARG D 1 155 ? 36.947 67.263 34.192 0.33 50.18 154 ARG D CA 1
ATOM 6763 C C A ARG D 1 155 ? 37.911 67.433 33.044 0.67 56.51 154 ARG D C 1
ATOM 6764 C C B ARG D 1 155 ? 37.918 67.507 33.026 0.33 56.17 154 ARG D C 1
ATOM 6765 O O A ARG D 1 155 ? 39.054 67.812 33.303 0.67 58.36 154 ARG D O 1
ATOM 6766 O O B ARG D 1 155 ? 39.046 67.948 33.252 0.33 57.74 154 ARG D O 1
ATOM 6781 N N . ASN D 1 156 ? 37.482 67.200 31.792 1.00 52.33 155 ASN D N 1
ATOM 6782 C CA . ASN D 1 156 ? 38.295 67.314 30.581 1.00 53.51 155 ASN D CA 1
ATOM 6783 C C . ASN D 1 156 ? 38.313 68.711 29.926 1.00 56.60 155 ASN D C 1
ATOM 6784 O O . ASN D 1 156 ? 39.137 68.927 29.026 1.00 57.45 155 ASN D O 1
ATOM 6789 N N . TYR D 1 157 ? 37.411 69.639 30.341 1.00 49.75 156 TYR D N 1
ATOM 6790 C CA . TYR D 1 157 ? 37.354 70.986 29.773 1.00 48.27 156 TYR D CA 1
ATOM 6791 C C . TYR D 1 157 ? 38.658 71.744 30.073 1.00 54.13 156 TYR D C 1
ATOM 6792 O O . TYR D 1 157 ? 39.120 71.748 31.213 1.00 54.38 156 TYR D O 1
ATOM 6801 N N . GLN D 1 158 ? 39.274 72.329 29.025 1.00 51.67 157 GLN D N 1
ATOM 6802 C CA . GLN D 1 158 ? 40.571 73.014 29.118 1.00 53.18 157 GLN D CA 1
ATOM 6803 C C . GLN D 1 158 ? 40.455 74.435 29.664 1.00 55.61 157 GLN D C 1
ATOM 6804 O O . GLN D 1 158 ? 41.206 74.776 30.571 1.00 57.27 157 GLN D O 1
ATOM 6810 N N . ASN D 1 159 ? 39.535 75.258 29.130 1.00 49.60 158 ASN D N 1
ATOM 6811 C CA . ASN D 1 159 ? 39.353 76.632 29.614 1.00 49.61 158 ASN D CA 1
ATOM 6812 C C . ASN D 1 159 ? 38.462 76.611 30.870 1.00 51.15 158 ASN D C 1
ATOM 6813 O O . ASN D 1 159 ? 37.258 76.906 30.805 1.00 48.12 158 ASN D O 1
ATOM 6818 N N . LYS D 1 160 ? 39.077 76.260 32.015 1.00 47.69 159 LYS D N 1
ATOM 6819 C CA . LYS D 1 160 ? 38.441 76.138 33.331 1.00 46.77 159 LYS D CA 1
ATOM 6820 C C . LYS D 1 160 ? 37.730 77.437 33.774 1.00 50.30 159 LYS D C 1
ATOM 6821 O O . LYS D 1 160 ? 36.679 77.368 34.420 1.00 49.45 159 LYS D O 1
ATOM 6827 N N . ASN D 1 161 ? 38.281 78.600 33.392 1.00 47.24 160 ASN D N 1
ATOM 6828 C CA . ASN D 1 161 ? 37.733 79.921 33.690 1.00 47.33 160 ASN D CA 1
ATOM 6829 C C . ASN D 1 161 ? 36.404 80.143 32.948 1.00 48.21 160 ASN D C 1
ATOM 6830 O O . ASN D 1 161 ? 35.460 80.680 33.536 1.00 47.38 160 ASN D O 1
ATOM 6835 N N . ARG D 1 162 ? 36.351 79.749 31.655 1.00 43.12 161 ARG D N 1
ATOM 6836 C CA . ARG D 1 162 ? 35.174 79.875 30.787 1.00 41.14 161 ARG D CA 1
ATOM 6837 C C . ARG D 1 162 ? 34.067 78.897 31.246 1.00 41.67 161 ARG D C 1
ATOM 6838 O O . ARG D 1 162 ? 32.886 79.251 31.216 1.00 40.81 161 ARG D O 1
ATOM 6854 N N . GLN D 1 164 ? 33.793 77.763 34.431 1.00 39.29 163 GLN D N 1
ATOM 6855 C CA . GLN D 1 164 ? 33.323 78.294 35.724 1.00 39.35 163 GLN D C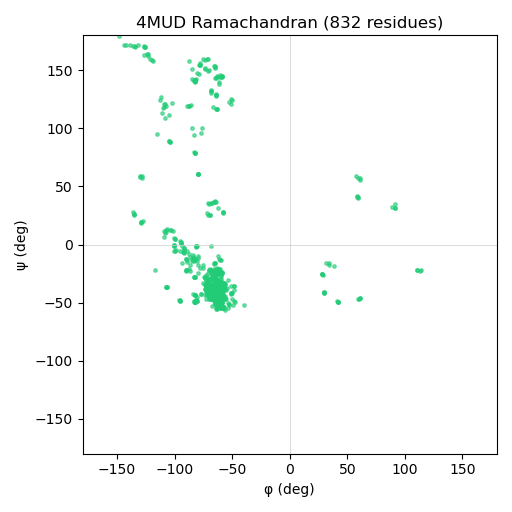A 1
ATOM 6856 C C . GLN D 1 164 ? 32.221 79.346 35.523 1.00 42.67 163 GLN D C 1
ATOM 6857 O O . GLN D 1 164 ? 31.243 79.334 36.269 1.00 41.62 163 GLN D O 1
ATOM 6863 N N . GLY D 1 165 ? 32.388 80.215 34.514 1.00 40.02 164 GLY D N 1
ATOM 6864 C CA . GLY D 1 165 ? 31.423 81.255 34.159 1.00 39.65 164 GLY D CA 1
ATOM 6865 C C . GLY D 1 165 ? 30.061 80.671 33.802 1.00 42.80 164 GLY D C 1
ATOM 6866 O O . GLY D 1 165 ? 29.027 81.187 34.229 1.00 41.46 164 GLY D O 1
ATOM 6867 N N . ALA D 1 166 ? 30.066 79.555 33.047 1.00 38.79 165 ALA D N 1
ATOM 6868 C CA . ALA D 1 166 ? 28.875 78.815 32.638 1.00 37.31 165 ALA D CA 1
ATOM 6869 C C . ALA D 1 166 ? 28.214 78.165 33.867 1.00 40.00 165 ALA D C 1
ATOM 6870 O O . ALA D 1 166 ? 26.994 78.240 34.004 1.00 37.90 165 ALA D O 1
ATOM 6872 N N . ILE D 1 167 ? 29.029 77.587 34.783 1.00 36.69 166 ILE D N 1
ATOM 6873 C CA . ILE D 1 167 ? 28.561 76.993 36.041 1.00 35.91 166 ILE D CA 1
ATOM 6874 C C . ILE D 1 167 ? 27.890 78.094 36.896 1.00 39.17 166 ILE D C 1
ATOM 6875 O O . ILE D 1 167 ? 26.772 77.896 37.379 1.00 37.27 166 ILE D O 1
ATOM 6880 N N . ASN D 1 168 ? 28.558 79.263 37.031 1.00 35.98 167 ASN D N 1
ATOM 6881 C CA . ASN D 1 168 ? 28.071 80.405 37.811 1.00 36.21 167 ASN D CA 1
ATOM 6882 C C . ASN D 1 168 ? 26.763 80.986 37.246 1.00 38.71 167 ASN D C 1
ATOM 6883 O O . ASN D 1 168 ? 26.007 81.602 37.992 1.00 40.76 167 ASN D O 1
ATOM 6888 N N . PHE D 1 169 ? 26.502 80.793 35.950 1.00 32.89 168 PHE D N 1
ATOM 6889 C CA . PHE D 1 169 ? 25.286 81.265 35.286 1.00 32.08 168 PHE D CA 1
ATOM 6890 C C . PHE D 1 169 ? 24.104 80.294 35.482 1.00 35.52 168 PHE D C 1
ATOM 6891 O O . PHE D 1 169 ? 23.001 80.735 35.812 1.00 35.96 168 PHE D O 1
ATOM 6899 N N . TRP D 1 170 ? 24.330 78.995 35.239 1.00 31.04 169 TRP D N 1
ATOM 6900 C CA . TRP D 1 170 ? 23.293 77.971 35.262 1.00 30.70 169 TRP D CA 1
ATOM 6901 C C . TRP D 1 170 ? 22.953 77.428 36.658 1.00 36.45 169 TRP D C 1
ATOM 6902 O O . TRP D 1 170 ? 21.815 76.983 36.850 1.00 33.76 169 TRP D O 1
ATOM 6913 N N . PHE D 1 171 ? 23.911 77.442 37.617 1.00 36.93 170 PHE D N 1
ATOM 6914 C CA . PHE D 1 171 ? 23.661 76.926 38.973 1.00 38.49 170 PHE D CA 1
ATOM 6915 C C . PHE D 1 171 ? 22.482 77.671 39.644 1.00 41.52 170 PHE D C 1
ATOM 6916 O O . PHE D 1 171 ? 21.549 76.973 40.057 1.00 40.87 170 PHE D O 1
ATOM 6924 N N . PRO D 1 172 ? 22.444 79.035 39.735 1.00 38.53 171 PRO D N 1
ATOM 6925 C CA . PRO D 1 172 ? 21.298 79.688 40.410 1.00 38.69 171 PRO D CA 1
ATOM 6926 C C . PRO D 1 172 ? 19.968 79.499 39.677 1.00 40.19 171 PRO D C 1
ATOM 6927 O O . PRO D 1 172 ? 18.918 79.495 40.325 1.00 41.05 171 PRO D O 1
ATOM 6931 N N . ARG D 1 173 ? 20.015 79.313 38.344 1.00 33.54 172 ARG D N 1
ATOM 6932 C CA . ARG D 1 173 ? 18.834 79.097 37.511 1.00 31.79 172 ARG D CA 1
ATOM 6933 C C . ARG D 1 173 ? 18.240 77.710 37.749 1.00 36.22 172 ARG D C 1
ATOM 6934 O O . ARG D 1 173 ? 17.013 77.568 37.739 1.00 36.60 172 ARG D O 1
ATOM 6942 N N . ALA D 1 174 ? 19.102 76.709 38.025 1.00 32.93 173 ALA D N 1
ATOM 6943 C CA . ALA D 1 174 ? 18.714 75.342 38.377 1.00 31.71 173 ALA D CA 1
ATOM 6944 C C . ALA D 1 174 ? 18.027 75.351 39.749 1.00 36.01 173 ALA D C 1
ATOM 6945 O O . ALA D 1 174 ? 17.010 74.679 39.917 1.00 34.93 173 ALA D O 1
ATOM 6947 N N . VAL D 1 175 ? 18.559 76.157 40.703 1.00 33.98 174 VAL D N 1
ATOM 6948 C CA . VAL D 1 175 ? 18.024 76.335 42.064 1.00 36.34 174 VAL D CA 1
ATOM 6949 C C . VAL D 1 175 ? 16.631 77.010 41.974 1.00 42.12 174 VAL D C 1
ATOM 6950 O O . VAL D 1 175 ? 15.688 76.521 42.603 1.00 41.26 174 VAL D O 1
ATOM 6954 N N . GLU D 1 176 ? 16.502 78.090 41.155 1.00 39.88 175 GLU D N 1
ATOM 6955 C CA . GLU D 1 176 ? 15.233 78.791 40.886 1.00 40.03 175 GLU D CA 1
ATOM 6956 C C . GLU D 1 176 ? 14.203 77.820 40.311 1.00 42.22 175 GLU D C 1
ATOM 6957 O O . GLU D 1 176 ? 13.053 77.833 40.727 1.00 42.40 175 GLU D O 1
ATOM 6971 N N . LEU D 1 178 ? 13.930 74.595 40.743 1.00 30.91 177 LEU D N 1
ATOM 6972 C CA . LEU D 1 178 ? 13.463 73.688 41.793 1.00 31.07 177 LEU D CA 1
ATOM 6973 C C . LEU D 1 178 ? 12.379 74.324 42.670 1.00 38.60 177 LEU D C 1
ATOM 6974 O O . LEU D 1 178 ? 11.567 73.600 43.239 1.00 38.10 177 LEU D O 1
ATOM 6979 N N . HIS D 1 179 ? 12.366 75.661 42.766 1.00 38.96 178 HIS D N 1
ATOM 6980 C CA . HIS D 1 179 ? 11.400 76.436 43.548 1.00 42.57 178 HIS D CA 1
ATOM 6981 C C . HIS D 1 179 ? 10.058 76.602 42.826 1.00 47.73 178 HIS D C 1
ATOM 6982 O O . HIS D 1 179 ? 9.075 76.984 43.459 1.00 49.87 178 HIS D O 1
ATOM 6997 N N . THR D 1 181 ? 7.985 74.439 41.842 1.00 45.17 180 THR D N 1
ATOM 6998 C CA . THR D 1 181 ? 6.998 73.440 42.287 1.00 45.47 180 THR D CA 1
ATOM 6999 C C . THR D 1 181 ? 6.216 73.959 43.512 1.00 50.52 180 THR D C 1
ATOM 7000 O O . THR D 1 181 ? 5.136 73.450 43.812 1.00 50.31 180 THR D O 1
ATOM 7004 N N . TRP D 1 182 ? 6.766 74.976 44.203 1.00 48.39 181 TRP D N 1
ATOM 7005 C CA . TRP D 1 182 ? 6.251 75.575 45.439 1.00 50.97 181 TRP D CA 1
ATOM 7006 C C . TRP D 1 182 ? 4.828 76.182 45.307 1.00 54.87 181 TRP D C 1
ATOM 7007 O O . TRP D 1 182 ? 4.186 76.438 46.327 1.00 56.33 181 TRP D O 1
ATOM 7018 N N . SER D 1 183 ? 4.329 76.363 44.073 1.00 49.79 182 SER D N 1
ATOM 7019 C CA . SER D 1 183 ? 2.991 76.904 43.805 1.00 50.64 182 SER D CA 1
ATOM 7020 C C . SER D 1 183 ? 1.943 75.783 43.756 1.00 53.15 182 SER D C 1
ATOM 7021 O O . SER D 1 183 ? 0.747 76.071 43.807 1.00 54.80 182 SER D O 1
ATOM 7024 N N . LEU D 1 184 ? 2.389 74.511 43.673 1.00 46.66 183 LEU D N 1
ATOM 7025 C CA . LEU D 1 184 ? 1.501 73.343 43.636 1.00 45.68 183 LEU D CA 1
ATOM 7026 C C . LEU D 1 184 ? 0.851 73.111 44.992 1.00 50.60 183 LEU D C 1
ATOM 7027 O O . LEU D 1 184 ? 1.453 73.416 46.029 1.00 50.36 183 LEU D O 1
ATOM 7032 N N . ASN D 1 185 ? -0.384 72.562 44.966 1.00 47.70 184 ASN D N 1
ATOM 7033 C CA . ASN D 1 185 ? -1.192 72.259 46.139 1.00 49.45 184 ASN D CA 1
ATOM 7034 C C . ASN D 1 185 ? -0.495 71.200 47.003 1.00 53.09 184 ASN D C 1
ATOM 7035 O O . ASN D 1 185 ? -0.294 70.070 46.560 1.00 50.97 184 ASN D O 1
ATOM 7040 N N . GLU D 1 186 ? -0.131 71.590 48.238 1.00 51.40 185 GLU D N 1
ATOM 7041 C CA . GLU D 1 186 ? 0.561 70.757 49.221 1.00 51.90 185 GLU D CA 1
ATOM 7042 C C . GLU D 1 186 ? -0.280 69.536 49.635 1.00 55.52 185 GLU D C 1
ATOM 7043 O O . GLU D 1 186 ? 0.281 68.456 49.818 1.00 53.39 185 GLU D O 1
ATOM 7049 N N . THR D 1 187 ? -1.616 69.704 49.774 1.00 54.01 186 THR D N 1
ATOM 7050 C CA . THR D 1 187 ? -2.541 68.624 50.153 1.00 55.13 186 THR D CA 1
ATOM 7051 C C . THR D 1 187 ? -2.569 67.568 49.034 1.00 57.36 186 THR D C 1
ATOM 7052 O O . THR D 1 187 ? -2.538 66.367 49.321 1.00 57.26 186 THR D O 1
ATOM 7056 N N . HIS D 1 188 ? -2.582 68.030 47.769 1.00 52.00 187 HIS D N 1
ATOM 7057 C CA . HIS D 1 188 ? -2.600 67.181 46.581 1.00 50.13 187 HIS D CA 1
ATOM 7058 C C . HIS D 1 188 ? -1.285 66.425 46.416 1.00 51.31 187 HIS D C 1
ATOM 7059 O O . HIS D 1 188 ? -1.309 65.273 46.003 1.00 51.59 187 HIS D O 1
ATOM 7066 N N . LEU D 1 189 ? -0.153 67.041 46.777 1.00 46.38 188 LEU D N 1
ATOM 7067 C CA . LEU D 1 189 ? 1.156 66.402 46.689 1.00 44.85 188 LEU D CA 1
ATOM 7068 C C . LEU D 1 189 ? 1.291 65.279 47.736 1.00 50.64 188 LEU D C 1
ATOM 7069 O O . LEU D 1 189 ? 1.824 64.210 47.411 1.00 49.17 188 LEU D O 1
ATOM 7074 N N . ARG D 1 190 ? 0.757 65.500 48.966 1.00 50.22 189 ARG D N 1
ATOM 7075 C CA . ARG D 1 190 ? 0.753 64.500 50.047 1.00 51.72 189 ARG D CA 1
ATOM 7076 C C . ARG D 1 190 ? -0.087 63.284 49.631 1.00 55.06 189 ARG D C 1
ATOM 7077 O O . ARG D 1 190 ? 0.364 62.153 49.802 1.00 54.68 189 ARG D O 1
ATOM 7085 N N . ASP D 1 191 ? -1.259 63.525 49.011 1.00 51.81 190 ASP D N 1
ATOM 7086 C CA . ASP D 1 191 ? -2.152 62.487 48.479 1.00 52.58 190 ASP D CA 1
ATOM 7087 C C . ASP D 1 191 ? -1.496 61.690 47.341 1.00 54.16 190 ASP D C 1
ATOM 7088 O O . ASP D 1 191 ? -1.817 60.513 47.159 1.00 53.97 190 ASP D O 1
ATOM 7093 N N . LEU D 1 192 ? -0.586 62.341 46.576 1.00 48.21 191 LEU D N 1
ATOM 7094 C CA . LEU D 1 192 ? 0.141 61.724 45.473 1.00 45.49 191 LEU D CA 1
ATOM 7095 C C . LEU D 1 192 ? 1.505 61.199 45.927 1.00 49.82 191 LEU D C 1
ATOM 7096 O O . LEU D 1 192 ? 2.233 60.642 45.102 1.00 48.07 191 LEU D O 1
ATOM 7101 N N . ASN D 1 193 ? 1.833 61.341 47.247 1.00 48.14 192 ASN D N 1
ATOM 7102 C CA . ASN D 1 193 ? 3.074 60.881 47.900 1.00 47.82 192 ASN D CA 1
ATOM 7103 C C . ASN D 1 193 ? 4.316 61.525 47.267 1.00 50.72 192 ASN D C 1
ATOM 7104 O O . ASN D 1 193 ? 5.332 60.856 47.073 1.00 50.35 192 ASN D O 1
ATOM 7109 N N . ILE D 1 194 ? 4.236 62.832 46.942 1.00 47.13 193 ILE D N 1
ATOM 7110 C CA . ILE D 1 194 ? 5.347 63.561 46.305 1.00 44.78 193 ILE D CA 1
ATOM 7111 C C . ILE D 1 194 ? 5.554 64.952 46.958 1.00 50.96 193 ILE D C 1
ATOM 7112 O O . ILE D 1 194 ? 6.077 65.867 46.318 1.00 50.07 193 ILE D O 1
ATOM 7117 N N . SER D 1 195 ? 5.201 65.084 48.248 1.00 50.85 194 SER D N 1
ATOM 7118 C CA . SER D 1 195 ? 5.351 66.328 49.021 1.00 52.25 194 SER D CA 1
ATOM 7119 C C . SER D 1 195 ? 6.832 66.753 49.174 1.00 56.50 194 SER D C 1
ATOM 7120 O O . SER D 1 195 ? 7.095 67.936 49.412 1.00 56.66 194 SER D O 1
ATOM 7123 N N . ASP D 1 196 ? 7.785 65.806 48.989 1.00 52.88 195 ASP D N 1
ATOM 7124 C CA . ASP D 1 196 ? 9.238 66.047 49.028 1.00 52.73 195 ASP D CA 1
ATOM 7125 C C . ASP D 1 196 ? 9.691 67.066 47.973 1.00 53.71 195 ASP D C 1
ATOM 7126 O O . ASP D 1 196 ? 10.746 67.683 48.155 1.00 53.74 195 ASP D O 1
ATOM 7131 N N . LEU D 1 197 ? 8.899 67.228 46.876 1.00 47.61 196 LEU D N 1
ATOM 7132 C CA . LEU D 1 197 ? 9.157 68.157 45.766 1.00 46.40 196 LEU D CA 1
ATOM 7133 C C . LEU D 1 197 ? 9.225 69.631 46.189 1.00 50.68 196 LEU D C 1
ATOM 7134 O O . LEU D 1 197 ? 9.901 70.419 45.519 1.00 49.13 196 LEU D O 1
ATOM 7139 N N . THR D 1 198 ? 8.494 70.005 47.264 1.00 48.80 197 THR D N 1
ATOM 7140 C CA . THR D 1 198 ? 8.393 71.383 47.757 1.00 49.42 197 THR D CA 1
ATOM 7141 C C . THR D 1 198 ? 9.117 71.617 49.091 1.00 54.04 197 THR D C 1
ATOM 7142 O O . THR D 1 198 ? 9.040 72.721 49.632 1.00 53.13 197 THR D O 1
ATOM 7146 N N . LYS D 1 199 ? 9.849 70.613 49.589 1.00 52.85 198 LYS D N 1
ATOM 7147 C CA . LYS D 1 199 ? 10.626 70.732 50.827 1.00 55.14 198 LYS D CA 1
ATOM 7148 C C . LYS D 1 199 ? 11.944 71.451 50.549 1.00 60.64 198 LYS D C 1
ATOM 7149 O O . LYS D 1 199 ? 12.513 71.285 49.469 1.00 57.92 198 LYS D O 1
ATOM 7155 N N . ASN D 1 200 ? 12.442 72.223 51.536 1.00 61.07 199 ASN D N 1
ATOM 7156 C CA . ASN D 1 200 ? 13.715 72.946 51.444 1.00 61.52 199 ASN D CA 1
ATOM 7157 C C . ASN D 1 200 ? 14.920 71.994 51.462 1.00 66.73 199 ASN D C 1
ATOM 7158 O O . ASN D 1 200 ? 16.001 72.370 51.004 1.00 67.05 199 ASN D O 1
ATOM 7163 N N . ASP D 1 201 ? 14.728 70.772 51.995 1.00 63.45 200 ASP D N 1
ATOM 7164 C CA . ASP D 1 201 ? 15.744 69.724 52.115 1.00 62.95 200 ASP D CA 1
ATOM 7165 C C . ASP D 1 201 ? 16.248 69.292 50.740 1.00 62.52 200 ASP D C 1
ATOM 7166 O O . ASP D 1 201 ? 17.445 69.043 50.583 1.00 61.75 200 ASP D O 1
ATOM 7171 N N . LEU D 1 202 ? 15.333 69.216 49.749 1.00 55.79 201 LEU D N 1
ATOM 7172 C CA . LEU D 1 202 ? 15.646 68.866 48.365 1.00 52.55 201 LEU D CA 1
ATOM 7173 C C . LEU D 1 202 ? 16.594 69.911 47.765 1.00 53.09 201 LEU D C 1
ATOM 7174 O O . LEU D 1 202 ? 17.606 69.542 47.168 1.00 50.95 201 LEU D O 1
ATOM 7179 N N . ILE D 1 203 ? 16.271 71.205 47.953 1.00 48.80 202 ILE D N 1
ATOM 7180 C CA . ILE D 1 203 ? 17.066 72.315 47.434 1.00 47.78 202 ILE D CA 1
ATOM 7181 C C . ILE D 1 203 ? 18.405 72.394 48.198 1.00 49.04 202 ILE D C 1
ATOM 7182 O O . ILE D 1 203 ? 19.452 72.512 47.551 1.00 47.08 202 ILE D O 1
ATOM 7187 N N . ASN D 1 204 ? 18.384 72.257 49.540 1.00 45.82 203 ASN D N 1
ATOM 7188 C CA . ASN D 1 204 ? 19.619 72.288 50.338 1.00 47.27 203 ASN D CA 1
ATOM 7189 C C . ASN D 1 204 ? 20.546 71.108 50.003 1.00 49.40 203 ASN D C 1
ATOM 7190 O O . ASN D 1 204 ? 21.757 71.300 49.897 1.00 49.45 203 ASN D O 1
ATOM 7195 N N . GLY D 1 205 ? 19.957 69.928 49.804 1.00 44.35 204 GLY D N 1
ATOM 7196 C CA . GLY D 1 205 ? 20.663 68.706 49.435 1.00 43.27 204 GLY D CA 1
ATOM 7197 C C . GLY D 1 205 ? 21.235 68.791 48.036 1.00 45.57 204 GLY D C 1
ATOM 7198 O O . GLY D 1 205 ? 22.354 68.325 47.797 1.00 45.26 204 GLY D O 1
ATOM 7199 N N . TYR D 1 206 ? 20.479 69.421 47.107 1.00 41.13 205 TYR D N 1
ATOM 7200 C CA . TYR D 1 206 ? 20.920 69.636 45.730 1.00 39.34 205 TYR D CA 1
ATOM 7201 C C . TYR D 1 206 ? 22.135 70.566 45.719 1.00 45.53 205 TYR D C 1
ATOM 7202 O O . TYR D 1 206 ? 23.117 70.225 45.076 1.00 45.83 205 TYR D O 1
ATOM 7211 N N . ILE D 1 207 ? 22.071 71.723 46.421 1.00 43.13 206 ILE D N 1
ATOM 7212 C CA . ILE D 1 207 ? 23.168 72.698 46.486 1.00 44.04 206 ILE D CA 1
ATOM 7213 C C . ILE D 1 207 ? 24.427 72.045 47.082 1.00 49.28 206 ILE D C 1
ATOM 7214 O O . ILE D 1 207 ? 25.498 72.135 46.476 1.00 49.42 206 ILE D O 1
ATOM 7219 N N . LYS D 1 208 ? 24.282 71.369 48.237 1.00 46.46 207 LYS D N 1
ATOM 7220 C CA . LYS D 1 208 ? 25.375 70.711 48.957 1.00 47.63 207 LYS D CA 1
ATOM 7221 C C . LYS D 1 208 ? 26.079 69.660 48.091 1.00 51.03 207 LYS D C 1
ATOM 7222 O O . LYS D 1 208 ? 27.296 69.740 47.934 1.00 52.00 207 LYS D O 1
ATOM 7228 N N . THR D 1 209 ? 25.324 68.695 47.529 1.00 46.52 208 THR D N 1
ATOM 7229 C CA . THR D 1 209 ? 25.870 67.600 46.714 1.00 45.97 208 THR D CA 1
ATOM 7230 C C . THR D 1 209 ? 26.503 68.136 45.414 1.00 48.40 208 THR D C 1
ATOM 7231 O O . THR D 1 209 ? 27.615 67.720 45.080 1.00 49.31 208 THR D O 1
ATOM 7235 N N . THR D 1 210 ? 25.819 69.075 44.716 1.00 41.88 209 THR D N 1
ATOM 7236 C CA . THR D 1 210 ? 26.303 69.685 43.478 1.00 40.17 209 THR D CA 1
ATOM 7237 C C . THR D 1 210 ? 27.633 70.418 43.726 1.00 45.52 209 THR D C 1
ATOM 7238 O O . THR D 1 210 ? 28.564 70.224 42.945 1.00 44.05 209 THR D O 1
ATOM 7242 N N . ASN D 1 211 ? 27.732 71.217 44.819 1.00 44.22 210 ASN D N 1
ATOM 7243 C CA . ASN D 1 211 ? 28.965 71.928 45.169 1.00 45.93 210 ASN D CA 1
ATOM 7244 C C . ASN D 1 211 ? 30.084 70.935 45.512 1.00 53.40 210 ASN D C 1
ATOM 7245 O O . ASN D 1 211 ? 31.236 71.181 45.153 1.00 54.47 210 ASN D O 1
ATOM 7250 N N . GLU D 1 212 ? 29.737 69.790 46.140 1.00 51.44 211 GLU D N 1
ATOM 7251 C CA . GLU D 1 212 ? 30.696 68.728 46.469 1.00 53.36 211 GLU D CA 1
ATOM 7252 C C . GLU D 1 212 ? 31.204 68.069 45.186 1.00 58.42 211 GLU D C 1
ATOM 7253 O O . GLU D 1 212 ? 32.385 67.737 45.088 1.00 59.80 211 GLU D O 1
ATOM 7259 N N . GLU D 1 213 ? 30.312 67.927 44.190 1.00 53.42 212 GLU D N 1
ATOM 7260 C CA . GLU D 1 213 ? 30.612 67.338 42.891 1.00 52.16 212 GLU D CA 1
ATOM 7261 C C . GLU D 1 213 ? 31.486 68.284 42.039 1.00 54.15 212 GLU D C 1
ATOM 7262 O O . GLU D 1 213 ? 32.359 67.805 41.307 1.00 54.87 212 GLU D O 1
ATOM 7268 N N . LEU D 1 214 ? 31.284 69.617 42.173 1.00 47.91 213 LEU D N 1
ATOM 7269 C CA . LEU D 1 214 ? 32.068 70.629 41.456 1.00 47.08 213 LEU D CA 1
ATOM 7270 C C . LEU D 1 214 ? 33.526 70.674 41.953 1.00 53.79 213 LEU D C 1
ATOM 7271 O O . LEU D 1 214 ? 34.431 70.753 41.121 1.00 53.29 213 LEU D O 1
ATOM 7276 N N . LYS D 1 215 ? 33.754 70.617 43.294 1.00 52.83 214 LYS D N 1
ATOM 7277 C CA . LYS D 1 215 ? 35.101 70.625 43.873 1.00 55.85 214 LYS D CA 1
ATOM 7278 C C . LYS D 1 215 ? 35.858 69.348 43.441 1.00 59.37 214 LYS D C 1
ATOM 7279 O O . LYS D 1 215 ? 37.022 69.433 43.043 1.00 59.45 214 LYS D O 1
ATOM 7285 N N . LYS D 1 216 ? 35.143 68.196 43.428 1.00 55.17 215 LYS D N 1
ATOM 7286 C CA . LYS D 1 216 ? 35.627 66.876 43.015 1.00 55.57 215 LYS D CA 1
ATOM 7287 C C . LYS D 1 216 ? 36.007 66.869 41.526 1.00 60.86 215 LYS D C 1
ATOM 7288 O O . LYS D 1 216 ? 36.842 66.064 41.131 1.00 61.56 215 LYS D O 1
ATOM 7294 N N . CYS D 1 217 ? 35.375 67.744 40.699 1.00 57.23 216 CYS D N 1
ATOM 7295 C CA . CYS D 1 217 ? 35.656 67.879 39.264 1.00 55.89 216 CYS D CA 1
ATOM 7296 C C . CYS D 1 217 ? 36.729 68.960 38.994 1.00 60.41 216 CYS D C 1
ATOM 7297 O O . CYS D 1 217 ? 37.172 69.118 37.850 1.00 60.82 216 CYS D O 1
ATOM 7300 N N . GLY D 1 218 ? 37.127 69.680 40.042 1.00 56.32 217 GLY D N 1
ATOM 7301 C CA . GLY D 1 218 ? 38.137 70.729 39.959 1.00 57.40 217 GLY D CA 1
ATOM 7302 C C . GLY D 1 218 ? 37.622 72.131 39.692 1.00 59.76 217 GLY D C 1
ATOM 7303 O O . GLY D 1 218 ? 38.332 72.940 39.085 1.00 60.49 217 GLY D O 1
ATOM 7304 N N . TYR D 1 219 ? 36.406 72.449 40.181 1.00 53.54 218 TYR D N 1
ATOM 7305 C CA . TYR D 1 219 ? 35.792 73.769 40.013 1.00 51.68 218 TYR D CA 1
ATOM 7306 C C . TYR D 1 219 ? 35.427 74.392 41.353 1.00 55.90 218 TYR D C 1
ATOM 7307 O O . TYR D 1 219 ? 35.398 73.694 42.372 1.00 56.87 218 TYR D O 1
ATOM 7316 N N . ASN D 1 220 ? 35.176 75.713 41.351 1.00 51.55 219 ASN D N 1
ATOM 7317 C CA . ASN D 1 220 ? 34.789 76.456 42.549 1.00 52.58 219 ASN D CA 1
ATOM 7318 C C . ASN D 1 220 ? 33.294 76.305 42.820 1.00 54.79 219 ASN D C 1
ATOM 7319 O O . ASN D 1 220 ? 32.489 76.300 41.884 1.00 52.38 219 ASN D O 1
ATOM 7324 N N . GLU D 1 221 ? 32.932 76.169 44.109 1.00 52.72 220 GLU D N 1
ATOM 7325 C CA . GLU D 1 221 ? 31.550 76.051 44.583 1.00 51.64 220 GLU D CA 1
ATOM 7326 C C . GLU D 1 221 ? 30.775 77.334 44.295 1.00 57.11 220 GLU D C 1
ATOM 7327 O O . GLU D 1 221 ? 31.381 78.406 44.204 1.00 58.82 220 GLU D O 1
ATOM 7329 N N . VAL D 1 222 ? 29.447 77.227 44.135 1.00 52.63 221 VAL D N 1
ATOM 7330 C CA . VAL D 1 222 ? 28.585 78.381 43.887 1.00 53.02 221 VAL D CA 1
ATOM 7331 C C . VAL D 1 222 ? 27.730 78.600 45.140 1.00 60.18 221 VAL D C 1
ATOM 7332 O O . VAL D 1 222 ? 26.978 77.702 45.542 1.00 59.05 221 VAL D O 1
ATOM 7336 N N A ASN D 1 223 ? 27.882 79.779 45.771 0.50 59.56 222 ASN D N 1
ATOM 7337 N N B ASN D 1 223 ? 27.901 79.775 45.776 0.50 60.22 222 ASN D N 1
ATOM 7338 C CA A ASN D 1 223 ? 27.142 80.182 46.971 0.50 61.09 222 ASN D CA 1
ATOM 7339 C CA B ASN D 1 223 ? 27.182 80.194 46.984 0.50 62.10 222 ASN D CA 1
ATOM 7340 C C A ASN D 1 223 ? 26.263 81.398 46.631 0.50 66.54 222 ASN D C 1
ATOM 7341 C C B ASN D 1 223 ? 26.281 81.395 46.642 0.50 66.97 222 ASN D C 1
ATOM 7342 O O A ASN D 1 223 ? 25.065 81.217 46.397 0.50 65.23 222 ASN D O 1
ATOM 7343 O O B ASN D 1 223 ? 25.084 81.197 46.420 0.50 65.66 222 ASN D O 1
ATOM 7352 N N . TYR D 1 224 ? 26.864 82.614 46.546 1.00 65.31 223 TYR D N 1
ATOM 7353 C CA . TYR D 1 224 ? 26.187 83.881 46.193 1.00 106.36 223 TYR D CA 1
ATOM 7354 C C . TYR D 1 224 ? 27.219 84.977 45.921 1.00 138.26 223 TYR D C 1
ATOM 7355 O O . TYR D 1 224 ? 27.952 84.913 44.936 1.00 97.77 223 TYR D O 1
#

Secondary structure (DSSP, 8-state):
--B-SSTTS-HHHHHHHHHHHHHHHHHHH--TTTTTHHHHSSSHHHHHHHHHHHHHHHHHHHHHHHHHGGGT-HHHHHHHHH--TTSSSSGGGG----SHHHHHHHIIIIIHHHHHHHHHHTT-SBHHHHHHHH--HHHHHHHHHHHHHHHH-S-S---HHHHHHHHHHH----TTS-HHHHHHTT-GGGGSHHHHHHHHHHHHHHHHHTT-----/-B-SSTTS-HHHHHHHHHHHHHHHHHHH--TTTTTHHHH-SSHHHHHHHHHHHHHHHHHHHHHHHHHGGGT-HHHHHHHHH--TTSSSSGGGG----SHHHHHHHIIIIIHHHHHHHHHHTT-SBHHHHHHHH--HHHHHHHHHHHHHHHH-S-S---HHHHHHHHHHH----TTS-HHHHHHTT-GGGG-HHHHHHHHHHHHHHHHHTT------/-B-SSSSS-HHHHHHHHHHHHHHHHHHH--TTTTTHHHH-SSHHHHHHHHHHHHHHHHHHHHHHHHHTTTT-HHHHHHHHH--TTSSSSGGGG----SHHHHHHHIIIIIHHHHHHHHHHTT-SBHHHHHHHH--HHHHHHHHHHHHHHHH-S-S---HHHHHHHHHHH----TTS-HHHHHHTT-GGGG-HHHHHHHHHHHHHHHHTTT-----/--B-SSTTS-HHHHHHHHHHHHHHHHHHH--TTTTTHHHHSSSHHHHHHHHHHHHHHHHHHHHHHHHHGGGT-HHHHHHHHH--TTSSSSGGGG----SHHHHHHHIIIIIHHHHHHHHHHTT-SBHHHHHHHH--HHHHHHHHHHHHHHHH-S-S---HHHHHHHHHHH----TTS-HHHHHHTT-GGGG-HHHHHHHHHHHHHHHHHTT------

Nearest PDB structures (foldseek):
  4mud-assembly2_C  TM=1.004E+00  e=8.991E-28  Saccharolobus solfataricus P2
  3pwq-assembly2_H  TM=8.526E-01  e=1.575E-06  Escherichia coli str. K-12 substr. MG1655
  4ii4-assembly1_A-2  TM=8.494E-01  e=1.891E-06  Escherichia coli str. K-12 substr. MG1655
  3pwq-assembly1_D  TM=8.477E-01  e=2.169E-06  Escherichia coli str. K-12 substr. MG1655
  3pvr-assembly1_A  TM=8.247E-01  e=4.719E-06  Escherichia coli str. K-12 substr. MG1655

Radius of gyration: 30.14 Å; Cα contacts (8 Å, |Δi|>4): 1040; chains: 4; bounding box: 63×71×80 Å

Foldseek 3Di:
DAAAAPVSDDPVLLVLLLVVLLLLLLQLQLLVQLVVCCPVPPDPVSNVLSVLSSVVSNVLNVLSLVNCVRSPCVVSSVLSVPDYQPSGPAPLSNDHQPDNLLLLLCLQQQLVLVLLLLVLQLQFSHVSRVVSSVVSPSSVVSNVVSLVCLLPPDPQVVLVSNLVVNVSSLVLCCLVRDLVSCVVRRRNVSNDVCSSVVSLVVSQVSCVVSPHHRHD/DAAAPVSDDPVQLVLVLVVLLLLLLLLQLLVQLVVCCPVPPDPVSNVLSVLSSVVSVVLSVLSLVRCVRSPCVVSSVLSVPDYQPSGPAPLSNDHQPDNLLLLLCLQQQLVLVLLLLVLQLQFPHVSRVVSSVVSPSSVVSNVVSLVVLLPDDPQVVLVSNQVVNVSSLCLCCCVRDLVSCVVRRRNVSNDVCSSVVSLVVSQVSQVVSPHHRHDD/DAAAPVSDDPVLLVLLLVVLLLLLLLLQLLVQLVVCCPVPPDPVSNVLSVLSSVVSNVLSVLSLVRCVRSPCVVSSVLSVPDYQPSGPAPLSNDHQPDPLLLLLCLQQQLVLVLLLLVLQLQFPHVSRVVSSVVSPSSVVSNVVSLVCLLPDDPQVVLVSNQVVNVSSLCLCCLVRDLVSCVVRRRNVSNDCCSSVVSLVVSQVSCVVSPHHRHD/DADAAPVSDDPVLLVLLLVVLLLLLLLLQLLVQLVVCCPVPPDPVSNVLSVLSSVVSPVLNVLSLVNCVRSPCVVSSVLSVPDYQPSGPAPLSNDHQPDNLLLLLCLQQQLVLVLLLLVLQLQFSHVSRVVSSVVSPSSVVSNVVSLVCLLPPDPQVVLVSNQVVNVSSLCLCCLVRDLVSCVVRRRNVSNDVCSSVVSLVVSQVSQVVSPHHRHDD

Solvent-accessible surface area: 39707 Å² total

B-factor: mean 46.89, std 16.97, range [17.49, 141.93]

InterPro domains:
  IPR007814 1,2-phenylacetyl-CoA epoxidase, subunit A/C [PF05138] (4-217)
  IPR009078 Ferritin-like superfamily [SSF47240] (16-220)
  IPR012347 Ferritin-like [G3DSA:1.20.1260.10] (1-234)
  IPR052703 Aromatic CoA oxygenase/epoxidase components [PTHR30458] (1-230)

Organism: Saccharolobus solfataricus (strain ATCC 35092 / DSM 1617 / JCM 11322 / P2) (NCBI:txid273057)

CATH classification: 1.20.1260.10